Protein AF-0000000072986269 (afdb_homodimer)

pLDDT: mean 90.3, std 9.42, range [26.02, 98.62]

Sequence (1042 aa):
MAKEKKRSLFDRFIQGVEVAGNKLPTPFTLFLYLIIIICVLSFVLSSMGVSVTYMAAGKNGAEMKETTVAVVNLLSKEQFKSFLTDFTKTFIEFPPLGLLMIMMMGIGFVEETGFINALMRKTLLSAPSFLITAVLAFVGVNANIASDAGMIFTATIGAILFKSLGRNPYIGIIIGFAAGSGGFTANLFVAGTDALLSGISESAAEAARITTPIHPLINYYFMATATFIVTGVVTLIAEKYIIPKLDSGSGTLEDKDLAAHELTDLEKKGLSNAGIATIIYIIIILALSIPKNGLLRADDGTILPKSPLISGIVPLIFFFFLTVGITYGRTIKYITSEKDIPKIMKNSLSGALTFLVVVLPSSIFIKFFNESKLTTVMAVKGSELLEKANMGVIPLLLSFILLVALVNMFMTSGSSKWLILAPIFVPMFAMLNLSPAVSQVAFRVGDSATNIISPISSSLAVVIGIMEQYNEKKDEPVGIGTVIALTLPFALGILLSMSLLLILWVTFDIPLGPGANIFLSMAKEKKRSLFDRFIQGVEVAGNKLPTPFTLFLYLIIIICVLSFVLSSMGVSVTYMAAGKNGAEMKETTVAVVNLLSKEQFKSFLTDFTKTFIEFPPLGLLMIMMMGIGFVEETGFINALMRKTLLSAPSFLITAVLAFVGVNANIASDAGMIFTATIGAILFKSLGRNPYIGIIIGFAAGSGGFTANLFVAGTDALLSGISESAAEAARITTPIHPLINYYFMATATFIVTGVVTLIAEKYIIPKLDSGSGTLEDKDLAAHELTDLEKKGLSNAGIATIIYIIIILALSIPKNGLLRADDGTILPKSPLISGIVPLIFFFFLTVGITYGRTIKYITSEKDIPKIMKNSLSGALTFLVVVLPSSIFIKFFNESKLTTVMAVKGSELLEKANMGVIPLLLSFILLVALVNMFMTSGSSKWLILAPIFVPMFAMLNLSPAVSQVAFRVGDSATNIISPISSSLAVVIGIMEQYNEKKDEPVGIGTVIALTLPFALGILLSMSLLLILWVTFDIPLGPGANIFLS

Nearest PDB structures (foldseek):
  4r0c-assembly1_C  TM=9.308E-01  e=1.214E-28  Alcanivorax borkumensis SK2
  4r0c-assembly1_B  TM=9.273E-01  e=2.358E-27  Alcanivorax borkumensis SK2
  4r1i-assembly1_B  TM=9.274E-01  e=1.851E-25  Neisseria gonorrhoeae FA19
  4r0c-assembly1_C  TM=9.237E-01  e=4.513E-29  Alcanivorax borkumensis SK2
  4r0c-assembly1_B  TM=9.357E-01  e=1.298E-27  Alcanivorax borkumensis SK2

Solvent-accessible surface area (backbone atoms only — not comparable to full-atom values): 51651 Å² total; per-residue (Å²): 127,82,77,75,71,77,74,52,76,64,53,51,50,50,49,49,38,37,54,52,31,69,64,50,68,51,68,50,54,45,28,50,51,49,40,52,49,49,38,53,50,22,42,55,40,28,73,70,62,44,62,44,74,46,75,38,77,31,76,94,79,41,68,67,38,82,42,74,49,59,39,31,44,52,80,38,72,67,45,48,41,47,48,37,52,35,42,54,55,44,41,39,67,32,46,29,54,36,43,35,53,51,36,26,41,7,5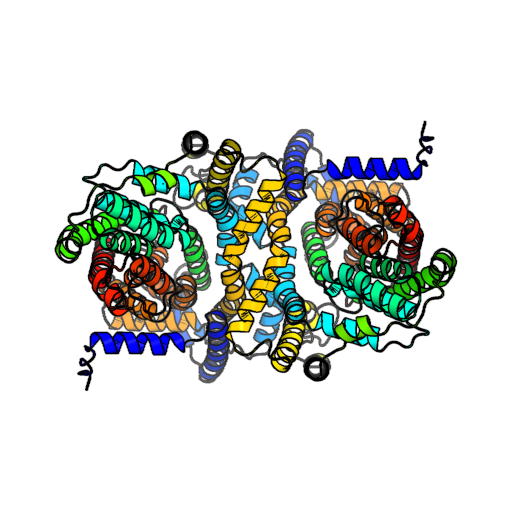4,30,27,21,50,72,56,38,52,55,60,51,52,51,40,51,56,56,70,68,45,53,81,92,44,41,61,44,49,42,16,41,49,6,18,43,17,31,61,52,44,70,60,23,24,52,45,29,17,54,51,24,22,52,54,27,33,26,68,9,28,36,32,65,57,20,27,51,45,8,34,40,21,10,36,23,29,39,68,22,23,82,60,92,32,61,64,35,28,35,53,28,18,46,47,40,48,29,31,53,73,60,70,50,80,72,84,68,47,56,47,26,46,42,53,48,24,36,51,39,32,55,51,45,20,50,50,48,29,49,47,40,64,68,49,47,44,70,68,63,52,54,50,89,49,68,71,46,64,71,71,55,60,78,60,55,79,49,70,46,52,52,49,12,52,52,52,19,51,51,49,47,51,53,51,50,50,51,52,44,61,31,43,66,48,73,82,17,74,30,24,22,96,87,47,38,57,72,68,67,12,41,48,55,58,12,37,64,53,52,54,28,52,51,30,41,51,33,23,50,46,24,17,40,58,56,58,71,38,83,52,81,71,44,54,63,50,44,29,30,59,24,42,59,75,46,34,67,55,60,56,33,41,45,43,43,31,50,32,51,50,49,40,52,67,19,33,50,40,56,46,49,16,53,54,48,38,50,52,41,56,70,63,64,56,52,73,64,62,47,47,52,50,51,19,52,50,36,28,55,49,25,40,49,42,76,52,64,68,58,51,44,63,64,46,31,50,45,47,35,44,23,40,37,77,72,39,30,24,60,48,45,48,51,50,38,45,46,45,12,44,18,11,34,45,54,61,16,75,72,32,70,66,53,58,50,51,42,53,56,48,45,74,68,46,82,55,75,89,60,74,70,47,71,65,59,52,34,67,68,34,45,62,49,25,51,49,40,37,51,51,50,51,52,49,49,50,51,32,60,75,67,60,44,56,30,14,81,66,22,44,46,53,59,131,127,82,78,76,72,76,75,51,76,62,51,51,51,49,52,50,38,37,55,54,30,68,65,50,67,52,70,52,55,45,29,49,52,48,38,53,50,50,39,52,48,23,40,55,39,28,74,70,63,45,61,43,73,48,76,38,77,30,77,94,79,41,70,68,38,81,40,74,49,60,39,31,45,51,80,39,70,68,44,48,40,47,50,38,52,37,42,55,55,46,44,37,67,32,47,29,55,36,42,33,54,50,36,26,41,7,54,30,28,22,50,71,56,39,54,56,60,52,51,51,40,51,56,56,71,66,45,53,82,92,43,40,63,43,47,42,16,42,50,6,18,43,17,31,62,51,43,70,59,22,22,54,44,29,17,55,52,24,24,52,54,27,34,26,67,10,29,37,31,64,57,21,27,50,44,8,34,40,20,10,38,24,29,39,65,23,23,82,62,92,31,61,62,35,27,35,53,28,18,45,47,41,48,27,30,54,74,61,70,49,80,73,84,70,46,55,48,26,46,41,53,46,22,36,52,40,32,56,53,47,18,50,51,48,30,48,47,38,64,70,50,46,44,70,68,64,50,52,48,88,50,69,72,44,63,73,72,54,60,79,59,55,78,49,72,46,52,53,50,13,52,51,51,19,50,51,49,47,52,52,52,50,50,52,52,45,63,30,44,66,46,74,82,18,74,29,26,22,96,87,45,38,56,72,66,67,12,41,48,57,59,13,38,65,55,53,52,28,53,50,29,42,52,34,22,51,47,23,17,42,58,56,58,72,37,83,52,81,71,43,54,62,51,44,28,28,60,23,42,58,76,46,34,66,57,59,57,35,40,45,44,42,32,52,31,51,50,49,39,52,68,20,34,50,39,56,45,48,17,53,54,48,38,49,52,42,55,72,64,64,56,52,71,65,61,48,47,54,51,51,19,51,50,35,29,54,49,26,39,49,43,75,53,64,66,59,51,44,64,66,44,31,50,45,47,36,42,22,39,37,76,71,39,31,24,60,48,46,50,52,48,38,44,45,47,13,44,19,11,34,46,54,62,16,74,72,32,69,66,53,57,51,50,42,52,56,48,46,73,68,46,83,53,76,88,58,72,69,47,72,64,60,52,34,66,68,35,45,63,50,26,52,48,40,36,50,52,50,50,52,49,50,51,52,33,61,76,65,59,43,56,29,15,83,67,23,46,47,53,59,132

InterPro domains:
  IPR004697 p-Aminobenzoyl-glutamate transport protein AbgT [PF03806] (12-519)
  IPR004697 p-Aminobenzoyl-glutamate transport protein AbgT [PTHR30282] (3-520)

Organism: Clostridium tetani (strain Massachusetts / E88) (NCBI:txid212717)

Foldseek 3Di:
DPPPPPQPPVSVVQVVLVVLLVPDDDLQVVLVVLLVVLLVVLQVQLVVFDKDWDFCQDDPRDGTDIDIDTFHRCPDPVNVVVCVVCQVVLQPVQQLNVLLLLQLLQLVLLVLLCLLVLVLLVQQVVDDPVCNLLSLLLQQLALCLVPLVSLLVSLQVQLVVLVLVQFHSLLRNLLSNLSNQLNNQAHQDQHSVLSNLLSLLVLLCVLLVNDFDTHSFQQNVLSPVLSNLLSVLSSCCSVPPVPVVRPGGPGDNDCVVSVVSDDDPLQVVLNVQLVVLLVVLVVVVCQQQVDQNHVFADPNSHNPDDTNCNVVVSVSSRVNSVSSSVSSSVSSVVDPDPVVSVVSSVVSSVVCVVVSSSSSSLSVSLVSCSSSCVLVVLLVVVLVVCVVVVDDPLVVLLVLLQVLLVVCLSPVDLSSVCSVCSSNVQSNVVVVFFHSSSVSLSNVLSNRLNSQLRPVRPSLVSSQVSVQVSDPPVVDRRDSVNSNVSSVSSSVSSSVSSSVSSVVCLVVQPRSGRNRTGGHD/DPPPPPQPPVSVVQVVLVVLLVPDDDLQVVLVVLLVVLLVVLQVQLVVFDKDWDFCQDDPRDGTDIDIDTFHRCPDPVNVVCCVVCQVVLQPVQQLNVLLLLQLLQLVLLVLLCLLVLVLLVQQVPDDPVCNLLSLLLQQLALCLVPLVSLLVSLQVQLVSLVLVQFHSLLRNLLSNLSNQLNNQAHQDQHSVLSNLLSLLVLLCVLLVNDFDTHSFQQNVLSPVLSNLLSVLSSVCSVPPVCVVRPGGPGDRDCVVSVVSDDDPLQVVLNVQLVVLLVVLVVVVCQQQVDQNHVFADPNSHNPDDTNCNVVVSVSSRVSSVSSSVSSSVSSVVCVDPVVSVVSSVVSSVVCVVVSSSSSSLSVSLVSCSSSCVLVVLLVVVLVVCVVVVDDPLVVLLVLLQVLLVVCLSPVDLSSVCSVCSSNVQSNVVVVFFHSSSVSLSNVLSNRLNSQLRPVRPSLVSSQVSVQVSDPPVVDRRDSVNSNVSNVSSSVSSSVSSSVSSVVCVVVQPRSGRNRTGGHD

Secondary structure (DSSP, 8-state):
--------HHHHHHHHHHHHHHHSPPHHHHHHHHHHHHHHHHHHHHHTT-EEEEEEPPGGGPPPEEEEEEPP-TTSHHHHHHHHHTHHHHHHT-HHHHHHHHHHHHHHHHHHHTHHHHHHHHHHHTS-GGGHHHHHHHHHHHGGGGHHHHHHHHHHHHHHHHHHTTS-HHHHHHHHHIIIIITTT--SS--HHHHHHHHHHHHHHHHTT--S---TTTTHHHHHHHHHHHHHHHHHHIIIIIHHHH---------HHHHTTSPPHHHHHHHHHHHHHHHHHHHHHHHHHSSTT-TTS-TTS--SSS-HHHHTHHHHHHHHHHHHHHHHHHHTTS--STTHHHHHHHHHHHTTHHHHHHHHHHHHHHHHHHHTTHHHHHHHHHHHHHHHTT--HHHHHHHHHHHHHHHHTT---HHHHHHHHHHHHHHHHHHTTB-HHHHHHHHHHHHHHGGGG-TT-HHHHHHHHHHHHT-S-TTS---HHHHHHHHHHHHHHHHHHHHHHHHHHHHTT--SBTTB-SB--/--------HHHHHHHHHHHHHHHSPPHHHHHHHHHHHHHHHHHHHHHTT-EEEEEEPPGGGPPPEEEEEEPP-TTSHHHHHHHHHTHHHHHHT-HHHHHHHHHHHHHHHHHHHTHHHHHHHHHHHTS-GGGHHHHHHHHHHHGGGGHHHHHHHHHHHHHHHHHHTTS-HHHHHHHHHIIIIITTT--SS--HHHHHHHHHHHHHHHHTT--S---TTTTHHHHHHHHHHHHHHHHHHIIIIIHHHH---------HHHHTTSPPHHHHHHHHHHHHHHHHHHHHHHHHHSSTT-TTS-TTS--SSS-HHHHTHHHHHHHHHHHHHHHHHHHTTS--STTHHHHHHHHHHHTTHHHHHHHHHHHHHHHHHHHTTHHHHHHHHHHHHHHHTT--HHHHHHHHHHHHHHHHTT---HHHHHHHHHHHHHHHHHHTTB-HHHHHHHHHHHHHHGGGG-TT-HHHHHHHHHHHHT-S-TTS---HHHHHHHHHHHHHHHHHHHHHHHHHHHHTT--SBTTB-SB--

Structure (mmCIF, N/CA/C/O backbone):
data_AF-0000000072986269-model_v1
#
loop_
_entity.id
_entity.type
_entity.pdbx_description
1 polymer 'Putative efflux pump component mtrF'
#
loop_
_atom_site.group_PDB
_atom_site.id
_atom_site.type_symbol
_atom_site.label_atom_id
_atom_site.label_alt_id
_atom_site.label_comp_id
_atom_site.label_asym_id
_atom_site.label_entity_id
_atom_site.label_seq_id
_atom_site.pdbx_PDB_ins_code
_atom_site.Cartn_x
_atom_site.Cartn_y
_atom_site.Cartn_z
_atom_site.occupancy
_atom_site.B_iso_or_equiv
_atom_site.auth_seq_id
_atom_site.auth_comp_id
_atom_site.auth_asym_id
_atom_site.auth_atom_id
_atom_site.pdbx_PDB_model_num
ATOM 1 N N . MET A 1 1 ? -30.672 -47.094 15.102 1 26.69 1 MET A N 1
ATOM 2 C CA . MET A 1 1 ? -29.25 -46.875 15.258 1 26.69 1 MET A CA 1
ATOM 3 C C . MET A 1 1 ? -28.594 -46.562 13.906 1 26.69 1 MET A C 1
ATOM 5 O O . MET A 1 1 ? -28.609 -47.406 13.008 1 26.69 1 MET A O 1
ATOM 9 N N . ALA A 1 2 ? -28.688 -45.312 13.484 1 42.03 2 ALA A N 1
ATOM 10 C CA . ALA A 1 2 ? -28.203 -44.938 12.164 1 42.03 2 ALA A CA 1
ATOM 11 C C . ALA A 1 2 ? -26.812 -45.5 11.891 1 42.03 2 ALA A C 1
ATOM 13 O O . ALA A 1 2 ? -25.922 -45.375 12.719 1 42.03 2 ALA A O 1
ATOM 14 N N . LYS A 1 3 ? -26.719 -46.562 11.195 1 37.16 3 LYS A N 1
ATOM 15 C CA . LYS A 1 3 ? -25.453 -47.188 10.812 1 37.16 3 LYS A CA 1
ATOM 16 C C . LYS A 1 3 ? -24.375 -46.125 10.562 1 37.16 3 LYS A C 1
ATOM 18 O O . LYS A 1 3 ? -24.547 -45.25 9.703 1 37.16 3 LYS A O 1
ATOM 23 N N . GLU A 1 4 ? -23.516 -45.719 11.398 1 45.19 4 GLU A N 1
ATOM 24 C CA . GLU A 1 4 ? -22.344 -44.844 11.242 1 45.19 4 GLU A CA 1
ATOM 25 C C . GLU A 1 4 ? -21.484 -45.312 10.07 1 45.19 4 GLU A C 1
ATOM 27 O O . GLU A 1 4 ? -20.938 -46.406 10.078 1 45.19 4 GLU A O 1
ATOM 32 N N . LYS A 1 5 ? -21.828 -45.125 8.922 1 50 5 LYS A N 1
ATOM 33 C CA . LYS A 1 5 ? -21.062 -45.438 7.723 1 50 5 LYS A CA 1
ATOM 34 C C . LYS A 1 5 ? -19.562 -45.25 7.953 1 50 5 LYS A C 1
ATOM 36 O O . LYS A 1 5 ? -19.141 -44.188 8.43 1 50 5 LYS A O 1
ATOM 41 N N . LYS A 1 6 ? -18.828 -46.188 8.109 1 53.78 6 LYS A N 1
ATOM 42 C CA . LYS A 1 6 ? -17.375 -46.25 8.242 1 53.78 6 LYS A CA 1
ATOM 43 C C . LYS A 1 6 ? -16.703 -45.219 7.324 1 53.78 6 LYS A C 1
ATOM 45 O O . LYS A 1 6 ? -16.859 -45.281 6.102 1 53.78 6 LYS A O 1
ATOM 50 N N . ARG A 1 7 ? -16.328 -44.156 7.828 1 64.94 7 ARG A N 1
ATOM 51 C CA . ARG A 1 7 ? -15.609 -43.125 7.086 1 64.94 7 ARG A CA 1
ATOM 52 C C . ARG A 1 7 ? -14.43 -43.719 6.32 1 64.94 7 ARG A C 1
ATOM 54 O O . ARG A 1 7 ? -13.609 -44.438 6.895 1 64.94 7 ARG A O 1
ATOM 61 N N . SER A 1 8 ? -14.297 -43.812 4.926 1 74.5 8 SER A N 1
ATOM 62 C CA . SER A 1 8 ? -13.219 -44.281 4.055 1 74.5 8 SER A CA 1
ATOM 63 C C . SER A 1 8 ? -11.883 -43.656 4.457 1 74.5 8 SER A C 1
ATOM 65 O O . SER A 1 8 ? -11.852 -42.688 5.215 1 74.5 8 SER A O 1
ATOM 67 N N . LEU A 1 9 ? -10.672 -44.375 4.277 1 78.75 9 LEU A N 1
ATOM 68 C CA . LEU A 1 9 ? -9.328 -43.844 4.52 1 78.75 9 LEU A CA 1
ATOM 69 C C . LEU A 1 9 ? -9.172 -42.438 3.941 1 78.75 9 LEU A C 1
ATOM 71 O O . LEU A 1 9 ? -8.516 -41.594 4.539 1 78.75 9 LEU A O 1
ATOM 75 N N . PHE A 1 10 ? -9.828 -42.219 2.916 1 78.44 10 PHE A N 1
ATOM 76 C CA . PHE A 1 10 ? -9.773 -40.938 2.264 1 78.44 10 PHE A CA 1
ATOM 77 C C . PHE A 1 10 ? -10.492 -39.875 3.094 1 78.44 10 PHE A C 1
ATOM 79 O O . PHE A 1 10 ? -10.008 -38.75 3.238 1 78.44 10 PHE A O 1
ATOM 86 N N . ASP A 1 11 ? -11.555 -40.25 3.609 1 79.81 11 ASP A N 1
ATOM 87 C CA . ASP A 1 11 ? -12.312 -39.312 4.441 1 79.81 11 ASP A CA 1
ATOM 88 C C . ASP A 1 11 ? -11.523 -38.938 5.691 1 79.81 11 ASP A C 1
ATOM 90 O O . ASP A 1 11 ? -11.562 -37.781 6.121 1 79.81 11 ASP A O 1
ATOM 94 N N . ARG A 1 12 ? -10.828 -39.906 6.168 1 83.75 12 ARG A N 1
ATOM 95 C CA . ARG A 1 12 ? -10.016 -39.656 7.348 1 83.75 12 ARG A CA 1
ATOM 96 C C . ARG A 1 12 ? -8.852 -38.719 7.016 1 83.75 12 ARG A C 1
ATOM 98 O O . ARG A 1 12 ? -8.484 -37.875 7.828 1 83.75 12 ARG A O 1
ATOM 105 N N . PHE A 1 13 ? -8.289 -38.938 5.895 1 83.5 13 PHE A N 1
ATOM 106 C CA . PHE A 1 13 ? -7.211 -38.062 5.449 1 83.5 13 PHE A CA 1
ATOM 107 C C . PHE A 1 13 ? -7.699 -36.625 5.305 1 83.5 13 PHE A C 1
ATOM 109 O O . PHE A 1 13 ? -7.059 -35.719 5.801 1 83.5 13 PHE A O 1
ATOM 116 N N . ILE A 1 14 ? -8.82 -36.5 4.758 1 81.38 14 ILE A N 1
ATOM 117 C CA . ILE A 1 14 ? -9.367 -35.156 4.512 1 81.38 14 ILE A CA 1
ATOM 118 C C . ILE A 1 14 ? -9.695 -34.469 5.84 1 81.38 14 ILE A C 1
ATOM 120 O O . ILE A 1 14 ? -9.469 -33.281 6.004 1 81.38 14 ILE A O 1
ATOM 124 N N . GLN A 1 15 ? -10.211 -35.25 6.652 1 82.25 15 GLN A N 1
ATOM 125 C CA . GLN A 1 15 ? -10.516 -34.688 7.969 1 82.25 15 GLN A CA 1
ATOM 126 C C . GLN A 1 15 ? -9.242 -34.281 8.703 1 82.25 15 GLN A C 1
ATOM 128 O O . GLN A 1 15 ? -9.227 -33.281 9.406 1 82.25 15 GLN A O 1
ATOM 133 N N . GLY A 1 16 ? -8.242 -35.125 8.602 1 84.62 16 GLY A N 1
ATOM 134 C CA . GLY A 1 16 ? -6.957 -34.75 9.18 1 84.62 16 GLY A CA 1
ATOM 135 C C . GLY A 1 16 ? -6.391 -33.469 8.625 1 84.62 16 GLY A C 1
ATOM 136 O O . GLY A 1 16 ? -5.891 -32.625 9.383 1 84.62 16 GLY A O 1
ATOM 137 N N . VAL A 1 17 ? -6.48 -33.312 7.395 1 83.62 17 VAL A N 1
ATOM 138 C CA . VAL A 1 17 ? -6 -32.125 6.727 1 83.62 17 VAL A CA 1
ATOM 139 C C . VAL A 1 17 ? -6.793 -30.906 7.211 1 83.62 17 VAL A C 1
ATOM 141 O O . VAL A 1 17 ? -6.223 -29.828 7.453 1 83.62 17 VAL A O 1
ATOM 144 N N . GLU A 1 18 ? -8.023 -31.094 7.324 1 81.62 18 GLU A N 1
ATOM 145 C CA . GLU A 1 18 ? -8.898 -30.016 7.781 1 81.62 18 GLU A CA 1
ATOM 146 C C . GLU A 1 18 ? -8.523 -29.562 9.195 1 81.62 18 GLU A C 1
ATOM 148 O O . GLU A 1 18 ? -8.438 -28.359 9.461 1 81.62 18 GLU A O 1
ATOM 153 N N . VAL A 1 19 ? -8.336 -30.516 9.992 1 83 19 VAL A N 1
ATOM 154 C CA . VAL A 1 19 ? -8.023 -30.219 11.383 1 83 19 VAL A CA 1
ATOM 155 C C . VAL A 1 19 ? -6.652 -29.547 11.477 1 83 19 VAL A C 1
ATOM 157 O O . VAL A 1 19 ? -6.492 -28.531 12.156 1 83 19 VAL A O 1
ATOM 160 N N . ALA A 1 20 ? -5.734 -30.078 10.789 1 83.56 20 ALA A N 1
ATOM 161 C CA . ALA A 1 20 ? -4.383 -29.531 10.805 1 83.56 20 ALA A CA 1
ATOM 162 C C . ALA A 1 20 ? -4.359 -28.141 10.18 1 83.56 20 ALA A C 1
ATOM 164 O O . ALA A 1 20 ? -3.674 -27.234 10.672 1 83.56 20 ALA A O 1
ATOM 165 N N . GLY A 1 21 ? -4.965 -28 9.141 1 79.5 21 GLY A N 1
ATOM 166 C CA . GLY A 1 21 ? -5.023 -26.719 8.445 1 79.5 21 GLY A CA 1
ATOM 167 C C . GLY A 1 21 ? -5.664 -25.625 9.273 1 79.5 21 GLY A C 1
ATOM 168 O O . GLY A 1 21 ? -5.203 -24.484 9.258 1 79.5 21 GLY A O 1
ATOM 169 N N . ASN A 1 22 ? -6.676 -26.016 9.945 1 80.19 22 ASN A N 1
ATOM 170 C CA . ASN A 1 22 ? -7.383 -25.047 10.766 1 80.19 22 ASN A CA 1
ATOM 171 C C . ASN A 1 22 ? -6.547 -24.609 11.961 1 80.19 22 ASN A C 1
ATOM 173 O O . ASN A 1 22 ? -6.789 -23.547 12.539 1 80.19 22 ASN A O 1
ATOM 177 N N . LYS A 1 23 ? -5.691 -25.453 12.25 1 84.25 23 LYS A N 1
ATOM 178 C CA . LYS A 1 23 ? -4.848 -25.125 13.398 1 84.25 23 LYS A CA 1
ATOM 179 C C . LYS A 1 23 ? -3.66 -24.266 12.984 1 84.25 23 LYS A C 1
ATOM 181 O O . LYS A 1 23 ? -3.01 -23.656 13.836 1 84.25 23 LYS A O 1
ATOM 186 N N . LEU A 1 24 ? -3.41 -24.219 11.766 1 85 24 LEU A N 1
ATOM 187 C CA . LEU A 1 24 ? -2.293 -23.391 11.297 1 85 24 LEU A CA 1
ATOM 188 C C . LEU A 1 24 ? -2.578 -21.906 11.516 1 85 24 LEU A C 1
ATOM 190 O O . LEU A 1 24 ? -3.703 -21.453 11.305 1 85 24 LEU A O 1
ATOM 194 N N . PRO A 1 25 ? -1.566 -21.234 12.031 1 89.5 25 PRO A N 1
ATOM 195 C CA . PRO A 1 25 ? -1.759 -19.781 12.18 1 89.5 25 PRO A CA 1
ATOM 196 C C . PRO A 1 25 ? -1.884 -19.062 10.844 1 89.5 25 PRO A C 1
ATOM 198 O O . PRO A 1 25 ? -1.615 -19.656 9.789 1 89.5 25 PRO A O 1
ATOM 201 N N . THR A 1 26 ? -2.354 -17.859 10.859 1 89.88 26 THR A N 1
ATOM 202 C CA . THR A 1 26 ? -2.385 -17.047 9.656 1 89.88 26 THR A CA 1
ATOM 203 C C . THR A 1 26 ? -0.977 -16.844 9.102 1 89.88 26 THR A C 1
ATOM 205 O O . THR A 1 26 ? 0.007 -16.953 9.836 1 89.88 26 THR A O 1
ATOM 208 N N . PRO A 1 27 ? -0.938 -16.594 7.816 1 90.25 27 PRO A N 1
ATOM 209 C CA . PRO A 1 27 ? 0.384 -16.344 7.242 1 90.25 27 PRO A CA 1
ATOM 210 C C . PRO A 1 27 ? 1.152 -15.258 7.996 1 90.25 27 PRO A C 1
ATOM 212 O O . PRO A 1 27 ? 2.359 -15.391 8.211 1 90.25 27 PRO A O 1
ATOM 215 N N . PHE A 1 28 ? 0.521 -14.219 8.414 1 94.56 28 PHE A N 1
ATOM 216 C CA . PHE A 1 28 ? 1.142 -13.148 9.18 1 94.56 28 PHE A CA 1
ATOM 217 C C . PHE A 1 28 ? 1.803 -13.688 10.438 1 94.56 28 PHE A C 1
ATOM 219 O O . PHE A 1 28 ? 2.979 -13.422 10.695 1 94.56 28 PHE A O 1
ATOM 226 N N . THR A 1 29 ? 1.151 -14.469 11.203 1 95.5 29 THR A N 1
ATOM 227 C CA . THR A 1 29 ? 1.645 -15.031 12.453 1 95.5 29 THR A CA 1
ATOM 228 C C . THR A 1 29 ? 2.697 -16.109 12.188 1 95.5 29 THR A C 1
ATOM 230 O O . THR A 1 29 ? 3.652 -16.25 12.953 1 95.5 29 THR A O 1
ATOM 233 N N . LEU A 1 30 ? 2.422 -16.844 11.164 1 93.25 30 LEU A N 1
ATOM 234 C CA . LEU A 1 30 ? 3.389 -17.875 10.789 1 93.25 30 LEU A CA 1
ATOM 235 C C . LEU A 1 30 ? 4.77 -17.266 10.57 1 93.25 30 LEU A C 1
ATOM 237 O O . LEU A 1 30 ? 5.773 -17.812 11.031 1 93.25 30 LEU A O 1
ATOM 241 N N . PHE A 1 31 ? 4.828 -16.156 9.883 1 95.31 31 PHE A N 1
ATOM 242 C CA . PHE A 1 31 ? 6.105 -15.516 9.602 1 95.31 31 PHE A CA 1
ATOM 243 C C . PHE A 1 31 ? 6.719 -14.945 10.883 1 95.31 31 PHE A C 1
ATOM 245 O O . PHE A 1 31 ? 7.941 -14.938 11.031 1 95.31 31 PHE A O 1
ATOM 252 N N . LEU A 1 32 ? 5.953 -14.484 11.805 1 96.69 32 LEU A N 1
ATOM 253 C CA . LEU A 1 32 ? 6.484 -14.062 13.094 1 96.69 32 LEU A CA 1
ATOM 254 C C . LEU A 1 32 ? 7.164 -15.219 13.812 1 96.69 32 LEU A C 1
ATOM 256 O O . LEU A 1 32 ? 8.25 -15.055 14.375 1 96.69 32 LEU A O 1
ATOM 260 N N . TYR A 1 33 ? 6.508 -16.406 13.82 1 96.62 33 TYR A N 1
ATOM 261 C CA . TYR A 1 33 ? 7.098 -17.594 14.43 1 96.62 33 TYR A CA 1
ATOM 262 C C . TYR A 1 33 ? 8.398 -17.984 13.734 1 96.62 33 TYR A C 1
ATOM 264 O O . TYR A 1 33 ? 9.383 -18.328 14.391 1 96.62 33 TYR A O 1
ATOM 272 N N . LEU A 1 34 ? 8.344 -17.891 12.43 1 95.56 34 LEU A N 1
ATOM 273 C CA . LEU A 1 34 ? 9.539 -18.25 11.672 1 95.56 34 LEU A CA 1
ATOM 274 C C . LEU A 1 34 ? 10.688 -17.297 11.992 1 95.56 34 LEU A C 1
ATOM 276 O O . LEU A 1 34 ? 11.852 -17.719 12.023 1 95.56 34 LEU A O 1
ATOM 280 N N . ILE A 1 35 ? 10.414 -16 12.18 1 97.38 35 ILE A N 1
ATOM 281 C CA . ILE A 1 35 ? 11.43 -15.031 12.57 1 97.38 35 ILE A CA 1
ATOM 282 C C . ILE A 1 35 ? 12.07 -15.461 13.891 1 97.38 35 ILE A C 1
ATOM 284 O O . ILE A 1 35 ? 13.297 -15.477 14.016 1 97.38 35 ILE A O 1
ATOM 288 N N . ILE A 1 36 ? 11.281 -15.844 14.859 1 97.69 36 ILE A N 1
ATOM 289 C CA . ILE A 1 36 ? 11.781 -16.281 16.156 1 97.69 36 ILE A CA 1
ATOM 290 C C . ILE A 1 36 ? 12.625 -17.531 15.984 1 97.69 36 ILE A C 1
ATOM 292 O O . ILE A 1 36 ? 13.719 -17.641 16.547 1 97.69 36 ILE A O 1
ATOM 296 N N . ILE A 1 37 ? 12.141 -18.438 15.227 1 97.19 37 ILE A N 1
ATOM 297 C CA . ILE A 1 37 ? 12.82 -19.703 15.008 1 97.19 37 ILE A CA 1
ATOM 298 C C . ILE A 1 37 ? 14.188 -19.469 14.375 1 97.19 37 ILE A C 1
ATOM 300 O O . ILE A 1 37 ? 15.195 -20.031 14.82 1 97.19 37 ILE A O 1
ATOM 304 N N . ILE A 1 38 ? 14.258 -18.609 13.367 1 96.44 38 ILE A N 1
ATOM 305 C CA . ILE A 1 38 ? 15.523 -18.391 12.664 1 96.44 38 ILE A CA 1
ATOM 306 C C . ILE A 1 38 ? 16.5 -17.641 13.57 1 96.44 38 ILE A C 1
ATOM 308 O O . ILE A 1 38 ? 17.703 -17.859 13.5 1 96.44 38 ILE A O 1
ATOM 312 N N . CYS A 1 39 ? 15.984 -16.734 14.398 1 97.69 39 CYS A N 1
ATOM 313 C CA . CYS A 1 39 ? 16.844 -16.062 15.359 1 97.69 39 CYS A CA 1
ATOM 314 C C . CYS A 1 39 ? 17.484 -17.062 16.312 1 97.69 39 CYS A C 1
ATOM 316 O O . CYS A 1 39 ? 18.688 -17.016 16.547 1 97.69 39 CYS A O 1
ATOM 318 N N . VAL A 1 40 ? 16.719 -17.969 16.812 1 97.69 40 VAL A N 1
ATOM 319 C CA . VAL A 1 40 ? 17.203 -18.984 17.75 1 97.69 40 VAL A CA 1
ATOM 320 C C . VAL A 1 40 ? 18.172 -19.922 17.031 1 97.69 40 VAL A C 1
ATOM 322 O O . VAL A 1 40 ? 19.25 -20.234 17.547 1 97.69 40 VAL A O 1
ATOM 325 N N . LEU A 1 41 ? 17.781 -20.359 15.859 1 97.12 41 LEU A N 1
ATOM 326 C CA . LEU A 1 41 ? 18.625 -21.266 15.078 1 97.12 41 LEU A CA 1
ATOM 327 C C . LEU A 1 41 ? 19.953 -20.609 14.742 1 97.12 41 LEU A C 1
ATOM 329 O O . LEU A 1 41 ? 21 -21.266 14.789 1 97.12 41 LEU A O 1
ATOM 333 N N . SER A 1 42 ? 19.906 -19.344 14.289 1 97.5 42 SER A N 1
ATOM 334 C CA . SER A 1 42 ? 21.125 -18.625 13.953 1 97.5 42 SER A CA 1
ATOM 335 C C . SER A 1 42 ? 22.047 -18.516 15.156 1 97.5 42 SER A C 1
ATOM 337 O O . SER A 1 42 ? 23.281 -18.609 15.023 1 97.5 42 SER A O 1
ATOM 339 N N . PHE A 1 43 ? 21.469 -18.297 16.328 1 97.38 43 PHE A N 1
ATOM 340 C CA . PHE A 1 43 ? 22.25 -18.203 17.547 1 97.38 43 PHE A CA 1
ATOM 341 C C . PHE A 1 43 ? 22.922 -19.547 17.859 1 97.38 43 PHE A C 1
ATOM 343 O O . PHE A 1 43 ? 24.125 -19.594 18.109 1 97.38 43 PHE A O 1
ATOM 350 N N . VAL A 1 44 ? 22.203 -20.656 17.781 1 97.62 44 VAL A N 1
ATOM 351 C CA . VAL A 1 44 ? 22.703 -21.984 18.109 1 97.62 44 VAL A CA 1
ATOM 352 C C . VAL A 1 44 ? 23.766 -22.422 17.109 1 97.62 44 VAL A C 1
ATOM 354 O O . VAL A 1 44 ? 24.859 -22.844 17.5 1 97.62 44 VAL A O 1
ATOM 357 N N . LEU A 1 45 ? 23.5 -22.25 15.844 1 97.19 45 LEU A N 1
ATOM 358 C CA . LEU A 1 45 ? 24.406 -22.734 14.805 1 97.19 45 LEU A CA 1
ATOM 359 C C . LEU A 1 45 ? 25.656 -21.875 14.734 1 97.19 45 LEU A C 1
ATOM 361 O O . LEU A 1 45 ? 26.75 -22.391 14.453 1 97.19 45 LEU A O 1
ATOM 365 N N . SER A 1 46 ? 25.453 -20.594 14.898 1 97 46 SER A N 1
ATOM 366 C CA . SER A 1 46 ? 26.641 -19.719 14.938 1 97 46 SER A CA 1
ATOM 367 C C . SER A 1 46 ? 27.547 -20.078 16.109 1 97 46 SER A C 1
ATOM 369 O O . SER A 1 46 ? 28.766 -20.094 15.969 1 97 46 SER A O 1
ATOM 371 N N . SER A 1 47 ? 26.984 -20.375 17.25 1 96.62 47 SER A N 1
ATOM 372 C CA . SER A 1 47 ? 27.75 -20.75 18.422 1 96.62 47 SER A CA 1
ATOM 373 C C . SER A 1 47 ? 28.5 -22.062 18.219 1 96.62 47 SER A C 1
ATOM 375 O O . SER A 1 47 ? 29.547 -22.281 18.812 1 96.62 47 SER A O 1
ATOM 377 N N . MET A 1 48 ? 27.969 -22.891 17.328 1 96.69 48 MET A N 1
ATOM 378 C CA . MET A 1 48 ? 28.578 -24.172 17.016 1 96.69 48 MET A CA 1
ATOM 379 C C . MET A 1 48 ? 29.625 -24.031 15.914 1 96.69 48 MET A C 1
ATOM 381 O O . MET A 1 48 ? 30.328 -24.984 15.594 1 96.69 48 MET A O 1
ATOM 385 N N . GLY A 1 49 ? 29.688 -22.875 15.297 1 94.88 49 GLY A N 1
ATOM 386 C CA . GLY A 1 49 ? 30.672 -22.594 14.266 1 94.88 49 GLY A CA 1
ATOM 387 C C . GLY A 1 49 ? 30.328 -23.203 12.922 1 94.88 49 GLY A C 1
ATOM 388 O O . GLY A 1 49 ? 31.219 -23.531 12.133 1 94.88 49 GLY A O 1
ATOM 389 N N . VAL A 1 50 ? 29.078 -23.375 12.648 1 94.75 50 VAL A N 1
ATOM 390 C CA . VAL A 1 50 ? 28.625 -24 11.406 1 94.75 50 VAL A CA 1
ATOM 391 C C . VAL A 1 50 ? 28.969 -23.094 10.227 1 94.75 50 VAL A C 1
ATOM 393 O O . VAL A 1 50 ? 28.719 -21.875 10.281 1 94.75 50 VAL A O 1
ATOM 396 N N . SER A 1 51 ? 29.547 -23.594 9.242 1 94.38 51 SER A N 1
ATOM 397 C CA . SER A 1 51 ? 29.891 -22.875 8.016 1 94.38 51 SER A CA 1
ATOM 398 C C . SER A 1 51 ? 29.812 -23.797 6.809 1 94.38 51 SER A C 1
ATOM 400 O O . SER A 1 51 ? 29.75 -25.031 6.957 1 94.38 51 SER A O 1
ATOM 402 N N . VAL A 1 52 ? 29.703 -23.25 5.672 1 92.12 52 VAL A N 1
ATOM 403 C CA . VAL A 1 52 ? 29.688 -24.031 4.441 1 92.12 52 VAL A CA 1
ATOM 404 C C . VAL A 1 52 ? 30.672 -23.422 3.438 1 92.12 52 VAL A C 1
ATOM 406 O O . VAL A 1 52 ? 30.875 -22.219 3.42 1 92.12 52 VAL A O 1
ATOM 409 N N . THR A 1 53 ? 31.281 -24.312 2.705 1 90.88 53 THR A N 1
ATOM 410 C CA . THR A 1 53 ? 32.188 -23.922 1.64 1 90.88 53 THR A CA 1
ATOM 411 C C . THR A 1 53 ? 31.656 -24.344 0.277 1 90.88 53 THR A C 1
ATOM 413 O O . THR A 1 53 ? 31.156 -25.453 0.117 1 90.88 53 THR A O 1
ATOM 416 N N . TYR A 1 54 ? 31.578 -23.406 -0.649 1 83.81 54 TYR A N 1
ATOM 417 C CA . TYR A 1 54 ? 31.047 -23.688 -1.981 1 83.81 54 TYR A CA 1
ATOM 418 C C . TYR A 1 54 ? 31.734 -22.828 -3.031 1 83.81 54 TYR A C 1
ATOM 420 O O . TYR A 1 54 ? 32.5 -21.922 -2.695 1 83.81 54 TYR A O 1
ATOM 428 N N . MET A 1 55 ? 31.609 -23.172 -4.32 1 80.69 55 MET A N 1
ATOM 429 C CA . MET A 1 55 ? 32.156 -22.391 -5.426 1 80.69 55 MET A CA 1
ATOM 430 C C . MET A 1 55 ? 31.203 -21.281 -5.832 1 80.69 55 MET A C 1
ATOM 432 O O . MET A 1 55 ? 30.125 -21.547 -6.367 1 80.69 55 MET A O 1
ATOM 436 N N . ALA A 1 56 ? 31.531 -20.031 -5.5 1 75.81 56 ALA A N 1
ATOM 437 C CA . ALA A 1 56 ? 30.672 -18.891 -5.793 1 75.81 56 ALA A CA 1
ATOM 438 C C . ALA A 1 56 ? 31.062 -18.234 -7.113 1 75.81 56 ALA A C 1
ATOM 440 O O . ALA A 1 56 ? 32.25 -18.156 -7.441 1 75.81 56 ALA A O 1
ATOM 441 N N . ALA A 1 57 ? 29.984 -17.875 -7.898 1 66.12 57 ALA A N 1
ATOM 442 C CA . ALA A 1 57 ? 30.234 -17.156 -9.148 1 66.12 57 ALA A CA 1
ATOM 443 C C . ALA A 1 57 ? 30.906 -15.812 -8.883 1 66.12 57 ALA A C 1
ATOM 445 O O . ALA A 1 57 ? 30.594 -15.133 -7.902 1 66.12 57 ALA A O 1
ATOM 446 N N . GLY A 1 58 ? 31.984 -15.531 -9.508 1 60.25 58 GLY A N 1
ATOM 447 C CA . GLY A 1 58 ? 32.656 -14.258 -9.359 1 60.25 58 GLY A CA 1
ATOM 448 C C . GLY A 1 58 ? 31.812 -13.078 -9.781 1 60.25 58 GLY A C 1
ATOM 449 O O . GLY A 1 58 ? 30.812 -13.242 -10.492 1 60.25 58 GLY A O 1
ATOM 450 N N . LYS A 1 59 ? 32.094 -12 -9.086 1 57.53 59 LYS A N 1
ATOM 451 C CA . LYS A 1 59 ? 31.422 -10.773 -9.516 1 57.53 59 LYS A CA 1
ATOM 452 C C . LYS A 1 59 ? 31.875 -10.367 -10.914 1 57.53 59 LYS A C 1
ATOM 454 O O . LYS A 1 59 ? 33.062 -10.484 -11.258 1 57.53 59 LYS A O 1
ATOM 459 N N . ASN A 1 60 ? 31 -9.852 -11.914 1 54.28 60 ASN A N 1
ATOM 460 C CA . ASN A 1 60 ? 31.281 -9.336 -13.25 1 54.28 60 ASN A CA 1
ATOM 461 C C . ASN A 1 60 ? 31.969 -10.375 -14.125 1 54.28 60 ASN A C 1
ATOM 463 O O . ASN A 1 60 ? 32.969 -10.078 -14.789 1 54.28 60 ASN A O 1
ATOM 467 N N . GLY A 1 61 ? 31.547 -11.633 -14.039 1 54.5 61 GLY A N 1
ATOM 468 C CA . GLY A 1 61 ? 32.094 -12.625 -14.953 1 54.5 61 GLY A CA 1
ATOM 469 C C . GLY A 1 61 ? 33.375 -13.258 -14.438 1 54.5 61 GLY A C 1
ATOM 470 O O . GLY A 1 61 ? 34 -14.062 -15.133 1 54.5 61 GLY A O 1
ATOM 471 N N . ALA A 1 62 ? 33.875 -12.836 -13.344 1 58.47 62 ALA A N 1
ATOM 472 C CA . ALA A 1 62 ? 35.125 -13.375 -12.812 1 58.47 62 ALA A CA 1
ATOM 473 C C . ALA A 1 62 ? 34.969 -14.859 -12.484 1 58.47 62 ALA A C 1
ATOM 475 O O . ALA A 1 62 ? 33.875 -15.383 -12.414 1 58.47 62 ALA A O 1
ATOM 476 N N . GLU A 1 63 ? 36.031 -15.609 -12.414 1 65.88 63 GLU A N 1
ATOM 477 C CA . GLU A 1 63 ? 36.125 -17.047 -12.18 1 65.88 63 GLU A CA 1
ATOM 478 C C . GLU A 1 63 ? 35.5 -17.422 -10.844 1 65.88 63 GLU A C 1
ATOM 480 O O . GLU A 1 63 ? 35.438 -16.609 -9.93 1 65.88 63 GLU A O 1
ATOM 485 N N . MET A 1 64 ? 34.812 -18.625 -10.781 1 76 64 MET A N 1
ATOM 486 C CA . MET A 1 64 ? 34.25 -19.172 -9.555 1 76 64 MET A CA 1
ATOM 487 C C . MET A 1 64 ? 35.312 -19.297 -8.469 1 76 64 MET A C 1
ATOM 489 O O . MET A 1 64 ? 36.469 -19.625 -8.766 1 76 64 MET A O 1
ATOM 493 N N . LYS A 1 65 ? 35.094 -18.672 -7.312 1 80.06 65 LYS A N 1
ATOM 494 C CA . LYS A 1 65 ? 36.031 -18.75 -6.184 1 80.06 65 LYS A CA 1
ATOM 495 C C . LYS A 1 65 ? 35.406 -19.547 -5.031 1 80.06 65 LYS A C 1
ATOM 497 O O . LYS A 1 65 ? 34.219 -19.453 -4.785 1 80.06 65 LYS A O 1
ATOM 502 N N . GLU A 1 66 ? 36.25 -20.281 -4.496 1 86.75 66 GLU A N 1
ATOM 503 C CA . GLU A 1 66 ? 35.812 -20.984 -3.297 1 86.75 66 GLU A CA 1
ATOM 504 C C . GLU A 1 66 ? 35.5 -20.016 -2.16 1 86.75 66 GLU A C 1
ATOM 506 O O . GLU A 1 66 ? 36.344 -19.188 -1.813 1 86.75 66 GLU A O 1
ATOM 511 N N . THR A 1 67 ? 34.344 -20.078 -1.689 1 88 67 THR A N 1
ATOM 512 C CA . THR A 1 67 ? 33.906 -19.156 -0.654 1 88 67 THR A CA 1
ATOM 513 C C . THR A 1 67 ? 33.344 -19.906 0.547 1 88 67 THR A C 1
ATOM 515 O O . THR A 1 67 ? 32.562 -20.844 0.386 1 88 67 THR A O 1
ATOM 518 N N . THR A 1 68 ? 33.812 -19.516 1.685 1 92.56 68 THR A N 1
ATOM 519 C CA . THR A 1 68 ? 33.281 -20.062 2.924 1 92.56 68 THR A CA 1
ATOM 520 C C . THR A 1 68 ? 32.406 -19.047 3.65 1 92.56 68 THR A C 1
ATOM 522 O O . THR A 1 68 ? 32.844 -17.906 3.863 1 92.56 68 THR A O 1
ATOM 525 N N . VAL A 1 69 ? 31.297 -19.484 3.951 1 92.56 69 VAL A N 1
ATOM 526 C CA . VAL A 1 69 ? 30.375 -18.594 4.637 1 92.56 69 VAL A CA 1
ATOM 527 C C . VAL A 1 69 ? 29.953 -19.203 5.973 1 92.56 69 VAL A C 1
ATOM 529 O O . VAL A 1 69 ? 29.562 -20.375 6.031 1 92.56 69 VAL A O 1
ATOM 532 N N . ALA A 1 70 ? 30.109 -18.422 7.016 1 95.62 70 ALA A N 1
ATOM 533 C CA . ALA A 1 70 ? 29.703 -18.844 8.352 1 95.62 70 ALA A CA 1
ATOM 534 C C . ALA A 1 70 ? 28.328 -18.281 8.719 1 95.62 70 ALA A C 1
ATOM 536 O O . ALA A 1 70 ? 27.984 -17.188 8.297 1 95.62 70 ALA A O 1
ATOM 537 N N . VAL A 1 71 ? 27.609 -19.109 9.516 1 97.31 71 VAL A N 1
ATOM 538 C CA . VAL A 1 71 ? 26.312 -18.641 10.008 1 97.31 71 VAL A CA 1
ATOM 539 C C . VAL A 1 71 ? 26.5 -17.422 10.898 1 97.31 71 VAL A C 1
ATOM 541 O O . VAL A 1 71 ? 27.422 -17.391 11.734 1 97.31 71 VAL A O 1
ATOM 544 N N . VAL A 1 72 ? 25.656 -16.406 10.727 1 97 72 VAL A N 1
ATOM 545 C CA . VAL A 1 72 ? 25.734 -15.164 11.469 1 97 72 VAL A CA 1
ATOM 546 C C . VAL A 1 72 ? 24.656 -15.141 12.547 1 97 72 VAL A C 1
ATOM 548 O O . VAL A 1 72 ? 23.5 -15.469 12.281 1 97 72 VAL A O 1
ATOM 551 N N . ASN A 1 73 ? 25.031 -14.805 13.734 1 97.5 73 ASN A N 1
ATOM 552 C CA . ASN A 1 73 ? 24.109 -14.672 14.844 1 97.5 73 ASN A CA 1
ATOM 553 C C . ASN A 1 73 ? 23.219 -13.438 14.703 1 97.5 73 ASN A C 1
ATOM 555 O O . ASN A 1 73 ? 23.703 -12.312 14.82 1 97.5 73 ASN A O 1
ATOM 559 N N . LEU A 1 74 ? 21.938 -13.602 14.555 1 97.31 74 LEU A N 1
ATOM 560 C CA . LEU A 1 74 ? 21 -12.523 14.32 1 97.31 74 LEU A CA 1
ATOM 561 C C . LEU A 1 74 ? 20.719 -11.75 15.602 1 97.31 74 LEU A C 1
ATOM 563 O O . LEU A 1 74 ? 20.156 -10.648 15.562 1 97.31 74 LEU A O 1
ATOM 567 N N . LEU A 1 75 ? 21.141 -12.234 16.781 1 95.88 75 LEU A N 1
ATOM 568 C CA . LEU A 1 75 ? 20.859 -11.602 18.062 1 95.88 75 LEU A CA 1
ATOM 569 C C . LEU A 1 75 ? 22.016 -10.727 18.5 1 95.88 75 LEU A C 1
ATOM 571 O O . LEU A 1 75 ? 22.031 -10.234 19.625 1 95.88 75 LEU A O 1
ATOM 575 N N . SER A 1 76 ? 22.938 -10.531 17.625 1 93.81 76 SER A N 1
ATOM 576 C CA . SER A 1 76 ? 24.078 -9.672 17.922 1 93.81 76 SER A CA 1
ATOM 577 C C . SER A 1 76 ? 23.672 -8.203 17.922 1 93.81 76 SER A C 1
ATOM 579 O O . SER A 1 76 ? 22.625 -7.84 17.375 1 93.81 76 SER A O 1
ATOM 581 N N . LYS A 1 77 ? 24.484 -7.336 18.484 1 90.69 77 LYS A N 1
ATOM 582 C CA . LYS A 1 77 ? 24.25 -5.895 18.547 1 90.69 77 LYS A CA 1
ATOM 583 C C . LYS A 1 77 ? 24.203 -5.281 17.156 1 90.69 77 LYS A C 1
ATOM 585 O O . LYS A 1 77 ? 23.375 -4.414 16.875 1 90.69 77 LYS A O 1
ATOM 590 N N . GLU A 1 78 ? 25.047 -5.719 16.344 1 91.31 78 GLU A N 1
ATOM 591 C CA . GLU A 1 78 ? 25.141 -5.203 14.984 1 91.31 78 GLU A CA 1
ATOM 592 C C . GLU A 1 78 ? 23.875 -5.492 14.195 1 91.31 78 GLU A C 1
ATOM 594 O O . GLU A 1 78 ? 23.375 -4.629 13.461 1 91.31 78 GLU A O 1
ATOM 599 N N . GLN A 1 79 ? 23.391 -6.703 14.32 1 93.62 79 GLN A N 1
ATOM 600 C CA . GLN A 1 79 ? 22.188 -7.094 13.586 1 93.62 79 GLN A CA 1
ATOM 601 C C . GLN A 1 79 ? 20.953 -6.363 14.117 1 93.62 79 GLN A C 1
ATOM 603 O O . GLN A 1 79 ? 20.031 -6.043 13.359 1 93.62 79 GLN A O 1
ATOM 608 N N . PHE A 1 80 ? 20.969 -6.133 15.375 1 93.69 80 PHE A N 1
ATOM 609 C CA . PHE A 1 80 ? 19.875 -5.395 15.977 1 93.69 80 PHE A CA 1
ATOM 610 C C . PHE A 1 80 ? 19.828 -3.965 15.445 1 93.69 80 PHE A C 1
ATOM 612 O O . PHE A 1 80 ? 18.75 -3.459 15.102 1 93.69 80 PHE A O 1
ATOM 619 N N . LYS A 1 81 ? 20.969 -3.307 15.406 1 92.25 81 LYS A N 1
ATOM 620 C CA . LYS A 1 81 ? 21.062 -1.948 14.883 1 92.25 81 LYS A CA 1
ATOM 621 C C . LYS A 1 81 ? 20.625 -1.897 13.422 1 92.25 81 LYS A C 1
ATOM 623 O O . LYS A 1 81 ? 19.891 -0.991 13.016 1 92.25 81 LYS A O 1
ATOM 628 N N . SER A 1 82 ? 21.047 -2.881 12.711 1 93.25 82 SER A N 1
ATOM 629 C CA . SER A 1 82 ? 20.688 -2.953 11.297 1 93.25 82 SER A CA 1
ATOM 630 C C . SER A 1 82 ? 19.188 -3.15 11.125 1 93.25 82 SER A C 1
ATOM 632 O O . SER A 1 82 ? 18.578 -2.572 10.219 1 93.25 82 SER A O 1
ATOM 634 N N . PHE A 1 83 ? 18.641 -3.988 11.969 1 95.44 83 PHE A N 1
ATOM 635 C CA . PHE A 1 83 ? 17.203 -4.25 11.938 1 95.44 83 PHE A CA 1
ATOM 636 C C . PHE A 1 83 ? 16.406 -2.959 12.117 1 95.44 83 PHE A C 1
ATOM 638 O O . PHE A 1 83 ? 15.492 -2.672 11.344 1 95.44 83 PHE A O 1
ATOM 645 N N . LEU A 1 84 ? 16.781 -2.117 13.016 1 94.12 84 LEU A N 1
ATOM 646 C CA . LEU A 1 84 ? 16.062 -0.881 13.312 1 94.12 84 LEU A CA 1
ATOM 647 C C . LEU A 1 84 ? 16.266 0.141 12.195 1 94.12 84 LEU A C 1
ATOM 649 O O . LEU A 1 84 ? 15.297 0.741 11.719 1 94.12 84 LEU A O 1
ATOM 653 N N . THR A 1 85 ? 17.469 0.247 11.781 1 91.38 85 THR A N 1
ATOM 654 C CA . THR A 1 85 ? 17.797 1.289 10.82 1 91.38 85 THR A CA 1
ATOM 655 C C . THR A 1 85 ? 17.234 0.96 9.438 1 91.38 85 THR A C 1
ATOM 657 O O . THR A 1 85 ? 16.844 1.859 8.695 1 91.38 85 THR A O 1
ATOM 660 N N . ASP A 1 86 ? 17.078 -0.324 9.125 1 94.81 86 ASP A N 1
ATOM 661 C CA . ASP A 1 86 ? 16.672 -0.73 7.781 1 94.81 86 ASP A CA 1
ATOM 662 C C . ASP A 1 86 ? 15.219 -1.184 7.77 1 94.81 86 ASP A C 1
ATOM 664 O O . ASP A 1 86 ? 14.742 -1.727 6.77 1 94.81 86 ASP A O 1
ATOM 668 N N . PHE A 1 87 ? 14.562 -0.962 8.82 1 96.5 87 PHE A N 1
ATOM 669 C CA . PHE A 1 87 ? 13.219 -1.508 8.992 1 96.5 87 PHE A CA 1
ATOM 670 C C . PHE A 1 87 ? 12.32 -1.098 7.832 1 96.5 87 PHE A C 1
ATOM 672 O O . PHE A 1 87 ? 11.711 -1.949 7.18 1 96.5 87 PHE A O 1
ATOM 679 N N . THR A 1 88 ? 12.227 0.152 7.516 1 94.5 88 THR A N 1
ATOM 680 C CA . THR A 1 88 ? 11.352 0.663 6.465 1 94.5 88 THR A CA 1
ATOM 681 C C . THR A 1 88 ? 11.82 0.188 5.094 1 94.5 88 THR A C 1
ATOM 683 O O . THR A 1 88 ? 11.008 -0.225 4.266 1 94.5 88 THR A O 1
ATOM 686 N N . LYS A 1 89 ? 13.125 0.26 4.93 1 94.44 89 LYS A N 1
ATOM 687 C CA . LYS A 1 89 ? 13.719 -0.161 3.66 1 94.44 89 LYS A CA 1
ATOM 688 C C . LYS A 1 89 ? 13.453 -1.641 3.396 1 94.44 89 LYS A C 1
ATOM 690 O O . LYS A 1 89 ? 13.156 -2.029 2.266 1 94.44 89 LYS A O 1
ATOM 695 N N . THR A 1 90 ? 13.609 -2.482 4.449 1 96 90 THR A N 1
ATOM 696 C CA . THR A 1 90 ? 13.367 -3.916 4.336 1 96 90 THR A CA 1
ATOM 697 C C . THR A 1 90 ? 11.953 -4.188 3.834 1 96 90 THR A C 1
ATOM 699 O O . THR A 1 90 ? 11.734 -5.074 3.006 1 96 90 THR A O 1
ATOM 702 N N . PHE A 1 91 ? 11.047 -3.432 4.266 1 95.81 91 PHE A N 1
ATOM 703 C CA . PHE A 1 91 ? 9.641 -3.58 3.914 1 95.81 91 PHE A CA 1
ATOM 704 C C . PHE A 1 91 ? 9.383 -3.062 2.506 1 95.81 91 PHE A C 1
ATOM 706 O O . PHE A 1 91 ? 8.914 -3.809 1.642 1 95.81 91 PHE A O 1
ATOM 713 N N . ILE A 1 92 ? 9.711 -1.884 2.191 1 94.12 92 ILE A N 1
ATOM 714 C CA . ILE A 1 92 ? 9.25 -1.202 0.987 1 94.12 92 ILE A CA 1
ATOM 715 C C . ILE A 1 92 ? 10.047 -1.696 -0.22 1 94.12 92 ILE A C 1
ATOM 717 O O . ILE A 1 92 ? 9.539 -1.703 -1.345 1 94.12 92 ILE A O 1
ATOM 721 N N . GLU A 1 93 ? 11.273 -2.123 -0.017 1 92.44 93 GLU A N 1
ATOM 722 C CA . GLU A 1 93 ? 12.102 -2.545 -1.144 1 92.44 93 GLU A CA 1
ATOM 723 C C . GLU A 1 93 ? 11.898 -4.027 -1.448 1 92.44 93 GLU A C 1
ATOM 725 O O . GLU A 1 93 ? 12.594 -4.59 -2.303 1 92.44 93 GLU A O 1
ATOM 730 N N . PHE A 1 94 ? 10.992 -4.613 -0.678 1 93.81 94 PHE A N 1
ATOM 731 C CA . PHE A 1 94 ? 10.648 -5.992 -1 1 93.81 94 PHE A CA 1
ATOM 732 C C . PHE A 1 94 ? 9.992 -6.082 -2.375 1 93.81 94 PHE A C 1
ATOM 734 O O . PHE A 1 94 ? 8.922 -5.52 -2.594 1 93.81 94 PHE A O 1
ATOM 741 N N . PRO A 1 95 ? 10.562 -6.742 -3.35 1 89.56 95 PRO A N 1
ATOM 742 C CA . PRO A 1 95 ? 10.188 -6.656 -4.762 1 89.56 95 PRO A CA 1
ATOM 743 C C . PRO A 1 95 ? 8.711 -6.957 -5 1 89.56 95 PRO A C 1
ATOM 745 O O . PRO A 1 95 ? 8.055 -6.262 -5.777 1 89.56 95 PRO A O 1
ATOM 748 N N . PRO A 1 96 ? 8.086 -7.98 -4.391 1 91.06 96 PRO A N 1
ATOM 749 C CA . PRO A 1 96 ? 6.684 -8.273 -4.676 1 91.06 96 PRO A CA 1
ATOM 750 C C . PRO A 1 96 ? 5.762 -7.09 -4.395 1 91.06 96 PRO A C 1
ATOM 752 O O . PRO A 1 96 ? 4.711 -6.961 -5.023 1 91.06 96 PRO A O 1
ATOM 755 N N . LEU A 1 97 ? 6.219 -6.234 -3.484 1 92.38 97 LEU A N 1
ATOM 756 C CA . LEU A 1 97 ? 5.359 -5.129 -3.068 1 92.38 97 LEU A CA 1
ATOM 757 C C . LEU A 1 97 ? 5.109 -4.168 -4.223 1 92.38 97 LEU A C 1
ATOM 759 O O . LEU A 1 97 ? 3.957 -3.893 -4.57 1 92.38 97 LEU A O 1
ATOM 763 N N . GLY A 1 98 ? 6.133 -3.658 -4.824 1 92.44 98 GLY A N 1
ATOM 764 C CA . GLY A 1 98 ? 5.996 -2.723 -5.93 1 92.44 98 GLY A CA 1
ATOM 765 C C . GLY A 1 98 ? 5.297 -3.32 -7.133 1 92.44 98 GLY A C 1
ATOM 766 O O . GLY A 1 98 ? 4.426 -2.684 -7.734 1 92.44 98 GLY A O 1
ATOM 767 N N . LEU A 1 99 ? 5.617 -4.52 -7.461 1 91.38 99 LEU A N 1
ATOM 768 C CA . LEU A 1 99 ? 5.047 -5.207 -8.617 1 91.38 99 LEU A CA 1
ATOM 769 C C . LEU A 1 99 ? 3.549 -5.426 -8.438 1 91.38 99 LEU A C 1
ATOM 771 O O . LEU A 1 99 ? 2.762 -5.164 -9.352 1 91.38 99 LEU A O 1
ATOM 775 N N . LEU A 1 100 ? 3.25 -5.84 -7.281 1 90.12 100 LEU A N 1
ATOM 776 C CA . LEU A 1 100 ? 1.849 -6.141 -7.004 1 90.12 100 LEU A CA 1
ATOM 777 C C . LEU A 1 100 ? 1.008 -4.867 -7.023 1 90.12 100 LEU A C 1
ATOM 779 O O . LEU A 1 100 ? -0.088 -4.852 -7.59 1 90.12 100 LEU A O 1
ATOM 783 N N . MET A 1 101 ? 1.506 -3.855 -6.387 1 93.44 101 MET A N 1
ATOM 784 C CA . MET A 1 101 ? 0.724 -2.627 -6.293 1 93.44 101 MET A CA 1
ATOM 785 C C . MET A 1 101 ? 0.471 -2.037 -7.676 1 93.44 101 MET A C 1
ATOM 787 O O . MET A 1 101 ? -0.659 -1.67 -8 1 93.44 101 MET A O 1
ATOM 791 N N . ILE A 1 102 ? 1.443 -1.993 -8.5 1 94.44 102 ILE A N 1
ATOM 792 C CA . ILE A 1 102 ? 1.311 -1.441 -9.844 1 94.44 102 ILE A CA 1
ATOM 793 C C . ILE A 1 102 ? 0.365 -2.312 -10.664 1 94.44 102 ILE A C 1
ATOM 795 O O . ILE A 1 102 ? -0.516 -1.798 -11.359 1 94.44 102 ILE A O 1
ATOM 799 N N . MET A 1 103 ? 0.49 -3.605 -10.516 1 90.75 103 MET A N 1
ATOM 800 C CA . MET A 1 103 ? -0.336 -4.523 -11.297 1 90.75 103 MET A CA 1
ATOM 801 C C . MET A 1 103 ? -1.795 -4.449 -10.859 1 90.75 103 MET A C 1
ATOM 803 O O . MET A 1 103 ? -2.701 -4.523 -11.695 1 90.75 103 MET A O 1
ATOM 807 N N . MET A 1 104 ? -1.98 -4.273 -9.609 1 90.75 104 MET A N 1
ATOM 808 C CA . MET A 1 104 ? -3.35 -4.176 -9.117 1 90.75 104 MET A CA 1
ATOM 809 C C . MET A 1 104 ? -4.008 -2.883 -9.578 1 90.75 104 MET A C 1
ATOM 811 O O . MET A 1 104 ? -5.211 -2.854 -9.844 1 90.75 104 MET A O 1
ATOM 815 N N . MET A 1 105 ? -3.219 -1.873 -9.672 1 94.88 105 MET A N 1
ATOM 816 C CA . MET A 1 105 ? -3.762 -0.609 -10.156 1 94.88 105 MET A CA 1
ATOM 817 C C . MET A 1 105 ? -4.043 -0.681 -11.656 1 94.88 105 MET A C 1
ATOM 819 O O . MET A 1 105 ? -4.824 0.113 -12.18 1 94.88 105 MET A O 1
ATOM 823 N N . GLY A 1 106 ? -3.426 -1.596 -12.359 1 94 106 GLY A N 1
ATOM 824 C CA . GLY A 1 106 ? -3.691 -1.817 -13.773 1 94 106 GLY A CA 1
ATOM 825 C C . GLY A 1 106 ? -4.746 -2.881 -14.023 1 94 106 GLY A C 1
ATOM 826 O O . GLY A 1 106 ? -5.879 -2.562 -14.391 1 94 106 GLY A O 1
ATOM 827 N N . ILE A 1 107 ? -4.418 -4.125 -13.641 1 91.81 107 ILE A N 1
ATOM 828 C CA . ILE A 1 107 ? -5.301 -5.266 -13.875 1 91.81 107 ILE A CA 1
ATOM 829 C C . ILE A 1 107 ? -6.566 -5.117 -13.039 1 91.81 107 ILE A C 1
ATOM 831 O O . ILE A 1 107 ? -7.672 -5.387 -13.516 1 91.81 107 ILE A O 1
ATOM 835 N N . GLY A 1 108 ? -6.402 -4.727 -11.797 1 91.69 108 GLY A N 1
ATOM 836 C CA . GLY A 1 108 ? -7.566 -4.488 -10.961 1 91.69 108 GLY A CA 1
ATOM 837 C C . GLY A 1 108 ? -8.477 -3.402 -11.5 1 91.69 108 GLY A C 1
ATOM 838 O O . GLY A 1 108 ? -9.695 -3.477 -11.352 1 91.69 108 GLY A O 1
ATOM 839 N N . PHE A 1 109 ? -7.895 -2.426 -12.125 1 95.06 109 PHE A N 1
ATOM 840 C CA . PHE A 1 109 ? -8.648 -1.346 -12.742 1 95.06 109 PHE A CA 1
ATOM 841 C C . PHE A 1 109 ? -9.617 -1.892 -13.789 1 95.06 109 PHE A C 1
ATOM 843 O O . PHE A 1 109 ? -10.805 -1.554 -13.781 1 95.06 109 PHE A O 1
ATOM 850 N N . VAL A 1 110 ? -9.133 -2.734 -14.711 1 94.88 110 VAL A N 1
ATOM 851 C CA . VAL A 1 110 ? -9.938 -3.32 -15.781 1 94.88 110 VAL A CA 1
ATOM 852 C C . VAL A 1 110 ? -11.031 -4.207 -15.18 1 94.88 110 VAL A C 1
ATOM 854 O O . VAL A 1 110 ? -12.172 -4.203 -15.648 1 94.88 110 VAL A O 1
ATOM 857 N N . GLU A 1 111 ? -10.688 -4.91 -14.203 1 91.75 111 GLU A N 1
ATOM 858 C CA . GLU A 1 111 ? -11.664 -5.762 -13.523 1 91.75 111 GLU A CA 1
ATOM 859 C C . GLU A 1 111 ? -12.797 -4.938 -12.922 1 91.75 111 GLU A C 1
ATOM 861 O O . GLU A 1 111 ? -13.969 -5.301 -13.039 1 91.75 111 GLU A O 1
ATOM 866 N N . GLU A 1 112 ? -12.422 -3.842 -12.305 1 93.06 112 GLU A N 1
ATOM 867 C CA . GLU A 1 112 ? -13.391 -2.984 -11.633 1 93.06 112 GLU A CA 1
ATOM 868 C C . GLU A 1 112 ? -14.359 -2.352 -12.633 1 93.06 112 GLU A C 1
ATOM 870 O O . GLU A 1 112 ? -15.508 -2.061 -12.297 1 93.06 112 GLU A O 1
ATOM 875 N N . THR A 1 113 ? -13.953 -2.152 -13.828 1 96.25 113 THR A N 1
ATOM 876 C CA . THR A 1 113 ? -14.812 -1.538 -14.844 1 96.25 113 THR A CA 1
ATOM 877 C C . THR A 1 113 ? -15.852 -2.533 -15.352 1 96.25 113 THR A C 1
ATOM 879 O O . THR A 1 113 ? -16.828 -2.146 -15.992 1 96.25 113 THR A O 1
ATOM 882 N N . GLY A 1 114 ? -15.594 -3.836 -15.133 1 93.69 114 GLY A N 1
ATOM 883 C CA . GLY A 1 114 ? -16.516 -4.859 -15.602 1 93.69 114 GLY A CA 1
ATOM 884 C C . GLY A 1 114 ? -16.109 -5.445 -16.953 1 93.69 114 GLY A C 1
ATOM 885 O O . GLY A 1 114 ? -16.812 -6.309 -17.484 1 93.69 114 GLY A O 1
ATOM 886 N N . PHE A 1 115 ? -15.039 -5.031 -17.438 1 96.06 115 PHE A N 1
ATOM 887 C CA . PHE A 1 115 ? -14.578 -5.5 -18.75 1 96.06 115 PHE A CA 1
ATOM 888 C C . PHE A 1 115 ? -14.406 -7.016 -18.75 1 96.06 115 PHE A C 1
ATOM 890 O O . PHE A 1 115 ? -14.891 -7.699 -19.656 1 96.06 115 PHE A O 1
ATOM 897 N N . ILE A 1 116 ? -13.711 -7.539 -17.766 1 92.56 116 ILE A N 1
ATOM 898 C CA . ILE A 1 116 ? -13.406 -8.961 -17.719 1 92.56 116 ILE A CA 1
ATOM 899 C C . ILE A 1 116 ? -14.703 -9.766 -17.625 1 92.56 116 ILE A C 1
ATOM 901 O O . ILE A 1 116 ? -14.859 -10.789 -18.281 1 92.56 116 ILE A O 1
ATOM 905 N N . ASN A 1 117 ? -15.586 -9.312 -16.781 1 91.38 117 ASN A N 1
ATOM 906 C CA . ASN A 1 117 ? -16.875 -9.961 -16.625 1 91.38 117 ASN A CA 1
ATOM 907 C C . ASN A 1 117 ? -17.641 -9.992 -17.953 1 91.38 117 ASN A C 1
ATOM 909 O O . ASN A 1 117 ? -18.234 -11.016 -18.312 1 91.38 117 ASN A O 1
ATOM 913 N N . ALA A 1 118 ? -17.672 -8.898 -18.594 1 94.62 118 ALA A N 1
ATOM 914 C CA . ALA A 1 118 ? -18.375 -8.812 -19.891 1 94.62 118 ALA A CA 1
ATOM 915 C C . ALA A 1 118 ? -17.734 -9.742 -20.906 1 94.62 118 ALA A C 1
ATOM 917 O O . ALA A 1 118 ? -18.438 -10.391 -21.688 1 94.62 118 ALA A O 1
ATOM 918 N N . LEU A 1 119 ? -16.484 -9.789 -20.922 1 93.25 119 LEU A N 1
ATOM 919 C CA . LEU A 1 119 ? -15.758 -10.648 -21.859 1 93.25 119 LEU A CA 1
ATOM 920 C C . LEU A 1 119 ? -16.062 -12.117 -21.594 1 93.25 119 LEU A C 1
ATOM 922 O O . LEU A 1 119 ? -16.281 -12.883 -22.531 1 93.25 119 LEU A O 1
ATOM 926 N N . MET A 1 120 ? -16.016 -12.508 -20.344 1 90.31 120 MET A N 1
ATOM 927 C CA . MET A 1 120 ? -16.297 -13.891 -19.984 1 90.31 120 MET A CA 1
ATOM 928 C C . MET A 1 120 ? -17.734 -14.266 -20.359 1 90.31 120 MET A C 1
ATOM 930 O O . MET A 1 120 ? -17.969 -15.328 -20.938 1 90.31 120 MET A O 1
ATOM 934 N N . ARG A 1 121 ? -18.703 -13.414 -20.109 1 92 121 ARG A N 1
ATOM 935 C CA . ARG A 1 121 ? -20.094 -13.656 -20.453 1 92 121 ARG A CA 1
ATOM 936 C C . ARG A 1 121 ? -20.266 -13.773 -21.969 1 92 121 ARG A C 1
ATOM 938 O O . ARG A 1 121 ? -20.969 -14.656 -22.453 1 92 121 ARG A O 1
ATOM 945 N N . LYS A 1 122 ? -19.703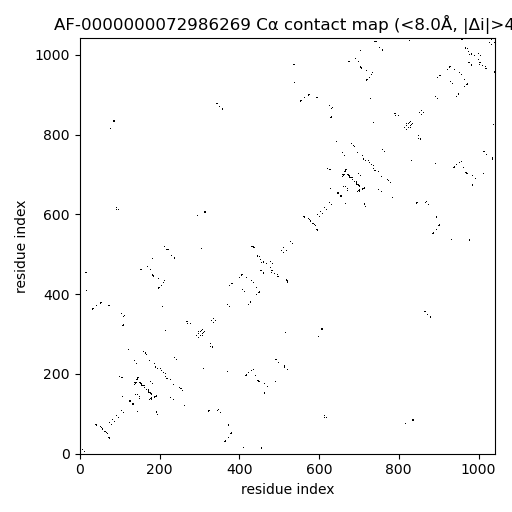 -12.867 -22.641 1 93.44 122 LYS A N 1
ATOM 946 C CA . LYS A 1 122 ? -19.797 -12.898 -24.094 1 93.44 122 LYS A CA 1
ATOM 947 C C . LYS A 1 122 ? -19.297 -14.234 -24.656 1 93.44 122 LYS A C 1
ATOM 949 O O . LYS A 1 122 ? -19.969 -14.844 -25.5 1 93.44 122 LYS A O 1
ATOM 954 N N . THR A 1 123 ? -18.172 -14.664 -24.188 1 91.62 123 THR A N 1
ATOM 955 C CA . THR A 1 123 ? -17.562 -15.906 -24.672 1 91.62 123 THR A CA 1
ATOM 956 C C . THR A 1 123 ? -18.453 -17.109 -24.344 1 91.62 123 THR A C 1
ATOM 958 O O . THR A 1 123 ? -18.641 -17.984 -25.188 1 91.62 123 THR A O 1
ATOM 961 N N . LEU A 1 124 ? -19 -17.125 -23.203 1 90.62 124 LEU A N 1
ATOM 962 C CA . LEU A 1 124 ? -19.812 -18.25 -22.75 1 90.62 124 LEU A CA 1
ATOM 963 C C . LEU A 1 124 ? -21.156 -18.281 -23.469 1 90.62 124 LEU A C 1
ATOM 965 O O . LEU A 1 124 ? -21.625 -19.359 -23.875 1 90.62 124 LEU A O 1
ATOM 969 N N . LEU A 1 125 ? -21.719 -17.172 -23.688 1 87.75 125 LEU A N 1
ATOM 970 C CA . LEU A 1 125 ? -23.062 -17.109 -24.266 1 87.75 125 LEU A CA 1
ATOM 971 C C . LEU A 1 125 ? -23.016 -17.266 -25.781 1 87.75 125 LEU A C 1
ATOM 973 O O . LEU A 1 125 ? -24.016 -17.625 -26.406 1 87.75 125 LEU A O 1
ATOM 977 N N . SER A 1 126 ? -21.891 -16.984 -26.297 1 88.88 126 SER A N 1
ATOM 978 C CA . SER A 1 126 ? -21.766 -17.125 -27.75 1 88.88 126 SER A CA 1
ATOM 979 C C . SER A 1 126 ? -21.344 -18.547 -28.141 1 88.88 126 SER A C 1
ATOM 981 O O . SER A 1 126 ? -21.297 -18.875 -29.312 1 88.88 126 SER A O 1
ATOM 983 N N . ALA A 1 127 ? -21.047 -19.344 -27.172 1 90.25 127 ALA A N 1
ATOM 984 C CA . ALA A 1 127 ? -20.547 -20.688 -27.453 1 90.25 127 ALA A CA 1
ATOM 985 C C . ALA A 1 127 ? -21.656 -21.594 -28 1 90.25 127 ALA A C 1
ATOM 987 O O . ALA A 1 127 ? -22.766 -21.594 -27.484 1 90.25 127 ALA A O 1
ATOM 988 N N . PRO A 1 128 ? -21.328 -22.344 -29.078 1 89.62 128 PRO A N 1
ATOM 989 C CA . PRO A 1 128 ? -22.312 -23.328 -29.516 1 89.62 128 PRO A CA 1
ATOM 990 C C . PRO A 1 128 ? -22.531 -24.438 -28.484 1 89.62 128 PRO A C 1
ATOM 992 O O . PRO A 1 128 ? -21.609 -24.781 -27.75 1 89.62 128 PRO A O 1
ATOM 995 N N . SER A 1 129 ? -23.656 -25.031 -28.547 1 83.94 129 SER A N 1
ATOM 996 C CA . SER A 1 129 ? -24.062 -26 -27.531 1 83.94 129 SER A CA 1
ATOM 997 C C . SER A 1 129 ? -23.125 -27.203 -27.5 1 83.94 129 SER A C 1
ATOM 999 O O . SER A 1 129 ? -22.875 -27.766 -26.438 1 83.94 129 SER A O 1
ATOM 1001 N N . PHE A 1 130 ? -22.547 -27.484 -28.641 1 87.56 130 PHE A N 1
ATOM 1002 C CA . PHE A 1 130 ? -21.719 -28.703 -28.703 1 87.56 130 PHE A CA 1
ATOM 1003 C C . PHE A 1 130 ? -20.344 -28.438 -28.109 1 87.56 130 PHE A C 1
ATOM 1005 O O . PHE A 1 130 ? -19.625 -29.391 -27.781 1 87.56 130 PHE A O 1
ATOM 1012 N N . LEU A 1 131 ? -19.984 -27.188 -27.812 1 94.06 131 LEU A N 1
ATOM 1013 C CA . LEU A 1 131 ? -18.672 -26.844 -27.297 1 94.06 131 LEU A CA 1
ATOM 1014 C C . LEU A 1 131 ? -18.781 -26.234 -25.906 1 94.06 131 LEU A C 1
ATOM 1016 O O . LEU A 1 131 ? -17.812 -25.703 -25.375 1 94.06 131 LEU A O 1
ATOM 1020 N N . ILE A 1 132 ? -19.922 -26.328 -25.328 1 92.75 132 ILE A N 1
ATOM 1021 C CA . ILE A 1 132 ? -20.203 -25.578 -24.109 1 92.75 132 ILE A CA 1
ATOM 1022 C C . ILE A 1 132 ? -19.266 -26.031 -23 1 92.75 132 ILE A C 1
ATOM 1024 O O . ILE A 1 132 ? -18.797 -25.219 -22.203 1 92.75 132 ILE A O 1
ATOM 1028 N N . THR A 1 133 ? -18.984 -27.344 -22.922 1 95.5 133 THR A N 1
ATOM 1029 C CA . THR A 1 133 ? -18.094 -27.875 -21.891 1 95.5 133 THR A CA 1
ATOM 1030 C C . THR A 1 133 ? -16.688 -27.312 -22.062 1 95.5 133 THR A C 1
ATOM 1032 O O . THR A 1 133 ? -16.078 -26.828 -21.109 1 95.5 133 THR A O 1
ATOM 1035 N N . ALA A 1 134 ? -16.219 -27.328 -23.266 1 97.19 134 ALA A N 1
ATOM 1036 C CA . ALA A 1 134 ? -14.883 -26.844 -23.578 1 97.19 134 ALA A CA 1
ATOM 1037 C C . ALA A 1 134 ? -14.773 -25.344 -23.359 1 97.19 134 ALA A C 1
ATOM 1039 O O . ALA A 1 134 ? -13.758 -24.844 -22.859 1 97.19 134 ALA A O 1
ATOM 1040 N N . VAL A 1 135 ? -15.789 -24.641 -23.75 1 97.25 135 VAL A N 1
ATOM 1041 C CA . VAL A 1 135 ? -15.758 -23.188 -23.625 1 97.25 135 VAL A CA 1
ATOM 1042 C C . VAL A 1 135 ? -15.82 -22.781 -22.156 1 97.25 135 VAL A C 1
ATOM 1044 O O . VAL A 1 135 ? -15.125 -21.859 -21.734 1 97.25 135 VAL A O 1
ATOM 1047 N N . LEU A 1 136 ? -16.656 -23.438 -21.406 1 96.62 136 LEU A N 1
ATOM 1048 C CA . LEU A 1 136 ? -16.719 -23.172 -19.984 1 96.62 136 LEU A CA 1
ATOM 1049 C C . LEU A 1 136 ? -15.383 -23.469 -19.312 1 96.62 136 LEU A C 1
ATOM 1051 O O . LEU A 1 136 ? -14.922 -22.688 -18.469 1 96.62 136 LEU A O 1
ATOM 1055 N N . ALA A 1 137 ? -14.781 -24.594 -19.672 1 97.5 137 ALA A N 1
ATOM 1056 C CA . ALA A 1 137 ? -13.461 -24.938 -19.141 1 97.5 137 ALA A CA 1
ATOM 1057 C C . ALA A 1 137 ? -12.43 -23.875 -19.516 1 97.5 137 ALA A C 1
ATOM 1059 O O . ALA A 1 137 ? -11.625 -23.453 -18.672 1 97.5 137 ALA A O 1
ATOM 1060 N N . PHE A 1 138 ? -12.453 -23.453 -20.703 1 97.44 138 PHE A N 1
ATOM 1061 C CA . PHE A 1 138 ? -11.508 -22.453 -21.203 1 97.44 138 PHE A CA 1
ATOM 1062 C C . PHE A 1 138 ? -11.664 -21.141 -20.453 1 97.44 138 PHE A C 1
ATOM 1064 O O . PHE A 1 138 ? -10.672 -20.531 -20.031 1 97.44 138 PHE A O 1
ATOM 1071 N N . VAL A 1 139 ? -12.852 -20.688 -20.297 1 96.25 139 VAL A N 1
ATOM 1072 C CA . VAL A 1 139 ? -13.133 -19.453 -19.562 1 96.25 139 VAL A CA 1
ATOM 1073 C C . VAL A 1 139 ? -12.719 -19.609 -18.109 1 96.25 139 VAL A C 1
ATOM 1075 O O . VAL A 1 139 ? -12.148 -18.703 -17.516 1 96.25 139 VAL A O 1
ATOM 1078 N N . GLY A 1 140 ? -13.008 -20.75 -17.562 1 95.94 140 GLY A N 1
ATOM 1079 C CA . GLY A 1 140 ? -12.641 -21.016 -16.188 1 95.94 140 GLY A CA 1
ATOM 1080 C C . GLY A 1 140 ? -11.141 -20.953 -15.945 1 95.94 140 GLY A C 1
ATOM 1081 O O . GLY A 1 140 ? -10.688 -20.344 -14.977 1 95.94 140 GLY A O 1
ATOM 1082 N N . VAL A 1 141 ? -10.383 -21.547 -16.797 1 96.25 141 VAL A N 1
ATOM 1083 C CA . VAL A 1 141 ? -8.93 -21.562 -16.688 1 96.25 141 VAL A CA 1
ATOM 1084 C C . VAL A 1 141 ? -8.383 -20.141 -16.766 1 96.25 141 VAL A C 1
ATOM 1086 O O . VAL A 1 141 ? -7.449 -19.781 -16.031 1 96.25 141 VAL A O 1
ATOM 1089 N N . ASN A 1 142 ? -8.977 -19.312 -17.531 1 95.44 142 ASN A N 1
ATOM 1090 C CA . ASN A 1 142 ? -8.508 -17.938 -17.719 1 95.44 142 ASN A CA 1
ATOM 1091 C C . ASN A 1 142 ? -9.117 -17 -16.672 1 95.44 142 ASN A C 1
ATOM 1093 O O . ASN A 1 142 ? -8.766 -15.812 -16.625 1 95.44 142 ASN A O 1
ATOM 1097 N N . ALA A 1 143 ? -9.938 -17.547 -15.836 1 92.56 143 ALA A N 1
ATOM 1098 C CA . ALA A 1 143 ? -10.719 -16.719 -14.922 1 92.56 143 ALA A CA 1
ATOM 1099 C C . ALA A 1 143 ? -9.836 -16.156 -13.805 1 92.56 143 ALA A C 1
ATOM 1101 O O . ALA A 1 143 ? -10.227 -15.211 -13.117 1 92.56 143 ALA A O 1
ATOM 1102 N N . ASN A 1 144 ? -8.656 -16.672 -13.688 1 89.06 144 ASN A N 1
ATOM 1103 C CA . ASN A 1 144 ? -7.766 -16.219 -12.617 1 89.06 144 ASN A CA 1
ATOM 1104 C C . ASN A 1 144 ? -7.309 -14.773 -12.844 1 89.06 144 ASN A C 1
ATOM 1106 O O . ASN A 1 144 ? -6.758 -14.148 -11.938 1 89.06 144 ASN A O 1
ATOM 1110 N N . ILE A 1 145 ? -7.535 -14.234 -13.992 1 87.62 145 ILE A N 1
ATOM 1111 C CA . ILE A 1 145 ? -7.273 -12.82 -14.227 1 87.62 145 ILE A CA 1
ATOM 1112 C C . ILE A 1 145 ? -8.109 -11.969 -13.273 1 87.62 145 ILE A C 1
ATOM 1114 O O . ILE A 1 145 ? -7.711 -10.867 -12.906 1 87.62 145 ILE A O 1
ATOM 1118 N N . ALA A 1 146 ? -9.266 -12.531 -12.852 1 83.88 146 ALA A N 1
ATOM 1119 C CA . ALA A 1 146 ? -10.133 -11.875 -11.875 1 83.88 146 ALA A CA 1
ATOM 1120 C C . ALA A 1 146 ? -10 -12.523 -10.5 1 83.88 146 ALA A C 1
ATOM 1122 O O . ALA A 1 146 ? -10.922 -12.453 -9.688 1 83.88 146 ALA A O 1
ATOM 1123 N N . SER A 1 147 ? -8.977 -13.172 -10.352 1 81.81 147 SER A N 1
ATOM 1124 C CA . SER A 1 147 ? -8.648 -13.797 -9.07 1 81.81 147 SER A CA 1
ATOM 1125 C C . SER A 1 147 ? -9.812 -14.656 -8.57 1 81.81 147 SER A C 1
ATOM 1127 O O . SER A 1 147 ? -10.359 -15.469 -9.312 1 81.81 147 SER A O 1
ATOM 1129 N N . ASP A 1 148 ? -10.234 -14.57 -7.32 1 79.06 148 ASP A N 1
ATOM 1130 C CA . ASP A 1 148 ? -11.242 -15.414 -6.695 1 79.06 148 ASP A CA 1
ATOM 1131 C C . ASP A 1 148 ? -12.625 -15.148 -7.281 1 79.06 148 ASP A C 1
ATOM 1133 O O . ASP A 1 148 ? -13.453 -16.062 -7.387 1 79.06 148 ASP A O 1
ATOM 1137 N N . ALA A 1 149 ? -12.789 -14.008 -7.66 1 81.44 149 ALA A N 1
ATOM 1138 C CA . ALA A 1 149 ? -14.086 -13.656 -8.242 1 81.44 149 ALA A CA 1
ATOM 1139 C C . ALA A 1 149 ? -14.336 -14.422 -9.531 1 81.44 149 ALA A C 1
ATOM 1141 O O . ALA A 1 149 ? -15.469 -14.812 -9.82 1 81.44 149 ALA A O 1
ATOM 1142 N N . GLY A 1 150 ? -13.227 -14.602 -10.242 1 87.31 150 GLY A N 1
ATOM 1143 C CA . GLY A 1 150 ? -13.367 -15.344 -11.484 1 87.31 150 GLY A CA 1
ATOM 1144 C C . GLY A 1 150 ? -13.742 -16.797 -11.266 1 87.31 150 GLY A C 1
ATOM 1145 O O . GLY A 1 150 ? -14.57 -17.344 -12 1 87.31 150 GLY A O 1
ATOM 1146 N N . MET A 1 151 ? -13.211 -17.328 -10.281 1 86.81 151 MET A N 1
ATOM 1147 C CA . MET A 1 151 ? -13.477 -18.734 -9.953 1 86.81 151 MET A CA 1
ATOM 1148 C C . MET A 1 151 ? -14.938 -18.938 -9.57 1 86.81 151 MET A C 1
ATOM 1150 O O . MET A 1 151 ? -15.578 -19.875 -10.023 1 86.81 151 MET A O 1
ATOM 1154 N N . ILE A 1 152 ? -15.445 -18.078 -8.766 1 87.88 152 ILE A N 1
ATOM 1155 C CA . ILE A 1 152 ? -16.812 -18.156 -8.289 1 87.88 152 ILE A CA 1
ATOM 1156 C C . ILE A 1 152 ? -17.781 -17.875 -9.438 1 87.88 152 ILE A C 1
ATOM 1158 O O . ILE A 1 152 ? -18.812 -18.531 -9.578 1 87.88 152 ILE A O 1
ATOM 1162 N N . PHE A 1 153 ? -17.406 -17 -10.18 1 89.06 153 PHE A N 1
ATOM 1163 C CA . PHE A 1 153 ? -18.234 -16.609 -11.312 1 89.06 153 PHE A CA 1
ATOM 1164 C C . PHE A 1 153 ? -18.422 -17.766 -12.289 1 89.06 153 PHE A C 1
ATOM 1166 O O . PHE A 1 153 ? -19.531 -18.031 -12.75 1 89.06 153 PHE A O 1
ATOM 1173 N N . THR A 1 154 ? -17.406 -18.391 -12.617 1 93.12 154 THR A N 1
ATOM 1174 C CA . THR A 1 154 ? -17.453 -19.469 -13.602 1 93.12 154 THR A CA 1
ATOM 1175 C C . THR A 1 154 ? -18.312 -20.625 -13.102 1 93.12 154 THR A C 1
ATOM 1177 O O . THR A 1 154 ? -19.062 -21.234 -13.883 1 93.12 154 THR A O 1
ATOM 1180 N N . ALA A 1 155 ? -18.234 -20.891 -11.812 1 93.75 155 ALA A N 1
ATOM 1181 C CA . ALA A 1 155 ? -19.078 -21.922 -11.234 1 93.75 155 ALA A CA 1
ATOM 1182 C C . ALA A 1 155 ? -20.562 -21.531 -11.32 1 93.75 155 ALA A C 1
ATOM 1184 O O . ALA A 1 155 ? -21.406 -22.344 -11.688 1 93.75 155 ALA A O 1
ATOM 1185 N N . THR A 1 156 ? -20.828 -20.297 -11.055 1 91.69 156 THR A N 1
ATOM 1186 C CA . THR A 1 156 ? -22.203 -19.797 -11.016 1 91.69 156 THR A CA 1
ATOM 1187 C C . THR A 1 156 ? -22.797 -19.75 -12.422 1 91.69 156 THR A C 1
ATOM 1189 O O . THR A 1 156 ? -23.922 -20.219 -12.641 1 91.69 156 THR A O 1
ATOM 1192 N N . ILE A 1 157 ? -22.047 -19.234 -13.328 1 91.56 157 ILE A N 1
ATOM 1193 C CA . ILE A 1 157 ? -22.562 -19.141 -14.688 1 91.56 157 ILE A CA 1
ATOM 1194 C C . ILE A 1 157 ? -22.656 -20.531 -15.312 1 91.56 157 ILE A C 1
ATOM 1196 O O . ILE A 1 157 ? -23.547 -20.797 -16.125 1 91.56 157 ILE A O 1
ATOM 1200 N N . GLY A 1 158 ? -21.703 -21.375 -14.945 1 94 158 GLY A N 1
ATOM 1201 C CA . GLY A 1 158 ? -21.797 -22.75 -15.398 1 94 158 GLY A CA 1
ATOM 1202 C C . GLY A 1 158 ? -23.094 -23.438 -15.016 1 94 158 GLY A C 1
ATOM 1203 O O . GLY A 1 158 ? -23.688 -24.141 -15.82 1 94 158 GLY A O 1
ATOM 1204 N N . ALA A 1 159 ? -23.531 -23.203 -13.812 1 92.81 159 ALA A N 1
ATOM 1205 C CA . ALA A 1 159 ? -24.797 -23.75 -13.336 1 92.81 159 ALA A CA 1
ATOM 1206 C C . ALA A 1 159 ? -25.969 -23.297 -14.211 1 92.81 159 ALA A C 1
ATOM 1208 O O . ALA A 1 159 ? -26.781 -24.109 -14.641 1 92.81 159 ALA A O 1
ATOM 1209 N N . ILE A 1 160 ? -25.953 -22.078 -14.484 1 89.31 160 ILE A N 1
ATOM 1210 C CA . ILE A 1 160 ? -27.062 -21.469 -15.227 1 89.31 160 ILE A CA 1
ATOM 1211 C C . ILE A 1 160 ? -27.031 -21.969 -16.672 1 89.31 160 ILE A C 1
ATOM 1213 O O . ILE A 1 160 ? -28.078 -22.266 -17.25 1 89.31 160 ILE A O 1
ATOM 1217 N N . LEU A 1 161 ? -25.922 -22.016 -17.234 1 90.06 161 LEU A N 1
ATOM 1218 C CA . LEU A 1 161 ? -25.781 -22.453 -18.625 1 90.06 161 LEU A CA 1
ATOM 1219 C C . LEU A 1 161 ? -26.266 -23.875 -18.812 1 90.06 161 LEU A C 1
ATOM 1221 O O . LEU A 1 161 ? -27.016 -24.172 -19.75 1 90.06 161 LEU A O 1
ATOM 1225 N N . PHE A 1 162 ? -25.875 -24.734 -17.984 1 90.75 162 PHE A N 1
ATOM 1226 C CA . PHE A 1 162 ? -26.266 -26.141 -18.125 1 90.75 162 PHE A CA 1
ATOM 1227 C C . PHE A 1 162 ? -27.734 -26.328 -17.781 1 90.75 162 PHE A C 1
ATOM 1229 O O . PHE A 1 162 ? -28.422 -27.125 -18.422 1 90.75 162 PHE A O 1
ATOM 1236 N N . LYS A 1 163 ? -28.172 -25.609 -16.844 1 88 163 LYS A N 1
ATOM 1237 C CA . LYS A 1 163 ? -29.594 -25.641 -16.562 1 88 163 LYS A CA 1
ATOM 1238 C C . LYS A 1 163 ? -30.422 -25.188 -17.766 1 88 163 LYS A C 1
ATOM 1240 O O . LYS A 1 163 ? -31.453 -25.766 -18.062 1 88 163 LYS A O 1
ATOM 1245 N N . SER A 1 164 ? -29.953 -24.219 -18.359 1 86.5 164 SER A N 1
ATOM 1246 C CA . SER A 1 164 ? -30.672 -23.688 -19.516 1 86.5 164 SER A CA 1
ATOM 1247 C C . SER A 1 164 ? -30.688 -24.672 -20.672 1 86.5 164 SER A C 1
ATOM 1249 O O . SER A 1 164 ? -31.562 -24.625 -21.531 1 86.5 164 SER A O 1
ATOM 1251 N N . LEU A 1 165 ? -29.781 -25.531 -20.719 1 85.56 165 LEU A N 1
ATOM 1252 C CA . LEU A 1 165 ? -29.703 -26.562 -21.766 1 85.56 165 LEU A CA 1
ATOM 1253 C C . LEU A 1 165 ? -30.484 -27.812 -21.359 1 85.56 165 LEU A C 1
ATOM 1255 O O . LEU A 1 165 ? -30.484 -28.797 -22.078 1 85.56 165 LEU A O 1
ATOM 1259 N N . GLY A 1 166 ? -31.062 -27.688 -20.156 1 84.12 166 GLY A N 1
ATOM 1260 C CA . GLY A 1 166 ? -31.828 -28.828 -19.656 1 84.12 166 GLY A CA 1
ATOM 1261 C C . GLY A 1 166 ? -30.969 -29.906 -19.047 1 84.12 166 GLY A C 1
ATOM 1262 O O . GLY A 1 166 ? -31.375 -31.062 -18.953 1 84.12 166 GLY A O 1
ATOM 1263 N N . ARG A 1 167 ? -29.781 -29.5 -18.75 1 88.5 167 ARG A N 1
ATOM 1264 C CA . ARG A 1 167 ? -28.859 -30.469 -18.141 1 88.5 167 ARG A CA 1
ATOM 1265 C C . ARG A 1 167 ? -28.703 -30.219 -16.656 1 88.5 167 ARG A C 1
ATOM 1267 O O . ARG A 1 167 ? -29.156 -29.188 -16.141 1 88.5 167 ARG A O 1
ATOM 1274 N N . ASN A 1 168 ? -28.172 -31.172 -15.969 1 90.69 168 ASN A N 1
ATOM 1275 C CA . ASN A 1 168 ? -27.922 -31.047 -14.539 1 90.69 168 ASN A CA 1
ATOM 1276 C C . ASN A 1 168 ? -26.969 -29.891 -14.234 1 90.69 168 ASN A C 1
ATOM 1278 O O . ASN A 1 168 ? -25.797 -29.922 -14.648 1 90.69 168 ASN A O 1
ATOM 1282 N N . PRO A 1 169 ? -27.422 -28.953 -13.445 1 92.56 169 PRO A N 1
ATOM 1283 C CA . PRO A 1 169 ? -26.578 -27.781 -13.156 1 92.56 169 PRO A CA 1
ATOM 1284 C C . PRO A 1 169 ? -25.297 -28.141 -12.406 1 92.56 169 PRO A C 1
ATOM 1286 O O . PRO A 1 169 ? -24.312 -27.406 -12.477 1 92.56 169 PRO A O 1
ATOM 1289 N N . TYR A 1 170 ? -25.266 -29.25 -11.695 1 93.88 170 TYR A N 1
ATOM 1290 C CA . TYR A 1 170 ? -24.078 -29.688 -10.977 1 93.88 170 TYR A CA 1
ATOM 1291 C C . TYR A 1 170 ? -22.891 -29.844 -11.93 1 93.88 170 TYR A C 1
ATOM 1293 O O . TYR A 1 170 ? -21.75 -29.562 -11.547 1 93.88 170 TYR A O 1
ATOM 1301 N N . ILE A 1 171 ? -23.281 -30.25 -13.141 1 94.38 171 ILE A N 1
ATOM 1302 C CA . ILE A 1 171 ? -22.25 -30.469 -14.148 1 94.38 171 ILE A CA 1
ATOM 1303 C C . ILE A 1 171 ? -21.531 -29.141 -14.43 1 94.38 171 ILE A C 1
ATOM 1305 O O . ILE A 1 171 ? -20.297 -29.078 -14.391 1 94.38 171 ILE A O 1
ATOM 1309 N N . GLY A 1 172 ? -22.281 -28.109 -14.633 1 95.19 172 GLY A N 1
ATOM 1310 C CA . GLY A 1 172 ? -21.703 -26.797 -14.906 1 95.19 172 GLY A CA 1
ATOM 1311 C C . GLY A 1 172 ? -20.922 -26.234 -13.727 1 95.19 172 GLY A C 1
ATOM 1312 O O . GLY A 1 172 ? -19.859 -25.641 -13.914 1 95.19 172 GLY A O 1
ATOM 1313 N N . ILE A 1 173 ? -21.422 -26.391 -12.57 1 95.69 173 ILE A N 1
ATOM 1314 C CA . ILE A 1 173 ? -20.766 -25.906 -11.359 1 95.69 173 ILE A CA 1
ATOM 1315 C C . ILE A 1 173 ? -19.406 -26.562 -11.211 1 95.69 173 ILE A C 1
ATOM 1317 O O . ILE A 1 173 ? -18.391 -25.875 -11.008 1 95.69 173 ILE A O 1
ATOM 1321 N N . ILE A 1 174 ? -19.375 -27.844 -11.367 1 95.81 174 ILE A N 1
ATOM 1322 C CA . ILE A 1 174 ? -18.172 -28.641 -11.125 1 95.81 174 ILE A CA 1
ATOM 1323 C C . ILE A 1 174 ? -17.125 -28.328 -12.195 1 95.81 174 ILE A C 1
ATOM 1325 O O . ILE A 1 174 ? -15.938 -28.188 -11.891 1 95.81 174 ILE A O 1
ATOM 1329 N N . ILE A 1 175 ? -17.547 -28.25 -13.445 1 96.62 175 ILE A N 1
ATOM 1330 C CA . ILE A 1 175 ? -16.625 -27.906 -14.531 1 96.62 175 ILE A CA 1
ATOM 1331 C C . ILE A 1 175 ? -16.031 -26.531 -14.297 1 96.62 175 ILE A C 1
ATOM 1333 O O . ILE A 1 175 ? -14.82 -26.344 -14.383 1 96.62 175 ILE A O 1
ATOM 1337 N N . GLY A 1 176 ? -16.891 -25.578 -14.016 1 96.19 176 GLY A N 1
ATOM 1338 C CA . GLY A 1 176 ? -16.438 -24.219 -13.758 1 96.19 176 GLY A CA 1
ATOM 1339 C C . GLY A 1 176 ? -15.477 -24.141 -12.586 1 96.19 176 GLY A C 1
ATOM 1340 O O . GLY A 1 176 ? -14.453 -23.453 -12.664 1 96.19 176 GLY A O 1
ATOM 1341 N N . PHE A 1 177 ? -15.805 -24.797 -11.547 1 95.19 177 PHE A N 1
ATOM 1342 C CA . PHE A 1 177 ? -14.977 -24.812 -10.344 1 95.19 177 PHE A CA 1
ATOM 1343 C C . PHE A 1 177 ? -13.641 -25.484 -10.609 1 95.19 177 PHE A C 1
ATOM 1345 O O . PHE A 1 177 ? -12.594 -24.969 -10.219 1 95.19 177 PHE A O 1
ATOM 1352 N N . ALA A 1 178 ? -13.664 -26.609 -11.227 1 95.44 178 ALA A N 1
ATOM 1353 C CA . ALA A 1 178 ? -12.453 -27.375 -11.523 1 95.44 178 ALA A CA 1
ATOM 1354 C C . ALA A 1 178 ? -11.516 -26.562 -12.422 1 95.44 178 ALA A C 1
ATOM 1356 O O . ALA A 1 178 ? -10.312 -26.516 -12.18 1 95.44 178 ALA A O 1
ATOM 1357 N N . ALA A 1 179 ? -12.062 -25.969 -13.43 1 95.94 179 ALA A N 1
ATOM 1358 C CA . ALA A 1 179 ? -11.25 -25.188 -14.359 1 95.94 179 ALA A CA 1
ATOM 1359 C C . ALA A 1 179 ? -10.711 -23.922 -13.68 1 95.94 179 ALA A C 1
ATOM 1361 O O . ALA A 1 179 ? -9.539 -23.594 -13.836 1 95.94 179 ALA A O 1
ATOM 1362 N N . GLY A 1 180 ? -11.523 -23.234 -12.984 1 93.56 180 GLY A N 1
ATOM 1363 C CA . GLY A 1 180 ? -11.148 -21.969 -12.359 1 93.56 180 GLY A CA 1
ATOM 1364 C C . GLY A 1 180 ? -10.188 -22.141 -11.203 1 93.56 180 GLY A C 1
ATOM 1365 O O . GLY A 1 180 ? -9.273 -21.328 -11.016 1 93.56 180 GLY A O 1
ATOM 1366 N N . SER A 1 181 ? -10.336 -23.125 -10.43 1 90.81 181 SER A N 1
ATOM 1367 C CA . SER A 1 181 ? -9.531 -23.344 -9.234 1 90.81 181 SER A CA 1
ATOM 1368 C C . SER A 1 181 ? -8.336 -24.234 -9.539 1 90.81 181 SER A C 1
ATOM 1370 O O . SER A 1 181 ? -7.203 -23.922 -9.164 1 90.81 181 SER A O 1
ATOM 1372 N N . GLY A 1 182 ? -8.586 -25.359 -10.211 1 90.62 182 GLY A N 1
ATOM 1373 C CA . GLY A 1 182 ? -7.523 -26.297 -10.547 1 90.62 182 GLY A CA 1
ATOM 1374 C C . GLY A 1 182 ? -6.57 -25.75 -11.602 1 90.62 182 GLY A C 1
ATOM 1375 O O . GLY A 1 182 ? -5.387 -26.094 -11.609 1 90.62 182 GLY A O 1
ATOM 1376 N N . GLY A 1 183 ? -7.082 -24.922 -12.422 1 89.06 183 GLY A N 1
ATOM 1377 C CA . GLY A 1 183 ? -6.285 -24.328 -13.484 1 89.06 183 GLY A CA 1
ATOM 1378 C C . GLY A 1 183 ? -5.793 -22.922 -13.141 1 89.06 183 GLY A C 1
ATOM 1379 O O . GLY A 1 183 ? -5.32 -22.203 -14.023 1 89.06 183 GLY A O 1
ATOM 1380 N N . PHE A 1 184 ? -5.832 -22.438 -11.938 1 86 184 PHE A N 1
ATOM 1381 C CA . PHE A 1 184 ? -5.648 -21.062 -11.469 1 86 184 PHE A CA 1
ATOM 1382 C C . PHE A 1 184 ? -4.285 -20.531 -11.891 1 86 184 PHE A C 1
ATOM 1384 O O . PHE A 1 184 ? -4.117 -19.328 -12.062 1 86 184 PHE A O 1
ATOM 1391 N N . THR A 1 185 ? -3.416 -21.172 -12.445 1 89.56 185 THR A N 1
ATOM 1392 C CA . THR A 1 185 ? -2.113 -20.625 -12.82 1 89.56 185 THR A CA 1
ATOM 1393 C C . THR A 1 185 ? -1.997 -20.5 -14.336 1 89.56 185 THR A C 1
ATOM 1395 O O . THR A 1 185 ? -1.254 -19.656 -14.844 1 89.56 185 THR A O 1
ATOM 1398 N N . ALA A 1 186 ? -2.752 -21.203 -14.992 1 94.06 186 ALA A N 1
ATOM 1399 C CA . ALA A 1 186 ? -2.729 -21.141 -16.453 1 94.06 186 ALA A CA 1
ATOM 1400 C C . ALA A 1 186 ? -3.611 -20 -16.969 1 94.06 186 ALA A C 1
ATOM 1402 O O . ALA A 1 186 ? -4.727 -19.812 -16.469 1 94.06 186 ALA A O 1
ATOM 1403 N N . ASN A 1 187 ? -3.045 -19.297 -17.875 1 94.19 187 ASN A N 1
ATOM 1404 C CA . ASN A 1 187 ? -3.777 -18.156 -18.422 1 94.19 187 ASN A CA 1
ATOM 1405 C C . ASN A 1 187 ? -3.162 -17.656 -19.719 1 94.19 187 ASN A C 1
ATOM 1407 O O . ASN A 1 187 ? -1.943 -17.703 -19.891 1 94.19 187 ASN A O 1
ATOM 1411 N N . LEU A 1 188 ? -4.023 -17.219 -20.562 1 94.38 188 LEU A N 1
ATOM 1412 C CA . LEU A 1 188 ? -3.539 -16.578 -21.781 1 94.38 188 LEU A CA 1
ATOM 1413 C C . LEU A 1 188 ? -3.146 -15.133 -21.516 1 94.38 188 LEU A C 1
ATOM 1415 O O . LEU A 1 188 ? -2.314 -14.57 -22.234 1 94.38 188 LEU A O 1
ATOM 1419 N N . PHE A 1 189 ? -3.717 -14.617 -20.484 1 91.81 189 PHE A N 1
ATOM 1420 C CA . PHE A 1 189 ? -3.443 -13.234 -20.109 1 91.81 189 PHE A CA 1
ATOM 1421 C C . PHE A 1 189 ? -2.512 -13.172 -18.906 1 91.81 189 PHE A C 1
ATOM 1423 O O . PHE A 1 189 ? -2.402 -14.141 -18.141 1 91.81 189 PHE A O 1
ATOM 1430 N N . VAL A 1 190 ? -1.819 -12 -18.828 1 91.25 190 VAL A N 1
ATOM 1431 C CA . VAL A 1 190 ? -1.005 -11.773 -17.625 1 91.25 190 VAL A CA 1
ATOM 1432 C C . VAL A 1 190 ? -1.906 -11.461 -16.438 1 91.25 190 VAL A C 1
ATOM 1434 O O . VAL A 1 190 ? -2.805 -10.625 -16.531 1 91.25 190 VAL A O 1
ATOM 1437 N N . ALA A 1 191 ? -1.732 -12.156 -15.359 1 91.31 191 ALA A N 1
ATOM 1438 C CA . ALA A 1 191 ? -2.545 -11.992 -14.156 1 91.31 191 ALA A CA 1
ATOM 1439 C C . ALA A 1 191 ? -1.708 -11.453 -13 1 91.31 191 ALA A C 1
ATOM 1441 O O . ALA A 1 191 ? -0.482 -11.367 -13.102 1 91.31 191 ALA A O 1
ATOM 1442 N N . GLY A 1 192 ? -2.434 -10.992 -11.961 1 89.19 192 GLY A N 1
ATOM 1443 C CA . GLY A 1 192 ? -1.759 -10.523 -10.758 1 89.19 192 GLY A CA 1
ATOM 1444 C C . GLY A 1 192 ? -0.829 -11.555 -10.156 1 89.19 192 GLY A C 1
ATOM 1445 O O . GLY A 1 192 ? 0.229 -11.211 -9.625 1 89.19 192 GLY A O 1
ATOM 1446 N N . THR A 1 193 ? -1.153 -12.781 -10.297 1 91.69 193 THR A N 1
ATOM 1447 C CA . THR A 1 193 ? -0.362 -13.883 -9.766 1 91.69 193 THR A CA 1
ATOM 1448 C C . THR A 1 193 ? 1.021 -13.914 -10.414 1 91.69 193 THR A C 1
ATOM 1450 O O . THR A 1 193 ? 2.008 -14.266 -9.758 1 91.69 193 THR A O 1
ATOM 1453 N N . ASP A 1 194 ? 1.078 -13.578 -11.656 1 94.19 194 ASP A N 1
ATOM 1454 C CA . ASP A 1 194 ? 2.355 -13.555 -12.359 1 94.19 194 ASP A CA 1
ATOM 1455 C C . ASP A 1 194 ? 3.309 -12.531 -11.742 1 94.19 194 ASP A C 1
ATOM 1457 O O . ASP A 1 194 ? 4.488 -12.828 -11.531 1 94.19 194 ASP A O 1
ATOM 1461 N N . ALA A 1 195 ? 2.768 -11.43 -11.477 1 91.94 195 ALA A N 1
ATOM 1462 C CA . ALA A 1 195 ? 3.578 -10.367 -10.883 1 91.94 195 ALA A CA 1
ATOM 1463 C C . ALA A 1 195 ? 3.99 -10.727 -9.453 1 91.94 195 ALA A C 1
ATOM 1465 O O . ALA A 1 195 ? 5.145 -10.523 -9.07 1 91.94 195 ALA A O 1
ATOM 1466 N N . LEU A 1 196 ? 3.094 -11.203 -8.758 1 92.94 196 LEU A N 1
ATOM 1467 C CA . LEU A 1 196 ? 3.324 -11.531 -7.355 1 92.94 196 LEU A CA 1
ATOM 1468 C C . LEU A 1 196 ? 4.395 -12.609 -7.223 1 92.94 196 LEU A C 1
ATOM 1470 O O . LEU A 1 196 ? 5.355 -12.445 -6.469 1 92.94 196 LEU A O 1
ATOM 1474 N N . LEU A 1 197 ? 4.289 -13.688 -7.926 1 96.06 197 LEU A N 1
ATOM 1475 C CA . LEU A 1 197 ? 5.223 -14.797 -7.824 1 96.06 197 LEU A CA 1
ATOM 1476 C C . LEU A 1 197 ? 6.594 -14.414 -8.367 1 96.06 197 LEU A C 1
ATOM 1478 O O . LEU A 1 197 ? 7.621 -14.805 -7.816 1 96.06 197 LEU A O 1
ATOM 1482 N N . SER A 1 198 ? 6.57 -13.672 -9.445 1 95.56 198 SER A N 1
ATOM 1483 C CA . SER A 1 198 ? 7.852 -13.234 -9.984 1 95.56 198 SER A CA 1
ATOM 1484 C C . SER A 1 198 ? 8.586 -12.32 -9.008 1 95.56 198 SER A C 1
ATOM 1486 O O . SER A 1 198 ? 9.812 -12.367 -8.906 1 95.56 198 SER A O 1
ATOM 1488 N N . GLY A 1 199 ? 7.805 -11.484 -8.344 1 94.31 199 GLY A N 1
ATOM 1489 C CA . GLY A 1 199 ? 8.422 -10.648 -7.324 1 94.31 199 GLY A CA 1
ATOM 1490 C C . GLY A 1 199 ? 9.07 -11.453 -6.207 1 94.31 199 GLY A C 1
ATOM 1491 O O . GLY A 1 199 ? 10.156 -11.109 -5.75 1 94.31 199 GLY A O 1
ATOM 1492 N N . ILE A 1 200 ? 8.43 -12.445 -5.742 1 95.75 200 ILE A N 1
ATOM 1493 C CA . ILE A 1 200 ? 8.969 -13.305 -4.691 1 95.75 200 ILE A CA 1
ATOM 1494 C C . ILE A 1 200 ? 10.211 -14.023 -5.199 1 95.75 200 ILE A C 1
ATOM 1496 O O . ILE A 1 200 ? 11.234 -14.07 -4.516 1 95.75 200 ILE A O 1
ATOM 1500 N N . SER A 1 201 ? 10.117 -14.523 -6.414 1 97 201 SER A N 1
ATOM 1501 C CA . SER A 1 201 ? 11.266 -15.188 -7.023 1 97 201 SER A CA 1
ATOM 1502 C C . SER A 1 201 ? 12.438 -14.227 -7.176 1 97 201 SER A C 1
ATOM 1504 O O . SER A 1 201 ? 13.594 -14.617 -6.988 1 97 201 SER A O 1
ATOM 1506 N N . GLU A 1 202 ? 12.102 -13.016 -7.559 1 94.12 202 GLU A N 1
ATOM 1507 C CA . GLU A 1 202 ? 13.148 -12.008 -7.703 1 94.12 202 GLU A CA 1
ATOM 1508 C C . GLU A 1 202 ? 13.859 -11.75 -6.379 1 94.12 202 GLU A C 1
ATOM 1510 O O . GLU A 1 202 ? 15.086 -11.648 -6.336 1 94.12 202 GLU A O 1
ATOM 1515 N N . SER A 1 203 ? 13.156 -11.68 -5.375 1 92.31 203 SER A N 1
ATOM 1516 C CA . SER A 1 203 ? 13.734 -11.461 -4.055 1 92.31 203 SER A CA 1
ATOM 1517 C C . SER A 1 203 ? 14.641 -12.625 -3.656 1 92.31 203 SER A C 1
ATOM 1519 O O . SER A 1 203 ? 15.734 -12.414 -3.129 1 92.31 203 SER A O 1
ATOM 1521 N N . ALA A 1 204 ? 14.188 -13.805 -3.859 1 93.62 204 ALA A N 1
ATOM 1522 C CA . ALA A 1 204 ? 14.961 -15 -3.535 1 93.62 204 ALA A CA 1
ATOM 1523 C C . ALA A 1 204 ? 16.234 -15.078 -4.383 1 93.62 204 ALA A C 1
ATOM 1525 O O . ALA A 1 204 ? 17.297 -15.469 -3.889 1 93.62 204 ALA A O 1
ATOM 1526 N N . ALA A 1 205 ? 16.109 -14.711 -5.609 1 92.94 205 ALA A N 1
ATOM 1527 C CA . ALA A 1 205 ? 17.25 -14.75 -6.539 1 92.94 205 ALA A CA 1
ATOM 1528 C C . ALA A 1 205 ? 18.297 -13.711 -6.164 1 92.94 205 ALA A C 1
ATOM 1530 O O . ALA A 1 205 ? 19.5 -13.984 -6.246 1 92.94 205 ALA A O 1
ATOM 1531 N N . GLU A 1 206 ? 17.828 -12.578 -5.84 1 87.69 206 GLU A N 1
ATOM 1532 C CA . GLU A 1 206 ? 18.75 -11.523 -5.434 1 87.69 206 GLU A CA 1
ATOM 1533 C C . GLU A 1 206 ? 19.594 -11.945 -4.234 1 87.69 206 GLU A C 1
ATOM 1535 O O . GLU A 1 206 ? 20.797 -11.688 -4.188 1 87.69 206 GLU A O 1
ATOM 1540 N N . ALA A 1 207 ? 19.016 -12.578 -3.424 1 81.25 207 ALA A N 1
ATOM 1541 C CA . ALA A 1 207 ? 19.703 -13.039 -2.227 1 81.25 207 ALA A CA 1
ATOM 1542 C C . ALA A 1 207 ? 20.781 -14.07 -2.578 1 81.25 207 ALA A C 1
ATOM 1544 O O . ALA A 1 207 ? 21.812 -14.148 -1.914 1 81.25 207 ALA A O 1
ATOM 1545 N N . ALA A 1 208 ? 20.562 -14.781 -3.584 1 82.19 208 ALA A N 1
ATOM 1546 C CA . ALA A 1 208 ? 21.484 -15.836 -4.008 1 82.19 208 ALA A CA 1
ATOM 1547 C C . ALA A 1 208 ? 22.438 -15.328 -5.094 1 82.19 208 ALA A C 1
ATOM 1549 O O . ALA A 1 208 ? 23.219 -16.094 -5.641 1 82.19 208 ALA A O 1
ATOM 1550 N N . ARG A 1 209 ? 22.344 -14.047 -5.477 1 80.94 209 ARG A N 1
ATOM 1551 C CA . ARG A 1 209 ? 23.203 -13.391 -6.453 1 80.94 209 ARG A CA 1
ATOM 1552 C C . ARG A 1 209 ? 23.031 -14.008 -7.836 1 80.94 209 ARG A C 1
ATOM 1554 O O . ARG A 1 209 ? 24.016 -14.219 -8.547 1 80.94 209 ARG A O 1
ATOM 1561 N N . ILE A 1 210 ? 21.797 -14.43 -8.008 1 86.25 210 ILE A N 1
ATOM 1562 C CA . ILE A 1 210 ? 21.438 -14.875 -9.352 1 86.25 210 ILE A CA 1
ATOM 1563 C C . ILE A 1 210 ? 21.125 -13.664 -10.227 1 86.25 210 ILE A C 1
ATOM 1565 O O . ILE A 1 210 ? 20.25 -12.867 -9.898 1 86.25 210 ILE A O 1
ATOM 1569 N N . THR A 1 211 ? 21.719 -13.508 -11.352 1 82.56 211 THR A N 1
ATOM 1570 C CA . THR A 1 211 ? 21.703 -12.25 -12.094 1 82.56 211 THR A CA 1
ATOM 1571 C C . THR A 1 211 ? 20.734 -12.328 -13.266 1 82.56 211 THR A C 1
ATOM 1573 O O . THR A 1 211 ? 20.484 -11.328 -13.945 1 82.56 211 THR A O 1
ATOM 1576 N N . THR A 1 212 ? 20.141 -13.5 -13.484 1 85.88 212 THR A N 1
ATOM 1577 C CA . THR A 1 212 ? 19.188 -13.602 -14.586 1 85.88 212 THR A CA 1
ATOM 1578 C C . THR A 1 212 ? 17.969 -12.719 -14.336 1 85.88 212 THR A C 1
ATOM 1580 O O . THR A 1 212 ? 17.484 -12.617 -13.211 1 85.88 212 THR A O 1
ATOM 1583 N N . PRO A 1 213 ? 17.516 -12.078 -15.375 1 85.75 213 PRO A N 1
ATOM 1584 C CA . PRO A 1 213 ? 16.344 -11.211 -15.203 1 85.75 213 PRO A CA 1
ATOM 1585 C C . PRO A 1 213 ? 15.078 -12 -14.852 1 85.75 213 PRO A C 1
ATOM 1587 O O . PRO A 1 213 ? 14.828 -13.062 -15.43 1 85.75 213 PRO A O 1
ATOM 1590 N N . ILE A 1 214 ? 14.383 -11.508 -13.93 1 92.62 214 ILE A N 1
ATOM 1591 C CA . ILE A 1 214 ? 13.102 -12.078 -13.516 1 92.62 214 ILE A CA 1
ATOM 1592 C C . ILE A 1 214 ? 12 -11.031 -13.688 1 92.62 214 ILE A C 1
ATOM 1594 O O . ILE A 1 214 ? 12.109 -9.922 -13.164 1 92.62 214 ILE A O 1
ATOM 1598 N N . HIS A 1 215 ? 10.992 -11.32 -14.461 1 91.94 215 HIS A N 1
ATOM 1599 C CA . HIS A 1 215 ? 9.883 -10.422 -14.75 1 91.94 215 HIS A CA 1
ATOM 1600 C C . HIS A 1 215 ? 8.555 -11.18 -14.773 1 91.94 215 HIS A C 1
ATOM 1602 O O . HIS A 1 215 ? 8.539 -12.414 -14.781 1 91.94 215 HIS A O 1
ATOM 1608 N N . PRO A 1 216 ? 7.43 -10.555 -14.844 1 93.19 216 PRO A N 1
ATOM 1609 C CA . PRO A 1 216 ? 6.117 -11.188 -14.711 1 93.19 216 PRO A CA 1
ATOM 1610 C C . PRO A 1 216 ? 5.824 -12.172 -15.844 1 93.19 216 PRO A C 1
ATOM 1612 O O . PRO A 1 216 ? 4.949 -13.039 -15.703 1 93.19 216 PRO A O 1
ATOM 1615 N N . LEU A 1 217 ? 6.547 -12.109 -16.938 1 94.5 217 LEU A N 1
ATOM 1616 C CA . LEU A 1 217 ? 6.273 -12.977 -18.078 1 94.5 217 LEU A CA 1
ATOM 1617 C C . LEU A 1 217 ? 7.215 -14.18 -18.078 1 94.5 217 LEU A C 1
ATOM 1619 O O . LEU A 1 217 ? 7.254 -14.938 -19.047 1 94.5 217 LEU A O 1
ATOM 1623 N N . ILE A 1 218 ? 7.859 -14.391 -17.031 1 95.19 218 ILE A N 1
ATOM 1624 C CA . ILE A 1 218 ? 8.961 -15.352 -17.016 1 95.19 218 ILE A CA 1
ATOM 1625 C C . ILE A 1 218 ? 8.422 -16.75 -17.266 1 95.19 218 ILE A C 1
ATOM 1627 O O . ILE A 1 218 ? 9.156 -17.625 -17.75 1 95.19 218 ILE A O 1
ATOM 1631 N N . ASN A 1 219 ? 7.176 -17.047 -17 1 97.56 219 ASN A N 1
ATOM 1632 C CA . ASN A 1 219 ? 6.562 -18.359 -17.234 1 97.56 219 ASN A CA 1
ATOM 1633 C C . ASN A 1 219 ? 5.484 -18.281 -18.312 1 97.56 219 ASN A C 1
ATOM 1635 O O . ASN A 1 219 ? 4.668 -19.203 -18.438 1 97.56 219 ASN A O 1
ATOM 1639 N N . TYR A 1 220 ? 5.418 -17.312 -19.125 1 96.56 220 TYR A N 1
ATOM 1640 C CA . TYR A 1 220 ? 4.266 -17.016 -19.969 1 96.56 220 TYR A CA 1
ATOM 1641 C C . TYR A 1 220 ? 4.074 -18.094 -21.031 1 96.56 220 TYR A C 1
ATOM 1643 O O . TYR A 1 220 ? 2.951 -18.531 -21.281 1 96.56 220 TYR A O 1
ATOM 1651 N N . TYR A 1 221 ? 5.129 -18.484 -21.75 1 97.69 221 TYR A N 1
ATOM 1652 C CA . TYR A 1 221 ? 4.988 -19.469 -22.812 1 97.69 221 TYR A CA 1
ATOM 1653 C C . TYR A 1 221 ? 4.41 -20.766 -22.266 1 97.69 221 TYR A C 1
ATOM 1655 O O . TYR A 1 221 ? 3.521 -21.359 -22.875 1 97.69 221 TYR A O 1
ATOM 1663 N N . PHE A 1 222 ? 4.902 -21.172 -21.156 1 98.06 222 PHE A N 1
ATOM 1664 C CA . PHE A 1 222 ? 4.422 -22.391 -20.516 1 98.06 222 PHE A CA 1
ATOM 1665 C C . PHE A 1 222 ? 2.963 -22.25 -20.094 1 98.06 222 PHE A C 1
ATOM 1667 O O . PHE A 1 222 ? 2.146 -23.125 -20.359 1 98.06 222 PHE A O 1
ATOM 1674 N N . MET A 1 223 ? 2.621 -21.172 -19.453 1 97.31 223 MET A N 1
ATOM 1675 C CA . MET A 1 223 ? 1.274 -20.969 -18.922 1 97.31 223 MET A CA 1
ATOM 1676 C C . MET A 1 223 ? 0.26 -20.828 -20.062 1 97.31 223 MET A C 1
ATOM 1678 O O . MET A 1 223 ? -0.866 -21.328 -19.953 1 97.31 223 MET A O 1
ATOM 1682 N N . ALA A 1 224 ? 0.642 -20.125 -21.094 1 97.38 224 ALA A N 1
ATOM 1683 C CA . ALA A 1 224 ? -0.233 -20.016 -22.266 1 97.38 224 ALA A CA 1
ATOM 1684 C C . ALA A 1 224 ? -0.527 -21.375 -22.859 1 97.38 224 ALA A C 1
ATOM 1686 O O . ALA A 1 224 ? -1.676 -21.688 -23.203 1 97.38 224 ALA A O 1
ATOM 1687 N N . THR A 1 225 ? 0.485 -22.156 -23 1 98.06 225 THR A N 1
ATOM 1688 C CA . THR A 1 225 ? 0.316 -23.516 -23.531 1 98.06 225 THR A CA 1
ATOM 1689 C C . THR A 1 225 ? -0.514 -24.359 -22.578 1 98.06 225 THR A C 1
ATOM 1691 O O . THR A 1 225 ? -1.402 -25.109 -23.016 1 98.06 225 THR A O 1
ATOM 1694 N N . ALA A 1 226 ? -0.228 -24.203 -21.312 1 97.88 226 ALA A N 1
ATOM 1695 C CA . ALA A 1 226 ? -0.941 -24.969 -20.281 1 97.88 226 ALA A CA 1
ATOM 1696 C C . ALA A 1 226 ? -2.434 -24.656 -20.312 1 97.88 226 ALA A C 1
ATOM 1698 O O . ALA A 1 226 ? -3.26 -25.5 -19.984 1 97.88 226 ALA A O 1
ATOM 1699 N N . THR A 1 227 ? -2.764 -23.438 -20.672 1 97.88 227 THR A N 1
ATOM 1700 C CA . THR A 1 227 ? -4.168 -23.047 -20.75 1 97.88 227 THR A CA 1
ATOM 1701 C C . THR A 1 227 ? -4.938 -23.984 -21.672 1 97.88 227 THR A C 1
ATOM 1703 O O . THR A 1 227 ? -6.012 -24.469 -21.328 1 97.88 227 THR A O 1
ATOM 1706 N N . PHE A 1 228 ? -4.383 -24.312 -22.812 1 98 228 PHE A N 1
ATOM 1707 C CA . PHE A 1 228 ? -5.043 -25.188 -23.766 1 98 228 PHE A CA 1
ATOM 1708 C C . PHE A 1 228 ? -5.027 -26.641 -23.297 1 98 228 PHE A C 1
ATOM 1710 O O . PHE A 1 228 ? -6.012 -27.359 -23.453 1 98 228 PHE A O 1
ATOM 1717 N N . ILE A 1 229 ? -3.938 -27.031 -22.703 1 97.94 229 ILE A N 1
ATOM 1718 C CA . ILE A 1 229 ? -3.807 -28.406 -22.234 1 97.94 229 ILE A CA 1
ATOM 1719 C C . ILE A 1 229 ? -4.793 -28.656 -21.094 1 97.94 229 ILE A C 1
ATOM 1721 O O . ILE A 1 229 ? -5.504 -29.672 -21.094 1 97.94 229 ILE A O 1
ATOM 1725 N N . VAL A 1 230 ? -4.855 -27.797 -20.156 1 97.94 230 VAL A N 1
ATOM 1726 C CA . VAL A 1 230 ? -5.742 -27.938 -19.016 1 97.94 230 VAL A CA 1
ATOM 1727 C C . VAL A 1 230 ? -7.195 -27.891 -19.469 1 97.94 230 VAL A C 1
ATOM 1729 O O . VAL A 1 230 ? -8.039 -28.641 -18.984 1 97.94 230 VAL A O 1
ATOM 1732 N N . THR A 1 231 ? -7.484 -26.953 -20.391 1 97.94 231 THR A N 1
ATOM 1733 C CA . THR A 1 231 ? -8.828 -26.906 -20.953 1 97.94 231 THR A CA 1
ATOM 1734 C C . THR A 1 231 ? -9.219 -28.25 -21.547 1 97.94 231 THR A C 1
ATOM 1736 O O . THR A 1 231 ? -10.328 -28.734 -21.312 1 97.94 231 THR A O 1
ATOM 1739 N N . GLY A 1 232 ? -8.312 -28.828 -22.328 1 98.06 232 GLY A N 1
ATOM 1740 C CA . GLY A 1 232 ? -8.57 -30.141 -22.922 1 98.06 232 GLY A CA 1
ATOM 1741 C C . GLY A 1 232 ? -8.773 -31.219 -21.875 1 98.06 232 GLY A C 1
ATOM 1742 O O . GLY A 1 232 ? -9.695 -32.031 -22 1 98.06 232 GLY A O 1
ATOM 1743 N N . VAL A 1 233 ? -7.973 -31.25 -20.891 1 98.06 233 VAL A N 1
ATOM 1744 C CA . VAL A 1 233 ? -8.023 -32.25 -19.844 1 98.06 233 VAL A CA 1
ATOM 1745 C C . VAL A 1 233 ? -9.328 -32.125 -19.062 1 98.06 233 VAL A C 1
ATOM 1747 O O . VAL A 1 233 ? -10 -33.125 -18.797 1 98.06 233 VAL A O 1
ATOM 1750 N N . VAL A 1 234 ? -9.68 -30.922 -18.688 1 97.81 234 VAL A N 1
ATOM 1751 C CA . VAL A 1 234 ? -10.914 -30.688 -17.938 1 97.81 234 VAL A CA 1
ATOM 1752 C C . VAL A 1 234 ? -12.109 -31.125 -18.781 1 97.81 234 VAL A C 1
ATOM 1754 O O . VAL A 1 234 ? -13.031 -31.766 -18.281 1 97.81 234 VAL A O 1
ATOM 1757 N N . THR A 1 235 ? -12.086 -30.766 -20.047 1 97.75 235 THR A N 1
ATOM 1758 C CA . THR A 1 235 ? -13.172 -31.141 -20.953 1 97.75 235 THR A CA 1
ATOM 1759 C C . THR A 1 235 ? -13.281 -32.656 -21.078 1 97.75 235 THR A C 1
ATOM 1761 O O . THR A 1 235 ? -14.383 -33.219 -21.016 1 97.75 235 THR A O 1
ATOM 1764 N N . LEU A 1 236 ? -12.195 -33.281 -21.219 1 97.81 236 LEU A N 1
ATOM 1765 C CA . LEU A 1 236 ? -12.18 -34.75 -21.375 1 97.81 236 LEU A CA 1
ATOM 1766 C C . LEU A 1 236 ? -12.711 -35.438 -20.125 1 97.81 236 LEU A C 1
ATOM 1768 O O . LEU A 1 236 ? -13.523 -36.375 -20.219 1 97.81 236 LEU A O 1
ATOM 1772 N N . ILE A 1 237 ? -12.266 -35.062 -19 1 97.31 237 ILE A N 1
ATOM 1773 C CA . ILE A 1 237 ? -12.703 -35.656 -17.75 1 97.31 237 ILE A CA 1
ATOM 1774 C C . ILE A 1 237 ? -14.188 -35.375 -17.531 1 97.31 237 ILE A C 1
ATOM 1776 O O . ILE A 1 237 ? -14.938 -36.25 -17.078 1 97.31 237 ILE A O 1
ATOM 1780 N N . ALA A 1 238 ? -14.602 -34.156 -17.844 1 95.94 238 ALA A N 1
ATOM 1781 C CA . ALA A 1 238 ? -16.016 -33.812 -17.703 1 95.94 238 ALA A CA 1
ATOM 1782 C C . ALA A 1 238 ? -16.891 -34.688 -18.578 1 95.94 238 ALA A C 1
ATOM 1784 O O . ALA A 1 238 ? -17.875 -35.25 -18.109 1 95.94 238 ALA A O 1
ATOM 1785 N N . GLU A 1 239 ? -16.531 -34.875 -19.828 1 94.56 239 GLU A N 1
ATOM 1786 C CA . GLU A 1 239 ? -17.344 -35.594 -20.797 1 94.56 239 GLU A CA 1
ATOM 1787 C C . GLU A 1 239 ? -17.297 -37.094 -20.547 1 94.56 239 GLU A C 1
ATOM 1789 O O . GLU A 1 239 ? -18.297 -37.812 -20.75 1 94.56 239 GLU A O 1
ATOM 1794 N N . LYS A 1 240 ? -16.219 -37.562 -20.094 1 94.44 240 LYS A N 1
ATOM 1795 C CA . LYS A 1 240 ? -16.047 -39 -20.031 1 94.44 240 LYS A CA 1
ATOM 1796 C C . LYS A 1 240 ? -16.375 -39.531 -18.641 1 94.44 240 LYS A C 1
ATOM 1798 O O . LYS A 1 240 ? -16.781 -40.688 -18.484 1 94.44 240 LYS A O 1
ATOM 1803 N N . TYR A 1 241 ? -16.234 -38.719 -17.672 1 92.5 241 TYR A N 1
ATOM 1804 C CA . TYR A 1 241 ? -16.391 -39.25 -16.328 1 92.5 241 TYR A CA 1
ATOM 1805 C C . TYR A 1 241 ? -17.531 -38.562 -15.586 1 92.5 241 TYR A C 1
ATOM 1807 O O . TYR A 1 241 ? -18.391 -39.219 -15.016 1 92.5 241 TYR A O 1
ATOM 1815 N N . ILE A 1 242 ? -17.609 -37.25 -15.617 1 92.12 242 ILE A N 1
ATOM 1816 C CA . ILE A 1 242 ? -18.516 -36.5 -14.766 1 92.12 242 ILE A CA 1
ATOM 1817 C C . ILE A 1 242 ? -19.938 -36.562 -15.344 1 92.12 242 ILE A C 1
ATOM 1819 O O . ILE A 1 242 ? -20.891 -36.812 -14.617 1 92.12 242 ILE A O 1
ATOM 1823 N N . ILE A 1 243 ? -20.062 -36.25 -16.594 1 91 243 ILE A N 1
ATOM 1824 C CA . ILE A 1 243 ? -21.375 -36.156 -17.219 1 91 243 ILE A CA 1
ATOM 1825 C C . ILE A 1 243 ? -22.078 -37.531 -17.141 1 91 243 ILE A C 1
ATOM 1827 O O . ILE A 1 243 ? -23.234 -37.594 -16.75 1 91 243 ILE A O 1
ATOM 1831 N N . PRO A 1 244 ? -21.391 -38.562 -17.438 1 89.69 244 PRO A N 1
ATOM 1832 C CA . PRO A 1 244 ? -22.062 -39.875 -17.312 1 89.69 244 PRO A CA 1
ATOM 1833 C C . PRO A 1 244 ? -22.422 -40.188 -15.859 1 89.69 244 PRO A C 1
ATOM 1835 O O . PRO A 1 244 ? -23.422 -40.875 -15.609 1 89.69 244 PRO A O 1
ATOM 1838 N N . LYS A 1 245 ? -21.688 -39.719 -14.969 1 87.94 245 LYS A N 1
ATOM 1839 C CA . LYS A 1 245 ? -21.906 -40 -13.555 1 87.94 245 LYS A CA 1
ATOM 1840 C C . LYS A 1 245 ? -23.094 -39.219 -13.016 1 87.94 245 LYS A C 1
ATOM 1842 O O . LYS A 1 245 ? -23.875 -39.719 -12.195 1 87.94 245 LYS A O 1
ATOM 1847 N N . LEU A 1 246 ? -23.312 -37.875 -13.305 1 87.81 246 LEU A N 1
ATOM 1848 C CA . LEU A 1 246 ? -24.344 -37 -12.766 1 87.81 246 LEU A CA 1
ATOM 1849 C C . LEU A 1 246 ? -25.594 -37.031 -13.641 1 87.81 246 LEU A C 1
ATOM 1851 O O . LEU A 1 246 ? -26.625 -36.438 -13.289 1 87.81 246 LEU A O 1
ATOM 1855 N N . ASP A 1 247 ? -26.016 -38 -14.055 1 73.12 247 ASP A N 1
ATOM 1856 C CA . ASP A 1 247 ? -27.188 -38.125 -14.922 1 73.12 247 ASP A CA 1
ATOM 1857 C C . ASP A 1 247 ? -27.5 -36.812 -15.617 1 73.12 247 ASP A C 1
ATOM 1859 O O . ASP A 1 247 ? -27.688 -35.781 -14.953 1 73.12 247 ASP A O 1
ATOM 1863 N N . SER A 1 248 ? -27.328 -36.531 -16.906 1 66.44 248 SER A N 1
ATOM 1864 C CA . SER A 1 248 ? -27.391 -35.344 -17.766 1 66.44 248 SER A CA 1
ATOM 1865 C C . SER A 1 248 ? -28.703 -34.594 -17.609 1 66.44 248 SER A C 1
ATOM 1867 O O . SER A 1 248 ? -28.797 -33.406 -17.875 1 66.44 248 SER A O 1
ATOM 1869 N N . GLY A 1 249 ? -29.453 -34.906 -16.688 1 62.12 249 GLY A N 1
ATOM 1870 C CA . GLY A 1 249 ? -30.766 -34.281 -16.562 1 62.12 249 GLY A CA 1
ATOM 1871 C C . GLY A 1 249 ? -31.562 -34.281 -17.844 1 62.12 249 GLY A C 1
ATOM 1872 O O . GLY A 1 249 ? -31 -34.469 -18.922 1 62.12 249 GLY A O 1
ATOM 1873 N N . SER A 1 250 ? -32.812 -34.656 -17.938 1 57 250 SER A N 1
ATOM 1874 C CA . SER A 1 250 ? -33.719 -34.719 -19.078 1 57 250 SER A CA 1
ATOM 1875 C C . SER A 1 250 ? -34.438 -33.406 -19.266 1 57 250 SER A C 1
ATOM 1877 O O . SER A 1 250 ? -35.438 -33.344 -19.984 1 57 250 SER A O 1
ATOM 1879 N N . GLY A 1 251 ? -33.938 -32.281 -18.688 1 56.09 251 GLY A N 1
ATOM 1880 C CA . GLY A 1 251 ? -34.938 -31.25 -18.547 1 56.09 251 GLY A CA 1
ATOM 1881 C C . GLY A 1 251 ? -35.094 -30.375 -19.766 1 56.09 251 GLY A C 1
ATOM 1882 O O . GLY A 1 251 ? -34.375 -30.578 -20.766 1 56.09 251 GLY A O 1
ATOM 1883 N N . THR A 1 252 ? -36.281 -29.547 -19.781 1 58.41 252 THR A N 1
ATOM 1884 C CA . THR A 1 252 ? -36.75 -28.578 -20.75 1 58.41 252 THR A CA 1
ATOM 1885 C C . THR A 1 252 ? -35.844 -27.359 -20.812 1 58.41 252 THR A C 1
ATOM 1887 O O . THR A 1 252 ? -35.344 -26.922 -19.766 1 58.41 252 THR A O 1
ATOM 1890 N N . LEU A 1 253 ? -35.5 -26.953 -22.016 1 62.72 253 LEU A N 1
ATOM 1891 C CA . LEU A 1 253 ? -34.719 -25.734 -22.297 1 62.72 253 LEU A CA 1
ATOM 1892 C C . LEU A 1 253 ? -35.344 -24.531 -21.594 1 62.72 253 LEU A C 1
ATOM 1894 O O . LEU A 1 253 ? -36.531 -24.297 -21.688 1 62.72 253 LEU A O 1
ATOM 1898 N N . GLU A 1 254 ? -34.812 -24.016 -20.438 1 66.12 254 GLU A N 1
ATOM 1899 C CA . GLU A 1 254 ? -35.281 -22.812 -19.75 1 66.12 254 GLU A CA 1
ATOM 1900 C C . GLU A 1 254 ? -34.312 -21.656 -20 1 66.12 254 GLU A C 1
ATOM 1902 O O . GLU A 1 254 ? -33.25 -21.578 -19.375 1 66.12 254 GLU A O 1
ATOM 1907 N N . ASP A 1 255 ? -34.625 -20.734 -20.953 1 66.12 255 ASP A N 1
ATOM 1908 C CA . ASP A 1 255 ? -33.75 -19.672 -21.406 1 66.12 255 ASP A CA 1
ATOM 1909 C C . ASP A 1 255 ? -33.875 -18.438 -20.531 1 66.12 255 ASP A C 1
ATOM 1911 O O . ASP A 1 255 ? -33.094 -17.484 -20.672 1 66.12 255 ASP A O 1
ATOM 1915 N N . LYS A 1 256 ? -34.719 -18.344 -19.516 1 65.69 256 LYS A N 1
ATOM 1916 C CA . LYS A 1 256 ? -35 -17.094 -18.797 1 65.69 256 LYS A CA 1
ATOM 1917 C C . LYS A 1 256 ? -33.781 -16.656 -17.984 1 65.69 256 LYS A C 1
ATOM 1919 O O . LYS A 1 256 ? -33.469 -15.461 -17.938 1 65.69 256 LYS A O 1
ATOM 1924 N N . ASP A 1 257 ? -33.125 -17.516 -17.484 1 73.56 257 ASP A N 1
ATOM 1925 C CA . ASP A 1 257 ? -32.031 -17.172 -16.578 1 73.56 257 ASP A CA 1
ATOM 1926 C C . ASP A 1 257 ? -30.812 -16.688 -17.359 1 73.56 257 ASP A C 1
ATOM 1928 O O . ASP A 1 257 ? -30.016 -15.891 -16.859 1 73.56 257 ASP A O 1
ATOM 1932 N N . LEU A 1 258 ? -30.812 -17.156 -18.578 1 78.06 258 LEU A N 1
ATOM 1933 C CA . LEU A 1 258 ? -29.672 -16.75 -19.406 1 78.06 258 LEU A CA 1
ATOM 1934 C C . LEU A 1 258 ? -29.797 -15.297 -19.828 1 78.06 258 LEU A C 1
ATOM 1936 O O . LEU A 1 258 ? -28.781 -14.609 -20 1 78.06 258 LEU A O 1
ATOM 1940 N N . ALA A 1 259 ? -31.016 -14.82 -20.031 1 77.88 259 ALA A N 1
ATOM 1941 C CA . ALA A 1 259 ? -31.281 -13.469 -20.5 1 77.88 259 ALA A CA 1
ATOM 1942 C C . ALA A 1 259 ? -30.719 -12.422 -19.547 1 77.88 259 ALA A C 1
ATOM 1944 O O . ALA A 1 259 ? -30.25 -11.367 -19.984 1 77.88 259 ALA A O 1
ATOM 1945 N N . ALA A 1 260 ? -30.656 -12.719 -18.281 1 78.12 260 ALA A N 1
ATOM 1946 C CA . ALA A 1 260 ? -30.172 -11.789 -17.266 1 78.12 260 ALA A CA 1
ATOM 1947 C C . ALA A 1 260 ? -28.672 -11.586 -17.375 1 78.12 260 ALA A C 1
ATOM 1949 O O . ALA A 1 260 ? -28.141 -10.594 -16.875 1 78.12 260 ALA A O 1
ATOM 1950 N N . HIS A 1 261 ? -28.078 -12.422 -18.109 1 85.69 261 HIS A N 1
ATOM 1951 C CA . HIS A 1 261 ? -26.609 -12.375 -18.203 1 85.69 261 HIS A CA 1
ATOM 1952 C C . HIS A 1 261 ? -26.172 -11.953 -19.609 1 85.69 261 HIS A C 1
ATOM 1954 O O . HIS A 1 261 ? -24.969 -11.875 -19.891 1 85.69 261 HIS A O 1
ATOM 1960 N N . GLU A 1 262 ? -27.141 -11.656 -20.406 1 90.25 262 GLU A N 1
ATOM 1961 C CA . GLU A 1 262 ? -26.812 -11.172 -21.75 1 90.25 262 GLU A CA 1
ATOM 1962 C C . GLU A 1 262 ? -26.156 -9.789 -21.688 1 90.25 262 GLU A C 1
ATOM 1964 O O . GLU A 1 262 ? -26.438 -9.008 -20.781 1 90.25 262 GLU A O 1
ATOM 1969 N N . LEU A 1 263 ? -25.344 -9.516 -22.688 1 94.88 263 LEU A N 1
ATOM 1970 C CA . LEU A 1 263 ? -24.641 -8.234 -22.75 1 94.88 263 LEU A CA 1
ATOM 1971 C C . LEU A 1 263 ? -25.578 -7.133 -23.25 1 94.88 263 LEU A C 1
ATOM 1973 O O . LEU A 1 263 ? -26.375 -7.352 -24.156 1 94.88 263 LEU A O 1
ATOM 1977 N N . THR A 1 264 ? -25.469 -6.012 -22.672 1 95.12 264 THR A N 1
ATOM 1978 C CA . THR A 1 264 ? -26.156 -4.832 -23.172 1 95.12 264 THR A CA 1
ATOM 1979 C C . THR A 1 264 ? -25.453 -4.297 -24.422 1 95.12 264 THR A C 1
ATOM 1981 O O . THR A 1 264 ? -24.312 -4.664 -24.719 1 95.12 264 THR A O 1
ATOM 1984 N N . ASP A 1 265 ? -26.141 -3.488 -25.141 1 96.19 265 ASP A N 1
ATOM 1985 C CA . ASP A 1 265 ? -25.547 -2.887 -26.344 1 96.19 265 ASP A CA 1
ATOM 1986 C C . ASP A 1 265 ? -24.312 -2.057 -26 1 96.19 265 ASP A C 1
ATOM 1988 O O . ASP A 1 265 ? -23.344 -2.035 -26.75 1 96.19 265 ASP A O 1
ATOM 1992 N N . LEU A 1 266 ? -24.391 -1.419 -24.922 1 97 266 LEU A N 1
ATOM 1993 C CA . LEU A 1 266 ? -23.25 -0.615 -24.484 1 97 266 LEU A CA 1
ATOM 1994 C C . LEU A 1 266 ? -22.047 -1.499 -24.172 1 97 266 LEU A C 1
ATOM 1996 O O . LEU A 1 266 ? -20.906 -1.138 -24.453 1 97 266 LEU A O 1
ATOM 2000 N N . GLU A 1 267 ? -22.328 -2.557 -23.484 1 97.44 267 GLU A N 1
ATOM 2001 C CA . GLU A 1 267 ? -21.25 -3.492 -23.172 1 97.44 267 GLU A CA 1
ATOM 2002 C C . GLU A 1 267 ? -20.609 -4.051 -24.438 1 97.44 267 GLU A C 1
ATOM 2004 O O . GLU A 1 267 ? -19.391 -4.195 -24.5 1 97.44 267 GLU A O 1
ATOM 2009 N N . LYS A 1 268 ? -21.438 -4.418 -25.391 1 97.56 268 LYS A N 1
ATOM 2010 C CA . LYS A 1 268 ? -20.906 -4.918 -26.656 1 97.56 268 LYS A CA 1
ATOM 2011 C C . LYS A 1 268 ? -20.031 -3.873 -27.344 1 97.56 268 LYS A C 1
ATOM 2013 O O . LYS A 1 268 ? -18.953 -4.195 -27.844 1 97.56 268 LYS A O 1
ATOM 2018 N N . LYS A 1 269 ? -20.547 -2.682 -27.359 1 98.25 269 LYS A N 1
ATOM 2019 C CA . LYS A 1 269 ? -19.766 -1.582 -27.938 1 98.25 269 LYS A CA 1
ATOM 2020 C C . LYS A 1 269 ? -18.469 -1.36 -27.156 1 98.25 269 LYS A C 1
ATOM 2022 O O . LYS A 1 269 ? -17.422 -1.078 -27.75 1 98.25 269 LYS A O 1
ATOM 2027 N N . GLY A 1 270 ? -18.594 -1.41 -25.859 1 98.44 270 GLY A N 1
ATOM 2028 C CA . GLY A 1 270 ? -17.422 -1.279 -25.016 1 98.44 270 GLY A CA 1
ATOM 2029 C C . GLY A 1 270 ? -16.359 -2.312 -25.312 1 98.44 270 GLY A C 1
ATOM 2030 O O . GLY A 1 270 ? -15.164 -1.982 -25.375 1 98.44 270 GLY A O 1
ATOM 2031 N N . LEU A 1 271 ? -16.766 -3.537 -25.469 1 97.88 271 LEU A N 1
ATOM 2032 C CA . LEU A 1 271 ? -15.828 -4.605 -25.781 1 97.88 271 LEU A CA 1
ATOM 2033 C C . LEU A 1 271 ? -15.164 -4.355 -27.141 1 97.88 271 LEU A C 1
ATOM 2035 O O . LEU A 1 271 ? -13.961 -4.574 -27.281 1 97.88 271 LEU A O 1
ATOM 2039 N N . SER A 1 272 ? -15.922 -3.941 -28.094 1 98.19 272 SER A N 1
ATOM 2040 C CA . SER A 1 272 ? -15.391 -3.652 -29.422 1 98.19 272 SER A CA 1
ATOM 2041 C C . SER A 1 272 ? -14.375 -2.514 -29.375 1 98.19 272 SER A C 1
ATOM 2043 O O . SER A 1 272 ? -13.297 -2.615 -29.953 1 98.19 272 SER A O 1
ATOM 2045 N N . ASN A 1 273 ? -14.742 -1.415 -28.688 1 98.62 273 ASN A N 1
ATOM 2046 C CA . ASN A 1 273 ? -13.828 -0.283 -28.562 1 98.62 273 ASN A CA 1
ATOM 2047 C C . ASN A 1 273 ? -12.547 -0.674 -27.844 1 98.62 273 ASN A C 1
ATOM 2049 O O . ASN A 1 273 ? -11.461 -0.217 -28.203 1 98.62 273 ASN A O 1
ATOM 2053 N N . ALA A 1 274 ? -12.68 -1.448 -26.781 1 98.19 274 ALA A N 1
ATOM 2054 C CA . ALA A 1 274 ? -11.508 -1.938 -26.047 1 98.19 274 ALA A CA 1
ATOM 2055 C C . ALA A 1 274 ? -10.633 -2.807 -26.938 1 98.19 274 ALA A C 1
ATOM 2057 O O . ALA A 1 274 ? -9.406 -2.781 -26.828 1 98.19 274 ALA A O 1
ATOM 2058 N N . GLY A 1 275 ? -11.305 -3.633 -27.75 1 97.88 275 GLY A N 1
ATOM 2059 C CA . GLY A 1 275 ? -10.562 -4.422 -28.719 1 97.88 275 GLY A CA 1
ATOM 2060 C C . GLY A 1 275 ? -9.758 -3.576 -29.688 1 97.88 275 GLY A C 1
ATOM 2061 O O . GLY A 1 275 ? -8.594 -3.881 -29.969 1 97.88 275 GLY A O 1
ATOM 2062 N N . ILE A 1 276 ? -10.328 -2.539 -30.188 1 98.44 276 ILE A N 1
ATOM 2063 C CA . ILE A 1 276 ? -9.648 -1.618 -31.094 1 98.44 276 ILE A CA 1
ATOM 2064 C C . ILE A 1 276 ? -8.484 -0.95 -30.375 1 98.44 276 ILE A C 1
ATOM 2066 O O . ILE A 1 276 ? -7.387 -0.832 -30.922 1 98.44 276 ILE A O 1
ATOM 2070 N N . ALA A 1 277 ? -8.766 -0.509 -29.156 1 98.19 277 ALA A N 1
ATOM 2071 C CA . ALA A 1 277 ? -7.711 0.108 -28.359 1 98.19 277 ALA A CA 1
ATOM 2072 C C . ALA A 1 277 ? -6.543 -0.853 -28.156 1 98.19 277 ALA A C 1
ATOM 2074 O O . ALA A 1 277 ? -5.383 -0.437 -28.156 1 98.19 277 ALA A O 1
ATOM 2075 N N . THR A 1 278 ? -6.852 -2.07 -27.906 1 97.56 278 THR A N 1
ATOM 2076 C CA . THR A 1 278 ? -5.832 -3.1 -27.75 1 97.56 278 THR A CA 1
ATOM 2077 C C . THR A 1 278 ? -4.973 -3.219 -29 1 97.56 278 THR A C 1
ATOM 2079 O O . THR A 1 278 ? -3.744 -3.268 -28.922 1 97.56 278 THR A O 1
ATOM 2082 N N . ILE A 1 279 ? -5.598 -3.254 -30.141 1 98.12 279 ILE A N 1
ATOM 2083 C CA . ILE A 1 279 ? -4.895 -3.385 -31.406 1 98.12 279 ILE A CA 1
ATOM 2084 C C . ILE A 1 279 ? -3.996 -2.168 -31.625 1 98.12 279 ILE A C 1
ATOM 2086 O O . ILE A 1 279 ? -2.836 -2.311 -32.031 1 98.12 279 ILE A O 1
ATOM 2090 N N . ILE A 1 280 ? -4.512 -1.001 -31.391 1 98.31 280 ILE A N 1
ATOM 2091 C CA . ILE A 1 280 ? -3.732 0.224 -31.531 1 98.31 280 ILE A CA 1
ATOM 2092 C C . ILE A 1 280 ? -2.521 0.183 -30.609 1 98.31 280 ILE A C 1
ATOM 2094 O O . ILE A 1 280 ? -1.409 0.531 -31.016 1 98.31 280 ILE A O 1
ATOM 2098 N N . TYR A 1 281 ? -2.746 -0.245 -29.328 1 97.75 281 TYR A N 1
ATOM 2099 C CA . TYR A 1 281 ? -1.661 -0.337 -28.359 1 97.75 281 TYR A CA 1
ATOM 2100 C C . TYR A 1 281 ? -0.578 -1.294 -28.844 1 97.75 281 TYR A C 1
ATOM 2102 O O . TYR 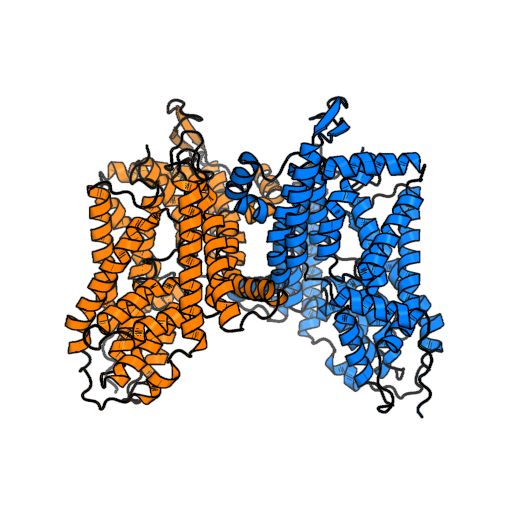A 1 281 ? 0.613 -0.986 -28.75 1 97.75 281 TYR A O 1
ATOM 2110 N N . ILE A 1 282 ? -0.972 -2.402 -29.344 1 96.31 282 ILE A N 1
ATOM 2111 C CA . ILE A 1 282 ? -0.033 -3.408 -29.828 1 96.31 282 ILE A CA 1
ATOM 2112 C C . ILE A 1 282 ? 0.741 -2.861 -31.031 1 96.31 282 ILE A C 1
ATOM 2114 O O . ILE A 1 282 ? 1.949 -3.078 -31.141 1 96.31 282 ILE A O 1
ATOM 2118 N N . ILE A 1 283 ? 0.077 -2.158 -31.938 1 97.06 283 ILE A N 1
ATOM 2119 C CA . ILE A 1 283 ? 0.72 -1.566 -33.094 1 97.06 283 ILE A CA 1
ATOM 2120 C C . ILE A 1 283 ? 1.777 -0.559 -32.656 1 97.06 283 ILE A C 1
ATOM 2122 O O . ILE A 1 283 ? 2.873 -0.507 -33.219 1 97.06 283 ILE A O 1
ATOM 2126 N N . ILE A 1 284 ? 1.448 0.213 -31.641 1 96.75 284 ILE A N 1
ATOM 2127 C CA . ILE A 1 284 ? 2.396 1.192 -31.109 1 96.75 284 ILE A CA 1
ATOM 2128 C C . ILE A 1 284 ? 3.617 0.475 -30.547 1 96.75 284 ILE A C 1
ATOM 2130 O O . ILE A 1 284 ? 4.758 0.871 -30.812 1 96.75 284 ILE A O 1
ATOM 2134 N N . ILE A 1 285 ? 3.424 -0.575 -29.75 1 94.75 285 ILE A N 1
ATOM 2135 C CA . ILE A 1 285 ? 4.523 -1.329 -29.156 1 94.75 285 ILE A CA 1
ATOM 2136 C C . ILE A 1 285 ? 5.383 -1.939 -30.266 1 94.75 285 ILE A C 1
ATOM 2138 O O . ILE A 1 285 ? 6.613 -1.92 -30.188 1 94.75 285 ILE A O 1
ATOM 2142 N N . LEU A 1 286 ? 4.746 -2.441 -31.297 1 94.25 286 LEU A N 1
ATOM 2143 C CA . LEU A 1 286 ? 5.477 -3.041 -32.406 1 94.25 286 LEU A CA 1
ATOM 2144 C C . LEU A 1 286 ? 6.27 -1.982 -33.188 1 94.25 286 LEU A C 1
ATOM 2146 O O . LEU A 1 286 ? 7.406 -2.229 -33.594 1 94.25 286 LEU A O 1
ATOM 2150 N N . ALA A 1 287 ? 5.656 -0.861 -33.375 1 94.31 287 ALA A N 1
ATOM 2151 C CA . ALA A 1 287 ? 6.328 0.234 -34.062 1 94.31 287 ALA A CA 1
ATOM 2152 C C . ALA A 1 287 ? 7.559 0.699 -33.281 1 94.31 287 ALA A C 1
ATOM 2154 O O . ALA A 1 287 ? 8.539 1.145 -33.875 1 94.31 287 ALA A O 1
ATOM 2155 N N . LEU A 1 288 ? 7.52 0.539 -31.969 1 92.81 288 LEU A N 1
ATOM 2156 C CA . LEU A 1 288 ? 8.617 0.98 -31.125 1 92.81 288 LEU A CA 1
ATOM 2157 C C . LEU A 1 288 ? 9.641 -0.136 -30.938 1 92.81 288 LEU A C 1
ATOM 2159 O O . LEU A 1 288 ? 10.766 0.112 -30.484 1 92.81 288 LEU A O 1
ATOM 2163 N N . SER A 1 289 ? 9.32 -1.389 -31.328 1 90.75 289 SER A N 1
ATOM 2164 C CA . SER A 1 289 ? 10.18 -2.529 -31.031 1 90.75 289 SER A CA 1
ATOM 2165 C C . SER A 1 289 ? 10.773 -3.121 -32.312 1 90.75 289 SER A C 1
ATOM 2167 O O . SER A 1 289 ? 11.883 -3.66 -32.281 1 90.75 289 SER A O 1
ATOM 2169 N N . ILE A 1 290 ? 10.164 -3.047 -33.438 1 88.88 290 ILE A N 1
ATOM 2170 C CA . ILE A 1 290 ? 10.523 -3.805 -34.625 1 88.88 290 ILE A CA 1
ATOM 2171 C C . ILE A 1 290 ? 11.672 -3.107 -35.344 1 88.88 290 ILE A C 1
ATOM 2173 O O . ILE A 1 290 ? 12.648 -3.75 -35.75 1 88.88 290 ILE A O 1
ATOM 2177 N N . PRO A 1 291 ? 11.516 -1.783 -35.531 1 88.25 291 PRO A N 1
ATOM 2178 C CA . PRO A 1 291 ? 12.625 -1.135 -36.25 1 88.25 291 PRO A CA 1
ATOM 2179 C C . PRO A 1 291 ? 13.953 -1.284 -35.5 1 88.25 291 PRO A C 1
ATOM 2181 O O . PRO A 1 291 ? 13.977 -1.347 -34.281 1 88.25 291 PRO A O 1
ATOM 2184 N N . LYS A 1 292 ? 14.977 -1.371 -36.188 1 83.25 292 LYS A N 1
ATOM 2185 C CA . LYS A 1 292 ? 16.312 -1.579 -35.625 1 83.25 292 LYS A CA 1
ATOM 2186 C C . LYS A 1 292 ? 16.656 -0.474 -34.656 1 83.25 292 LYS A C 1
ATOM 2188 O O . LYS A 1 292 ? 17.391 -0.708 -33.688 1 83.25 292 LYS A O 1
ATOM 2193 N N . ASN A 1 293 ? 16.125 0.683 -34.875 1 82.56 293 ASN A N 1
ATOM 2194 C CA . ASN A 1 293 ? 16.391 1.8 -33.969 1 82.56 293 ASN A CA 1
ATOM 2195 C C . ASN A 1 293 ? 15.188 2.078 -33.062 1 82.56 293 ASN A C 1
ATOM 2197 O O . ASN A 1 293 ? 15.008 3.207 -32.594 1 82.56 293 ASN A O 1
ATOM 2201 N N . GLY A 1 294 ? 14.523 1.036 -32.875 1 87.75 294 GLY A N 1
ATOM 2202 C CA . GLY A 1 294 ? 13.328 1.207 -32.062 1 87.75 294 GLY A CA 1
ATOM 2203 C C . GLY A 1 294 ? 13.648 1.602 -30.625 1 87.75 294 GLY A C 1
ATOM 2204 O O . GLY A 1 294 ? 14.641 1.156 -30.062 1 87.75 294 GLY A O 1
ATOM 2205 N N . LEU A 1 295 ? 12.82 2.33 -29.938 1 87.94 295 LEU A N 1
ATOM 2206 C CA . LEU A 1 295 ? 13.008 2.867 -28.594 1 87.94 295 LEU A CA 1
ATOM 2207 C C . LEU A 1 295 ? 12.992 1.751 -27.562 1 87.94 295 LEU A C 1
ATOM 2209 O O . LEU A 1 295 ? 13.57 1.895 -26.484 1 87.94 295 LEU A O 1
ATOM 2213 N N . LEU A 1 296 ? 12.391 0.621 -27.922 1 91.44 296 LEU A N 1
ATOM 2214 C CA . LEU A 1 296 ? 12.219 -0.452 -26.953 1 91.44 296 LEU A CA 1
ATOM 2215 C C . LEU A 1 296 ? 13.25 -1.559 -27.172 1 91.44 296 LEU A C 1
ATOM 2217 O O . LEU A 1 296 ? 13.203 -2.598 -26.5 1 91.44 296 LEU A O 1
ATOM 2221 N N . ARG A 1 297 ? 14.133 -1.314 -28.031 1 88.94 297 ARG A N 1
ATOM 2222 C CA . ARG A 1 297 ? 15.234 -2.248 -28.266 1 88.94 297 ARG A CA 1
ATOM 2223 C C . ARG A 1 297 ? 16.469 -1.845 -27.469 1 88.94 297 ARG A C 1
ATOM 2225 O O . ARG A 1 297 ? 16.578 -0.697 -27.031 1 88.94 297 ARG A O 1
ATOM 2232 N N . ALA A 1 298 ? 17.297 -2.896 -27.281 1 84.75 298 ALA A N 1
ATOM 2233 C CA . ALA A 1 298 ? 18.594 -2.607 -26.672 1 84.75 298 ALA A CA 1
ATOM 2234 C C . ALA A 1 298 ? 19.469 -1.791 -27.625 1 84.75 298 ALA A C 1
ATOM 2236 O O . ALA A 1 298 ? 19.172 -1.666 -28.812 1 84.75 298 ALA A O 1
ATOM 2237 N N . ASP A 1 299 ? 20.5 -1.209 -27.078 1 81.38 299 ASP A N 1
ATOM 2238 C CA . ASP A 1 299 ? 21.391 -0.375 -27.875 1 81.38 299 ASP A CA 1
ATOM 2239 C C . ASP A 1 299 ? 22.047 -1.186 -29 1 81.38 299 ASP A C 1
ATOM 2241 O O . ASP A 1 299 ? 22.359 -0.649 -30.062 1 81.38 299 ASP A O 1
ATOM 2245 N N . ASP A 1 300 ? 22.188 -2.533 -28.688 1 81.19 300 ASP A N 1
ATOM 2246 C CA . ASP A 1 300 ? 22.812 -3.387 -29.688 1 81.19 300 ASP A CA 1
ATOM 2247 C C . ASP A 1 300 ? 21.781 -3.904 -30.703 1 81.19 300 ASP A C 1
ATOM 2249 O O . ASP A 1 300 ? 22.125 -4.672 -31.594 1 81.19 300 ASP A O 1
ATOM 2253 N N . GLY A 1 301 ? 20.578 -3.477 -30.5 1 78.88 301 GLY A N 1
ATOM 2254 C CA . GLY A 1 301 ? 19.531 -3.818 -31.453 1 78.88 301 GLY A CA 1
ATOM 2255 C C . GLY A 1 301 ? 18.766 -5.066 -31.062 1 78.88 301 GLY A C 1
ATOM 2256 O O . GLY A 1 301 ? 17.75 -5.391 -31.688 1 78.88 301 GLY A O 1
ATOM 2257 N N . THR A 1 302 ? 19.188 -5.742 -30.078 1 81.25 302 THR A N 1
ATOM 2258 C CA . THR A 1 302 ? 18.547 -6.992 -29.703 1 81.25 302 THR A CA 1
ATOM 2259 C C . THR A 1 302 ? 17.359 -6.73 -28.781 1 81.25 302 THR A C 1
ATOM 2261 O O . THR A 1 302 ? 17.266 -5.672 -28.156 1 81.25 302 THR A O 1
ATOM 2264 N N . ILE A 1 303 ? 16.469 -7.688 -28.797 1 80.19 303 ILE A N 1
ATOM 2265 C CA . ILE A 1 303 ? 15.281 -7.59 -27.953 1 80.19 303 ILE A CA 1
ATOM 2266 C C . ILE A 1 303 ? 15.469 -8.445 -26.703 1 80.19 303 ILE A C 1
ATOM 2268 O O . ILE A 1 303 ? 15.047 -8.062 -25.609 1 80.19 303 ILE A O 1
ATOM 2272 N N . LEU A 1 304 ? 16.078 -9.633 -26.859 1 77.62 304 LEU A N 1
ATOM 2273 C CA . LEU A 1 304 ? 16.297 -10.555 -25.75 1 77.62 304 LEU A CA 1
ATOM 2274 C C . LEU A 1 304 ? 17.797 -10.75 -25.5 1 77.62 304 LEU A C 1
ATOM 2276 O O . LEU A 1 304 ? 18.594 -10.625 -26.422 1 77.62 304 LEU A O 1
ATOM 2280 N N . PRO A 1 305 ? 18.141 -10.875 -24.312 1 71.25 305 PRO A N 1
ATOM 2281 C CA . PRO A 1 305 ? 17.359 -11.078 -23.094 1 71.25 305 PRO A CA 1
ATOM 2282 C C . PRO A 1 305 ? 17.141 -9.789 -22.297 1 71.25 305 PRO A C 1
ATOM 2284 O O . PRO A 1 305 ? 16.266 -9.734 -21.438 1 71.25 305 PRO A O 1
ATOM 2287 N N . LYS A 1 306 ? 18.047 -8.82 -22.656 1 77.56 306 LYS A N 1
ATOM 2288 C CA . LYS A 1 306 ? 17.969 -7.57 -21.906 1 77.56 306 LYS A CA 1
ATOM 2289 C C . LYS A 1 306 ? 17.625 -6.398 -22.828 1 77.56 306 LYS A C 1
ATOM 2291 O O . LYS A 1 306 ? 18.344 -6.133 -23.797 1 77.56 306 LYS A O 1
ATOM 2296 N N . SER A 1 307 ? 16.516 -5.891 -22.797 1 83.81 307 SER A N 1
ATOM 2297 C CA . SER A 1 307 ? 16.062 -4.734 -23.562 1 83.81 307 SER A CA 1
ATOM 2298 C C . SER A 1 307 ? 15.062 -3.898 -22.75 1 83.81 307 SER A C 1
ATOM 2300 O O . SER A 1 307 ? 14.516 -4.367 -21.75 1 83.81 307 SER A O 1
ATOM 2302 N N . PRO A 1 308 ? 14.914 -2.703 -23.141 1 86.88 308 PRO A N 1
ATOM 2303 C CA . PRO A 1 308 ? 13.891 -1.88 -22.484 1 86.88 308 PRO A CA 1
ATOM 2304 C C . PRO A 1 308 ? 12.5 -2.492 -22.578 1 86.88 308 PRO A C 1
ATOM 2306 O O . PRO A 1 308 ? 11.664 -2.277 -21.703 1 86.88 308 PRO A O 1
ATOM 2309 N N . LEU A 1 309 ? 12.32 -3.246 -23.578 1 88.38 309 LEU A N 1
ATOM 2310 C CA . LEU A 1 309 ? 11.039 -3.932 -23.703 1 88.38 309 LEU A CA 1
ATOM 2311 C C . LEU A 1 309 ? 10.828 -4.914 -22.562 1 88.38 309 LEU A C 1
ATOM 2313 O O . LEU A 1 309 ? 9.766 -4.93 -21.938 1 88.38 309 LEU A O 1
ATOM 2317 N N . ILE A 1 310 ? 11.883 -5.66 -22.25 1 84.62 310 ILE A N 1
ATOM 2318 C CA . ILE A 1 310 ? 11.789 -6.688 -21.219 1 84.62 310 ILE A CA 1
ATOM 2319 C C . ILE A 1 310 ? 11.906 -6.047 -19.828 1 84.62 310 ILE A C 1
ATOM 2321 O O . ILE A 1 310 ? 11.109 -6.34 -18.938 1 84.62 310 ILE A O 1
ATOM 2325 N N . SER A 1 311 ? 12.836 -5.156 -19.719 1 86 311 SER A N 1
ATOM 2326 C CA . SER A 1 311 ? 13.055 -4.488 -18.438 1 86 311 SER A CA 1
ATOM 2327 C C . SER A 1 311 ? 11.891 -3.568 -18.078 1 86 311 SER A C 1
ATOM 2329 O O . SER A 1 311 ? 11.68 -3.25 -16.906 1 86 311 SER A O 1
ATOM 2331 N N . GLY A 1 312 ? 11.203 -3.141 -19.125 1 91.31 312 GLY A N 1
ATOM 2332 C CA . GLY A 1 312 ? 10.086 -2.236 -18.906 1 91.31 312 GLY A CA 1
ATOM 2333 C C . GLY A 1 312 ? 8.734 -2.908 -19.094 1 91.31 312 GLY A C 1
ATOM 2334 O O . GLY A 1 312 ? 7.734 -2.242 -19.375 1 91.31 312 GLY A O 1
ATOM 2335 N N . ILE A 1 313 ? 8.703 -4.16 -18.875 1 91.31 313 ILE A N 1
ATOM 2336 C CA . ILE A 1 313 ? 7.492 -4.914 -19.172 1 91.31 313 ILE A CA 1
ATOM 2337 C C . ILE A 1 313 ? 6.391 -4.531 -18.188 1 91.31 313 ILE A C 1
ATOM 2339 O O . ILE A 1 313 ? 5.211 -4.492 -18.547 1 91.31 313 ILE A O 1
ATOM 2343 N N . VAL A 1 314 ? 6.785 -4.219 -16.984 1 92.25 314 VAL A N 1
ATOM 2344 C CA . VAL A 1 314 ? 5.812 -3.943 -15.93 1 92.25 314 VAL A CA 1
ATOM 2345 C C . VAL A 1 314 ? 5.012 -2.689 -16.281 1 92.25 314 VAL A C 1
ATOM 2347 O O . VAL A 1 314 ? 3.781 -2.73 -16.344 1 92.25 314 VAL A O 1
ATOM 2350 N N . PRO A 1 315 ? 5.652 -1.576 -16.562 1 95.5 315 PRO A N 1
ATOM 2351 C CA . PRO A 1 315 ? 4.859 -0.409 -16.969 1 95.5 315 PRO A CA 1
ATOM 2352 C C . PRO A 1 315 ? 4.109 -0.624 -18.281 1 95.5 315 PRO A C 1
ATOM 2354 O O . PRO A 1 315 ? 3.02 -0.076 -18.469 1 95.5 315 PRO A O 1
ATOM 2357 N N . LEU A 1 316 ? 4.652 -1.363 -19.203 1 95.5 316 LEU A N 1
ATOM 2358 C CA . LEU A 1 316 ? 3.971 -1.619 -20.469 1 95.5 316 LEU A CA 1
ATOM 2359 C C . LEU A 1 316 ? 2.662 -2.367 -20.234 1 95.5 316 LEU A C 1
ATOM 2361 O O . LEU A 1 316 ? 1.643 -2.049 -20.859 1 95.5 316 LEU A O 1
ATOM 2365 N N . ILE A 1 317 ? 2.732 -3.371 -19.359 1 94.44 317 ILE A N 1
ATOM 2366 C CA . ILE A 1 317 ? 1.526 -4.113 -19.016 1 94.44 317 ILE A CA 1
ATOM 2367 C C . ILE A 1 317 ? 0.55 -3.197 -18.281 1 94.44 317 ILE A C 1
ATOM 2369 O O . ILE A 1 317 ? -0.653 -3.219 -18.547 1 94.44 317 ILE A O 1
ATOM 2373 N N . PHE A 1 318 ? 1.05 -2.393 -17.359 1 96.56 318 PHE A N 1
ATOM 2374 C CA . PHE A 1 318 ? 0.244 -1.456 -16.578 1 96.56 318 PHE A CA 1
ATOM 2375 C C . PHE A 1 318 ? -0.526 -0.516 -17.5 1 96.56 318 PHE A C 1
ATOM 2377 O O . PHE A 1 318 ? -1.744 -0.375 -17.375 1 96.56 318 PHE A O 1
ATOM 2384 N N . PHE A 1 319 ? 0.127 0.109 -18.469 1 97.44 319 PHE A N 1
ATOM 2385 C CA . PHE A 1 319 ? -0.508 1.066 -19.359 1 97.44 319 PHE A CA 1
ATOM 2386 C C . PHE A 1 319 ? -1.447 0.359 -20.328 1 97.44 319 PHE A C 1
ATOM 2388 O O . PHE A 1 319 ? -2.447 0.934 -20.766 1 97.44 319 PHE A O 1
ATOM 2395 N N . PHE A 1 320 ? -1.12 -0.852 -20.734 1 96.94 320 PHE A N 1
ATOM 2396 C CA . PHE A 1 320 ? -2.018 -1.644 -21.562 1 96.94 320 PHE A CA 1
ATOM 2397 C C . PHE A 1 320 ? -3.375 -1.811 -20.891 1 96.94 320 PHE A C 1
ATOM 2399 O O . PHE A 1 320 ? -4.41 -1.502 -21.484 1 96.94 320 PHE A O 1
ATOM 2406 N N . PHE A 1 321 ? -3.34 -2.229 -19.656 1 96.56 321 PHE A N 1
ATOM 2407 C CA . PHE A 1 321 ? -4.582 -2.484 -18.938 1 96.56 321 PHE A CA 1
ATOM 2408 C C . PHE A 1 321 ? -5.32 -1.184 -18.656 1 96.56 321 PHE A C 1
ATOM 2410 O O . PHE A 1 321 ? -6.555 -1.15 -18.672 1 96.56 321 PHE A O 1
ATOM 2417 N N . LEU A 1 322 ? -4.598 -0.154 -18.359 1 97.38 322 LEU A N 1
ATOM 2418 C CA . LEU A 1 322 ? -5.242 1.141 -18.156 1 97.38 322 LEU A CA 1
ATOM 2419 C C . LEU A 1 322 ? -5.957 1.585 -19.438 1 97.38 322 LEU A C 1
ATOM 2421 O O . LEU A 1 322 ? -7.074 2.105 -19.375 1 97.38 322 LEU A O 1
ATOM 2425 N N . THR A 1 323 ? -5.32 1.397 -20.578 1 98 323 THR A N 1
ATOM 2426 C CA . THR A 1 323 ? -5.902 1.776 -21.859 1 98 323 THR A CA 1
ATOM 2427 C C . THR A 1 323 ? -7.195 1.007 -22.109 1 98 323 THR A C 1
ATOM 2429 O O . THR A 1 323 ? -8.211 1.599 -22.484 1 98 323 THR A O 1
ATOM 2432 N N . VAL A 1 324 ? -7.133 -0.234 -21.875 1 97.5 324 VAL A N 1
ATOM 2433 C CA . VAL A 1 324 ? -8.297 -1.088 -22.078 1 97.5 324 VAL A CA 1
ATOM 2434 C C . VAL A 1 324 ? -9.406 -0.703 -21.094 1 97.5 324 VAL A C 1
ATOM 2436 O O . VAL A 1 324 ? -10.555 -0.516 -21.5 1 97.5 324 VAL A O 1
ATOM 2439 N N . GLY A 1 325 ? -9.023 -0.578 -19.844 1 97.5 325 GLY A N 1
ATOM 2440 C CA . GLY A 1 325 ? -9.992 -0.251 -18.812 1 97.5 325 GLY A CA 1
ATOM 2441 C C . GLY A 1 325 ? -10.648 1.099 -19.016 1 97.5 325 GLY A C 1
ATOM 2442 O O . GLY A 1 325 ? -11.867 1.228 -18.875 1 97.5 325 GLY A O 1
ATOM 2443 N N . ILE A 1 326 ? -9.898 2.086 -19.344 1 98.25 326 ILE A N 1
ATOM 2444 C CA . ILE A 1 326 ? -10.43 3.432 -19.547 1 98.25 326 ILE A CA 1
ATOM 2445 C C . ILE A 1 326 ? -11.344 3.455 -20.766 1 98.25 326 ILE A C 1
ATOM 2447 O O . ILE A 1 326 ? -12.43 4.043 -20.719 1 98.25 326 ILE A O 1
ATOM 2451 N N . THR A 1 327 ? -10.914 2.834 -21.906 1 98.5 327 THR A N 1
ATOM 2452 C CA . THR A 1 327 ? -11.719 2.807 -23.109 1 98.5 327 THR A CA 1
ATOM 2453 C C . THR A 1 327 ? -13.062 2.127 -22.859 1 98.5 327 THR A C 1
ATOM 2455 O O . THR A 1 327 ? -14.109 2.658 -23.219 1 98.5 327 THR A O 1
ATOM 2458 N N . TYR A 1 328 ? -13.031 0.951 -22.219 1 98.5 328 TYR A N 1
ATOM 2459 C CA . TYR A 1 328 ? -14.266 0.24 -21.891 1 98.5 328 TYR A CA 1
ATOM 2460 C C . TYR A 1 328 ? -15.125 1.041 -20.922 1 98.5 328 TYR A C 1
ATOM 2462 O O . TYR A 1 328 ? -16.312 1.24 -21.156 1 98.5 328 TYR A O 1
ATOM 2470 N N . GLY A 1 329 ? -14.508 1.473 -19.844 1 98.25 329 GLY A N 1
ATOM 2471 C CA . GLY A 1 329 ? -15.219 2.209 -18.812 1 98.25 329 GLY A CA 1
ATOM 2472 C C . GLY A 1 329 ? -15.883 3.473 -19.328 1 98.25 329 GLY A C 1
ATOM 2473 O O . GLY A 1 329 ? -17 3.809 -18.922 1 98.25 329 GLY A O 1
ATOM 2474 N N . ARG A 1 330 ? -15.242 4.18 -20.188 1 98.25 330 ARG A N 1
ATOM 2475 C CA . ARG A 1 330 ? -15.812 5.395 -20.766 1 98.25 330 ARG A CA 1
ATOM 2476 C C . ARG A 1 330 ? -16.984 5.066 -21.688 1 98.25 330 ARG A C 1
ATOM 2478 O O . ARG A 1 330 ? -17.984 5.781 -21.703 1 98.25 330 ARG A O 1
ATOM 2485 N N . THR A 1 331 ? -16.828 4.02 -22.438 1 98.19 331 THR A N 1
ATOM 2486 C CA . THR A 1 331 ? -17.875 3.639 -23.391 1 98.19 331 THR A CA 1
ATOM 2487 C C . THR A 1 331 ? -19.156 3.268 -22.672 1 98.19 331 THR A C 1
ATOM 2489 O O . THR A 1 331 ? -20.25 3.641 -23.109 1 98.19 331 THR A O 1
ATOM 2492 N N . ILE A 1 332 ? -19.031 2.541 -21.578 1 97.88 332 ILE A N 1
ATOM 2493 C CA . ILE A 1 332 ? -20.234 2.076 -20.906 1 97.88 332 ILE A CA 1
ATOM 2494 C C . ILE A 1 332 ? -20.672 3.107 -19.859 1 97.88 332 ILE A C 1
ATOM 2496 O O . ILE A 1 332 ? -21.547 2.84 -19.047 1 97.88 332 ILE A O 1
ATOM 2500 N N . LYS A 1 333 ? -19.922 4.234 -19.719 1 97.06 333 LYS A N 1
ATOM 2501 C CA . LYS A 1 333 ? -20.25 5.379 -18.891 1 97.06 333 LYS A CA 1
ATOM 2502 C C . LYS A 1 333 ? -20.047 5.062 -17.406 1 97.06 333 LYS A C 1
ATOM 2504 O O . LYS A 1 333 ? -20.75 5.582 -16.547 1 97.06 333 LYS A O 1
ATOM 2509 N N . TYR A 1 334 ? -19.219 4.117 -17.25 1 96.94 334 TYR A N 1
ATOM 2510 C CA . TYR A 1 334 ? -18.734 3.881 -15.898 1 96.94 334 TYR A CA 1
ATOM 2511 C C . TYR A 1 334 ? -17.75 4.961 -15.477 1 96.94 334 TYR A C 1
ATOM 2513 O O . TYR A 1 334 ? -17.672 5.328 -14.305 1 96.94 334 TYR A O 1
ATOM 2521 N N . ILE A 1 335 ? -16.969 5.441 -16.375 1 97.88 335 ILE A N 1
ATOM 2522 C CA . ILE A 1 335 ? -16.078 6.578 -16.203 1 97.88 335 ILE A CA 1
ATOM 2523 C C . ILE A 1 335 ? -16.656 7.805 -16.906 1 97.88 335 ILE A C 1
ATOM 2525 O O . ILE A 1 335 ? -16.734 7.844 -18.141 1 97.88 335 ILE A O 1
ATOM 2529 N N . THR A 1 336 ? -17.031 8.781 -16.172 1 97.19 336 THR A N 1
ATOM 2530 C CA . THR A 1 336 ? -17.688 9.945 -16.75 1 97.19 336 THR A CA 1
ATOM 2531 C C . THR A 1 336 ? -16.859 11.203 -16.516 1 97.19 336 THR A C 1
ATOM 2533 O O . THR A 1 336 ? -17.062 12.211 -17.203 1 97.19 336 THR A O 1
ATOM 2536 N N . SER A 1 337 ? -15.992 11.148 -15.508 1 95.25 337 SER A N 1
ATOM 2537 C CA . SER A 1 337 ? -15.109 12.266 -15.18 1 95.25 337 SER A CA 1
ATOM 2538 C C . SER A 1 337 ? -13.719 11.773 -14.805 1 95.25 337 SER A C 1
ATOM 2540 O O . SER A 1 337 ? -13.516 10.586 -14.539 1 95.25 337 SER A O 1
ATOM 2542 N N . GLU A 1 338 ? -12.742 12.742 -14.75 1 94.69 338 GLU A N 1
ATOM 2543 C CA . GLU A 1 338 ? -11.375 12.375 -14.383 1 94.69 338 GLU A CA 1
ATOM 2544 C C . GLU A 1 338 ? -11.289 11.922 -12.93 1 94.69 338 GLU A C 1
ATOM 2546 O O . GLU A 1 338 ? -10.375 11.18 -12.555 1 94.69 338 GLU A O 1
ATOM 2551 N N . LYS A 1 339 ? -12.273 12.281 -12.109 1 93.94 339 LYS A N 1
ATOM 2552 C CA . LYS A 1 339 ? -12.305 11.945 -10.688 1 93.94 339 LYS A CA 1
ATOM 2553 C C . LYS A 1 339 ? -12.539 10.453 -10.484 1 93.94 339 LYS A C 1
ATOM 2555 O O . LYS A 1 339 ? -12.195 9.906 -9.43 1 93.94 339 LYS A O 1
ATOM 2560 N N . ASP A 1 340 ? -13.031 9.781 -11.484 1 96.81 340 ASP A N 1
ATOM 2561 C CA . ASP A 1 340 ? -13.383 8.367 -11.367 1 96.81 340 ASP A CA 1
ATOM 2562 C C . ASP A 1 340 ? -12.141 7.48 -11.461 1 96.81 340 ASP A C 1
ATOM 2564 O O . ASP A 1 340 ? -12.102 6.395 -10.883 1 96.81 340 ASP A O 1
ATOM 2568 N N . ILE A 1 341 ? -11.164 7.969 -12.086 1 97.06 341 ILE A N 1
ATOM 2569 C CA . ILE A 1 341 ? -9.992 7.148 -12.367 1 97.06 341 ILE A CA 1
ATOM 2570 C C . ILE A 1 341 ? -9.25 6.832 -11.07 1 97.06 341 ILE A C 1
ATOM 2572 O O . ILE A 1 341 ? -9.055 5.66 -10.727 1 97.06 341 ILE A O 1
ATOM 2576 N N . PRO A 1 342 ? -8.891 7.859 -10.289 1 95.69 342 PRO A N 1
ATOM 2577 C CA . PRO A 1 342 ? -8.211 7.531 -9.031 1 95.69 342 PRO A CA 1
ATOM 2578 C C . PRO A 1 342 ? -9.109 6.754 -8.07 1 95.69 342 PRO A C 1
ATOM 2580 O O . PRO A 1 342 ? -8.617 5.93 -7.293 1 95.69 342 PRO A O 1
ATOM 2583 N N . LYS A 1 343 ? -10.383 6.969 -8.156 1 96.06 343 LYS A N 1
ATOM 2584 C CA . LYS A 1 343 ? -11.32 6.23 -7.312 1 96.06 343 LYS A CA 1
ATOM 2585 C C . LYS A 1 343 ? -11.32 4.746 -7.656 1 96.06 343 LYS A C 1
ATOM 2587 O O . LYS A 1 343 ? -11.297 3.896 -6.762 1 96.06 343 LYS A O 1
ATOM 2592 N N . ILE A 1 344 ? -11.344 4.469 -8.922 1 97.12 344 ILE A N 1
ATOM 2593 C CA . ILE A 1 344 ? -11.328 3.082 -9.383 1 97.12 344 ILE A CA 1
ATOM 2594 C C . ILE A 1 344 ? -10.008 2.422 -9 1 97.12 344 ILE A C 1
ATOM 2596 O O . ILE A 1 344 ? -9.984 1.272 -8.555 1 97.12 344 ILE A O 1
ATOM 2600 N N . MET A 1 345 ? -8.914 3.139 -9.156 1 96.94 345 MET A N 1
ATOM 2601 C CA . MET A 1 345 ? -7.602 2.617 -8.781 1 96.94 345 MET A CA 1
ATOM 2602 C C . MET A 1 345 ? -7.547 2.311 -7.285 1 96.94 345 MET A C 1
ATOM 2604 O O . MET A 1 345 ? -6.984 1.292 -6.875 1 96.94 345 MET A O 1
ATOM 2608 N N . LYS A 1 346 ? -8.07 3.207 -6.551 1 95.56 346 LYS A N 1
ATOM 2609 C CA . LYS A 1 346 ? -8.125 3.02 -5.102 1 95.56 346 LYS A CA 1
ATOM 2610 C C . LYS A 1 346 ? -8.883 1.743 -4.742 1 95.56 346 LYS A C 1
ATOM 2612 O O . LYS A 1 346 ? -8.406 0.941 -3.938 1 95.56 346 LYS A O 1
ATOM 2617 N N . ASN A 1 347 ? -10.047 1.556 -5.332 1 94.81 347 ASN A N 1
ATOM 2618 C CA . ASN A 1 347 ? -10.852 0.364 -5.09 1 94.81 347 ASN A CA 1
ATOM 2619 C C . ASN A 1 347 ? -10.109 -0.907 -5.492 1 94.81 347 ASN A C 1
ATOM 2621 O O . ASN A 1 347 ? -10.211 -1.93 -4.809 1 94.81 347 ASN A O 1
ATOM 2625 N N . SER A 1 348 ? -9.43 -0.788 -6.52 1 93 348 SER A N 1
ATOM 2626 C CA . SER A 1 348 ? -8.664 -1.933 -7.008 1 93 348 SER A CA 1
ATOM 2627 C C . SER A 1 348 ? -7.539 -2.301 -6.043 1 93 348 SER A C 1
ATOM 2629 O O . SER A 1 348 ? -7.293 -3.48 -5.793 1 93 348 SER A O 1
ATOM 2631 N N . LEU A 1 349 ? -6.902 -1.34 -5.543 1 93.56 349 LEU A N 1
ATOM 2632 C CA . LEU A 1 349 ? -5.773 -1.546 -4.637 1 93.56 349 LEU A CA 1
ATOM 2633 C C . LEU A 1 349 ? -6.242 -2.137 -3.312 1 93.56 349 LEU A C 1
ATOM 2635 O O . LEU A 1 349 ? -5.453 -2.758 -2.594 1 93.56 349 LEU A O 1
ATOM 2639 N N . SER A 1 350 ? -7.531 -1.959 -2.963 1 92.19 350 SER A N 1
ATOM 2640 C CA . SER A 1 350 ? -8.078 -2.479 -1.71 1 92.19 350 SER A CA 1
ATOM 2641 C C . SER A 1 350 ? -7.984 -4 -1.656 1 92.19 350 SER A C 1
ATOM 2643 O O . SER A 1 350 ? -7.852 -4.582 -0.577 1 92.19 350 SER A O 1
ATOM 2645 N N . GLY A 1 351 ? -7.992 -4.652 -2.836 1 86.5 351 GLY A N 1
ATOM 2646 C CA . GLY A 1 351 ? -7.887 -6.102 -2.9 1 86.5 351 GLY A CA 1
ATOM 2647 C C . GLY A 1 351 ? -6.504 -6.617 -2.549 1 86.5 351 GLY A C 1
ATOM 2648 O O . GLY A 1 351 ? -6.332 -7.801 -2.26 1 86.5 351 GLY A O 1
ATOM 2649 N N . ALA A 1 352 ? -5.531 -5.707 -2.463 1 87.94 352 ALA A N 1
ATOM 2650 C CA . ALA A 1 352 ? -4.148 -6.102 -2.215 1 87.94 352 ALA A CA 1
ATOM 2651 C C . ALA A 1 352 ? -3.777 -5.914 -0.746 1 87.94 352 ALA A C 1
ATOM 2653 O O . ALA A 1 352 ? -2.686 -6.301 -0.321 1 87.94 352 ALA A O 1
ATOM 2654 N N . LEU A 1 353 ? -4.621 -5.426 0.061 1 92.75 353 LEU A N 1
ATOM 2655 C CA . LEU A 1 353 ? -4.305 -4.996 1.419 1 92.75 353 LEU A CA 1
ATOM 2656 C C . LEU A 1 353 ? -3.877 -6.184 2.277 1 92.75 353 LEU A C 1
ATOM 2658 O O . LEU A 1 353 ? -2.955 -6.066 3.09 1 92.75 353 LEU A O 1
ATOM 2662 N N . THR A 1 354 ? -4.516 -7.332 2.086 1 88.88 354 THR A N 1
ATOM 2663 C CA . THR A 1 354 ? -4.168 -8.508 2.873 1 88.88 354 THR A CA 1
ATOM 2664 C C . THR A 1 354 ? -2.707 -8.898 2.65 1 88.88 354 THR A C 1
ATOM 2666 O O . THR A 1 354 ? -1.984 -9.188 3.605 1 88.88 354 THR A O 1
ATOM 2669 N N . PHE A 1 355 ? -2.346 -8.875 1.429 1 88.62 355 PHE A N 1
ATOM 2670 C CA . PHE A 1 355 ? -0.969 -9.234 1.114 1 88.62 355 PHE A CA 1
ATOM 2671 C C . PHE A 1 355 ? 0.003 -8.195 1.649 1 88.62 355 PHE A C 1
ATOM 2673 O O . PHE A 1 355 ? 1.081 -8.531 2.141 1 88.62 355 PHE A O 1
ATOM 2680 N N . LEU A 1 356 ? -0.356 -6.91 1.521 1 92.56 356 LEU A N 1
ATOM 2681 C CA . LEU A 1 356 ? 0.523 -5.836 1.974 1 92.56 356 LEU A CA 1
ATOM 2682 C C . LEU A 1 356 ? 0.864 -6 3.451 1 92.56 356 LEU A C 1
ATOM 2684 O O . LEU A 1 356 ? 1.996 -5.734 3.863 1 92.56 356 LEU A O 1
ATOM 2688 N N . VAL A 1 357 ? -0.086 -6.484 4.215 1 94.88 357 VAL A N 1
ATOM 2689 C CA . VAL A 1 357 ? 0.116 -6.68 5.645 1 94.88 357 VAL A CA 1
ATOM 2690 C C . VAL A 1 357 ? 1.064 -7.852 5.883 1 94.88 357 VAL A C 1
ATOM 2692 O O . VAL A 1 357 ? 1.953 -7.777 6.734 1 94.88 357 VAL A O 1
ATOM 2695 N N . VAL A 1 358 ? 0.961 -8.898 5.109 1 93.69 358 VAL A N 1
ATOM 2696 C CA . VAL A 1 358 ? 1.76 -10.109 5.285 1 93.69 358 VAL A CA 1
ATOM 2697 C C . VAL A 1 358 ? 3.197 -9.852 4.844 1 93.69 358 VAL A C 1
ATOM 2699 O O . VAL A 1 358 ? 4.133 -10.469 5.355 1 93.69 358 VAL A O 1
ATOM 2702 N N . VAL A 1 359 ? 3.354 -8.891 3.941 1 94.38 359 VAL A N 1
ATOM 2703 C CA . VAL A 1 359 ? 4.672 -8.578 3.4 1 94.38 359 VAL A CA 1
ATOM 2704 C C . VAL A 1 359 ? 5.578 -8.055 4.512 1 94.38 359 VAL A C 1
ATOM 2706 O O . VAL A 1 359 ? 6.789 -8.297 4.504 1 94.38 359 VAL A O 1
ATOM 2709 N N . LEU A 1 360 ? 5.02 -7.387 5.469 1 95.94 360 LEU A N 1
ATOM 2710 C CA . LEU A 1 360 ? 5.832 -6.789 6.52 1 95.94 360 LEU A CA 1
ATOM 2711 C C . LEU A 1 360 ? 6.625 -7.855 7.27 1 95.94 360 LEU A C 1
ATOM 2713 O O . LEU A 1 360 ? 7.855 -7.879 7.211 1 95.94 360 LEU A O 1
ATOM 2717 N N . PRO A 1 361 ? 5.992 -8.852 7.945 1 96.56 361 PRO A N 1
ATOM 2718 C CA . PRO A 1 361 ? 6.805 -9.859 8.633 1 96.56 361 PRO A CA 1
ATOM 2719 C C . PRO A 1 361 ? 7.559 -10.766 7.66 1 96.56 361 PRO A C 1
ATOM 2721 O O . PRO A 1 361 ? 8.648 -11.242 7.977 1 96.56 361 PRO A O 1
ATOM 2724 N N . SER A 1 362 ? 7.062 -11 6.473 1 95.38 362 SER A N 1
ATOM 2725 C CA . SER A 1 362 ? 7.738 -11.891 5.527 1 95.38 362 SER A CA 1
ATOM 2726 C C . SER A 1 362 ? 9.047 -11.281 5.035 1 95.38 362 SER A C 1
ATOM 2728 O O . SER A 1 362 ? 10.047 -11.984 4.891 1 95.38 362 SER A O 1
ATOM 2730 N N . SER A 1 363 ? 9.008 -9.961 4.703 1 95.94 363 SER A N 1
ATOM 2731 C CA . SER A 1 363 ? 10.219 -9.297 4.246 1 95.94 363 SER A CA 1
ATOM 2732 C C . SER A 1 363 ? 11.297 -9.312 5.324 1 95.94 363 SER A C 1
ATOM 2734 O O . SER A 1 363 ? 12.484 -9.469 5.027 1 95.94 363 SER A O 1
ATOM 2736 N N . ILE A 1 364 ? 10.93 -9.133 6.598 1 97.12 364 ILE A N 1
ATOM 2737 C CA . ILE A 1 364 ? 11.859 -9.195 7.719 1 97.12 364 ILE A CA 1
ATOM 2738 C C . ILE A 1 364 ? 12.438 -10.609 7.832 1 97.12 364 ILE A C 1
ATOM 2740 O O . ILE A 1 364 ? 13.641 -10.781 8.008 1 97.12 364 ILE A O 1
ATOM 2744 N N . PHE A 1 365 ? 11.57 -11.609 7.715 1 96.31 365 PHE A N 1
ATOM 2745 C CA . PHE A 1 365 ? 12.008 -13 7.773 1 96.31 365 PHE A CA 1
ATOM 2746 C C . PHE A 1 365 ? 13.031 -13.289 6.688 1 96.31 365 PHE A C 1
ATOM 2748 O O . PHE A 1 365 ? 14.086 -13.867 6.961 1 96.31 365 PHE A O 1
ATOM 2755 N N . ILE A 1 366 ? 12.703 -12.891 5.523 1 93.62 366 ILE A N 1
ATOM 2756 C CA . ILE A 1 366 ? 13.57 -13.18 4.387 1 93.62 366 ILE A CA 1
ATOM 2757 C C . ILE A 1 366 ? 14.914 -12.477 4.57 1 93.62 366 ILE A C 1
ATOM 2759 O O . ILE A 1 366 ? 15.969 -13.062 4.32 1 93.62 366 ILE A O 1
ATOM 2763 N N . LYS A 1 367 ? 14.883 -11.195 4.973 1 94.81 367 LYS A N 1
ATOM 2764 C CA . LYS A 1 367 ? 16.125 -10.477 5.254 1 94.81 367 LYS A CA 1
ATOM 2765 C C . LYS A 1 367 ? 16.953 -11.203 6.305 1 94.81 367 LYS A C 1
ATOM 2767 O O . LYS A 1 367 ? 18.156 -11.406 6.121 1 94.81 367 LYS A O 1
ATOM 2772 N N . PHE A 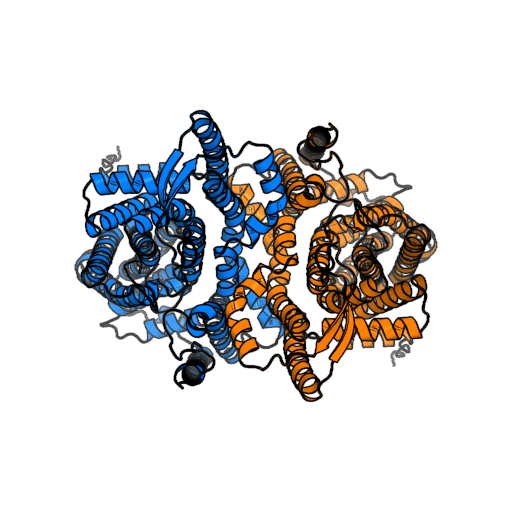1 368 ? 16.312 -11.625 7.406 1 96.44 368 PHE A N 1
ATOM 2773 C CA . PHE A 1 368 ? 17 -12.32 8.484 1 96.44 368 PHE A CA 1
ATOM 2774 C C . PHE A 1 368 ? 17.562 -13.648 7.996 1 96.44 368 PHE A C 1
ATOM 2776 O O . PHE A 1 368 ? 18.703 -14.008 8.328 1 96.44 368 PHE A O 1
ATOM 2783 N N . PHE A 1 369 ? 16.781 -14.312 7.305 1 94.62 369 PHE A N 1
ATOM 2784 C CA . PHE A 1 369 ? 17.188 -15.602 6.766 1 94.62 369 PHE A CA 1
ATOM 2785 C C . PHE A 1 369 ? 18.438 -15.461 5.898 1 94.62 369 PHE A C 1
ATOM 2787 O O . PHE A 1 369 ? 19.375 -16.234 6.027 1 94.62 369 PHE A O 1
ATOM 2794 N N . ASN A 1 370 ? 18.469 -14.438 5.113 1 92 370 ASN A N 1
ATOM 2795 C CA . ASN A 1 370 ? 19.609 -14.172 4.238 1 92 370 ASN A CA 1
ATOM 2796 C C . ASN A 1 370 ? 20.828 -13.711 5.027 1 92 370 ASN A C 1
ATOM 2798 O O . ASN A 1 370 ? 21.938 -14.172 4.785 1 92 370 ASN A O 1
ATOM 2802 N N . GLU A 1 371 ? 20.578 -12.789 5.902 1 94.06 371 GLU A N 1
ATOM 2803 C CA . GLU A 1 371 ? 21.688 -12.219 6.68 1 94.06 371 GLU A CA 1
ATOM 2804 C C . GLU A 1 371 ? 22.312 -13.273 7.59 1 94.06 371 GLU A C 1
ATOM 2806 O O . GLU A 1 371 ? 23.516 -13.219 7.867 1 94.06 371 GLU A O 1
ATOM 2811 N N . SER A 1 372 ? 21.516 -14.234 8.039 1 95.88 372 SER A N 1
ATOM 2812 C CA . SER A 1 372 ? 22.047 -15.312 8.875 1 95.88 372 SER A CA 1
ATOM 2813 C C . SER A 1 372 ? 22.875 -16.297 8.062 1 95.88 372 SER A C 1
ATOM 2815 O O . SER A 1 372 ? 23.578 -17.141 8.625 1 95.88 372 SER A O 1
ATOM 2817 N N . LYS A 1 373 ? 22.719 -16.266 6.766 1 93.69 373 LYS A N 1
ATOM 2818 C CA . LYS A 1 373 ? 23.406 -17.141 5.824 1 93.69 373 LYS A CA 1
ATOM 2819 C C . LYS A 1 373 ? 22.844 -18.562 5.906 1 93.69 373 LYS A C 1
ATOM 2821 O O . LYS A 1 373 ? 23.422 -19.484 5.328 1 93.69 373 LYS A O 1
ATOM 2826 N N . LEU A 1 374 ? 21.781 -18.688 6.559 1 92.31 374 LEU A N 1
ATOM 2827 C CA . LEU A 1 374 ? 21.125 -19.984 6.621 1 92.31 374 LEU A CA 1
ATOM 2828 C C . LEU A 1 374 ? 20.625 -20.406 5.246 1 92.31 374 LEU A C 1
ATOM 2830 O O . LEU A 1 374 ? 20.594 -21.594 4.926 1 92.31 374 LEU A O 1
ATOM 2834 N N . THR A 1 375 ? 20.156 -19.469 4.441 1 87.94 375 THR A N 1
ATOM 2835 C CA . THR A 1 375 ? 19.719 -19.75 3.08 1 87.94 375 THR A CA 1
ATOM 2836 C C . THR A 1 375 ? 20.828 -20.422 2.283 1 87.94 375 THR A C 1
ATOM 2838 O O . THR A 1 375 ? 20.594 -21.391 1.571 1 87.94 375 THR A O 1
ATOM 2841 N N . THR A 1 376 ? 22.031 -19.875 2.48 1 87.81 376 THR A N 1
ATOM 2842 C CA . THR A 1 376 ? 23.203 -20.406 1.774 1 87.81 376 THR A CA 1
ATOM 2843 C C . THR A 1 376 ? 23.531 -21.797 2.277 1 87.81 376 THR A C 1
ATOM 2845 O O . THR A 1 376 ? 23.828 -22.703 1.483 1 87.81 376 THR A O 1
ATOM 2848 N N . VAL A 1 377 ? 23.516 -21.969 3.523 1 90.44 377 VAL A N 1
ATOM 2849 C CA . VAL A 1 377 ? 23.828 -23.25 4.129 1 90.44 377 VAL A CA 1
ATOM 2850 C C . VAL A 1 377 ? 22.828 -24.312 3.625 1 90.44 377 VAL A C 1
ATOM 2852 O O . VAL A 1 377 ? 23.234 -25.391 3.209 1 90.44 377 VAL A O 1
ATOM 2855 N N . MET A 1 378 ? 21.578 -23.953 3.596 1 88.81 378 MET A N 1
ATOM 2856 C CA . MET A 1 378 ? 20.531 -24.875 3.164 1 88.81 378 MET A CA 1
ATOM 2857 C C . MET A 1 378 ? 20.672 -25.188 1.676 1 88.81 378 MET A C 1
ATOM 2859 O O . MET A 1 378 ? 20.453 -26.328 1.251 1 88.81 378 MET A O 1
ATOM 2863 N N . ALA A 1 379 ? 20.969 -24.172 0.935 1 85.75 379 ALA A N 1
ATOM 2864 C CA . ALA A 1 379 ? 21.109 -24.359 -0.507 1 85.75 379 ALA A CA 1
ATOM 2865 C C . ALA A 1 379 ? 22.266 -25.297 -0.832 1 85.75 379 ALA A C 1
ATOM 2867 O O . ALA A 1 379 ? 22.125 -26.219 -1.646 1 85.75 379 ALA A O 1
ATOM 2868 N N . VAL A 1 380 ? 23.422 -25.109 -0.156 1 87.12 380 VAL A N 1
ATOM 2869 C CA . VAL A 1 380 ? 24.625 -25.891 -0.414 1 87.12 380 VAL A CA 1
ATOM 2870 C C . VAL A 1 380 ? 24.438 -27.328 0.083 1 87.12 380 VAL A C 1
ATOM 2872 O O . VAL A 1 380 ? 24.641 -28.281 -0.668 1 87.12 380 VAL A O 1
ATOM 2875 N N . LYS A 1 381 ? 23.953 -27.438 1.3 1 89 381 LYS A N 1
ATOM 2876 C CA . LYS A 1 381 ? 23.766 -28.766 1.87 1 89 381 LYS A CA 1
ATOM 2877 C C . LYS A 1 381 ? 22.641 -29.516 1.159 1 89 381 LYS A C 1
ATOM 2879 O O . LYS A 1 381 ? 22.719 -30.734 0.977 1 89 381 LYS A O 1
ATOM 2884 N N . GLY A 1 382 ? 21.625 -28.75 0.854 1 86 382 GLY A N 1
ATOM 2885 C CA . GLY A 1 382 ? 20.547 -29.344 0.091 1 86 382 GLY A CA 1
ATOM 2886 C C . GLY A 1 382 ? 20.984 -29.844 -1.274 1 86 382 GLY A C 1
ATOM 2887 O O . GLY A 1 382 ? 20.594 -30.938 -1.699 1 86 382 GLY A O 1
ATOM 2888 N N . SER A 1 383 ? 21.766 -29.094 -1.939 1 83.69 383 SER A N 1
ATOM 2889 C CA . SER A 1 383 ? 22.25 -29.484 -3.26 1 83.69 383 SER A CA 1
ATOM 2890 C C . SER A 1 383 ? 23.156 -30.703 -3.174 1 83.69 383 SER A C 1
ATOM 2892 O O . SER A 1 383 ? 23.125 -31.578 -4.043 1 83.69 383 SER A O 1
ATOM 2894 N N . GLU A 1 384 ? 23.938 -30.734 -2.188 1 85.75 384 GLU A N 1
ATOM 2895 C CA . GLU A 1 384 ? 24.812 -31.891 -1.97 1 85.75 384 GLU A CA 1
ATOM 2896 C C . GLU A 1 384 ? 24 -33.156 -1.752 1 85.75 384 GLU A C 1
ATOM 2898 O O . GLU A 1 384 ? 24.359 -34.219 -2.266 1 85.75 384 GLU A O 1
ATOM 2903 N N . LEU A 1 385 ? 23 -32.938 -0.967 1 86.31 385 LEU A N 1
ATOM 2904 C CA . LEU A 1 385 ? 22.125 -34.062 -0.709 1 86.31 385 LEU A CA 1
ATOM 2905 C C . LEU A 1 385 ? 21.469 -34.562 -2 1 86.31 385 LEU A C 1
ATOM 2907 O O . LEU A 1 385 ? 21.344 -35.781 -2.215 1 86.31 385 LEU A O 1
ATOM 2911 N N . LEU A 1 386 ? 21.109 -33.688 -2.818 1 84.38 386 LEU A N 1
ATOM 2912 C CA . LEU A 1 386 ? 20.469 -34.031 -4.078 1 84.38 386 LEU A CA 1
ATOM 2913 C C . LEU A 1 386 ? 21.469 -34.656 -5.043 1 84.38 386 LEU A C 1
ATOM 2915 O O . LEU A 1 386 ? 21.109 -35.594 -5.789 1 84.38 386 LEU A O 1
ATOM 2919 N N . GLU A 1 387 ? 22.656 -34.188 -5.027 1 83.25 387 GLU A N 1
ATOM 2920 C CA . GLU A 1 387 ? 23.719 -34.781 -5.852 1 83.25 387 GLU A CA 1
ATOM 2921 C C . GLU A 1 387 ? 24.031 -36.219 -5.398 1 83.25 387 GLU A C 1
ATOM 2923 O O . GLU A 1 387 ? 24.234 -37.094 -6.23 1 83.25 387 GLU A O 1
ATOM 2928 N N . LYS A 1 388 ? 24.109 -36.25 -4.191 1 86.5 388 LYS A N 1
ATOM 2929 C CA . LYS A 1 388 ? 24.406 -37.594 -3.639 1 86.5 388 LYS A CA 1
ATOM 2930 C C . LYS A 1 388 ? 23.312 -38.594 -3.969 1 86.5 388 LYS A C 1
ATOM 2932 O O . LYS A 1 388 ? 23.578 -39.75 -4.18 1 86.5 388 LYS A O 1
ATOM 2937 N N . ALA A 1 389 ? 22.156 -38 -3.928 1 87.81 389 ALA A N 1
ATOM 2938 C CA . ALA A 1 389 ? 21.016 -38.844 -4.246 1 87.81 389 ALA A CA 1
ATOM 2939 C C . ALA A 1 389 ? 20.984 -39.188 -5.734 1 87.81 389 ALA A C 1
ATOM 2941 O O . ALA A 1 389 ? 20.25 -40.094 -6.152 1 87.81 389 ALA A O 1
ATOM 2942 N N . ASN A 1 390 ? 21.859 -38.5 -6.543 1 84.62 390 ASN A N 1
ATOM 2943 C CA . ASN A 1 390 ? 21.953 -38.719 -7.984 1 84.62 390 ASN A CA 1
ATOM 2944 C C . ASN A 1 390 ? 20.594 -38.625 -8.656 1 84.62 390 ASN A C 1
ATOM 2946 O O . ASN A 1 390 ? 20.234 -39.438 -9.484 1 84.62 390 ASN A O 1
ATOM 2950 N N . MET A 1 391 ? 19.953 -37.719 -8.109 1 84.88 391 MET A N 1
ATOM 2951 C CA . MET A 1 391 ? 18.625 -37.531 -8.688 1 84.88 391 MET A CA 1
ATOM 2952 C C . MET A 1 391 ? 18.703 -36.656 -9.93 1 84.88 391 MET A C 1
ATOM 2954 O O . MET A 1 391 ? 19.375 -35.625 -9.914 1 84.88 391 MET A O 1
ATOM 2958 N N . GLY A 1 392 ? 18.219 -37.094 -11 1 87.69 392 GLY A N 1
ATOM 2959 C CA . GLY A 1 392 ? 18.156 -36.281 -12.195 1 87.69 392 GLY A CA 1
ATOM 2960 C C . GLY A 1 392 ? 17.234 -35.094 -12.055 1 87.69 392 GLY A C 1
ATOM 2961 O O . GLY A 1 392 ? 16.484 -34.969 -11.078 1 87.69 392 GLY A O 1
ATOM 2962 N N . VAL A 1 393 ? 17.328 -34.125 -12.922 1 91.5 393 VAL A N 1
ATOM 2963 C CA . VAL A 1 393 ? 16.562 -32.875 -12.914 1 91.5 393 VAL A CA 1
ATOM 2964 C C . VAL A 1 393 ? 15.07 -33.188 -12.891 1 91.5 393 VAL A C 1
ATOM 2966 O O . VAL A 1 393 ? 14.312 -32.594 -12.109 1 91.5 393 VAL A O 1
ATOM 2969 N N . ILE A 1 394 ? 14.609 -34.156 -13.664 1 95 394 ILE A N 1
ATOM 2970 C CA . ILE A 1 394 ? 13.195 -34.438 -13.836 1 95 394 ILE A CA 1
ATOM 2971 C C . ILE A 1 394 ? 12.633 -35.031 -12.539 1 95 394 ILE A C 1
ATOM 2973 O O . ILE A 1 394 ? 11.641 -34.531 -12.008 1 95 394 ILE A O 1
ATOM 2977 N N . PRO A 1 395 ? 13.242 -36.031 -11.953 1 94.56 395 PRO A N 1
ATOM 2978 C CA . PRO A 1 395 ? 12.727 -36.531 -10.68 1 94.56 395 PRO A CA 1
ATOM 2979 C C . PRO A 1 395 ? 12.734 -35.469 -9.578 1 94.56 395 PRO A C 1
ATOM 2981 O O . PRO A 1 395 ? 11.844 -35.469 -8.727 1 94.56 395 PRO A O 1
ATOM 2984 N N . LEU A 1 396 ? 13.727 -34.688 -9.602 1 94.12 396 LEU A N 1
ATOM 2985 C CA . LEU A 1 396 ? 13.805 -33.594 -8.625 1 94.12 396 LEU A CA 1
ATOM 2986 C C . LEU A 1 396 ? 12.609 -32.656 -8.75 1 94.12 396 LEU A C 1
ATOM 2988 O O . LEU A 1 396 ? 11.969 -32.344 -7.754 1 94.12 396 LEU A O 1
ATOM 2992 N N . LEU A 1 397 ? 12.336 -32.25 -9.945 1 96.5 397 LEU A N 1
ATOM 2993 C CA . LEU A 1 397 ? 11.219 -31.344 -10.195 1 96.5 397 LEU A CA 1
ATOM 2994 C C . LEU A 1 397 ? 9.891 -32 -9.836 1 96.5 397 LEU A C 1
ATOM 2996 O O . LEU A 1 397 ? 9.016 -31.359 -9.258 1 96.5 397 LEU A O 1
ATOM 3000 N N . LEU A 1 398 ? 9.75 -33.219 -10.172 1 96.75 398 LEU A N 1
ATOM 3001 C CA . LEU A 1 398 ? 8.523 -33.938 -9.859 1 96.75 398 LEU A CA 1
ATOM 3002 C C . LEU A 1 398 ? 8.336 -34.062 -8.352 1 96.75 398 LEU A C 1
ATOM 3004 O O . LEU A 1 398 ? 7.215 -33.938 -7.844 1 96.75 398 LEU A O 1
ATOM 3008 N N . SER A 1 399 ? 9.422 -34.375 -7.68 1 95.56 399 SER A N 1
ATOM 3009 C CA . SER A 1 399 ? 9.352 -34.438 -6.227 1 95.56 399 SER A CA 1
ATOM 3010 C C . SER A 1 399 ? 8.953 -33.094 -5.621 1 95.56 399 SER A C 1
ATOM 3012 O O . SER A 1 399 ? 8.18 -33.062 -4.66 1 95.56 399 SER A O 1
ATOM 3014 N N . PHE A 1 400 ? 9.547 -32.031 -6.117 1 96.56 400 PHE A N 1
ATOM 3015 C CA . PHE A 1 400 ? 9.211 -30.703 -5.641 1 96.56 400 PHE A CA 1
ATOM 3016 C C . PHE A 1 400 ? 7.742 -30.391 -5.91 1 96.56 400 PHE A C 1
ATOM 3018 O O . PHE A 1 400 ? 7.047 -29.844 -5.051 1 96.56 400 PHE A O 1
ATOM 3025 N N . ILE A 1 401 ? 7.191 -30.719 -7.066 1 98 401 ILE A N 1
ATOM 3026 C CA . ILE A 1 401 ? 5.793 -30.5 -7.43 1 98 401 ILE A CA 1
ATOM 3027 C C . ILE A 1 401 ? 4.891 -31.25 -6.457 1 98 401 ILE A C 1
ATOM 3029 O O . ILE A 1 401 ? 3.902 -30.703 -5.965 1 98 401 ILE A O 1
ATOM 3033 N N . LEU A 1 402 ? 5.266 -32.438 -6.168 1 96.75 402 LEU A N 1
ATOM 3034 C CA . LEU A 1 402 ? 4.477 -33.25 -5.25 1 96.75 402 LEU A CA 1
ATOM 3035 C C . LEU A 1 402 ? 4.496 -32.656 -3.846 1 96.75 402 LEU A C 1
ATOM 3037 O O . LEU A 1 402 ? 3.482 -32.656 -3.145 1 96.75 402 LEU A O 1
ATOM 3041 N N . LEU A 1 403 ? 5.637 -32.219 -3.463 1 95.62 403 LEU A N 1
ATOM 3042 C CA . LEU A 1 403 ? 5.742 -31.547 -2.168 1 95.62 403 LEU A CA 1
ATOM 3043 C C . LEU A 1 403 ? 4.805 -30.344 -2.092 1 95.62 403 LEU A C 1
ATOM 3045 O O . LEU A 1 403 ? 4.062 -30.203 -1.118 1 95.62 403 LEU A O 1
ATOM 3049 N N . VAL A 1 404 ? 4.859 -29.516 -3.098 1 96.56 404 VAL A N 1
ATOM 3050 C CA . VAL A 1 404 ? 4.027 -28.328 -3.131 1 96.56 404 VAL A CA 1
ATOM 3051 C C . VAL A 1 404 ? 2.553 -28.719 -3.137 1 96.56 404 VAL A C 1
ATOM 3053 O O . VAL A 1 404 ? 1.741 -28.109 -2.432 1 96.56 404 VAL A O 1
ATOM 3056 N N . ALA A 1 405 ? 2.18 -29.719 -3.902 1 95.75 405 ALA A N 1
ATOM 3057 C CA . ALA A 1 405 ? 0.801 -30.188 -3.984 1 95.75 405 ALA A CA 1
ATOM 3058 C C . ALA A 1 405 ? 0.299 -30.656 -2.619 1 95.75 405 ALA A C 1
ATOM 3060 O O . ALA A 1 405 ? -0.865 -30.438 -2.273 1 95.75 405 ALA A O 1
ATOM 3061 N N . LEU A 1 406 ? 1.16 -31.219 -1.904 1 93 406 LEU A N 1
ATOM 3062 C CA . LEU A 1 406 ? 0.808 -31.688 -0.569 1 93 406 LEU A CA 1
ATOM 3063 C C . LEU A 1 406 ? 0.641 -30.516 0.393 1 93 406 LEU A C 1
ATOM 3065 O O . LEU A 1 406 ? -0.317 -30.484 1.169 1 93 406 LEU A O 1
ATOM 3069 N N . VAL A 1 407 ? 1.562 -29.609 0.34 1 92.19 407 VAL A N 1
ATOM 3070 C CA . VAL A 1 407 ? 1.505 -28.453 1.21 1 92.19 407 VAL A CA 1
ATOM 3071 C C . VAL A 1 407 ? 0.24 -27.641 0.915 1 92.19 407 VAL A C 1
ATOM 3073 O O . VAL A 1 407 ? -0.364 -27.062 1.823 1 92.19 407 VAL A O 1
ATOM 3076 N N . ASN A 1 408 ? -0.135 -27.656 -0.299 1 92.38 408 ASN A N 1
ATOM 3077 C CA . ASN A 1 408 ? -1.298 -26.891 -0.75 1 92.38 408 ASN A CA 1
ATOM 3078 C C . ASN A 1 408 ? -2.576 -27.359 -0.062 1 92.38 408 ASN A C 1
ATOM 3080 O O . ASN A 1 408 ? -3.535 -26.609 0.07 1 92.38 408 ASN A O 1
ATOM 3084 N N . MET A 1 409 ? -2.609 -28.516 0.37 1 88.19 409 MET A N 1
ATOM 3085 C CA . MET A 1 409 ? -3.779 -29.062 1.058 1 88.19 409 MET A CA 1
ATOM 3086 C C . MET A 1 409 ? -3.92 -28.453 2.449 1 88.19 409 MET A C 1
ATOM 3088 O O . MET A 1 409 ? -5.023 -28.375 2.99 1 88.19 409 MET A O 1
ATOM 3092 N N . PHE A 1 410 ? -2.777 -27.938 2.943 1 86.31 410 PHE A N 1
ATOM 3093 C CA . PHE A 1 410 ? -2.768 -27.406 4.301 1 86.31 410 PHE A CA 1
ATOM 3094 C C . PHE A 1 410 ? -2.752 -25.891 4.289 1 86.31 410 PHE A C 1
ATOM 3096 O O . PHE A 1 410 ? -3.092 -25.25 5.289 1 86.31 410 PHE A O 1
ATOM 3103 N N . MET A 1 411 ? -2.262 -25.344 3.221 1 87 411 MET A N 1
ATOM 3104 C CA . MET A 1 411 ? -2.133 -23.906 3.072 1 87 411 MET A CA 1
ATOM 3105 C C . MET A 1 411 ? -2.68 -23.438 1.726 1 87 411 MET A C 1
ATOM 3107 O O . MET A 1 411 ? -2.176 -23.844 0.676 1 87 411 MET A O 1
ATOM 3111 N N . THR A 1 412 ? -3.635 -22.562 1.814 1 80.56 412 THR A N 1
ATOM 3112 C CA . THR A 1 412 ? -4.336 -22.25 0.573 1 80.56 412 THR A CA 1
ATOM 3113 C C . THR A 1 412 ? -3.725 -21.031 -0.097 1 80.56 412 THR A C 1
ATOM 3115 O O . THR A 1 412 ? -3.943 -20.797 -1.287 1 80.56 412 THR A O 1
ATOM 3118 N N . SER A 1 413 ? -2.943 -20.219 0.631 1 86.25 413 SER A N 1
ATOM 3119 C CA . SER A 1 413 ? -2.357 -19.016 0.041 1 86.25 413 SER A CA 1
ATOM 3120 C C . SER A 1 413 ? -1.113 -19.359 -0.774 1 86.25 413 SER A C 1
ATOM 3122 O O . SER A 1 413 ? -0.076 -19.719 -0.214 1 86.25 413 SER A O 1
ATOM 3124 N N . GLY A 1 414 ? -1.269 -19.234 -2.08 1 90.75 414 GLY A N 1
ATOM 3125 C CA . GLY A 1 414 ? -0.135 -19.516 -2.949 1 90.75 414 GLY A CA 1
ATOM 3126 C C . GLY A 1 414 ? 1.044 -18.594 -2.699 1 90.75 414 GLY A C 1
ATOM 3127 O O . GLY A 1 414 ? 2.195 -19.031 -2.709 1 90.75 414 GLY A O 1
ATOM 3128 N N . SER A 1 415 ? 0.74 -17.312 -2.42 1 91.19 415 SER A N 1
ATOM 3129 C CA . SER A 1 415 ? 1.809 -16.344 -2.182 1 91.19 415 SER A CA 1
ATOM 3130 C C . SER A 1 415 ? 2.553 -16.656 -0.886 1 91.19 415 SER A C 1
ATOM 3132 O O . SER A 1 415 ? 3.783 -16.578 -0.837 1 91.19 415 SER A O 1
ATOM 3134 N N . SER A 1 416 ? 1.85 -17.047 0.161 1 91.12 416 SER A N 1
ATOM 3135 C CA . SER A 1 416 ? 2.484 -17.391 1.429 1 91.12 416 SER A CA 1
ATOM 3136 C C . SER A 1 416 ? 3.373 -18.609 1.284 1 91.12 416 SER A C 1
ATOM 3138 O O . SER A 1 416 ? 4.484 -18.656 1.819 1 91.12 416 SER A O 1
ATOM 3140 N N . LYS A 1 417 ? 2.852 -19.578 0.536 1 93.81 417 LYS A N 1
ATOM 3141 C CA . LYS A 1 417 ? 3.627 -20.797 0.303 1 93.81 417 LYS A CA 1
ATOM 3142 C C . LYS A 1 417 ? 4.934 -20.484 -0.422 1 93.81 417 LYS A C 1
ATOM 3144 O O . LYS A 1 417 ? 6 -20.953 -0.014 1 93.81 417 LYS A O 1
ATOM 3149 N N . TRP A 1 418 ? 4.754 -19.688 -1.41 1 95.75 418 TRP A N 1
ATOM 3150 C CA . TRP A 1 418 ? 5.938 -19.391 -2.207 1 95.75 418 TRP A CA 1
ATOM 3151 C C . TRP A 1 418 ? 6.902 -18.5 -1.428 1 95.75 418 TRP A C 1
ATOM 3153 O O . TRP A 1 418 ? 8.125 -18.625 -1.562 1 95.75 418 TRP A O 1
ATOM 3163 N N . LEU A 1 419 ? 6.473 -17.625 -0.605 1 94.12 419 LEU A N 1
ATOM 3164 C CA . LEU A 1 419 ? 7.32 -16.812 0.255 1 94.12 419 LEU A CA 1
ATOM 3165 C C . LEU A 1 419 ? 8.172 -17.688 1.166 1 94.12 419 LEU A C 1
ATOM 3167 O O . LEU A 1 419 ? 9.305 -17.328 1.495 1 94.12 419 LEU A O 1
ATOM 3171 N N . ILE A 1 420 ? 7.656 -18.812 1.546 1 92.69 420 ILE A N 1
ATOM 3172 C CA . ILE A 1 420 ? 8.352 -19.703 2.465 1 92.69 420 ILE A CA 1
ATOM 3173 C C . ILE A 1 420 ? 9.328 -20.594 1.687 1 92.69 420 ILE A C 1
ATOM 3175 O O . ILE A 1 420 ? 10.469 -20.781 2.105 1 92.69 420 ILE A O 1
ATOM 3179 N N . LEU A 1 421 ? 8.922 -21.031 0.508 1 95 421 LEU A N 1
ATOM 3180 C CA . LEU A 1 421 ? 9.656 -22.078 -0.205 1 95 421 LEU A CA 1
ATOM 3181 C C . LEU A 1 421 ? 10.703 -21.453 -1.131 1 95 421 LEU A C 1
ATOM 3183 O O . LEU A 1 421 ? 11.773 -22.047 -1.341 1 95 421 LEU A O 1
ATOM 3187 N N . ALA A 1 422 ? 10.422 -20.281 -1.665 1 96.25 422 ALA A N 1
ATOM 3188 C CA . ALA A 1 422 ? 11.273 -19.688 -2.697 1 96.25 422 ALA A CA 1
ATOM 3189 C C . ALA A 1 422 ? 12.68 -19.438 -2.172 1 96.25 422 ALA A C 1
ATOM 3191 O O . ALA A 1 422 ? 13.664 -19.781 -2.83 1 96.25 422 ALA A O 1
ATOM 3192 N N . PRO A 1 423 ? 12.844 -18.891 -0.996 1 92.56 423 PRO A N 1
ATOM 3193 C CA . PRO A 1 423 ? 14.188 -18.609 -0.501 1 92.56 423 PRO A CA 1
ATOM 3194 C C . PRO A 1 423 ? 15.031 -19.875 -0.333 1 92.56 423 PRO A C 1
ATOM 3196 O O . PRO A 1 423 ? 16.266 -19.797 -0.307 1 92.56 423 PRO A O 1
ATOM 3199 N N . ILE A 1 424 ? 14.398 -21.031 -0.256 1 91.94 424 ILE A N 1
ATOM 3200 C CA . ILE A 1 424 ? 15.086 -22.297 -0.066 1 91.94 424 ILE A CA 1
ATOM 3201 C C . ILE A 1 424 ? 15.359 -22.938 -1.422 1 91.94 424 ILE A C 1
ATOM 3203 O O . ILE A 1 424 ? 16.5 -23.281 -1.741 1 91.94 424 ILE A O 1
ATOM 3207 N N . PHE A 1 425 ? 14.383 -23.016 -2.25 1 94.25 425 PHE A N 1
ATOM 3208 C CA . PHE A 1 425 ? 14.453 -23.891 -3.418 1 94.25 425 PHE A CA 1
ATOM 3209 C C . PHE A 1 425 ? 15.008 -23.141 -4.621 1 94.25 425 PHE A C 1
ATOM 3211 O O . PHE A 1 425 ? 15.633 -23.75 -5.5 1 94.25 425 PHE A O 1
ATOM 3218 N N . VAL A 1 426 ? 14.805 -21.812 -4.684 1 94.75 426 VAL A N 1
ATOM 3219 C CA . VAL A 1 426 ? 15.344 -21.062 -5.809 1 94.75 426 VAL A CA 1
ATOM 3220 C C . VAL A 1 426 ? 16.859 -21.156 -5.816 1 94.75 426 VAL A C 1
ATOM 3222 O O . VAL A 1 426 ? 17.469 -21.562 -6.816 1 94.75 426 VAL A O 1
ATOM 3225 N N . PRO A 1 427 ? 17.547 -20.875 -4.695 1 91.38 427 PRO A N 1
ATOM 3226 C CA . PRO A 1 427 ? 19 -21.031 -4.691 1 91.38 427 PRO A CA 1
ATOM 3227 C C . PRO A 1 427 ? 19.438 -22.484 -4.855 1 91.38 427 PRO A C 1
ATOM 3229 O O . PRO A 1 427 ? 20.438 -22.75 -5.52 1 91.38 427 PRO A O 1
ATOM 3232 N N . MET A 1 428 ? 18.75 -23.422 -4.234 1 90.44 428 MET A N 1
ATOM 3233 C CA . MET A 1 428 ? 19.078 -24.844 -4.336 1 90.44 428 MET A CA 1
ATOM 3234 C C . MET A 1 428 ? 19.062 -25.297 -5.793 1 90.44 428 MET A C 1
ATOM 3236 O O . MET A 1 428 ? 20 -25.969 -6.246 1 90.44 428 MET A O 1
ATOM 3240 N N . PHE A 1 429 ? 18.016 -24.969 -6.539 1 93.06 429 PHE A N 1
ATOM 3241 C CA . PHE A 1 429 ? 17.891 -25.328 -7.945 1 93.06 429 PHE A CA 1
ATOM 3242 C C . PHE A 1 429 ? 18.938 -24.609 -8.781 1 93.06 429 PHE A C 1
ATOM 3244 O O . PHE A 1 429 ? 19.453 -25.172 -9.758 1 93.06 429 PHE A O 1
ATOM 3251 N N . ALA A 1 430 ? 19.219 -23.391 -8.406 1 90.81 430 ALA A N 1
ATOM 3252 C CA . ALA A 1 430 ? 20.234 -22.641 -9.125 1 90.81 430 ALA A CA 1
ATOM 3253 C C . ALA A 1 430 ? 21.594 -23.312 -9.039 1 90.81 430 ALA A C 1
ATOM 3255 O O . ALA A 1 430 ? 22.391 -23.281 -9.984 1 90.81 430 ALA A O 1
ATOM 3256 N N . MET A 1 431 ? 21.906 -23.875 -7.918 1 87.25 431 MET A N 1
ATOM 3257 C CA . MET A 1 431 ? 23.172 -24.594 -7.73 1 87.25 431 MET A CA 1
ATOM 3258 C C . MET A 1 431 ? 23.25 -25.812 -8.648 1 87.25 431 MET A C 1
ATOM 3260 O O . MET A 1 431 ? 24.328 -26.328 -8.922 1 87.25 431 MET A O 1
ATOM 3264 N N . LEU A 1 432 ? 22.109 -26.266 -9.094 1 88.69 432 LEU A N 1
ATOM 3265 C CA . LEU A 1 432 ? 22.047 -27.359 -10.055 1 88.69 432 LEU A CA 1
ATOM 3266 C C . LEU A 1 432 ? 21.906 -26.828 -11.477 1 88.69 432 LEU A C 1
ATOM 3268 O O . LEU A 1 432 ? 21.469 -27.562 -12.367 1 88.69 432 LEU A O 1
ATOM 3272 N N . ASN A 1 433 ? 22 -25.547 -11.602 1 90.19 433 ASN A N 1
ATOM 3273 C CA . ASN A 1 433 ? 22.031 -24.844 -12.875 1 90.19 433 ASN A CA 1
ATOM 3274 C C . ASN A 1 433 ? 20.625 -24.656 -13.453 1 90.19 433 ASN A C 1
ATOM 3276 O O . ASN A 1 433 ? 20.469 -24.531 -14.664 1 90.19 433 ASN A O 1
ATOM 3280 N N . LEU A 1 434 ? 19.703 -24.719 -12.633 1 93.62 434 LEU A N 1
ATOM 3281 C CA . LEU A 1 434 ? 18.328 -24.453 -13.062 1 93.62 434 LEU A CA 1
ATOM 3282 C C . LEU A 1 434 ? 17.938 -23 -12.789 1 93.62 434 LEU A C 1
ATOM 3284 O O . LEU A 1 434 ? 18.297 -22.453 -11.75 1 93.62 434 LEU A O 1
ATOM 3288 N N . SER A 1 435 ? 17.234 -22.359 -13.695 1 95.38 435 SER A N 1
ATOM 3289 C CA . SER A 1 435 ? 16.844 -20.969 -13.555 1 95.38 435 SER A CA 1
ATOM 3290 C C . SER A 1 435 ? 15.703 -20.797 -12.562 1 95.38 435 SER A C 1
ATOM 3292 O O . SER A 1 435 ? 14.945 -21.75 -12.312 1 95.38 435 SER A O 1
ATOM 3294 N N . PRO A 1 436 ? 15.555 -19.578 -12.016 1 95.75 436 PRO A N 1
ATOM 3295 C CA . PRO A 1 436 ? 14.414 -19.312 -11.141 1 95.75 436 PRO A CA 1
ATOM 3296 C C . PRO A 1 436 ? 13.07 -19.516 -11.828 1 95.75 436 PRO A C 1
ATOM 3298 O O . PRO A 1 436 ? 12.078 -19.844 -11.18 1 95.75 436 PRO A O 1
ATOM 3301 N N . ALA A 1 437 ? 13.039 -19.359 -13.141 1 97.19 437 ALA A N 1
ATOM 3302 C CA . ALA A 1 437 ? 11.82 -19.594 -13.906 1 97.19 437 ALA A CA 1
ATOM 3303 C C . ALA A 1 437 ? 11.336 -21.031 -13.75 1 97.19 437 ALA A C 1
ATOM 3305 O O . ALA A 1 437 ? 10.125 -21.281 -13.703 1 97.19 437 ALA A O 1
ATOM 3306 N N . VAL A 1 438 ? 12.25 -21.953 -13.609 1 97.5 438 VAL A N 1
ATOM 3307 C CA . VAL A 1 438 ? 11.93 -23.359 -13.492 1 97.5 438 VAL A CA 1
ATOM 3308 C C . VAL A 1 438 ? 11.375 -23.656 -12.102 1 97.5 438 VAL A C 1
ATOM 3310 O O . VAL A 1 438 ? 10.367 -24.359 -11.961 1 97.5 438 VAL A O 1
ATOM 3313 N N . SER A 1 439 ? 12.031 -23.141 -11.109 1 97.06 439 SER A N 1
ATOM 3314 C CA . SER A 1 439 ? 11.523 -23.312 -9.758 1 97.06 439 SER A CA 1
ATOM 3315 C C . SER A 1 439 ? 10.117 -22.75 -9.609 1 97.06 439 SER A C 1
ATOM 3317 O O . SER A 1 439 ? 9.258 -23.359 -8.984 1 97.06 439 SER A O 1
ATOM 3319 N N . GLN A 1 440 ? 9.914 -21.594 -10.18 1 97.94 440 GLN A N 1
ATOM 3320 C CA . GLN A 1 440 ? 8.617 -20.922 -10.078 1 97.94 440 GLN A CA 1
ATOM 3321 C C . GLN A 1 440 ? 7.531 -21.734 -10.781 1 97.94 440 GLN A C 1
ATOM 3323 O O . GLN A 1 440 ? 6.43 -21.891 -10.25 1 97.94 440 GLN A O 1
ATOM 3328 N N . VAL A 1 441 ? 7.809 -22.203 -12 1 98.06 441 VAL A N 1
ATOM 3329 C CA . VAL A 1 441 ? 6.789 -22.922 -12.75 1 98.06 441 VAL A CA 1
ATOM 3330 C C . VAL A 1 441 ? 6.492 -24.266 -12.062 1 98.06 441 VAL A C 1
ATOM 3332 O O . VAL A 1 441 ? 5.34 -24.703 -12.016 1 98.06 441 VAL A O 1
ATOM 3335 N N . ALA A 1 442 ? 7.52 -24.938 -11.547 1 98 442 ALA A N 1
ATOM 3336 C CA . ALA A 1 442 ? 7.305 -26.172 -10.805 1 98 442 ALA A CA 1
ATOM 3337 C C . ALA A 1 442 ? 6.406 -25.938 -9.594 1 98 442 ALA A C 1
ATOM 3339 O O . ALA A 1 442 ? 5.52 -26.75 -9.305 1 98 442 ALA A O 1
ATOM 3340 N N . PHE A 1 443 ? 6.688 -24.891 -8.875 1 97.75 443 PHE A N 1
ATOM 3341 C CA . PHE A 1 443 ? 5.832 -24.5 -7.762 1 97.75 443 PHE A CA 1
ATOM 3342 C C . PHE A 1 443 ? 4.395 -24.297 -8.227 1 97.75 443 PHE A C 1
ATOM 3344 O O . PHE A 1 443 ? 3.461 -24.812 -7.594 1 97.75 443 PHE A O 1
ATOM 3351 N N . ARG A 1 444 ? 4.211 -23.516 -9.305 1 97.44 444 ARG A N 1
ATOM 3352 C CA . ARG A 1 444 ? 2.885 -23.156 -9.805 1 97.44 444 ARG A CA 1
ATOM 3353 C C . ARG A 1 444 ? 2.104 -24.422 -10.195 1 97.44 444 ARG A C 1
ATOM 3355 O O . ARG A 1 444 ? 0.897 -24.5 -9.945 1 97.44 444 ARG A O 1
ATOM 3362 N N . VAL A 1 445 ? 2.76 -25.391 -10.781 1 96.88 445 VAL A N 1
ATOM 3363 C CA . VAL A 1 445 ? 2.125 -26.641 -11.172 1 96.88 445 VAL A CA 1
ATOM 3364 C C . VAL A 1 445 ? 1.594 -27.359 -9.93 1 96.88 445 VAL A C 1
ATOM 3366 O O . VAL A 1 445 ? 0.44 -27.797 -9.898 1 96.88 445 VAL A O 1
ATOM 3369 N N . GLY A 1 446 ? 2.381 -27.422 -8.93 1 96 446 GLY A N 1
ATOM 3370 C CA . GLY A 1 446 ? 1.972 -28.078 -7.699 1 96 446 GLY A CA 1
ATOM 3371 C C . GLY A 1 446 ? 0.899 -27.312 -6.945 1 96 446 GLY A C 1
ATOM 3372 O O . GLY A 1 446 ? 0.007 -27.922 -6.344 1 96 446 GLY A O 1
ATOM 3373 N N . ASP A 1 447 ? 0.965 -26.047 -6.973 1 94.56 447 ASP A N 1
ATOM 3374 C CA . ASP A 1 447 ? 0.094 -25.188 -6.188 1 94.56 447 ASP A CA 1
ATOM 3375 C C . ASP A 1 447 ? -1.322 -25.172 -6.762 1 94.56 447 ASP A C 1
ATOM 3377 O O . ASP A 1 447 ? -2.299 -25.094 -6.012 1 94.56 447 ASP A O 1
ATOM 3381 N N . SER A 1 448 ? -1.509 -25.188 -8.016 1 92.12 448 SER A N 1
ATOM 3382 C CA . SER A 1 448 ? -2.809 -24.938 -8.641 1 92.12 448 SER A CA 1
ATOM 3383 C C . SER A 1 448 ? -3.646 -26.219 -8.664 1 92.12 448 SER A C 1
ATOM 3385 O O . SER A 1 448 ? -4.824 -26.203 -8.297 1 92.12 448 SER A O 1
ATOM 3387 N N . ALA A 1 449 ? -3.111 -27.375 -8.906 1 91.94 449 ALA A N 1
ATOM 3388 C CA . ALA A 1 449 ? -3.84 -28.609 -9.203 1 91.94 449 ALA A CA 1
ATOM 3389 C C . ALA A 1 449 ? -4.664 -29.062 -8 1 91.94 449 ALA A C 1
ATOM 3391 O O . ALA A 1 449 ? -5.793 -29.531 -8.148 1 91.94 449 ALA A O 1
ATOM 3392 N N . THR A 1 450 ? -4.156 -28.828 -6.828 1 90.94 450 THR A N 1
ATOM 3393 C CA . THR A 1 450 ? -4.82 -29.391 -5.656 1 90.94 450 THR A CA 1
ATOM 3394 C C . THR A 1 450 ? -5.652 -28.328 -4.941 1 90.94 450 THR A C 1
ATOM 3396 O O . THR A 1 450 ? -6.234 -28.594 -3.887 1 90.94 450 THR A O 1
ATOM 3399 N N . ASN A 1 451 ? -5.762 -27.156 -5.531 1 89.19 451 ASN A N 1
ATOM 3400 C CA . ASN A 1 451 ? -6.645 -26.125 -4.996 1 89.19 451 ASN A CA 1
ATOM 3401 C C . ASN A 1 451 ? -8.086 -26.625 -4.898 1 89.19 451 ASN A C 1
ATOM 3403 O O . ASN A 1 451 ? -8.82 -26.234 -3.988 1 89.19 451 ASN A O 1
ATOM 3407 N N . ILE A 1 452 ? -8.516 -27.453 -5.773 1 90.06 452 ILE A N 1
ATOM 3408 C CA . ILE A 1 452 ? -9.922 -27.812 -5.941 1 90.06 452 ILE A CA 1
ATOM 3409 C C . ILE A 1 452 ? -10.289 -28.906 -4.93 1 90.06 452 ILE A C 1
ATOM 3411 O O . ILE A 1 452 ? -11.477 -29.188 -4.723 1 90.06 452 ILE A O 1
ATOM 3415 N N . ILE A 1 453 ? -9.273 -29.453 -4.227 1 90 453 ILE A N 1
ATOM 3416 C CA . ILE A 1 453 ? -9.586 -30.516 -3.277 1 90 453 ILE A CA 1
ATOM 3417 C C . ILE A 1 453 ? -9.094 -30.125 -1.884 1 90 453 ILE A C 1
ATOM 3419 O O . ILE A 1 453 ? -9.016 -30.969 -0.989 1 90 453 ILE A O 1
ATOM 3423 N N . SER A 1 454 ? -8.625 -28.938 -1.693 1 88.44 454 SER A N 1
ATOM 3424 C CA . SER A 1 454 ? -8.211 -28.484 -0.373 1 88.44 454 SER A CA 1
ATOM 3425 C C . SER A 1 454 ? -9.422 -28.203 0.521 1 88.44 454 SER A C 1
ATOM 3427 O O . SER A 1 454 ? -10.219 -27.312 0.243 1 88.44 454 SER A O 1
ATOM 3429 N N . PRO A 1 455 ? -9.57 -28.844 1.593 1 85.5 455 PRO A N 1
ATOM 3430 C CA . PRO A 1 455 ? -10.758 -28.703 2.443 1 85.5 455 PRO A CA 1
ATOM 3431 C C . PRO A 1 455 ? -10.828 -27.359 3.154 1 85.5 455 PRO A C 1
ATOM 3433 O O . PRO A 1 455 ? -11.883 -26.984 3.67 1 85.5 455 PRO A O 1
ATOM 3436 N N . ILE A 1 456 ? -9.75 -26.688 3.18 1 82.88 456 ILE A N 1
ATOM 3437 C CA . ILE A 1 456 ? -9.742 -25.438 3.926 1 82.88 456 ILE A CA 1
ATOM 3438 C C . ILE A 1 456 ? -9.875 -24.266 2.961 1 82.88 456 ILE A C 1
ATOM 3440 O O . ILE A 1 456 ? -9.828 -23.094 3.377 1 82.88 456 ILE A O 1
ATOM 3444 N N . SER A 1 457 ? -10.031 -24.578 1.727 1 85.06 457 SER A N 1
ATOM 3445 C CA . SER A 1 457 ? -10.18 -23.516 0.732 1 85.06 457 SER A CA 1
ATOM 3446 C C . SER A 1 457 ? -11.547 -22.844 0.839 1 85.06 457 SER A C 1
ATOM 3448 O O . SER A 1 457 ? -12.57 -23.531 0.942 1 85.06 457 SER A O 1
ATOM 3450 N N . SER A 1 458 ? -11.602 -21.562 0.865 1 82.12 458 SER A N 1
ATOM 3451 C CA . SER A 1 458 ? -12.844 -20.812 0.913 1 82.12 458 SER A CA 1
ATOM 3452 C C . SER A 1 458 ? -13.68 -21.047 -0.34 1 82.12 458 SER A C 1
ATOM 3454 O O . SER A 1 458 ? -14.914 -20.984 -0.291 1 82.12 458 SER A O 1
ATOM 3456 N N . SER A 1 459 ? -13.008 -21.359 -1.375 1 86.31 459 SER A N 1
ATOM 3457 C CA . SER A 1 459 ? -13.727 -21.578 -2.629 1 86.31 459 SER A CA 1
ATOM 3458 C C . SER A 1 459 ? -14.555 -22.859 -2.57 1 86.31 459 SER A C 1
ATOM 3460 O O . SER A 1 459 ? -15.609 -22.938 -3.201 1 86.31 459 SER A O 1
ATOM 3462 N N . LEU A 1 460 ? -14.117 -23.766 -1.824 1 87.25 460 LEU A N 1
ATOM 3463 C CA . LEU A 1 460 ? -14.859 -25 -1.673 1 87.25 460 LEU A CA 1
ATOM 3464 C C . LEU A 1 460 ? -16.188 -24.766 -0.955 1 87.25 460 LEU A C 1
ATOM 3466 O O . LEU A 1 460 ? -17.219 -25.312 -1.341 1 87.25 460 LEU A O 1
ATOM 3470 N N . ALA A 1 461 ? -16.156 -23.953 0.034 1 85 461 ALA A N 1
ATOM 3471 C CA . ALA A 1 461 ? -17.375 -23.625 0.774 1 85 461 ALA A CA 1
ATOM 3472 C C . ALA A 1 461 ? -18.375 -22.922 -0.125 1 85 461 ALA A C 1
ATOM 3474 O O . ALA A 1 461 ? -19.578 -23.188 -0.04 1 85 461 ALA A O 1
ATOM 3475 N N . VAL A 1 462 ? -17.859 -22.125 -0.959 1 89.19 462 VAL A N 1
ATOM 3476 C CA . VAL A 1 462 ? -18.734 -21.375 -1.855 1 89.19 462 VAL A CA 1
ATOM 3477 C C . VAL A 1 462 ? -19.375 -22.312 -2.863 1 89.19 462 VAL A C 1
ATOM 3479 O O . VAL A 1 462 ? -20.578 -22.219 -3.137 1 89.19 462 VAL A O 1
ATOM 3482 N N . VAL A 1 463 ? -18.641 -23.188 -3.352 1 92.5 463 VAL A N 1
ATOM 3483 C CA . VAL A 1 463 ? -19.156 -24.125 -4.352 1 92.5 463 VAL A CA 1
ATOM 3484 C C . VAL A 1 463 ? -20.203 -25.031 -3.725 1 92.5 463 VAL A C 1
ATOM 3486 O O . VAL A 1 463 ? -21.219 -25.359 -4.359 1 92.5 463 VAL A O 1
ATOM 3489 N N . ILE A 1 464 ? -20.016 -25.453 -2.498 1 91.31 464 ILE A N 1
ATOM 3490 C CA . ILE A 1 464 ? -21 -26.234 -1.77 1 91.31 464 ILE A CA 1
ATOM 3491 C C . ILE A 1 464 ? -22.297 -25.438 -1.651 1 91.31 464 ILE A C 1
ATOM 3493 O O . ILE A 1 464 ? -23.391 -25.984 -1.863 1 91.31 464 ILE A O 1
ATOM 3497 N N . GLY A 1 465 ? -22.172 -24.188 -1.381 1 91.62 465 GLY A N 1
ATOM 3498 C CA . GLY A 1 465 ? -23.344 -23.328 -1.303 1 91.62 465 GLY A CA 1
ATOM 3499 C C . GLY A 1 465 ? -24.094 -23.234 -2.613 1 91.62 465 GLY A C 1
ATOM 3500 O O . GLY A 1 465 ? -25.328 -23.281 -2.629 1 91.62 465 GLY A O 1
ATOM 3501 N N . ILE A 1 466 ? -23.406 -23.109 -3.672 1 92.62 466 ILE A N 1
ATOM 3502 C CA . ILE A 1 466 ? -24.016 -23 -4.988 1 92.62 466 ILE A CA 1
ATOM 3503 C C . ILE A 1 466 ? -24.719 -24.312 -5.328 1 92.62 466 ILE A C 1
ATOM 3505 O O . ILE A 1 466 ? -25.859 -24.312 -5.82 1 92.62 466 ILE A O 1
ATOM 3509 N N . MET A 1 467 ? -24.125 -25.391 -5.062 1 93.06 467 MET A N 1
ATOM 3510 C CA . MET A 1 467 ? -24.703 -26.703 -5.352 1 93.06 467 MET A CA 1
ATOM 3511 C C . MET A 1 467 ? -25.953 -26.938 -4.52 1 93.06 467 MET A C 1
ATOM 3513 O O . MET A 1 467 ? -26.922 -27.516 -5.008 1 93.06 467 MET A O 1
ATOM 3517 N N . GLU A 1 468 ? -25.906 -26.469 -3.318 1 91.75 468 GLU A N 1
ATOM 3518 C CA . GLU A 1 468 ? -27.047 -26.625 -2.43 1 91.75 468 GLU A CA 1
ATOM 3519 C C . GLU A 1 468 ? -28.266 -25.891 -2.971 1 91.75 468 GLU A C 1
ATOM 3521 O O . GLU A 1 468 ? -29.406 -26.344 -2.781 1 91.75 468 GLU A O 1
ATOM 3526 N N . GLN A 1 469 ? -28.031 -24.875 -3.629 1 90.38 469 GLN A N 1
ATOM 3527 C CA . GLN A 1 469 ? -29.125 -24.109 -4.215 1 90.38 469 GLN A CA 1
ATOM 3528 C C . GLN A 1 469 ? -29.844 -24.906 -5.297 1 90.38 469 GLN A C 1
ATOM 3530 O O . GLN A 1 469 ? -31.031 -24.688 -5.551 1 90.38 469 GLN A O 1
ATOM 3535 N N . TYR A 1 470 ? -29.141 -25.766 -5.875 1 88.44 470 TYR A N 1
ATOM 3536 C CA . TYR A 1 470 ? -29.719 -26.547 -6.957 1 88.44 470 TYR A CA 1
ATOM 3537 C C . TYR A 1 470 ? -30.016 -27.969 -6.504 1 88.44 470 TYR A C 1
ATOM 3539 O O . TYR A 1 470 ? -30.297 -28.844 -7.328 1 88.44 470 TYR A O 1
ATOM 3547 N N . ASN A 1 471 ? -29.781 -28.156 -5.23 1 88.88 471 ASN A N 1
ATOM 3548 C CA . ASN A 1 471 ? -30.047 -29.484 -4.672 1 88.88 471 ASN A CA 1
ATOM 3549 C C . ASN A 1 471 ? -31.547 -29.766 -4.566 1 88.88 471 ASN A C 1
ATOM 3551 O O . ASN A 1 471 ? -32.25 -29.109 -3.787 1 88.88 471 ASN A O 1
ATOM 3555 N N . GLU A 1 472 ? -32.031 -30.672 -5.301 1 79.12 472 GLU A N 1
ATOM 3556 C CA . GLU A 1 472 ? -33.438 -31.016 -5.301 1 79.12 472 GLU A CA 1
ATOM 3557 C C . GLU A 1 472 ? -33.812 -31.922 -4.125 1 79.12 472 GLU A C 1
ATOM 3559 O O . GLU A 1 472 ? -34.969 -32 -3.717 1 79.12 472 GLU A O 1
ATOM 3564 N N . LYS A 1 473 ? -32.875 -32.719 -3.693 1 79.88 473 LYS A N 1
ATOM 3565 C CA . LYS A 1 473 ? -33.094 -33.562 -2.537 1 79.88 473 LYS A CA 1
ATOM 3566 C C . LYS A 1 473 ? -32.719 -32.875 -1.241 1 79.88 473 LYS A C 1
ATOM 3568 O O . LYS A 1 473 ? -31.656 -33.125 -0.68 1 79.88 473 LYS A O 1
ATOM 3573 N N . LYS A 1 474 ? -33.406 -32.156 -0.731 1 68.44 474 LYS A N 1
ATOM 3574 C CA . LYS A 1 474 ? -33.156 -31.281 0.412 1 68.44 474 LYS A CA 1
ATOM 3575 C C . LYS A 1 474 ? -32.844 -32.094 1.661 1 68.44 474 LYS A C 1
ATOM 3577 O O . LYS A 1 474 ? -32.219 -31.578 2.607 1 68.44 474 LYS A O 1
ATOM 3582 N N . ASP A 1 475 ? -33.188 -33.375 1.635 1 71.12 475 ASP A N 1
ATOM 3583 C CA . ASP A 1 475 ? -32.938 -34.25 2.783 1 71.12 475 ASP A CA 1
ATOM 3584 C C . ASP A 1 475 ? -31.516 -34.75 2.779 1 71.12 475 ASP A C 1
ATOM 3586 O O . ASP A 1 475 ? -31.047 -35.312 3.777 1 71.12 475 ASP A O 1
ATOM 3590 N N . GLU A 1 476 ? -30.828 -34.594 1.713 1 79.69 476 GLU A N 1
ATOM 3591 C CA . GLU A 1 476 ? -29.422 -34.969 1.603 1 79.69 476 GLU A CA 1
ATOM 3592 C C . GLU A 1 476 ? -28.547 -33.75 1.295 1 79.69 476 GLU A C 1
ATOM 3594 O O . GLU A 1 476 ? -28.297 -33.438 0.129 1 79.69 476 GLU A O 1
ATOM 3599 N N . PRO A 1 477 ? -28.078 -33.156 2.344 1 85.38 477 PRO A N 1
ATOM 3600 C CA . PRO A 1 477 ? -27.281 -31.938 2.107 1 85.38 477 PRO A CA 1
ATOM 3601 C C . PRO A 1 477 ? -25.984 -32.25 1.369 1 85.38 477 PRO A C 1
ATOM 3603 O O . PRO A 1 477 ? -25.406 -33.312 1.526 1 85.38 477 PRO A O 1
ATOM 3606 N N . VAL A 1 478 ? -25.578 -31.297 0.49 1 90 478 VAL A N 1
ATOM 3607 C CA . VAL A 1 478 ? -24.312 -31.391 -0.223 1 90 478 VAL A CA 1
ATOM 3608 C C . VAL A 1 478 ? -23.156 -31.203 0.756 1 90 478 VAL A C 1
ATOM 3610 O O . VAL A 1 478 ? -23.094 -30.188 1.471 1 90 478 VAL A O 1
ATOM 3613 N N . GLY A 1 479 ? -22.328 -32.094 0.896 1 85.5 479 GLY A N 1
ATOM 3614 C CA . GLY A 1 479 ? -21.203 -32 1.815 1 85.5 479 GLY A CA 1
ATOM 3615 C C . GLY A 1 479 ? -19.859 -31.875 1.11 1 85.5 479 GLY A C 1
ATOM 3616 O O . GLY A 1 479 ? -19.797 -31.891 -0.12 1 85.5 479 GLY A O 1
ATOM 3617 N N . ILE A 1 480 ? -18.766 -31.688 1.856 1 87.69 480 ILE A N 1
ATOM 3618 C CA . ILE A 1 480 ? -17.406 -31.562 1.361 1 87.69 480 ILE A CA 1
ATOM 3619 C C . ILE A 1 480 ? -17.016 -32.812 0.603 1 87.69 480 ILE A C 1
ATOM 3621 O O . ILE A 1 480 ? -16.359 -32.75 -0.44 1 87.69 480 ILE A O 1
ATOM 3625 N N . GLY A 1 481 ? -17.422 -33.875 1.068 1 85.56 481 GLY A N 1
ATOM 3626 C CA . GLY A 1 481 ? -17.109 -35.156 0.44 1 85.56 481 GLY A CA 1
ATOM 3627 C C . GLY A 1 481 ? -17.672 -35.281 -0.965 1 85.56 481 GLY A C 1
ATOM 3628 O O . GLY A 1 481 ? -17.031 -35.844 -1.85 1 85.56 481 GLY A O 1
ATOM 3629 N N . THR A 1 482 ? -18.859 -34.812 -1.139 1 86.44 482 THR A N 1
ATOM 3630 C CA . THR A 1 482 ? -19.5 -34.844 -2.451 1 86.44 482 THR A CA 1
ATOM 3631 C C . THR A 1 482 ? -18.688 -34.031 -3.467 1 86.44 482 THR A C 1
ATOM 3633 O O . THR A 1 482 ? -18.438 -34.531 -4.578 1 86.44 482 THR A O 1
ATOM 3636 N N . VAL A 1 483 ? -18.281 -32.906 -3.08 1 90.88 483 VAL A N 1
ATOM 3637 C CA . VAL A 1 483 ? -17.562 -32.031 -3.994 1 90.88 483 VAL A CA 1
ATOM 3638 C C . VAL A 1 483 ? -16.172 -32.625 -4.289 1 90.88 483 VAL A C 1
ATOM 3640 O O . VAL A 1 483 ? -15.742 -32.656 -5.441 1 90.88 483 VAL A O 1
ATOM 3643 N N . ILE A 1 484 ? -15.5 -33.094 -3.287 1 91.19 484 ILE A N 1
ATOM 3644 C CA . ILE A 1 484 ? -14.156 -33.656 -3.459 1 91.19 484 ILE A CA 1
ATOM 3645 C C . ILE A 1 484 ? -14.211 -34.875 -4.344 1 91.19 484 ILE A C 1
ATOM 3647 O O . ILE A 1 484 ? -13.336 -35.094 -5.188 1 91.19 484 ILE A O 1
ATOM 3651 N N . ALA A 1 485 ? -15.211 -35.656 -4.168 1 89.25 485 ALA A N 1
ATOM 3652 C CA . ALA A 1 485 ? -15.359 -36.875 -4.984 1 89.25 485 ALA A CA 1
ATOM 3653 C C . ALA A 1 485 ? -15.516 -36.5 -6.461 1 89.25 485 ALA A C 1
ATOM 3655 O O . ALA A 1 485 ? -15.023 -37.219 -7.336 1 89.25 485 ALA A O 1
ATOM 3656 N N . LEU A 1 486 ? -16.156 -35.469 -6.691 1 92.31 486 LEU A N 1
ATOM 3657 C CA . LEU A 1 486 ? -16.422 -35.062 -8.07 1 92.31 486 LEU A CA 1
ATOM 3658 C C . LEU A 1 486 ? -15.219 -34.344 -8.648 1 92.31 486 LEU A C 1
ATOM 3660 O O . LEU A 1 486 ? -15 -34.375 -9.867 1 92.31 486 LEU A O 1
ATOM 3664 N N . THR A 1 487 ? -14.391 -33.688 -7.836 1 94.69 487 THR A N 1
ATOM 3665 C CA . THR A 1 487 ? -13.344 -32.812 -8.367 1 94.69 487 THR A CA 1
ATOM 3666 C C . THR A 1 487 ? -11.992 -33.531 -8.336 1 94.69 487 THR A C 1
ATOM 3668 O O . THR A 1 487 ? -11.047 -33.094 -9.008 1 94.69 487 THR A O 1
ATOM 3671 N N . LEU A 1 488 ? -11.836 -34.594 -7.621 1 93.94 488 LEU A N 1
ATOM 3672 C CA . LEU A 1 488 ? -10.57 -35.281 -7.457 1 93.94 488 LEU A CA 1
ATOM 3673 C C . LEU A 1 488 ? -10.008 -35.719 -8.805 1 93.94 488 LEU A C 1
ATOM 3675 O O . LEU A 1 488 ? -8.812 -35.562 -9.07 1 93.94 488 LEU A O 1
ATOM 3679 N N . PRO A 1 489 ? -10.828 -36.281 -9.68 1 95.12 489 PRO A N 1
ATOM 3680 C CA . PRO A 1 489 ? -10.281 -36.656 -10.992 1 95.12 489 PRO A CA 1
ATOM 3681 C C . PRO A 1 489 ? -9.695 -35.469 -11.742 1 95.12 489 PRO A C 1
ATOM 3683 O O . PRO A 1 489 ? -8.695 -35.625 -12.453 1 95.12 489 PRO A O 1
ATOM 3686 N N . PHE A 1 490 ? -10.336 -34.344 -11.656 1 97 490 PHE A N 1
ATOM 3687 C CA . PHE A 1 490 ? -9.812 -33.125 -12.297 1 97 490 PHE A CA 1
ATOM 3688 C C . PHE A 1 490 ? -8.461 -32.75 -11.703 1 97 490 PHE A C 1
ATOM 3690 O O . PHE A 1 490 ? -7.531 -32.406 -12.43 1 97 490 PHE A O 1
ATOM 3697 N N . ALA A 1 491 ? -8.336 -32.812 -10.367 1 96.12 491 ALA A N 1
ATOM 3698 C CA . ALA A 1 491 ? -7.094 -32.438 -9.688 1 96.12 491 ALA A CA 1
ATOM 3699 C C . ALA A 1 491 ? -5.938 -33.312 -10.164 1 96.12 491 ALA A C 1
ATOM 3701 O O . ALA A 1 491 ? -4.855 -32.812 -10.477 1 96.12 491 ALA A O 1
ATOM 3702 N N . LEU A 1 492 ? -6.172 -34.562 -10.211 1 96.31 492 LEU A N 1
ATOM 3703 C CA . LEU A 1 492 ? -5.145 -35.531 -10.625 1 96.31 492 LEU A CA 1
ATOM 3704 C C . LEU A 1 492 ? -4.801 -35.344 -12.102 1 96.31 492 LEU A C 1
ATOM 3706 O O . LEU A 1 492 ? -3.627 -35.375 -12.477 1 96.31 492 LEU A O 1
ATOM 3710 N N . GLY A 1 493 ? -5.816 -35.188 -12.906 1 97.56 493 GLY A N 1
ATOM 3711 C CA . GLY A 1 493 ? -5.586 -34.969 -14.328 1 97.56 493 GLY A CA 1
ATOM 3712 C C . GLY A 1 493 ? -4.777 -33.719 -14.617 1 97.56 493 GLY A C 1
ATOM 3713 O O . GLY A 1 493 ? -3.865 -33.719 -15.438 1 97.56 493 GLY A O 1
ATOM 3714 N N . ILE A 1 494 ? -5.156 -32.625 -13.977 1 97.75 494 ILE A N 1
ATOM 3715 C CA . ILE A 1 494 ? -4.461 -31.375 -14.164 1 97.75 494 ILE A CA 1
ATOM 3716 C C . ILE A 1 494 ? -3.02 -31.484 -13.68 1 97.75 494 ILE A C 1
ATOM 3718 O O . ILE A 1 494 ? -2.09 -31.047 -14.359 1 97.75 494 ILE A O 1
ATOM 3722 N N . LEU A 1 495 ? -2.795 -32.094 -12.516 1 97.75 495 LEU A N 1
ATOM 3723 C CA . LEU A 1 495 ? -1.459 -32.281 -11.969 1 97.75 495 LEU A CA 1
ATOM 3724 C C . LEU A 1 495 ? -0.586 -33.094 -12.914 1 97.75 495 LEU A C 1
ATOM 3726 O O . LEU A 1 495 ? 0.557 -32.719 -13.188 1 97.75 495 LEU A O 1
ATOM 3730 N N . LEU A 1 496 ? -1.129 -34.156 -13.367 1 97.81 496 LEU A N 1
ATOM 3731 C CA . LEU A 1 496 ? -0.385 -35.062 -14.258 1 97.81 496 LEU A CA 1
ATOM 3732 C C . LEU A 1 496 ? -0.078 -34.375 -15.586 1 97.81 496 LEU A C 1
ATOM 3734 O O . LEU A 1 496 ? 1.046 -34.438 -16.078 1 97.81 496 LEU A O 1
ATOM 3738 N N . SER A 1 497 ? -1.047 -33.781 -16.172 1 97.94 497 SER A N 1
ATOM 3739 C CA . SER A 1 497 ? -0.875 -33.156 -17.484 1 97.94 497 SER A CA 1
ATOM 3740 C C . SER A 1 497 ? 0.124 -32 -17.422 1 97.94 497 SER A C 1
ATOM 3742 O O . SER A 1 497 ? 0.982 -31.875 -18.297 1 97.94 497 SER A O 1
ATOM 3744 N N . MET A 1 498 ? 0.022 -31.156 -16.438 1 97.75 498 MET A N 1
ATOM 3745 C CA . MET A 1 498 ? 0.946 -30.031 -16.344 1 97.75 498 MET A CA 1
ATOM 3746 C C . MET A 1 498 ? 2.352 -30.5 -16 1 97.75 498 MET A C 1
ATOM 3748 O O . MET A 1 498 ? 3.34 -29.906 -16.438 1 97.75 498 MET A O 1
ATOM 3752 N N . SER A 1 499 ? 2.463 -31.516 -15.148 1 98.19 499 SER A N 1
ATOM 3753 C CA . SER A 1 499 ? 3.77 -32.094 -14.859 1 98.19 499 SER A CA 1
ATOM 3754 C C . SER A 1 499 ? 4.406 -32.688 -16.125 1 98.19 499 SER A C 1
ATOM 3756 O O . SER A 1 499 ? 5.602 -32.469 -16.359 1 98.19 499 SER A O 1
ATOM 3758 N N . LEU A 1 500 ? 3.611 -33.406 -16.891 1 98.25 500 LEU A N 1
ATOM 3759 C CA . LEU A 1 500 ? 4.105 -33.969 -18.141 1 98.25 500 LEU A CA 1
ATOM 3760 C C . LEU A 1 500 ? 4.535 -32.844 -19.094 1 98.25 500 LEU A C 1
ATOM 3762 O O . LEU A 1 500 ? 5.539 -33 -19.797 1 98.25 500 LEU A O 1
ATOM 3766 N N . LEU A 1 501 ? 3.74 -31.828 -19.125 1 98.12 501 LEU A N 1
ATOM 3767 C CA . LEU A 1 501 ? 4.098 -30.688 -19.953 1 98.12 501 LEU A CA 1
ATOM 3768 C C . LEU A 1 501 ? 5.445 -30.109 -19.531 1 98.12 501 LEU A C 1
ATOM 3770 O O . LEU A 1 501 ? 6.266 -29.75 -20.375 1 98.12 501 LEU A O 1
ATOM 3774 N N . LEU A 1 502 ? 5.656 -29.969 -18.234 1 98 502 LEU A N 1
ATOM 3775 C CA . LEU A 1 502 ? 6.922 -29.438 -17.734 1 98 502 LEU A CA 1
ATOM 3776 C C . LEU A 1 502 ? 8.078 -30.359 -18.109 1 98 502 LEU A C 1
ATOM 3778 O O . LEU A 1 502 ? 9.172 -29.875 -18.453 1 98 502 LEU A O 1
ATOM 3782 N N . ILE A 1 503 ? 7.898 -31.672 -18.047 1 97.69 503 ILE A N 1
ATOM 3783 C CA . ILE A 1 503 ? 8.922 -32.625 -18.438 1 97.69 503 ILE A CA 1
ATOM 3784 C C . ILE A 1 503 ? 9.297 -32.406 -19.906 1 97.69 503 ILE A C 1
ATOM 3786 O O . ILE A 1 503 ? 10.477 -32.406 -20.25 1 97.69 503 ILE A O 1
ATOM 3790 N N . LEU A 1 504 ? 8.305 -32.188 -20.734 1 98 504 LEU A N 1
ATOM 3791 C CA . LEU A 1 504 ? 8.547 -31.922 -22.156 1 98 504 LEU A CA 1
ATOM 3792 C C . LEU A 1 504 ? 9.344 -30.641 -22.344 1 98 504 LEU A C 1
ATOM 3794 O O . LEU A 1 504 ? 10.266 -30.594 -23.172 1 98 504 LEU A O 1
ATOM 3798 N N . TRP A 1 505 ? 8.977 -29.641 -21.609 1 97.88 505 TRP A N 1
ATOM 3799 C CA . TRP A 1 505 ? 9.664 -28.359 -21.703 1 97.88 505 TRP A CA 1
ATOM 3800 C C . TRP A 1 505 ? 11.133 -28.5 -21.312 1 97.88 505 TRP A C 1
ATOM 3802 O O . TRP A 1 505 ? 12.016 -27.938 -21.984 1 97.88 505 TRP A O 1
ATOM 3812 N N . VAL A 1 506 ? 11.367 -29.188 -20.219 1 96.56 506 VAL A N 1
ATOM 3813 C CA . VAL A 1 506 ? 12.719 -29.344 -19.688 1 96.56 506 VAL A CA 1
ATOM 3814 C C . VAL A 1 506 ? 13.539 -30.25 -20.609 1 96.56 506 VAL A C 1
ATOM 3816 O O . VAL A 1 506 ? 14.711 -29.969 -20.891 1 96.56 506 VAL A O 1
ATOM 3819 N N . THR A 1 507 ? 12.977 -31.328 -21.094 1 96.12 507 THR A N 1
ATOM 3820 C CA . THR A 1 507 ? 13.664 -32.281 -21.953 1 96.12 507 THR A CA 1
ATOM 3821 C C . THR A 1 507 ? 14.086 -31.625 -23.266 1 96.12 507 THR A C 1
ATOM 3823 O O . THR A 1 507 ? 15.18 -31.875 -23.766 1 96.12 507 THR A O 1
ATOM 3826 N N . PHE A 1 508 ? 13.258 -30.734 -23.797 1 96.88 508 PHE A N 1
ATOM 3827 C CA . PHE A 1 508 ? 13.539 -30.125 -25.094 1 96.88 508 PHE A CA 1
ATOM 3828 C C . PHE A 1 508 ? 14.125 -28.734 -24.906 1 96.88 508 PHE A C 1
ATOM 3830 O O . PHE A 1 508 ? 14.344 -28.016 -25.891 1 96.88 508 PHE A O 1
ATOM 3837 N N . ASP A 1 509 ? 14.344 -28.344 -23.688 1 95.56 509 ASP A N 1
ATOM 3838 C CA . ASP A 1 509 ? 14.969 -27.062 -23.359 1 95.56 509 ASP A CA 1
ATOM 3839 C C . ASP A 1 509 ? 14.219 -25.891 -24 1 95.56 509 ASP A C 1
ATOM 3841 O O . ASP A 1 509 ? 14.82 -25.062 -24.672 1 95.56 509 ASP A O 1
ATOM 3845 N N . ILE A 1 510 ? 12.922 -25.953 -23.906 1 96.94 510 ILE A N 1
ATOM 3846 C CA . ILE A 1 510 ? 12.062 -24.906 -24.422 1 96.94 510 ILE A CA 1
ATOM 3847 C C . ILE A 1 510 ? 12.008 -23.75 -23.422 1 96.94 510 ILE A C 1
ATOM 3849 O O . ILE A 1 510 ? 11.82 -23.969 -22.219 1 96.94 510 ILE A O 1
ATOM 3853 N N . PRO A 1 511 ? 12.211 -22.516 -23.891 1 95.75 511 PRO A N 1
ATOM 3854 C CA . PRO A 1 511 ? 12.109 -21.391 -22.953 1 95.75 511 PRO A CA 1
ATOM 3855 C C . PRO A 1 511 ? 10.742 -21.312 -22.281 1 95.75 511 PRO A C 1
ATOM 3857 O O . PRO A 1 511 ? 9.719 -21.562 -22.922 1 95.75 511 PRO A O 1
ATOM 3860 N N . LEU A 1 512 ? 10.734 -20.969 -21.031 1 97.31 512 LEU A N 1
ATOM 3861 C CA . LEU A 1 512 ? 9.516 -20.938 -20.25 1 97.31 512 LEU A CA 1
ATOM 3862 C C . LEU A 1 512 ? 8.766 -19.625 -20.453 1 97.31 512 LEU A C 1
ATOM 3864 O O . LEU A 1 512 ? 7.566 -19.531 -20.188 1 97.31 512 LEU A O 1
ATOM 3868 N N . GLY A 1 513 ? 9.391 -18.594 -20.828 1 95.12 513 GLY A N 1
ATOM 3869 C CA . GLY A 1 513 ? 8.914 -17.25 -21.156 1 95.12 513 GLY A CA 1
ATOM 3870 C C . GLY A 1 513 ? 9.938 -16.422 -21.906 1 95.12 513 GLY A C 1
ATOM 3871 O O . GLY A 1 513 ? 11.023 -16.906 -22.219 1 95.12 513 GLY A O 1
ATOM 3872 N N . PRO A 1 514 ? 9.578 -15.203 -22.188 1 91.5 514 PRO A N 1
ATOM 3873 C CA . PRO A 1 514 ? 10.547 -14.352 -22.891 1 91.5 514 PRO A CA 1
ATOM 3874 C C . PRO A 1 514 ? 11.852 -14.18 -22.109 1 91.5 514 PRO A C 1
ATOM 3876 O O . PRO A 1 514 ? 11.844 -13.609 -21.016 1 91.5 514 PRO A O 1
ATOM 3879 N N . GLY A 1 515 ? 12.938 -14.688 -22.688 1 88.06 515 GLY A N 1
ATOM 3880 C CA . GLY A 1 515 ? 14.25 -14.555 -22.062 1 88.06 515 GLY A CA 1
ATOM 3881 C C . GLY A 1 515 ? 14.445 -15.492 -20.875 1 88.06 515 GLY A C 1
ATOM 3882 O O . GLY A 1 515 ? 15.406 -15.344 -20.125 1 88.06 515 GLY A O 1
ATOM 3883 N N . ALA A 1 516 ? 13.523 -16.453 -20.688 1 92.12 516 ALA A N 1
ATOM 3884 C CA . ALA A 1 516 ? 13.586 -17.344 -19.531 1 92.12 516 ALA A CA 1
ATOM 3885 C C . ALA A 1 516 ? 13.914 -18.781 -19.953 1 92.12 516 ALA A C 1
ATOM 3887 O O . ALA A 1 516 ? 13.016 -19.609 -20.141 1 92.12 516 ALA A O 1
ATOM 3888 N N . ASN A 1 517 ? 15.156 -19.078 -19.938 1 91.81 517 ASN A N 1
ATOM 3889 C CA . ASN A 1 517 ? 15.625 -20.406 -20.297 1 91.81 517 ASN A CA 1
ATOM 3890 C C . ASN A 1 517 ? 15.547 -21.375 -19.125 1 91.81 517 ASN A C 1
ATOM 3892 O O . ASN A 1 517 ? 15.375 -20.953 -17.984 1 91.81 517 ASN A O 1
ATOM 3896 N N . ILE A 1 518 ? 15.656 -22.625 -19.438 1 94.44 518 ILE A N 1
ATOM 3897 C CA . ILE A 1 518 ? 15.594 -23.672 -18.406 1 94.44 518 ILE A CA 1
ATOM 3898 C C . ILE A 1 518 ? 16.875 -23.625 -17.562 1 94.44 518 ILE A C 1
ATOM 3900 O O . ILE A 1 518 ? 16.812 -23.641 -16.344 1 94.44 518 ILE A O 1
ATOM 3904 N N . PHE A 1 519 ? 17.938 -23.531 -18.188 1 92.44 519 PHE A N 1
ATOM 3905 C CA . PHE A 1 519 ? 19.234 -23.594 -17.516 1 92.44 519 PHE A CA 1
ATOM 3906 C C . PHE A 1 519 ? 19.875 -22.219 -17.453 1 92.44 519 PHE A C 1
ATOM 3908 O O . PHE A 1 519 ? 19.656 -21.375 -18.312 1 92.44 519 PHE A O 1
ATOM 3915 N N . LEU A 1 520 ? 20.688 -22.062 -16.359 1 87.44 520 LEU A N 1
ATOM 3916 C CA . LEU A 1 520 ? 21.422 -20.812 -16.188 1 87.44 520 LEU A CA 1
ATOM 3917 C C . LEU A 1 520 ? 22.625 -20.766 -17.125 1 87.44 520 LEU A C 1
ATOM 3919 O O . LEU A 1 520 ? 23.234 -21.812 -17.422 1 87.44 520 LEU A O 1
ATOM 3923 N N . SER A 1 521 ? 22.797 -19.688 -17.953 1 70.19 521 SER A N 1
ATOM 3924 C CA . SER A 1 521 ? 23.969 -19.547 -18.828 1 70.19 521 SER A CA 1
ATOM 3925 C C . SER A 1 521 ? 25.234 -19.281 -18.016 1 70.19 521 SER A C 1
ATOM 3927 O O . SER A 1 521 ? 25.172 -18.688 -16.953 1 70.19 521 SER A O 1
ATOM 3929 N N . MET B 1 1 ? -40.375 41.469 -3.178 1 26.02 1 MET B N 1
ATOM 3930 C CA . MET B 1 1 ? -39.062 41.438 -3.846 1 26.02 1 MET B CA 1
ATOM 3931 C C . MET B 1 1 ? -37.938 41.25 -2.836 1 26.02 1 MET B C 1
ATOM 3933 O O . MET B 1 1 ? -37.75 42.125 -1.974 1 26.02 1 MET B O 1
ATOM 3937 N N . ALA B 1 2 ? -37.688 40.062 -2.396 1 41.34 2 ALA B N 1
ATOM 3938 C CA . ALA B 1 2 ? -36.75 39.781 -1.303 1 41.34 2 ALA B CA 1
ATOM 3939 C C . ALA B 1 2 ? -35.438 40.531 -1.502 1 41.34 2 ALA B C 1
ATOM 3941 O O . ALA B 1 2 ? -34.844 40.469 -2.58 1 41.34 2 ALA B O 1
ATOM 3942 N N . LYS B 1 3 ? -35.25 41.625 -0.869 1 37.41 3 LYS B N 1
ATOM 3943 C CA . LYS B 1 3 ? -34.031 42.406 -0.925 1 37.41 3 LYS B CA 1
ATOM 3944 C C . LYS B 1 3 ? -32.812 41.531 -1.067 1 37.41 3 LYS B C 1
ATOM 3946 O O . LYS B 1 3 ? -32.562 40.656 -0.219 1 37.41 3 LYS B O 1
ATOM 3951 N N . GLU B 1 4 ? -32.219 41.219 -2.123 1 44.97 4 GLU B N 1
ATOM 3952 C CA . GLU B 1 4 ? -30.938 40.531 -2.393 1 44.97 4 GLU B CA 1
ATOM 3953 C C . GLU B 1 4 ? -29.812 41.125 -1.566 1 44.97 4 GLU B C 1
ATOM 3955 O O . GLU B 1 4 ? -29.438 42.281 -1.743 1 44.97 4 GLU B O 1
ATOM 3960 N N . LYS B 1 5 ? -29.719 40.938 -0.376 1 49.69 5 LYS B N 1
ATOM 3961 C CA . LYS B 1 5 ? -28.656 41.406 0.504 1 49.69 5 LYS B CA 1
ATOM 3962 C C . LYS B 1 5 ? -27.312 41.406 -0.218 1 49.69 5 LYS B C 1
ATOM 3964 O O . LYS B 1 5 ? -26.938 40.406 -0.833 1 49.69 5 LYS B O 1
ATOM 3969 N N . LYS B 1 6 ? -26.797 42.406 -0.584 1 53.5 6 LYS B N 1
ATOM 3970 C CA . LYS B 1 6 ? -25.5 42.656 -1.2 1 53.5 6 LYS B CA 1
ATOM 3971 C C . LYS B 1 6 ? -24.406 41.781 -0.585 1 53.5 6 LYS B C 1
ATOM 3973 O O . LYS B 1 6 ? -24.156 41.844 0.619 1 53.5 6 LYS B O 1
ATOM 3978 N N . ARG B 1 7 ? -24.062 40.75 -1.211 1 64.12 7 ARG B N 1
ATOM 3979 C CA . ARG B 1 7 ? -23 39.844 -0.772 1 64.12 7 ARG B CA 1
ATOM 3980 C C . ARG B 1 7 ? -21.734 40.625 -0.444 1 64.12 7 ARG B C 1
ATOM 3982 O O . ARG B 1 7 ? -21.281 41.469 -1.245 1 64.12 7 ARG B O 1
ATOM 3989 N N . SER B 1 8 ? -21.188 40.812 0.831 1 74.38 8 SER B N 1
ATOM 3990 C CA . SER B 1 8 ? -19.938 41.438 1.291 1 74.38 8 SER B CA 1
ATOM 3991 C C . SER B 1 8 ? -18.75 41 0.44 1 74.38 8 SER B C 1
ATOM 3993 O O . SER B 1 8 ? -18.844 40 -0.304 1 74.38 8 SER B O 1
ATOM 3995 N N . LEU B 1 9 ? -17.672 41.875 0.218 1 78.88 9 LEU B N 1
ATOM 3996 C CA . LEU B 1 9 ? -16.438 41.562 -0.482 1 78.88 9 LEU B CA 1
ATOM 3997 C C . LEU B 1 9 ? -15.898 40.188 -0.028 1 78.88 9 LEU B C 1
ATOM 3999 O O . LEU B 1 9 ? -15.367 39.438 -0.837 1 78.88 9 LEU B O 1
ATOM 4003 N N . PHE B 1 10 ? -16.125 39.906 1.146 1 78.5 10 PHE B N 1
ATOM 4004 C CA . PHE B 1 10 ? -15.664 38.625 1.706 1 78.5 10 PHE B CA 1
ATOM 4005 C C . PHE B 1 10 ? -16.469 37.469 1.145 1 78.5 10 PHE B C 1
ATOM 4007 O O . PHE B 1 10 ? -15.914 36.438 0.813 1 78.5 10 PHE B O 1
ATOM 4014 N N . ASP B 1 11 ? -17.688 37.688 1.037 1 79.88 11 ASP B N 1
ATOM 4015 C CA . ASP B 1 11 ? -18.547 36.656 0.488 1 79.88 11 ASP B CA 1
ATOM 4016 C C . ASP B 1 11 ? -18.188 36.344 -0.962 1 79.88 11 ASP B C 1
ATOM 4018 O O . ASP B 1 11 ? -18.203 35.188 -1.382 1 79.88 11 ASP B O 1
ATOM 4022 N N . ARG B 1 12 ? -17.828 37.406 -1.625 1 83.94 12 ARG B N 1
ATOM 4023 C CA . ARG B 1 12 ? -17.438 37.219 -3.02 1 83.94 12 ARG B CA 1
ATOM 4024 C C . ARG B 1 12 ? -16.109 36.469 -3.125 1 83.94 12 ARG B C 1
ATOM 4026 O O . ARG B 1 12 ? -15.93 35.656 -4.039 1 83.94 12 ARG B O 1
ATOM 4033 N N . PHE B 1 13 ? -15.234 36.812 -2.248 1 83.69 13 PHE B N 1
ATOM 4034 C CA . PHE B 1 13 ? -13.961 36.094 -2.217 1 83.69 13 PHE B CA 1
ATOM 4035 C C . PHE B 1 13 ? -14.164 34.625 -1.954 1 83.69 13 PHE B C 1
ATOM 4037 O O . PHE B 1 13 ? -13.609 33.781 -2.66 1 83.69 13 PHE B O 1
ATOM 4044 N N . ILE B 1 14 ? -15 34.312 -1.071 1 81.44 14 ILE B N 1
ATOM 4045 C CA . ILE B 1 14 ? -15.242 32.938 -0.683 1 81.44 14 ILE B CA 1
ATOM 4046 C C . ILE B 1 14 ? -15.906 32.188 -1.837 1 81.44 14 ILE B C 1
ATOM 4048 O O . ILE B 1 14 ? -15.578 31.031 -2.096 1 81.44 14 ILE B O 1
ATOM 4052 N N . GLN B 1 15 ? -16.766 32.844 -2.412 1 82.38 15 GLN B N 1
ATOM 4053 C CA . GLN B 1 15 ? -17.422 32.219 -3.564 1 82.38 15 GLN B CA 1
ATOM 4054 C C . GLN B 1 15 ? -16.422 31.984 -4.691 1 82.38 15 GLN B C 1
ATOM 4056 O O . GLN B 1 15 ? -16.5 30.969 -5.383 1 82.38 15 GLN B O 1
ATOM 4061 N N . GLY B 1 16 ? -15.57 32.938 -4.914 1 84.69 16 GLY B N 1
ATOM 4062 C CA . GLY B 1 16 ? -14.516 32.75 -5.906 1 84.69 16 GLY B CA 1
ATOM 4063 C C . GLY B 1 16 ? -13.625 31.562 -5.609 1 84.69 16 GLY B C 1
ATOM 4064 O O . GLY B 1 16 ? -13.289 30.797 -6.508 1 84.69 16 GLY B O 1
ATOM 4065 N N . VAL B 1 17 ? -13.273 31.438 -4.422 1 83.56 17 VAL B N 1
ATOM 4066 C CA . VAL B 1 17 ? -12.43 30.328 -3.982 1 83.56 17 VAL B CA 1
ATOM 4067 C C . VAL B 1 17 ? -13.156 29.016 -4.199 1 83.56 17 VAL B C 1
ATOM 4069 O O . VAL B 1 17 ? -12.555 28.031 -4.645 1 83.56 17 VAL B O 1
ATOM 4072 N N . GLU B 1 18 ? -14.375 29.031 -3.881 1 81.81 18 GLU B N 1
ATOM 4073 C CA . GLU B 1 18 ? -15.188 27.828 -4.043 1 81.81 18 GLU B CA 1
ATOM 4074 C C . GLU B 1 18 ? -15.258 27.391 -5.504 1 81.81 18 GLU B C 1
ATOM 4076 O O . GLU B 1 18 ? -15.094 26.219 -5.82 1 81.81 18 GLU B O 1
ATOM 4081 N N . VAL B 1 19 ? -15.484 28.344 -6.297 1 83.12 19 VAL B N 1
ATOM 4082 C CA . VAL B 1 19 ? -15.625 28.062 -7.723 1 83.12 19 VAL B CA 1
ATOM 4083 C C . VAL B 1 19 ? -14.281 27.594 -8.289 1 83.12 19 VAL B C 1
ATOM 4085 O O . VAL B 1 19 ? -14.227 26.594 -9.008 1 83.12 19 VAL B O 1
ATOM 4088 N N . ALA B 1 20 ? -13.273 28.266 -7.953 1 83.69 20 ALA B N 1
ATOM 4089 C CA . ALA B 1 20 ? -11.945 27.906 -8.43 1 83.69 20 ALA B CA 1
ATOM 4090 C C . ALA B 1 20 ? -11.516 26.547 -7.887 1 83.69 20 ALA B C 1
ATOM 4092 O O . ALA B 1 20 ? -10.914 25.75 -8.609 1 83.69 20 ALA B O 1
ATOM 4093 N N . GLY B 1 21 ? -11.703 26.359 -6.707 1 79.62 21 GLY B N 1
ATOM 4094 C CA . GLY B 1 21 ? -11.344 25.094 -6.066 1 79.62 21 GLY B CA 1
ATOM 4095 C C . GLY B 1 21 ? -12.07 23.906 -6.656 1 79.62 21 GLY B C 1
ATOM 4096 O O . GLY B 1 21 ? -11.477 22.828 -6.828 1 79.62 21 GLY B O 1
ATOM 4097 N N . ASN B 1 22 ? -13.297 24.141 -6.938 1 80.25 22 ASN B N 1
ATOM 4098 C CA . ASN B 1 22 ? -14.094 23.047 -7.496 1 80.25 22 ASN B CA 1
ATOM 4099 C C . ASN B 1 22 ? -13.656 22.703 -8.914 1 80.25 22 ASN B C 1
ATOM 4101 O O . ASN B 1 22 ? -13.922 21.609 -9.406 1 80.25 22 ASN B O 1
ATOM 4105 N N . LYS B 1 23 ? -13.07 23.656 -9.453 1 84.31 23 LYS B N 1
ATOM 4106 C CA . LYS B 1 23 ? -12.625 23.422 -10.828 1 84.31 23 LYS B CA 1
ATOM 4107 C C . LYS B 1 23 ? -11.258 22.75 -10.859 1 84.31 23 LYS B C 1
ATOM 4109 O O . LYS B 1 23 ? -10.852 22.219 -11.891 1 84.31 23 LYS B O 1
ATOM 4114 N N . LEU B 1 24 ? -10.609 22.781 -9.797 1 85.06 24 LEU B N 1
ATOM 4115 C CA . LEU B 1 24 ? -9.297 22.141 -9.758 1 85.06 24 LEU B CA 1
ATOM 4116 C C . LEU B 1 24 ? -9.422 20.625 -9.898 1 85.06 24 LEU B C 1
ATOM 4118 O O . LEU B 1 24 ? -10.328 20.016 -9.336 1 85.06 24 LEU B O 1
ATOM 4122 N N . PRO B 1 25 ? -8.555 20.094 -10.742 1 89.56 25 PRO B N 1
ATOM 4123 C CA . PRO B 1 25 ? -8.578 18.625 -10.859 1 89.56 25 PRO B CA 1
ATOM 4124 C C . PRO B 1 25 ? -8.141 17.922 -9.57 1 89.56 25 PRO B C 1
ATOM 4126 O O . PRO B 1 25 ? -7.621 18.562 -8.656 1 89.56 25 PRO B O 1
ATOM 4129 N N . THR B 1 26 ? -8.414 16.672 -9.469 1 89.94 26 THR B N 1
ATOM 4130 C CA . THR B 1 26 ? -7.918 15.875 -8.344 1 89.94 26 THR B CA 1
ATOM 4131 C C . THR B 1 26 ? -6.395 15.891 -8.305 1 89.94 26 THR B C 1
ATOM 4133 O O . THR B 1 26 ? -5.742 16.125 -9.32 1 89.94 26 THR B O 1
ATOM 4136 N N . PRO B 1 27 ? -5.891 15.695 -7.109 1 90.38 27 PRO B N 1
ATOM 4137 C CA . PRO B 1 27 ? -4.43 15.641 -7.023 1 90.38 27 PRO B CA 1
ATOM 4138 C C . PRO B 1 27 ? -3.812 14.656 -8.016 1 90.38 27 PRO B C 1
ATOM 4140 O O . PRO B 1 27 ? -2.777 14.953 -8.617 1 90.38 27 PRO B O 1
ATOM 4143 N N . PHE B 1 28 ? -4.402 13.531 -8.227 1 94.69 28 PHE B N 1
ATOM 4144 C CA . PHE B 1 28 ? -3.928 12.539 -9.18 1 94.69 28 PHE B CA 1
ATOM 4145 C C . PHE B 1 28 ? -3.814 13.141 -10.578 1 94.69 28 PHE B C 1
ATOM 4147 O O . PHE B 1 28 ? -2.766 13.039 -11.219 1 94.69 28 PHE B O 1
ATOM 4154 N N . THR B 1 29 ? -4.785 13.797 -11.055 1 95.5 29 THR B N 1
ATOM 4155 C CA . THR B 1 29 ? -4.828 14.391 -12.383 1 95.5 29 THR B CA 1
ATOM 4156 C C . THR B 1 29 ? -3.91 15.609 -12.461 1 95.5 29 THR B C 1
ATOM 4158 O O . THR B 1 29 ? -3.301 15.867 -13.5 1 95.5 29 THR B O 1
ATOM 4161 N N . LEU B 1 30 ? -3.922 16.328 -11.383 1 93.38 30 LEU B N 1
ATOM 4162 C CA . LEU B 1 30 ? -3.041 17.5 -11.328 1 93.38 30 LEU B CA 1
ATOM 4163 C C . LEU B 1 30 ? -1.596 17.094 -11.602 1 93.38 30 LEU B C 1
ATOM 4165 O O . LEU B 1 30 ? -0.892 17.766 -12.359 1 93.38 30 LEU B O 1
ATOM 4169 N N . PHE B 1 31 ? -1.16 16.016 -11.008 1 95.5 31 PHE B N 1
ATOM 4170 C CA . PHE B 1 31 ? 0.215 15.57 -11.195 1 95.5 31 PHE B CA 1
ATOM 4171 C C . PHE B 1 31 ? 0.435 15.062 -12.609 1 95.5 31 PHE B C 1
ATOM 4173 O O . PHE B 1 31 ? 1.524 15.219 -13.172 1 95.5 31 PHE B O 1
ATOM 4180 N N . LEU B 1 32 ? -0.518 14.484 -13.227 1 96.75 32 LEU B N 1
ATOM 4181 C CA . LEU B 1 32 ? -0.4 14.102 -14.633 1 96.75 32 LEU B CA 1
ATOM 4182 C C . LEU B 1 32 ? -0.175 15.328 -15.516 1 96.75 32 LEU B C 1
ATOM 4184 O O . LEU B 1 32 ? 0.668 15.305 -16.406 1 96.75 32 LEU B O 1
ATOM 4188 N N . TYR B 1 33 ? -0.958 16.422 -15.266 1 96.62 33 TYR B N 1
ATOM 4189 C CA . TYR B 1 33 ? -0.782 17.656 -16.016 1 96.62 33 TYR B CA 1
ATOM 4190 C C . TYR B 1 33 ? 0.609 18.234 -15.781 1 96.62 33 TYR B C 1
ATOM 4192 O O . TYR B 1 33 ? 1.252 18.719 -16.719 1 96.62 33 TYR B O 1
ATOM 4200 N N . LEU B 1 34 ? 1.011 18.172 -14.531 1 95.62 34 LEU B N 1
ATOM 4201 C CA . LEU B 1 34 ? 2.326 18.719 -14.211 1 95.62 34 LEU B CA 1
ATOM 4202 C C . LEU B 1 34 ? 3.426 17.938 -14.922 1 95.62 34 LEU B C 1
ATOM 4204 O O . LEU B 1 34 ? 4.438 18.516 -15.328 1 95.62 34 LEU B O 1
ATOM 4208 N N . ILE B 1 35 ? 3.289 16.594 -15.039 1 97.44 35 ILE B N 1
ATOM 4209 C CA . ILE B 1 35 ? 4.242 15.781 -15.781 1 97.44 35 ILE B CA 1
ATOM 4210 C C . ILE B 1 35 ? 4.332 16.266 -17.219 1 97.44 35 ILE B C 1
ATOM 4212 O O . ILE B 1 35 ? 5.43 16.438 -17.75 1 97.44 35 ILE B O 1
ATOM 4216 N N . ILE B 1 36 ? 3.223 16.5 -17.859 1 97.69 36 ILE B N 1
ATOM 4217 C CA . ILE B 1 36 ? 3.191 16.969 -19.25 1 97.69 36 ILE B CA 1
ATOM 4218 C C . ILE B 1 36 ? 3.855 18.344 -19.344 1 97.69 36 ILE B C 1
ATOM 4220 O O . ILE B 1 36 ? 4.672 18.578 -20.234 1 97.69 36 ILE B O 1
ATOM 4224 N N . ILE B 1 37 ? 3.533 19.188 -18.438 1 97.25 37 ILE B N 1
ATOM 4225 C CA . ILE B 1 37 ? 4.055 20.547 -18.422 1 97.25 37 ILE B CA 1
ATOM 4226 C C . ILE B 1 37 ? 5.578 20.516 -18.297 1 97.25 37 ILE B C 1
ATOM 4228 O O . ILE B 1 37 ? 6.281 21.203 -19.031 1 97.25 37 ILE B O 1
ATOM 4232 N N . ILE B 1 38 ? 6.09 19.703 -17.391 1 96.56 38 ILE B N 1
ATOM 4233 C CA . ILE B 1 38 ? 7.531 19.688 -17.156 1 96.56 38 ILE B CA 1
ATOM 4234 C C . ILE B 1 38 ? 8.242 19.062 -18.359 1 96.56 38 ILE B C 1
ATOM 4236 O O . ILE B 1 38 ? 9.367 19.453 -18.688 1 96.56 38 ILE B O 1
ATOM 4240 N N . CYS B 1 39 ? 7.625 18.078 -18.984 1 97.69 39 CYS B N 1
ATOM 4241 C CA . CYS B 1 39 ? 8.195 17.5 -20.203 1 97.69 39 CYS B CA 1
ATOM 4242 C C . CYS B 1 39 ? 8.328 18.562 -21.297 1 97.69 39 CYS B C 1
ATOM 4244 O O . CYS B 1 39 ? 9.383 18.688 -21.922 1 97.69 39 CYS B O 1
ATOM 4246 N N . VAL B 1 40 ? 7.316 19.344 -21.484 1 97.75 40 VAL B N 1
ATOM 4247 C CA . VAL B 1 40 ? 7.316 20.391 -22.5 1 97.75 40 VAL B CA 1
ATOM 4248 C C . VAL B 1 40 ? 8.32 21.484 -22.125 1 97.75 40 VAL B C 1
ATOM 4250 O O . VAL B 1 40 ? 9.109 21.922 -22.953 1 97.75 40 VAL B O 1
ATOM 4253 N N . LEU B 1 41 ? 8.289 21.859 -20.875 1 97.19 41 LEU B N 1
ATOM 4254 C CA . LEU B 1 41 ? 9.203 22.906 -20.391 1 97.19 41 LEU B CA 1
ATOM 4255 C C . LEU B 1 41 ? 10.656 22.453 -20.547 1 97.19 41 LEU B C 1
ATOM 4257 O O . LEU B 1 41 ? 11.516 23.25 -20.922 1 97.19 41 LEU B O 1
ATOM 4261 N N . SER B 1 42 ? 10.938 21.203 -20.141 1 97.5 42 SER B N 1
ATOM 4262 C CA . SER B 1 42 ? 12.297 20.688 -20.234 1 97.5 42 SER B CA 1
ATOM 4263 C C . SER B 1 42 ? 12.773 20.672 -21.688 1 97.5 42 SER B C 1
ATOM 4265 O O . SER B 1 42 ? 13.938 20.938 -21.969 1 97.5 42 SER B O 1
ATOM 4267 N N . PHE B 1 43 ? 11.867 20.344 -22.594 1 97.38 43 PHE B N 1
ATOM 4268 C CA . PHE B 1 43 ? 12.203 20.344 -24.016 1 97.38 43 PHE B CA 1
ATOM 4269 C C . PHE B 1 43 ? 12.531 21.75 -24.5 1 97.38 43 PHE B C 1
ATOM 4271 O O . PHE B 1 43 ? 13.562 21.969 -25.141 1 97.38 43 PHE B O 1
ATOM 4278 N N . VAL B 1 44 ? 11.727 22.75 -24.156 1 97.62 44 VAL B N 1
ATOM 4279 C CA . VAL B 1 44 ? 11.875 24.125 -24.609 1 97.62 44 VAL B CA 1
ATOM 4280 C C . VAL B 1 44 ? 13.141 24.734 -24 1 97.62 44 VAL B C 1
ATOM 4282 O O . VAL B 1 44 ? 13.969 25.297 -24.719 1 97.62 44 VAL B O 1
ATOM 4285 N N . LEU B 1 45 ? 13.359 24.562 -22.734 1 97.25 45 LEU B N 1
ATOM 4286 C CA . LEU B 1 45 ? 14.477 25.188 -22.031 1 97.25 45 LEU B CA 1
ATOM 4287 C C . LEU B 1 45 ? 15.797 24.531 -22.406 1 97.25 45 LEU B C 1
ATOM 4289 O O . LEU B 1 45 ? 16.828 25.188 -22.5 1 97.25 45 LEU B O 1
ATOM 4293 N N . SER B 1 46 ? 15.727 23.219 -22.547 1 97 46 SER B N 1
ATOM 4294 C CA . SER B 1 46 ? 16.938 22.531 -23 1 97 46 SER B CA 1
ATOM 4295 C C . SER B 1 46 ? 17.344 22.984 -24.391 1 97 46 SER B C 1
ATOM 4297 O O . SER B 1 46 ? 18.531 23.172 -24.672 1 97 46 SER B O 1
ATOM 4299 N N . SER B 1 47 ? 16.391 23.172 -25.266 1 96.69 47 SER B N 1
ATOM 4300 C CA . SER B 1 47 ? 16.656 23.625 -26.625 1 96.69 47 SER B CA 1
ATOM 4301 C C . SER B 1 47 ? 17.234 25.031 -26.641 1 96.69 47 SER B C 1
ATOM 4303 O O . SER B 1 47 ? 17.984 25.391 -27.547 1 96.69 47 SER B O 1
ATOM 4305 N N . MET B 1 48 ? 16.922 25.781 -25.609 1 96.75 48 MET B N 1
ATOM 4306 C CA . MET B 1 48 ? 17.406 27.156 -25.484 1 96.75 48 MET B CA 1
ATOM 4307 C C . MET B 1 48 ? 18.766 27.188 -24.797 1 96.75 48 MET B C 1
ATOM 4309 O O . MET B 1 48 ? 19.406 28.25 -24.719 1 96.75 48 MET B O 1
ATOM 4313 N N . GLY B 1 49 ? 19.203 26.062 -24.281 1 94.94 49 GLY B N 1
ATOM 4314 C CA . GLY B 1 49 ? 20.5 25.969 -23.641 1 94.94 49 GLY B CA 1
ATOM 4315 C C . GLY B 1 49 ? 20.547 26.562 -22.25 1 94.94 49 GLY B C 1
ATOM 4316 O O . GLY B 1 49 ? 21.594 27.031 -21.797 1 94.94 49 GLY B O 1
ATOM 4317 N N . VAL B 1 50 ? 19.453 26.562 -21.578 1 94.81 50 VAL B N 1
ATOM 4318 C CA . VAL B 1 50 ? 19.359 27.141 -20.234 1 94.81 50 VAL B CA 1
ATOM 4319 C C . VAL B 1 50 ? 20.203 26.312 -19.266 1 94.81 50 VAL B C 1
ATOM 4321 O O . VAL B 1 50 ? 20.125 25.078 -19.25 1 94.81 50 VAL B O 1
ATOM 4324 N N . SER B 1 51 ? 21 26.922 -18.516 1 94.44 51 SER B N 1
ATOM 4325 C CA . SER B 1 51 ? 21.828 26.297 -17.484 1 94.44 51 SER B CA 1
ATOM 4326 C C . SER B 1 51 ? 22.047 27.219 -16.297 1 94.44 51 SER B C 1
ATOM 4328 O O . SER B 1 51 ? 21.734 28.422 -16.391 1 94.44 51 SER B O 1
ATOM 4330 N N . VAL B 1 52 ? 22.391 26.688 -15.211 1 92.19 52 VAL B N 1
ATOM 4331 C CA . VAL B 1 52 ? 22.688 27.5 -14.023 1 92.19 52 VAL B CA 1
ATOM 4332 C C . VAL B 1 52 ? 24.031 27.062 -13.43 1 92.19 52 VAL B C 1
ATOM 4334 O O . VAL B 1 52 ? 24.406 25.891 -13.523 1 92.19 52 VAL B O 1
ATOM 4337 N N . THR B 1 53 ? 24.719 28.031 -12.93 1 90.94 53 THR B N 1
ATOM 4338 C CA . THR B 1 53 ? 25.984 27.797 -12.242 1 90.94 53 THR B CA 1
ATOM 4339 C C . THR B 1 53 ? 25.891 28.172 -10.766 1 90.94 53 THR B C 1
ATOM 4341 O O . THR B 1 53 ? 25.312 29.203 -10.414 1 90.94 53 THR B O 1
ATOM 4344 N N . TYR B 1 54 ? 26.25 27.266 -9.898 1 83.69 54 TYR B N 1
ATOM 4345 C CA . TYR B 1 54 ? 26.172 27.5 -8.461 1 83.69 54 TYR B CA 1
ATOM 4346 C C . TYR B 1 54 ? 27.297 26.766 -7.73 1 83.69 54 TYR B C 1
ATOM 4348 O O . TYR B 1 54 ? 28.031 25.969 -8.328 1 83.69 54 TYR B O 1
ATOM 4356 N N . MET B 1 55 ? 27.562 27.125 -6.469 1 80.69 55 MET B N 1
ATOM 4357 C CA . MET B 1 55 ? 28.578 26.453 -5.637 1 80.69 55 MET B CA 1
ATOM 4358 C C . MET B 1 55 ? 27.984 25.234 -4.957 1 80.69 55 MET B C 1
ATOM 4360 O O . MET B 1 55 ? 27.141 25.359 -4.062 1 80.69 55 MET B O 1
ATOM 4364 N N . ALA B 1 56 ? 28.359 24.047 -5.414 1 75.88 56 ALA B N 1
ATOM 4365 C CA . ALA B 1 56 ? 27.812 22.797 -4.871 1 75.88 56 ALA B CA 1
ATOM 4366 C C . ALA B 1 56 ? 28.719 22.234 -3.771 1 75.88 56 ALA B C 1
ATOM 4368 O O . ALA B 1 56 ? 29.938 22.344 -3.859 1 75.88 56 ALA B O 1
ATOM 4369 N N . ALA B 1 57 ? 28.078 21.75 -2.666 1 66.12 57 ALA B N 1
ATOM 4370 C CA . ALA B 1 57 ? 28.812 21.109 -1.589 1 66.12 57 ALA B CA 1
ATOM 4371 C C . ALA B 1 57 ? 29.547 19.875 -2.092 1 66.12 57 ALA B C 1
ATOM 4373 O O . ALA B 1 57 ? 29.016 19.125 -2.926 1 66.12 57 ALA B O 1
ATOM 4374 N N . GLY B 1 58 ? 30.734 19.75 -1.868 1 60.03 58 GLY B N 1
ATOM 4375 C CA . GLY B 1 58 ? 31.5 18.578 -2.264 1 60.03 58 GLY B CA 1
ATOM 4376 C C . GLY B 1 58 ? 31 17.297 -1.61 1 60.03 58 GLY B C 1
ATOM 4377 O O . GLY B 1 58 ? 30.312 17.344 -0.59 1 60.03 58 GLY B O 1
ATOM 4378 N N . LYS B 1 59 ? 31.172 16.266 -2.375 1 57.19 59 LYS B N 1
ATOM 4379 C CA . LYS B 1 59 ? 30.875 14.961 -1.772 1 57.19 59 LYS B CA 1
ATOM 4380 C C . LYS B 1 59 ? 31.812 14.664 -0.614 1 57.19 59 LYS B C 1
ATOM 4382 O O . LYS B 1 59 ? 33 14.953 -0.691 1 57.19 59 LYS B O 1
ATOM 4387 N N . ASN B 1 60 ? 31.406 14.078 0.614 1 53.62 60 ASN B N 1
ATOM 4388 C CA . ASN B 1 60 ? 32.188 13.633 1.76 1 53.62 60 ASN B CA 1
ATOM 4389 C C . ASN B 1 60 ? 33 14.781 2.373 1 53.62 60 ASN B C 1
ATOM 4391 O O . ASN B 1 60 ? 34.188 14.633 2.658 1 53.62 60 ASN B O 1
ATOM 4395 N N . GLY B 1 61 ? 32.406 15.969 2.479 1 54.28 61 GLY B N 1
ATOM 4396 C CA . GLY B 1 61 ? 33.062 17.047 3.162 1 54.28 61 GLY B CA 1
ATOM 4397 C C . GLY B 1 61 ? 34 17.828 2.256 1 54.28 61 GLY B C 1
ATOM 4398 O O . GLY B 1 61 ? 34.719 18.734 2.713 1 54.28 61 GLY B O 1
ATOM 4399 N N . ALA B 1 62 ? 34.156 17.453 1.039 1 57.53 62 ALA B N 1
ATOM 4400 C CA . ALA B 1 62 ? 35.062 18.125 0.12 1 57.53 62 ALA B CA 1
ATOM 4401 C C . ALA B 1 62 ? 34.625 19.578 -0.114 1 57.53 62 ALA B C 1
ATOM 4403 O O . ALA B 1 62 ? 33.5 19.953 0.22 1 57.53 62 ALA B O 1
ATOM 4404 N N . GLU B 1 63 ? 35.469 20.453 -0.513 1 65.5 63 GLU B N 1
ATOM 4405 C CA . GLU B 1 63 ? 35.25 21.875 -0.733 1 65.5 63 GLU B CA 1
ATOM 4406 C C . GLU B 1 63 ? 34.188 22.141 -1.771 1 65.5 63 GLU B C 1
ATOM 4408 O O . GLU B 1 63 ? 33.906 21.281 -2.617 1 65.5 63 GLU B O 1
ATOM 4413 N N . MET B 1 64 ? 33.375 23.219 -1.566 1 76.06 64 MET B N 1
ATOM 4414 C CA . MET B 1 64 ? 32.375 23.672 -2.523 1 76.06 64 MET B CA 1
ATOM 4415 C C . MET B 1 64 ? 32.969 23.906 -3.898 1 76.06 64 MET B C 1
ATOM 4417 O O . MET B 1 64 ? 34.094 24.391 -4 1 76.06 64 MET B O 1
ATOM 4421 N N . LYS B 1 65 ? 32.469 23.25 -4.941 1 80.88 65 LYS B N 1
ATOM 4422 C CA . LYS B 1 65 ? 32.938 23.422 -6.316 1 80.88 65 LYS B CA 1
ATOM 4423 C C . LYS B 1 65 ? 31.859 24.094 -7.172 1 80.88 65 LYS B C 1
ATOM 4425 O O . LYS B 1 65 ? 30.672 23.828 -6.996 1 80.88 65 LYS B O 1
ATOM 4430 N N . GLU B 1 66 ? 32.344 24.922 -7.922 1 86.88 66 GLU B N 1
ATOM 4431 C CA . GLU B 1 66 ? 31.422 25.531 -8.891 1 86.88 66 GLU B CA 1
ATOM 4432 C C . GLU B 1 66 ? 30.906 24.484 -9.883 1 86.88 66 GLU B C 1
ATOM 4434 O O . GLU B 1 66 ? 31.703 23.781 -10.508 1 86.88 66 GLU B O 1
ATOM 4439 N N . THR B 1 67 ? 29.641 24.391 -9.93 1 88.06 67 THR B N 1
ATOM 4440 C CA . THR B 1 67 ? 29.016 23.375 -10.781 1 88.06 67 THR B CA 1
ATOM 4441 C C . THR B 1 67 ? 27.984 24.016 -11.703 1 88.06 67 THR B C 1
ATOM 4443 O O . THR B 1 67 ? 27.188 24.844 -11.266 1 88.06 67 THR B O 1
ATOM 4446 N N . THR B 1 68 ? 28.094 23.656 -12.945 1 92.62 68 THR B N 1
ATOM 4447 C CA . THR B 1 68 ? 27.109 24.109 -13.914 1 92.62 68 THR B CA 1
ATOM 4448 C C . THR B 1 68 ? 26.219 22.938 -14.344 1 92.62 68 THR B C 1
ATOM 4450 O O . THR B 1 68 ? 26.703 21.875 -14.719 1 92.62 68 THR B O 1
ATOM 4453 N N . VAL B 1 69 ? 25 23.219 -14.234 1 92.75 69 VAL B N 1
ATOM 4454 C CA . VAL B 1 69 ? 24.047 22.188 -14.594 1 92.75 69 VAL B CA 1
ATOM 4455 C C . VAL B 1 69 ? 23.109 22.703 -15.695 1 92.75 69 VAL B C 1
ATOM 4457 O O . VAL B 1 69 ? 22.562 23.797 -15.586 1 92.75 69 VAL B O 1
ATOM 4460 N N . ALA B 1 70 ? 23.016 21.922 -16.75 1 95.62 70 ALA B N 1
ATOM 4461 C CA . ALA B 1 70 ? 22.125 22.266 -17.859 1 95.62 70 ALA B CA 1
ATOM 4462 C C . ALA B 1 70 ? 20.812 21.5 -17.75 1 95.62 70 ALA B C 1
ATOM 4464 O O . ALA B 1 70 ? 20.781 20.359 -17.281 1 95.62 70 ALA B O 1
ATOM 4465 N N . VAL B 1 71 ? 19.75 22.188 -18.25 1 97.25 71 VAL B N 1
ATOM 4466 C CA . VAL B 1 71 ? 18.453 21.531 -18.281 1 97.25 71 VAL B CA 1
ATOM 4467 C C . VAL B 1 71 ? 18.5 20.328 -19.219 1 97.25 71 VAL B C 1
ATOM 4469 O O . VAL B 1 71 ? 19.062 20.406 -20.312 1 97.25 71 VAL B O 1
ATOM 4472 N N . VAL B 1 72 ? 17.906 19.219 -18.797 1 97 72 VAL B N 1
ATOM 4473 C CA . VAL B 1 72 ? 17.906 17.969 -19.547 1 97 72 VAL B CA 1
ATOM 4474 C C . VAL B 1 72 ? 16.547 17.766 -20.203 1 97 72 VAL B C 1
ATOM 4476 O O . VAL B 1 72 ? 15.508 17.953 -19.562 1 97 72 VAL B O 1
ATOM 4479 N N . ASN B 1 73 ? 16.547 17.453 -21.453 1 97.5 73 ASN B N 1
ATOM 4480 C CA . ASN B 1 73 ? 15.328 17.172 -22.188 1 97.5 73 ASN B CA 1
ATOM 4481 C C . ASN B 1 73 ? 14.734 15.828 -21.797 1 97.5 73 ASN B C 1
ATOM 4483 O O . ASN B 1 73 ? 15.305 14.773 -22.094 1 97.5 73 ASN B O 1
ATOM 4487 N N . LEU B 1 74 ? 13.57 15.812 -21.219 1 97.38 74 LEU B N 1
ATOM 4488 C CA . LEU B 1 74 ? 12.922 14.609 -20.703 1 97.38 74 LEU B CA 1
ATOM 4489 C C . LEU B 1 74 ? 12.344 13.773 -21.844 1 97.38 74 LEU B C 1
ATOM 4491 O O . LEU B 1 74 ? 11.992 12.609 -21.641 1 97.38 74 LEU B O 1
ATOM 4495 N N . LEU B 1 75 ? 12.273 14.297 -23.078 1 95.88 75 LEU B N 1
ATOM 4496 C CA . LEU B 1 75 ? 11.672 13.594 -24.203 1 95.88 75 LEU B CA 1
ATOM 4497 C C . LEU B 1 75 ? 12.734 12.883 -25.031 1 95.88 75 LEU B C 1
ATOM 4499 O O . LEU B 1 75 ? 12.438 12.359 -26.109 1 95.88 75 LEU B O 1
ATOM 4503 N N . SER B 1 76 ? 13.906 12.836 -24.516 1 93.88 76 SER B N 1
ATOM 4504 C CA . SER B 1 76 ? 14.984 12.141 -25.203 1 93.88 76 SER B CA 1
ATOM 4505 C C . SER B 1 76 ? 14.82 10.625 -25.094 1 93.88 76 SER B C 1
ATOM 4507 O O . SER B 1 76 ? 14.078 10.133 -24.25 1 93.88 76 SER B O 1
ATOM 4509 N N . LYS B 1 77 ? 15.508 9.867 -25.922 1 90.81 77 LYS B N 1
ATOM 4510 C CA . LYS B 1 77 ? 15.469 8.406 -25.938 1 90.81 77 LYS B CA 1
ATOM 4511 C C . LYS B 1 77 ? 15.992 7.828 -24.625 1 90.81 77 LYS B C 1
ATOM 4513 O O . LYS B 1 77 ? 15.438 6.859 -24.109 1 90.81 77 LYS B O 1
ATOM 4518 N N . GLU B 1 78 ? 16.969 8.406 -24.141 1 91.31 78 GLU B N 1
ATOM 4519 C CA . GLU B 1 78 ? 17.594 7.941 -22.906 1 91.31 78 GLU B CA 1
ATOM 4520 C C . GLU B 1 78 ? 16.641 8.062 -21.719 1 91.31 78 GLU B C 1
ATOM 4522 O O . GLU B 1 78 ? 16.547 7.16 -20.891 1 91.31 78 GLU B O 1
ATOM 4527 N N . GLN B 1 79 ? 15.969 9.195 -21.641 1 93.62 79 GLN B N 1
ATOM 4528 C CA . GLN B 1 79 ? 15.039 9.43 -20.547 1 93.62 79 GLN B CA 1
ATOM 4529 C C . GLN B 1 79 ? 13.82 8.516 -20.656 1 93.62 79 GLN B C 1
ATOM 4531 O O . GLN B 1 79 ? 13.266 8.094 -19.641 1 93.62 79 GLN B O 1
ATOM 4536 N N . PHE B 1 80 ? 13.445 8.258 -21.844 1 93.69 80 PHE B N 1
ATOM 4537 C CA . PHE B 1 80 ? 12.328 7.352 -22.062 1 93.69 80 PHE B CA 1
ATOM 4538 C C . PHE B 1 80 ? 12.664 5.945 -21.578 1 93.69 80 PHE B C 1
ATOM 4540 O O . PHE B 1 80 ? 11.859 5.301 -20.906 1 93.69 80 PHE B O 1
ATOM 4547 N N . LYS B 1 81 ? 13.844 5.461 -21.953 1 92.31 81 LYS B N 1
ATOM 4548 C CA . LYS B 1 81 ? 14.297 4.145 -21.516 1 92.31 81 LYS B CA 1
ATOM 4549 C C . LYS B 1 81 ? 14.383 4.07 -20 1 92.31 81 LYS B C 1
ATOM 4551 O O . LYS B 1 81 ? 13.969 3.078 -19.391 1 92.31 81 LYS B O 1
ATOM 4556 N N . SER B 1 82 ? 14.875 5.121 -19.438 1 93.31 82 SER B N 1
ATOM 4557 C CA . SER B 1 82 ? 15 5.176 -17.984 1 93.31 82 SER B CA 1
ATOM 4558 C C . SER B 1 82 ? 13.633 5.164 -17.312 1 93.31 82 SER B C 1
ATOM 4560 O O . SER B 1 82 ? 13.461 4.531 -16.266 1 93.31 82 SER B O 1
ATOM 4562 N N . PHE B 1 83 ? 12.719 5.895 -17.906 1 95.44 83 PHE B N 1
ATOM 4563 C CA . PHE B 1 83 ? 11.359 5.949 -17.391 1 95.44 83 PHE B CA 1
ATOM 4564 C C . PHE B 1 83 ? 10.75 4.555 -17.328 1 95.44 83 PHE B C 1
ATOM 4566 O O . PHE B 1 83 ? 10.195 4.16 -16.297 1 95.44 83 PHE B O 1
ATOM 4573 N N . LEU B 1 84 ? 10.914 3.756 -18.312 1 94.19 84 LEU B N 1
ATOM 4574 C CA . LEU B 1 84 ? 10.328 2.424 -18.391 1 94.19 84 LEU B CA 1
ATOM 4575 C C . LEU B 1 84 ? 11.031 1.469 -17.422 1 94.19 84 LEU B C 1
ATOM 4577 O O . LEU B 1 84 ? 10.375 0.748 -16.672 1 94.19 84 LEU B O 1
ATOM 4581 N N . THR B 1 85 ? 12.297 1.542 -17.453 1 91.38 85 THR B N 1
ATOM 4582 C CA . THR B 1 85 ? 13.086 0.584 -16.688 1 91.38 85 THR B CA 1
ATOM 4583 C C . THR B 1 85 ? 12.969 0.862 -15.188 1 91.38 85 THR B C 1
ATOM 4585 O O . THR B 1 85 ? 12.984 -0.065 -14.375 1 91.38 85 THR B O 1
ATOM 4588 N N . ASP B 1 86 ? 12.766 2.115 -14.797 1 94.81 86 ASP B N 1
ATOM 4589 C CA . ASP B 1 86 ? 12.773 2.492 -13.391 1 94.81 86 ASP B CA 1
ATOM 4590 C C . ASP B 1 86 ? 11.359 2.732 -12.875 1 94.81 86 ASP B C 1
ATOM 4592 O O . ASP B 1 86 ? 11.172 3.225 -11.758 1 94.81 86 ASP B O 1
ATOM 4596 N N . PHE B 1 87 ? 10.422 2.4 -13.656 1 96.5 87 PHE B N 1
ATOM 4597 C CA . PHE B 1 87 ? 9.039 2.746 -13.352 1 96.5 87 PHE B CA 1
ATOM 4598 C C . PHE B 1 87 ? 8.648 2.238 -11.969 1 96.5 87 PHE B C 1
ATOM 4600 O O . PHE B 1 87 ? 8.18 3.012 -11.125 1 96.5 87 PHE B O 1
ATOM 4607 N N . THR B 1 88 ? 8.836 0.997 -11.672 1 94.44 88 THR B N 1
ATOM 4608 C CA . THR B 1 88 ? 8.453 0.392 -10.398 1 94.44 88 THR B CA 1
ATOM 4609 C C . THR B 1 88 ? 9.281 0.96 -9.258 1 94.44 88 THR B C 1
ATOM 4611 O O . THR B 1 88 ? 8.75 1.272 -8.188 1 94.44 88 THR B O 1
ATOM 4614 N N . LYS B 1 89 ? 10.562 1.079 -9.539 1 94.38 89 LYS B N 1
ATOM 4615 C CA . LYS B 1 89 ? 11.477 1.608 -8.531 1 94.38 89 LYS B CA 1
ATOM 4616 C C . LYS B 1 89 ? 11.117 3.041 -8.156 1 94.38 89 LYS B C 1
ATOM 4618 O O . LYS B 1 89 ? 11.164 3.412 -6.984 1 94.38 89 LYS B O 1
ATOM 4623 N N . THR B 1 90 ? 10.789 3.875 -9.18 1 96.06 90 THR B N 1
ATOM 4624 C CA . THR B 1 90 ? 10.398 5.262 -8.953 1 96.06 90 THR B CA 1
ATOM 4625 C C . THR B 1 90 ? 9.211 5.34 -7.996 1 96.06 90 THR B C 1
ATOM 4627 O O . THR B 1 90 ? 9.164 6.211 -7.121 1 96.06 90 THR B O 1
ATOM 4630 N N . PHE B 1 91 ? 8.328 4.457 -8.125 1 95.81 91 PHE B N 1
ATOM 4631 C CA . PHE B 1 91 ? 7.121 4.414 -7.316 1 95.81 91 PHE B CA 1
ATOM 4632 C C . PHE B 1 91 ? 7.422 3.898 -5.914 1 95.81 91 PHE B C 1
ATOM 4634 O O . PHE B 1 91 ? 7.18 4.59 -4.926 1 95.81 91 PHE B O 1
ATOM 4641 N N . ILE B 1 92 ? 8.016 2.781 -5.758 1 94.06 92 ILE B N 1
ATOM 4642 C CA . ILE B 1 92 ? 8.086 2.07 -4.484 1 94.06 92 ILE B CA 1
ATOM 4643 C C . ILE B 1 92 ? 9.164 2.703 -3.605 1 94.06 92 ILE B C 1
ATOM 4645 O O . ILE B 1 92 ? 9.07 2.664 -2.377 1 94.06 92 ILE B O 1
ATOM 4649 N N . GLU B 1 93 ? 10.172 3.299 -4.195 1 92.38 93 GLU B N 1
ATOM 4650 C CA . GLU B 1 93 ? 11.258 3.863 -3.404 1 92.38 93 GLU B CA 1
ATOM 4651 C C . GLU B 1 93 ? 10.969 5.309 -3.01 1 92.38 93 GLU B C 1
ATOM 4653 O O . GLU B 1 93 ? 11.82 5.98 -2.426 1 92.38 93 GLU B O 1
ATOM 4658 N N . PHE B 1 94 ? 9.781 5.734 -3.41 1 93.88 94 PHE B N 1
ATOM 4659 C CA . PHE B 1 94 ? 9.367 7.059 -2.957 1 93.88 94 PHE B CA 1
ATOM 4660 C C . PHE B 1 94 ? 9.203 7.086 -1.443 1 93.88 94 PHE B C 1
ATOM 4662 O O . PHE B 1 94 ? 8.352 6.383 -0.894 1 93.88 94 PHE B O 1
ATOM 4669 N N . PRO B 1 95 ? 9.969 7.84 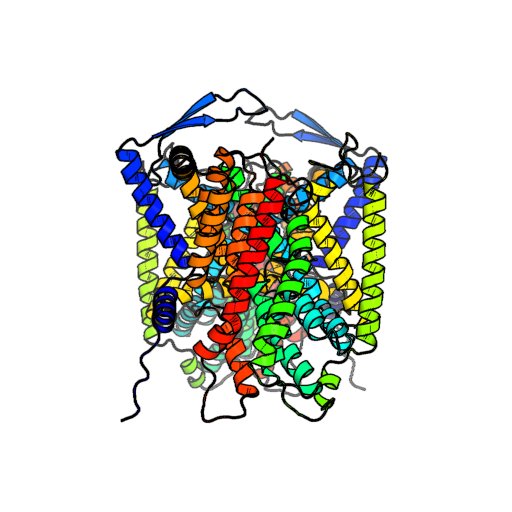-0.694 1 89.75 95 PRO B N 1
ATOM 4670 C CA . PRO B 1 95 ? 10.102 7.734 0.76 1 89.75 95 PRO B CA 1
ATOM 4671 C C . PRO B 1 95 ? 8.758 7.828 1.484 1 89.75 95 PRO B C 1
ATOM 4673 O O . PRO B 1 95 ? 8.5 7.062 2.418 1 89.75 95 PRO B O 1
ATOM 4676 N N . PRO B 1 96 ? 7.836 8.742 1.139 1 91.19 96 PRO B N 1
ATOM 4677 C CA . PRO B 1 96 ? 6.578 8.844 1.885 1 91.19 96 PRO B CA 1
ATOM 4678 C C . PRO B 1 96 ? 5.789 7.539 1.897 1 91.19 96 PRO B C 1
ATOM 4680 O O . PRO B 1 96 ? 5.035 7.277 2.84 1 91.19 96 PRO B O 1
ATOM 4683 N N . LEU B 1 97 ? 6.027 6.734 0.869 1 92.56 97 LEU B N 1
ATOM 4684 C CA . LEU B 1 97 ? 5.238 5.516 0.735 1 92.56 97 LEU B CA 1
ATOM 4685 C C . LEU B 1 97 ? 5.52 4.555 1.887 1 92.56 97 LEU B C 1
ATOM 4687 O O . LEU B 1 97 ? 4.598 4.133 2.588 1 92.56 97 LEU B O 1
ATOM 4691 N N . GLY B 1 98 ? 6.758 4.199 2.098 1 92.5 98 GLY B N 1
ATOM 4692 C CA . GLY B 1 98 ? 7.125 3.279 3.16 1 92.5 98 GLY B CA 1
ATOM 4693 C C . GLY B 1 98 ? 6.793 3.803 4.547 1 92.5 98 GLY B C 1
ATOM 4694 O O . GLY B 1 98 ? 6.27 3.066 5.387 1 92.5 98 GLY B O 1
ATOM 4695 N N . LEU B 1 99 ? 7.031 5.047 4.781 1 91.44 99 LEU B N 1
ATOM 4696 C CA . LEU B 1 99 ? 6.793 5.672 6.074 1 91.44 99 LEU B CA 1
ATOM 4697 C C . LEU B 1 99 ? 5.305 5.676 6.41 1 91.44 99 LEU B C 1
ATOM 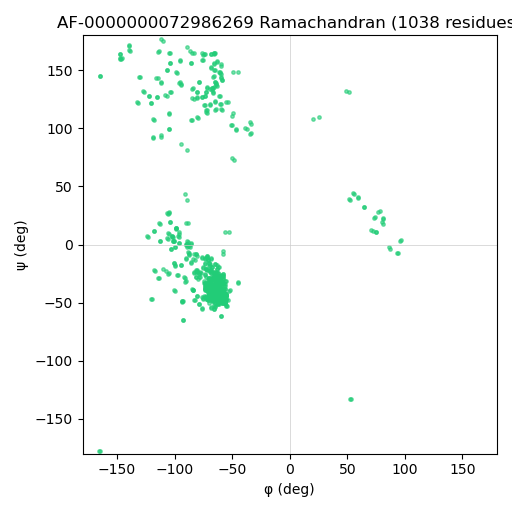4699 O O . LEU B 1 99 ? 4.914 5.324 7.527 1 91.44 99 LEU B O 1
ATOM 4703 N N . LEU B 1 100 ? 4.582 6.023 5.426 1 90.25 100 LEU B N 1
ATOM 4704 C CA . LEU B 1 100 ? 3.143 6.113 5.645 1 90.25 100 LEU B CA 1
ATOM 4705 C C . LEU B 1 100 ? 2.545 4.738 5.91 1 90.25 100 LEU B C 1
ATOM 4707 O O . LEU B 1 100 ? 1.714 4.582 6.809 1 90.25 100 LEU B O 1
ATOM 4711 N N . MET B 1 101 ? 2.936 3.791 5.125 1 93.56 101 MET B N 1
ATOM 4712 C CA . MET B 1 101 ? 2.35 2.461 5.27 1 93.56 101 MET B CA 1
ATOM 4713 C C . MET B 1 101 ? 2.66 1.879 6.645 1 93.56 101 MET B C 1
ATOM 4715 O O . MET B 1 101 ? 1.77 1.363 7.324 1 93.56 101 MET B O 1
ATOM 4719 N N . ILE B 1 102 ? 3.852 1.995 7.086 1 94.44 102 ILE B N 1
ATOM 4720 C CA . ILE B 1 102 ? 4.258 1.466 8.383 1 94.44 102 ILE B CA 1
ATOM 4721 C C . ILE B 1 102 ? 3.529 2.217 9.5 1 94.44 102 ILE B C 1
ATOM 4723 O O . ILE B 1 102 ? 3.018 1.603 10.438 1 94.44 102 ILE B O 1
ATOM 4727 N N . MET B 1 103 ? 3.41 3.506 9.352 1 90.81 103 MET B N 1
ATOM 4728 C CA . MET B 1 103 ? 2.771 4.316 10.383 1 90.81 103 MET B CA 1
ATOM 4729 C C . MET B 1 103 ? 1.277 4.023 10.461 1 90.81 103 MET B C 1
ATOM 4731 O O . MET B 1 103 ? 0.703 3.99 11.547 1 90.81 103 MET B O 1
ATOM 4735 N N . MET B 1 104 ? 0.714 3.791 9.344 1 90.69 104 MET B N 1
ATOM 4736 C CA . MET B 1 104 ? -0.715 3.49 9.328 1 90.69 104 MET B CA 1
ATOM 4737 C C . MET B 1 104 ? -0.989 2.127 9.953 1 90.69 104 MET B C 1
ATOM 4739 O O . MET B 1 104 ? -2.018 1.934 10.609 1 90.69 104 MET B O 1
ATOM 4743 N N . MET B 1 105 ? -0.079 1.24 9.75 1 94.81 105 MET B N 1
ATOM 4744 C CA . MET B 1 105 ? -0.241 -0.074 10.367 1 94.81 105 MET B CA 1
ATOM 4745 C C . MET B 1 105 ? -0.006 -0.005 11.875 1 94.81 105 MET B C 1
ATOM 4747 O O . MET B 1 105 ? -0.44 -0.888 12.617 1 94.81 105 MET B O 1
ATOM 4751 N N . GLY B 1 106 ? 0.678 1.007 12.352 1 94 106 GLY B N 1
ATOM 4752 C CA . GLY B 1 106 ? 0.877 1.226 13.773 1 94 106 GLY B CA 1
ATOM 4753 C C . GLY B 1 106 ? -0.172 2.131 14.391 1 94 106 GLY B C 1
ATOM 4754 O O . GLY B 1 106 ? -1.059 1.664 15.109 1 94 106 GLY B O 1
ATOM 4755 N N . ILE B 1 107 ? -0.175 3.402 13.953 1 91.88 107 ILE B N 1
ATOM 4756 C CA . ILE B 1 107 ? -1.081 4.406 14.5 1 91.88 107 ILE B CA 1
ATOM 4757 C C . ILE B 1 107 ? -2.521 4.059 14.125 1 91.88 107 ILE B C 1
ATOM 4759 O O . ILE B 1 107 ? -3.428 4.18 14.953 1 91.88 107 ILE B O 1
ATOM 4763 N N . GLY B 1 108 ? -2.725 3.658 12.891 1 91.81 108 GLY B N 1
ATOM 4764 C CA . GLY B 1 108 ? -4.055 3.232 12.484 1 91.81 108 GLY B CA 1
ATOM 4765 C C . GLY B 1 108 ? -4.566 2.043 13.273 1 91.81 108 GLY B C 1
ATOM 4766 O O . GLY B 1 108 ? -5.766 1.941 13.547 1 91.81 108 GLY B O 1
ATOM 4767 N N . PHE B 1 109 ? -3.686 1.174 13.641 1 95.12 109 PHE B N 1
ATOM 4768 C CA . PHE B 1 109 ? -4.023 0.013 14.453 1 95.12 109 PHE B CA 1
ATOM 4769 C C . PHE B 1 109 ? -4.648 0.441 15.773 1 95.12 109 PHE B C 1
ATOM 4771 O O . PHE B 1 109 ? -5.711 -0.059 16.156 1 95.12 109 PHE B O 1
ATOM 4778 N N . VAL B 1 110 ? -4.008 1.364 16.5 1 94.94 110 VAL B N 1
ATOM 4779 C CA . VAL B 1 110 ? -4.477 1.853 17.797 1 94.94 110 VAL B CA 1
ATOM 4780 C C . VAL B 1 110 ? -5.816 2.564 17.625 1 94.94 110 VAL B C 1
ATOM 4782 O O . VAL B 1 110 ? -6.719 2.412 18.453 1 94.94 110 VAL B O 1
ATOM 4785 N N . GLU B 1 111 ? -5.93 3.285 16.609 1 91.94 111 GLU B N 1
ATOM 4786 C CA . GLU B 1 111 ? -7.184 3.977 16.312 1 91.94 111 GLU B CA 1
ATOM 4787 C C . GLU B 1 111 ? -8.32 2.986 16.094 1 91.94 111 GLU B C 1
ATOM 4789 O O . GLU B 1 111 ? -9.43 3.184 16.609 1 91.94 111 GLU B O 1
ATOM 4794 N N . GLU B 1 112 ? -8.031 1.941 15.367 1 93.19 112 GLU B N 1
ATOM 4795 C CA . GLU B 1 112 ? -9.039 0.94 15.039 1 93.19 112 GLU B CA 1
ATOM 4796 C C . GLU B 1 112 ? -9.516 0.203 16.297 1 93.19 112 GLU B C 1
ATOM 4798 O O . GLU B 1 112 ? -10.656 -0.261 16.344 1 93.19 112 GLU B O 1
ATOM 4803 N N . THR B 1 113 ? -8.711 0.089 17.281 1 96.31 113 THR B N 1
ATOM 4804 C CA . THR B 1 113 ? -9.086 -0.616 18.5 1 96.31 113 THR B CA 1
ATOM 4805 C C . THR B 1 113 ? -10.023 0.235 19.344 1 96.31 113 THR B C 1
ATOM 4807 O O . THR B 1 113 ? -10.664 -0.273 20.281 1 96.31 113 THR B O 1
ATOM 4810 N N . GLY B 1 114 ? -10.031 1.558 19.109 1 93.81 114 GLY B N 1
ATOM 4811 C CA . GLY B 1 114 ? -10.875 2.453 19.875 1 93.81 114 GLY B CA 1
ATOM 4812 C C . GLY B 1 114 ? -10.141 3.121 21.031 1 93.81 114 GLY B C 1
ATOM 4813 O O . GLY B 1 114 ? -10.734 3.891 21.781 1 93.81 114 GLY B O 1
ATOM 4814 N N . PHE B 1 115 ? -8.906 2.879 21.125 1 96.06 115 PHE B N 1
ATOM 4815 C CA . PHE B 1 115 ? -8.109 3.439 22.203 1 96.06 115 PHE B CA 1
ATOM 4816 C C . PHE B 1 115 ? -8.164 4.961 22.188 1 96.06 115 PHE B C 1
ATOM 4818 O O . PHE B 1 115 ? -8.406 5.594 23.219 1 96.06 115 PHE B O 1
ATOM 4825 N N . ILE B 1 116 ? -7.918 5.547 21.047 1 92.81 116 ILE B N 1
ATOM 4826 C CA . ILE B 1 116 ? -7.855 6.996 20.922 1 92.81 116 ILE B CA 1
ATOM 4827 C C . ILE B 1 116 ? -9.203 7.605 21.297 1 92.81 116 ILE B C 1
ATOM 4829 O O . ILE B 1 116 ? -9.266 8.617 22 1 92.81 116 ILE B O 1
ATOM 4833 N N . ASN B 1 117 ? -10.242 7.016 20.781 1 91.69 117 ASN B N 1
ATOM 4834 C CA . ASN B 1 117 ? -11.594 7.469 21.094 1 91.69 117 ASN B CA 1
ATOM 4835 C C . ASN B 1 117 ? -11.867 7.426 22.594 1 91.69 117 ASN B C 1
ATOM 4837 O O . ASN B 1 117 ? -12.445 8.359 23.156 1 91.69 117 ASN B O 1
ATOM 4841 N N . ALA B 1 118 ? -11.516 6.352 23.188 1 94.75 118 ALA B N 1
ATOM 4842 C CA . ALA B 1 118 ? -11.719 6.199 24.625 1 94.75 118 ALA B CA 1
ATOM 4843 C C . ALA B 1 118 ? -10.922 7.238 25.406 1 94.75 118 ALA B C 1
ATOM 4845 O O . ALA B 1 118 ? -11.406 7.801 26.391 1 94.75 118 ALA B O 1
ATOM 4846 N N . LEU B 1 119 ? -9.75 7.465 24.984 1 93.44 119 LEU B N 1
ATOM 4847 C CA . LEU B 1 119 ? -8.891 8.438 25.656 1 93.44 119 LEU B CA 1
ATOM 4848 C C . LEU B 1 119 ? -9.469 9.844 25.547 1 93.44 119 LEU B C 1
ATOM 4850 O O . LEU B 1 119 ? -9.461 10.594 26.531 1 93.44 119 LEU B O 1
ATOM 4854 N N . MET B 1 120 ? -9.898 10.203 24.359 1 90.62 120 MET B N 1
ATOM 4855 C CA . MET B 1 120 ? -10.492 11.523 24.156 1 90.62 120 MET B CA 1
ATOM 4856 C C . MET B 1 120 ? -11.75 11.695 25 1 90.62 120 MET B C 1
ATOM 4858 O O . MET B 1 120 ? -11.922 12.727 25.656 1 90.62 120 MET B O 1
ATOM 4862 N N . ARG B 1 121 ? -12.609 10.711 25.062 1 92.19 121 ARG B N 1
ATOM 4863 C CA . ARG B 1 121 ? -13.828 10.766 25.875 1 92.19 121 ARG B CA 1
ATOM 4864 C C . ARG B 1 121 ? -13.492 10.891 27.359 1 92.19 121 ARG B C 1
ATOM 4866 O O . ARG B 1 121 ? -14.109 11.68 28.078 1 92.19 121 ARG B O 1
ATOM 4873 N N . LYS B 1 122 ? -12.609 10.094 27.781 1 93.62 122 LYS B N 1
ATOM 4874 C CA . LYS B 1 122 ? -12.211 10.148 29.188 1 93.62 122 LYS B CA 1
ATOM 4875 C C . LYS B 1 122 ? -11.758 11.555 29.578 1 93.62 122 LYS B C 1
ATOM 4877 O O . LYS B 1 122 ? -12.18 12.078 30.609 1 93.62 122 LYS B O 1
ATOM 4882 N N . THR B 1 123 ? -10.914 12.125 28.766 1 91.81 123 THR B N 1
ATOM 4883 C CA . THR B 1 123 ? -10.359 13.445 29.047 1 91.81 123 THR B CA 1
ATOM 4884 C C . THR B 1 123 ? -11.469 14.5 29.078 1 91.81 123 THR B C 1
ATOM 4886 O O . THR B 1 123 ? -11.484 15.367 29.953 1 91.81 123 THR B O 1
ATOM 4889 N N . LEU B 1 124 ? -12.367 14.414 28.188 1 90.69 124 LEU B N 1
ATOM 4890 C CA . LEU B 1 124 ? -13.43 15.414 28.062 1 90.69 124 LEU B CA 1
ATOM 4891 C C . LEU B 1 124 ? -14.445 15.273 29.188 1 90.69 124 LEU B C 1
ATOM 4893 O O . LEU B 1 124 ? -14.898 16.266 29.75 1 90.69 124 LEU B O 1
ATOM 4897 N N . LEU B 1 125 ? -14.75 14.086 29.562 1 87.94 125 LEU B N 1
ATOM 4898 C CA . LEU B 1 125 ? -15.797 13.844 30.547 1 87.94 125 LEU B CA 1
ATOM 4899 C C . LEU B 1 125 ? -15.266 14.055 31.953 1 87.94 125 LEU B C 1
ATOM 4901 O O . LEU B 1 125 ? -16.047 14.273 32.875 1 87.94 125 LEU B O 1
ATOM 4905 N N . SER B 1 126 ? -14.008 13.953 32.062 1 89 126 SER B N 1
ATOM 4906 C CA . SER B 1 126 ? -13.414 14.141 33.375 1 89 126 SER B CA 1
ATOM 4907 C C . SER B 1 126 ? -13.094 15.609 33.656 1 89 126 SER B C 1
ATOM 4909 O O . SER B 1 126 ? -12.703 15.969 34.75 1 89 126 SER B O 1
ATOM 4911 N N . ALA B 1 127 ? -13.25 16.422 32.656 1 90.38 127 ALA B N 1
ATOM 4912 C CA . ALA B 1 127 ? -12.883 17.828 32.812 1 90.38 127 ALA B CA 1
ATOM 4913 C C . ALA B 1 127 ? -13.859 18.578 33.719 1 90.38 127 ALA B C 1
ATOM 4915 O O . ALA B 1 127 ? -15.07 18.406 33.594 1 90.38 127 ALA B O 1
ATOM 4916 N N . PRO B 1 128 ? -13.305 19.375 34.625 1 89.62 128 PRO B N 1
ATOM 4917 C CA . PRO B 1 128 ? -14.219 20.219 35.406 1 89.62 128 PRO B CA 1
ATOM 4918 C C . PRO B 1 128 ? -14.922 21.266 34.531 1 89.62 128 PRO B C 1
ATOM 4920 O O . PRO B 1 128 ? -14.359 21.734 33.531 1 89.62 128 PRO B O 1
ATOM 4923 N N . SER B 1 129 ? -16.031 21.703 34.969 1 83.88 129 SER B N 1
ATOM 4924 C CA . SER B 1 129 ? -16.891 22.578 34.188 1 83.88 129 SER B CA 1
ATOM 4925 C C . SER B 1 129 ? -16.203 23.906 33.875 1 83.88 129 SER B C 1
ATOM 4927 O O . SER B 1 129 ? -16.406 24.484 32.812 1 83.88 129 SER B O 1
ATOM 4929 N N . PHE B 1 130 ? -15.32 24.297 34.75 1 87.44 130 PHE B N 1
ATOM 4930 C CA . PHE B 1 130 ? -14.711 25.609 34.562 1 87.44 130 PHE B CA 1
ATOM 4931 C C . PHE B 1 130 ? -13.578 25.547 33.562 1 87.44 130 PHE B C 1
ATOM 4933 O O . PHE B 1 130 ? -13.148 26.578 33.031 1 87.44 130 PHE B O 1
ATOM 4940 N N . LEU B 1 131 ? -13.164 24.359 33.125 1 94 131 LEU B N 1
ATOM 4941 C CA . LEU B 1 131 ? -12.062 24.188 32.188 1 94 131 LEU B CA 1
ATOM 4942 C C . LEU B 1 131 ? -12.547 23.531 30.891 1 94 131 LEU B C 1
ATOM 4944 O O . LEU B 1 131 ? -11.742 23.125 30.047 1 94 131 LEU B O 1
ATOM 4948 N N . ILE B 1 132 ? -13.812 23.453 30.734 1 92.69 132 ILE B N 1
ATOM 4949 C CA . ILE B 1 132 ? -14.375 22.641 29.656 1 92.69 132 ILE B CA 1
ATOM 4950 C C . ILE B 1 132 ? -13.938 23.203 28.297 1 92.69 132 ILE B C 1
ATOM 4952 O O . ILE B 1 132 ? -13.648 22.438 27.375 1 92.69 132 ILE B O 1
ATOM 4956 N N . THR B 1 133 ? -13.898 24.531 28.172 1 95.44 133 THR B N 1
ATOM 4957 C CA . THR B 1 133 ? -13.477 25.156 26.922 1 95.44 133 THR B CA 1
ATOM 4958 C C . THR B 1 133 ? -12.023 24.797 26.609 1 95.44 133 THR B C 1
ATOM 4960 O O . THR B 1 133 ? -11.711 24.391 25.484 1 95.44 133 THR B O 1
ATOM 4963 N N . ALA B 1 134 ? -11.211 24.891 27.578 1 97.19 134 ALA B N 1
ATOM 4964 C CA . ALA B 1 134 ? -9.789 24.625 27.406 1 97.19 134 ALA B CA 1
ATOM 4965 C C . ALA B 1 134 ? -9.539 23.141 27.125 1 97.19 134 ALA B C 1
ATOM 4967 O O . ALA B 1 134 ? -8.695 22.797 26.312 1 97.19 134 ALA B O 1
ATOM 4968 N N . VAL B 1 135 ? -10.258 22.328 27.812 1 97.25 135 VAL B N 1
ATOM 4969 C CA . VAL B 1 135 ? -10.07 20.891 27.656 1 97.25 135 VAL B CA 1
ATOM 4970 C C . VAL B 1 135 ? -10.555 20.453 26.281 1 97.25 135 VAL B C 1
ATOM 4972 O O . VAL B 1 135 ? -9.922 19.625 25.625 1 97.25 135 VAL B O 1
ATOM 4975 N N . LEU B 1 136 ? -11.68 20.953 25.875 1 96.62 136 LEU B N 1
ATOM 4976 C CA . LEU B 1 136 ? -12.188 20.656 24.547 1 96.62 136 LEU B CA 1
ATOM 4977 C C . LEU B 1 136 ? -11.203 21.109 23.484 1 96.62 136 LEU B C 1
ATOM 4979 O O . LEU B 1 136 ? -10.945 20.391 22.516 1 96.62 136 LEU B O 1
ATOM 4983 N N . ALA B 1 137 ? -10.672 22.328 23.641 1 97.5 137 ALA B N 1
ATOM 4984 C CA . ALA B 1 137 ? -9.664 22.828 22.719 1 97.5 137 ALA B CA 1
ATOM 4985 C C . ALA B 1 137 ? -8.43 21.938 22.688 1 97.5 137 ALA B C 1
ATOM 4987 O O . ALA B 1 137 ? -7.906 21.625 21.625 1 97.5 137 ALA B O 1
ATOM 4988 N N . PHE B 1 138 ? -8 21.531 23.812 1 97.5 138 PHE B N 1
ATOM 4989 C CA . PHE B 1 138 ? -6.816 20.703 23.938 1 97.5 138 PHE B CA 1
ATOM 4990 C C . PHE B 1 138 ? -7.027 19.359 23.25 1 97.5 138 PHE B C 1
ATOM 4992 O O . PHE B 1 138 ? -6.16 18.891 22.5 1 97.5 138 PHE B O 1
ATOM 4999 N N . VAL B 1 139 ? -8.117 18.75 23.484 1 96.31 139 VAL B N 1
ATOM 5000 C CA . VAL B 1 139 ? -8.445 17.469 22.859 1 96.31 139 VAL B CA 1
ATOM 5001 C C . VAL B 1 139 ? -8.578 17.656 21.359 1 96.31 139 VAL B C 1
ATOM 5003 O O . VAL B 1 139 ? -8.117 16.812 20.578 1 96.31 139 VAL B O 1
ATOM 5006 N N . GLY B 1 140 ? -9.195 18.719 20.984 1 95.94 140 GLY B N 1
ATOM 5007 C CA . GLY B 1 140 ? -9.352 19 19.562 1 95.94 140 GLY B CA 1
ATOM 5008 C C . GLY B 1 140 ? -8.031 19.156 18.828 1 95.94 140 GLY B C 1
ATOM 5009 O O . GLY B 1 140 ? -7.848 18.594 17.75 1 95.94 140 GLY B O 1
ATOM 5010 N N . VAL B 1 141 ? -7.113 19.844 19.391 1 96.25 141 VAL B N 1
ATOM 5011 C CA . VAL B 1 141 ? -5.805 20.078 18.781 1 96.25 141 VAL B CA 1
ATOM 5012 C C . VAL B 1 141 ? -5.07 18.75 18.641 1 96.25 141 VAL B C 1
ATOM 5014 O O . VAL B 1 141 ? -4.398 18.5 17.641 1 96.25 141 VAL B O 1
ATOM 5017 N N . ASN B 1 142 ? -5.238 17.875 19.547 1 95.5 142 ASN B N 1
ATOM 5018 C CA . ASN B 1 142 ? -4.551 16.578 19.531 1 95.5 142 ASN B CA 1
ATOM 5019 C C . ASN B 1 142 ? -5.332 15.539 18.734 1 95.5 142 ASN B C 1
ATOM 5021 O O . ASN B 1 142 ? -4.859 14.422 18.531 1 95.5 142 ASN B O 1
ATOM 5025 N N . ALA B 1 143 ? -6.461 15.945 18.234 1 92.5 143 ALA B N 1
ATOM 5026 C CA . ALA B 1 143 ? -7.371 14.984 17.609 1 92.5 143 ALA B CA 1
ATOM 5027 C C . ALA B 1 143 ? -6.848 14.531 16.25 1 92.5 143 ALA B C 1
ATOM 5029 O O . ALA B 1 143 ? -7.301 13.516 15.711 1 92.5 143 ALA B O 1
ATOM 5030 N N . ASN B 1 144 ? -5.863 15.195 15.758 1 88.94 144 ASN B N 1
ATOM 5031 C CA . ASN B 1 144 ? -5.324 14.852 14.445 1 88.94 144 ASN B CA 1
ATOM 5032 C C . ASN B 1 144 ? -4.621 13.5 14.461 1 88.94 144 ASN B C 1
ATOM 5034 O O . ASN B 1 144 ? -4.328 12.938 13.406 1 88.94 144 ASN B O 1
ATOM 5038 N N . ILE B 1 145 ? -4.367 12.969 15.602 1 87.5 145 ILE B N 1
ATOM 5039 C CA . ILE B 1 145 ? -3.84 11.609 15.703 1 87.5 145 ILE B CA 1
ATOM 5040 C C . ILE B 1 145 ? -4.82 10.625 15.062 1 87.5 145 ILE B C 1
ATOM 5042 O O . ILE B 1 145 ? -4.418 9.578 14.555 1 87.5 145 ILE B O 1
ATOM 5046 N N . ALA B 1 146 ? -6.117 11 15.07 1 84 146 ALA B N 1
ATOM 5047 C CA . ALA B 1 146 ? -7.16 10.203 14.43 1 84 146 ALA B CA 1
ATOM 5048 C C . ALA B 1 146 ? -7.59 10.828 13.102 1 84 146 ALA B C 1
ATOM 5050 O O . ALA B 1 146 ? -8.711 10.609 12.641 1 84 146 ALA B O 1
ATOM 5051 N N . SER B 1 147 ? -6.773 11.617 12.625 1 81.81 147 SER B N 1
ATOM 5052 C CA . SER B 1 147 ? -6.992 12.242 11.328 1 81.81 147 SER B CA 1
ATOM 5053 C C . SER B 1 147 ? -8.359 12.922 11.266 1 81.81 147 SER B C 1
ATOM 5055 O O . SER B 1 147 ? -8.727 13.664 12.172 1 81.81 147 SER B O 1
ATOM 5057 N N . ASP B 1 148 ? -9.156 12.75 10.234 1 79.12 148 ASP B N 1
ATOM 5058 C CA . ASP B 1 148 ? -10.422 13.438 10 1 79.12 148 ASP B CA 1
ATOM 5059 C C . ASP B 1 148 ? -11.484 12.984 11.008 1 79.12 148 ASP B C 1
ATOM 5061 O O . ASP B 1 148 ? -12.336 13.773 11.406 1 79.12 148 ASP B O 1
ATOM 5065 N N . ALA B 1 149 ? -11.344 11.836 11.391 1 81.44 149 ALA B N 1
ATOM 5066 C CA . ALA B 1 149 ? -12.312 11.32 12.359 1 81.44 149 ALA B CA 1
ATOM 5067 C C . ALA B 1 149 ? -12.219 12.07 13.68 1 81.44 149 ALA B C 1
ATOM 5069 O O . ALA B 1 149 ? -13.234 12.305 14.344 1 81.44 149 ALA B O 1
ATOM 5070 N N . GLY B 1 150 ? -10.977 12.422 13.977 1 87.44 150 GLY B N 1
ATOM 5071 C CA . GLY B 1 150 ? -10.789 13.164 15.211 1 87.44 150 GLY B CA 1
ATOM 5072 C C . GLY B 1 150 ? -11.422 14.547 15.172 1 87.44 150 GLY B C 1
ATOM 5073 O O . GLY B 1 150 ? -12.023 14.984 16.156 1 87.44 150 GLY B O 1
ATOM 5074 N N . MET B 1 151 ? -11.32 15.125 14.078 1 87.06 151 MET B N 1
ATOM 5075 C CA . MET B 1 151 ? -11.875 16.469 13.898 1 87.06 151 MET B CA 1
ATOM 5076 C C . MET B 1 151 ? -13.398 16.453 14.023 1 87.06 151 MET B C 1
ATOM 5078 O O . MET B 1 151 ? -13.977 17.312 14.695 1 87.06 151 MET B O 1
ATOM 5082 N N . ILE B 1 152 ? -14.016 15.508 13.43 1 88 152 ILE B N 1
ATOM 5083 C CA . ILE B 1 152 ? -15.469 15.383 13.445 1 88 152 ILE B CA 1
ATOM 5084 C C . ILE B 1 152 ? -15.945 14.984 14.836 1 88 152 ILE B C 1
ATOM 5086 O O . ILE B 1 152 ? -16.953 15.5 15.328 1 88 152 ILE B O 1
ATOM 5090 N N . PHE B 1 153 ? -15.25 14.203 15.422 1 89.38 153 PHE B N 1
ATOM 5091 C CA . PHE B 1 153 ? -15.586 13.727 16.75 1 89.38 153 PHE B CA 1
ATOM 5092 C C . PHE B 1 153 ? -15.594 14.875 17.766 1 89.38 153 PHE B C 1
ATOM 5094 O O . PHE B 1 153 ? -16.516 14.992 18.562 1 89.38 153 PHE B O 1
ATOM 5101 N N . THR B 1 154 ? -14.609 15.648 17.719 1 93.12 154 THR B N 1
ATOM 5102 C CA . THR B 1 154 ? -14.477 16.719 18.703 1 93.12 154 THR B CA 1
ATOM 5103 C C . THR B 1 154 ? -15.609 17.734 18.547 1 93.12 154 THR B C 1
ATOM 5105 O O . THR B 1 154 ? -16.125 18.25 19.531 1 93.12 154 THR B O 1
ATOM 5108 N N . ALA B 1 155 ? -16 17.969 17.312 1 93.88 155 ALA B N 1
ATOM 5109 C CA . ALA B 1 155 ? -17.141 18.844 17.078 1 93.88 155 ALA B CA 1
ATOM 5110 C C . ALA B 1 155 ? -18.422 18.25 17.641 1 93.88 155 ALA B C 1
ATOM 5112 O O . ALA B 1 155 ? -19.203 18.938 18.297 1 93.88 155 ALA B O 1
ATOM 5113 N N . THR B 1 156 ? -18.594 16.984 17.453 1 91.81 156 THR B N 1
ATOM 5114 C CA . THR B 1 156 ? -19.812 16.297 17.875 1 91.81 156 THR B CA 1
ATOM 5115 C C . THR B 1 156 ? -19.891 16.203 19.391 1 91.81 156 THR B C 1
ATOM 5117 O O . THR B 1 156 ? -20.922 16.516 19.984 1 91.81 156 THR B O 1
ATOM 5120 N N . ILE B 1 157 ? -18.812 15.82 19.969 1 91.81 157 ILE B N 1
ATOM 5121 C CA . ILE B 1 157 ? -18.812 15.68 21.422 1 91.81 157 ILE B CA 1
ATOM 5122 C C . ILE B 1 157 ? -18.891 17.062 22.078 1 91.81 157 ILE B C 1
ATOM 5124 O O . ILE B 1 157 ? -19.484 17.219 23.141 1 91.81 157 ILE B O 1
ATOM 5128 N N . GLY B 1 158 ? -18.25 18.031 21.438 1 94.12 158 GLY B N 1
ATOM 5129 C CA . GLY B 1 158 ? -18.375 19.391 21.922 1 94.12 158 GLY B CA 1
ATOM 5130 C C . GLY B 1 158 ? -19.812 19.859 22.016 1 94.12 158 GLY B C 1
ATOM 5131 O O . GLY B 1 158 ? -20.203 20.5 23 1 94.12 158 GLY B O 1
ATOM 5132 N N . ALA B 1 159 ? -20.594 19.547 21.031 1 92.94 159 ALA B N 1
ATOM 5133 C CA . ALA B 1 159 ? -22.016 19.906 21.016 1 92.94 159 ALA B CA 1
ATOM 5134 C C . ALA B 1 159 ? -22.734 19.297 22.219 1 92.94 159 ALA B C 1
ATOM 5136 O O . ALA B 1 159 ? -23.484 20 22.922 1 92.94 159 ALA B O 1
ATOM 5137 N N . ILE B 1 160 ? -22.469 18.109 22.469 1 89.5 160 ILE B N 1
ATOM 5138 C CA . ILE B 1 160 ? -23.156 17.359 23.516 1 89.5 160 ILE B CA 1
ATOM 5139 C C . ILE B 1 160 ? -22.719 17.891 24.875 1 89.5 160 ILE B C 1
ATOM 5141 O O . ILE B 1 160 ? -23.547 18.047 25.781 1 89.5 160 ILE B O 1
ATOM 5145 N N . LEU B 1 161 ? -21.516 18.125 25.031 1 90.31 161 LEU B N 1
ATOM 5146 C CA . LEU B 1 161 ? -20.969 18.594 26.297 1 90.31 161 LEU B CA 1
ATOM 5147 C C . LEU B 1 161 ? -21.562 19.953 26.672 1 90.31 161 LEU B C 1
ATOM 5149 O O . LEU B 1 161 ? -21.984 20.156 27.812 1 90.31 161 LEU B O 1
ATOM 5153 N N . PHE B 1 162 ? -21.594 20.828 25.781 1 90.81 162 PHE B N 1
ATOM 5154 C CA . PHE B 1 162 ? -22.109 22.156 26.078 1 90.81 162 PHE B CA 1
ATOM 5155 C C . PHE B 1 162 ? -23.609 22.125 26.266 1 90.81 162 PHE B C 1
ATOM 5157 O O . PHE B 1 162 ? -24.156 22.828 27.125 1 90.81 162 PHE B O 1
ATOM 5164 N N . LYS B 1 163 ? -24.234 21.328 25.516 1 88.19 163 LYS B N 1
ATOM 5165 C CA . LYS B 1 163 ? -25.656 21.156 25.734 1 88.19 163 LYS B CA 1
ATOM 5166 C C . LYS B 1 163 ? -25.953 20.625 27.125 1 88.19 163 LYS B C 1
ATOM 5168 O O . LYS B 1 163 ? -26.906 21.047 27.781 1 88.19 163 LYS B O 1
ATOM 5173 N N . SER B 1 164 ? -25.203 19.734 27.5 1 86.75 164 SER B N 1
ATOM 5174 C CA . SER B 1 164 ? -25.391 19.125 28.812 1 86.75 164 SER B CA 1
ATOM 5175 C C . SER B 1 164 ? -25.156 20.141 29.938 1 86.75 164 SER B C 1
ATOM 5177 O O . SER B 1 164 ? -25.688 19.984 31.031 1 86.75 164 SER B O 1
ATOM 5179 N N . LEU B 1 165 ? -24.422 21.125 29.703 1 85.81 165 LEU B N 1
ATOM 5180 C CA . LEU B 1 165 ? -24.141 22.172 30.688 1 85.81 165 LEU B CA 1
ATOM 5181 C C . LEU B 1 165 ? -25.172 23.281 30.594 1 85.81 165 LEU B C 1
ATOM 5183 O O . LEU B 1 165 ? -25.078 24.297 31.297 1 85.81 165 LEU B O 1
ATOM 5187 N N . GLY B 1 166 ? -26.109 23.062 29.656 1 84.31 166 GLY B N 1
ATOM 5188 C CA . GLY B 1 166 ? -27.141 24.062 29.469 1 84.31 166 GLY B CA 1
ATOM 5189 C C . GLY B 1 166 ? -26.688 25.25 28.641 1 84.31 166 GLY B C 1
ATOM 5190 O O . GLY B 1 166 ? -27.281 26.328 28.719 1 84.31 166 GLY B O 1
ATOM 5191 N N . ARG B 1 167 ? -25.641 25 27.938 1 88.62 167 ARG B N 1
ATOM 5192 C CA . ARG B 1 167 ? -25.109 26.062 27.094 1 88.62 167 ARG B CA 1
ATOM 5193 C C . ARG B 1 167 ? -25.438 25.812 25.625 1 88.62 167 ARG B C 1
ATOM 5195 O O . ARG B 1 167 ? -25.891 24.719 25.266 1 88.62 167 ARG B O 1
ATOM 5202 N N . ASN B 1 168 ? -25.297 26.812 24.844 1 90.69 168 ASN B N 1
ATOM 5203 C CA . ASN B 1 168 ? -25.516 26.703 23.406 1 90.69 168 ASN B CA 1
ATOM 5204 C C . ASN B 1 168 ? -24.578 25.688 22.766 1 90.69 168 ASN B C 1
ATOM 5206 O O . ASN B 1 168 ? -23.359 25.891 22.766 1 90.69 168 ASN B O 1
ATOM 5210 N N . PRO B 1 169 ? -25.125 24.672 22.141 1 92.62 169 PRO B N 1
ATOM 5211 C CA . PRO B 1 169 ? -24.281 23.625 21.547 1 92.62 169 PRO B CA 1
ATOM 5212 C C . PRO B 1 169 ? -23.391 24.156 20.422 1 92.62 169 PRO B C 1
ATOM 5214 O O . PRO B 1 169 ? -22.344 23.562 20.141 1 92.62 169 PRO B O 1
ATOM 5217 N N . TYR B 1 170 ? -23.781 25.219 19.781 1 93.88 170 TYR B N 1
ATOM 5218 C CA . TYR B 1 170 ? -22.984 25.812 18.719 1 93.88 170 TYR B CA 1
ATOM 5219 C C . TYR B 1 170 ? -21.578 26.156 19.203 1 93.88 170 TYR B C 1
ATOM 5221 O O . TYR B 1 170 ? -20.609 26.031 18.469 1 93.88 170 TYR B O 1
ATOM 5229 N N . ILE B 1 171 ? -21.578 26.531 20.484 1 94.44 171 ILE B N 1
ATOM 5230 C CA . ILE B 1 171 ? -20.312 26.922 21.094 1 94.44 171 ILE B CA 1
ATOM 5231 C C . ILE B 1 171 ? -19.359 25.719 21.078 1 94.44 171 ILE B C 1
ATOM 5233 O O . ILE B 1 171 ? -18.219 25.828 20.641 1 94.44 171 ILE B O 1
ATOM 5237 N N . GLY B 1 172 ? -19.844 24.594 21.5 1 95.25 172 GLY B N 1
ATOM 5238 C CA . GLY B 1 172 ? -19.031 23.391 21.531 1 95.25 172 GLY B CA 1
ATOM 5239 C C . GLY B 1 172 ? -18.625 22.922 20.156 1 95.25 172 GLY B C 1
ATOM 5240 O O . GLY B 1 172 ? -17.484 22.484 19.953 1 95.25 172 GLY B O 1
ATOM 5241 N N . ILE B 1 173 ? -19.484 22.969 19.234 1 95.75 173 ILE B N 1
ATOM 5242 C CA . ILE B 1 173 ? -19.219 22.547 17.859 1 95.75 173 ILE B CA 1
ATOM 5243 C C . ILE B 1 173 ? -18.094 23.391 17.281 1 95.75 173 ILE B C 1
ATOM 5245 O O . ILE B 1 173 ? -17.125 22.859 16.734 1 95.75 173 ILE B O 1
ATOM 5249 N N . ILE B 1 174 ? -18.203 24.672 17.453 1 95.81 174 ILE B N 1
ATOM 5250 C CA . ILE B 1 174 ? -17.281 25.625 16.828 1 95.81 174 ILE B CA 1
ATOM 5251 C C . ILE B 1 174 ? -15.898 25.5 17.469 1 95.81 174 ILE B C 1
ATOM 5253 O O . ILE B 1 174 ? -14.875 25.516 16.781 1 95.81 174 ILE B O 1
ATOM 5257 N N . ILE B 1 175 ? -15.867 25.375 18.797 1 96.69 175 ILE B N 1
ATOM 5258 C CA . ILE B 1 175 ? -14.602 25.203 19.5 1 96.69 175 ILE B CA 1
ATOM 5259 C C . ILE B 1 175 ? -13.93 23.906 19.047 1 96.69 175 ILE B C 1
ATOM 5261 O O . ILE B 1 175 ? -12.742 23.906 18.719 1 96.69 175 ILE B O 1
ATOM 5265 N N . GLY B 1 176 ? -14.68 22.859 19.062 1 96.19 176 GLY B N 1
ATOM 5266 C CA . GLY B 1 176 ? -14.141 21.578 18.625 1 96.19 176 GLY B CA 1
ATOM 5267 C C . GLY B 1 176 ? -13.633 21.594 17.188 1 96.19 176 GLY B C 1
ATOM 5268 O O . GLY B 1 176 ? -12.562 21.062 16.906 1 96.19 176 GLY B O 1
ATOM 5269 N N . PHE B 1 177 ? -14.383 22.172 16.344 1 95.12 177 PHE B N 1
ATOM 5270 C CA . PHE B 1 177 ? -14.016 22.266 14.93 1 95.12 177 PHE B CA 1
ATOM 5271 C C . PHE B 1 177 ? -12.781 23.141 14.742 1 95.12 177 PHE B C 1
ATOM 5273 O O . PHE B 1 177 ? -11.859 22.766 14.016 1 95.12 177 PHE B O 1
ATOM 5280 N N . ALA B 1 178 ? -12.766 24.266 15.367 1 95.44 178 ALA B N 1
ATOM 5281 C CA . ALA B 1 178 ? -11.641 25.188 15.258 1 95.44 178 ALA B CA 1
ATOM 5282 C C . ALA B 1 178 ? -10.352 24.562 15.773 1 95.44 178 ALA B C 1
ATOM 5284 O O . ALA B 1 178 ? -9.297 24.672 15.141 1 95.44 178 ALA B O 1
ATOM 5285 N N . ALA B 1 179 ? -10.43 23.906 16.891 1 95.94 179 ALA B N 1
ATOM 5286 C CA . ALA B 1 179 ? -9.258 23.266 17.469 1 95.94 179 ALA B CA 1
ATOM 5287 C C . ALA B 1 179 ? -8.805 22.094 16.625 1 95.94 179 ALA B C 1
ATOM 5289 O O . ALA B 1 179 ? -7.609 21.922 16.359 1 95.94 179 ALA B O 1
ATOM 5290 N N . GLY B 1 180 ? -9.688 21.281 16.203 1 93.56 180 GLY B N 1
ATOM 5291 C CA . GLY B 1 180 ? -9.375 20.062 15.469 1 93.56 180 GLY B CA 1
ATOM 5292 C C . GLY B 1 180 ? -8.891 20.344 14.055 1 93.56 180 GLY B C 1
ATOM 5293 O O . GLY B 1 180 ? -8 19.656 13.555 1 93.56 180 GLY B O 1
ATOM 5294 N N . SER B 1 181 ? -9.43 21.266 13.406 1 90.69 181 SER B N 1
ATOM 5295 C CA . SER B 1 181 ? -9.109 21.562 12.016 1 90.69 181 SER B CA 1
ATOM 5296 C C . SER B 1 181 ? -8.016 22.625 11.922 1 90.69 181 SER B C 1
ATOM 5298 O O . SER B 1 181 ? -7.047 22.469 11.188 1 90.69 181 SER B O 1
ATOM 5300 N N . GLY B 1 182 ? -8.188 23.719 12.672 1 90.5 182 GLY B N 1
ATOM 5301 C CA . GLY B 1 182 ? -7.219 24.812 12.656 1 90.5 182 GLY B CA 1
ATOM 5302 C C . GLY B 1 182 ? -5.902 24.438 13.312 1 90.5 182 GLY B C 1
ATOM 5303 O O . GLY B 1 182 ? -4.844 24.938 12.93 1 90.5 182 GLY B O 1
ATOM 5304 N N . GLY B 1 183 ? -5.988 23.547 14.25 1 89 183 GLY B N 1
ATOM 5305 C CA . GLY B 1 183 ? -4.805 23.094 14.961 1 89 183 GLY B CA 1
ATOM 5306 C C . GLY B 1 183 ? -4.27 21.781 14.438 1 89 183 GLY B C 1
ATOM 5307 O O . GLY B 1 183 ? -3.443 21.141 15.094 1 89 183 GLY B O 1
ATOM 5308 N N . PHE B 1 184 ? -4.637 21.281 13.305 1 86.12 184 PHE B N 1
ATOM 5309 C CA . PHE B 1 184 ? -4.434 19.938 12.766 1 86.12 184 PHE B CA 1
ATOM 5310 C C . PHE B 1 184 ? -2.947 19.609 12.695 1 86.12 184 PHE B C 1
ATOM 5312 O O . PHE B 1 184 ? -2.564 18.438 12.766 1 86.12 184 PHE B O 1
ATOM 5319 N N . THR B 1 185 ? -2.051 20.391 12.906 1 89.75 185 THR B N 1
ATOM 5320 C CA . THR B 1 185 ? -0.637 20.047 12.805 1 89.75 185 THR B CA 1
ATOM 5321 C C . THR B 1 185 ? -0 19.953 14.188 1 89.75 185 THR B C 1
ATOM 5323 O O . THR B 1 185 ? 0.983 19.234 14.383 1 89.75 185 THR B O 1
ATOM 5326 N N . ALA B 1 186 ? -0.57 20.578 15.094 1 93.94 186 ALA B N 1
ATOM 5327 C CA . ALA B 1 186 ? -0.044 20.547 16.453 1 93.94 186 ALA B CA 1
ATOM 5328 C C . ALA B 1 186 ? -0.534 19.297 17.203 1 93.94 186 ALA B C 1
ATOM 5330 O O . ALA B 1 186 ? -1.706 18.938 17.109 1 93.94 186 ALA B O 1
ATOM 5331 N N . ASN B 1 187 ? 0.411 18.703 17.859 1 94.12 187 ASN B N 1
ATOM 5332 C CA . ASN B 1 187 ? 0.068 17.484 18.578 1 94.12 187 ASN B CA 1
ATOM 5333 C C . ASN B 1 187 ? 1.146 17.109 19.578 1 94.12 187 ASN B C 1
ATOM 5335 O O . ASN B 1 187 ? 2.334 17.328 19.344 1 94.12 187 ASN B O 1
ATOM 5339 N N . LEU B 1 188 ? 0.688 16.578 20.656 1 94.44 188 LEU B N 1
ATOM 5340 C CA . LEU B 1 188 ? 1.635 16.047 21.641 1 94.44 188 LEU B CA 1
ATOM 5341 C C . LEU B 1 188 ? 2.115 14.656 21.219 1 94.44 188 LEU B C 1
ATOM 5343 O O . LEU B 1 188 ? 3.211 14.242 21.594 1 94.44 188 LEU B O 1
ATOM 5347 N N . PHE B 1 189 ? 1.304 14.031 20.422 1 92 189 PHE B N 1
ATOM 5348 C CA . PHE B 1 189 ? 1.624 12.695 19.953 1 92 189 PHE B CA 1
ATOM 5349 C C . PHE B 1 189 ? 2.1 12.734 18.5 1 92 189 PHE B C 1
ATOM 5351 O O . PHE B 1 189 ? 1.806 13.688 17.766 1 92 189 PHE B O 1
ATOM 5358 N N . VAL B 1 190 ? 2.885 11.672 18.172 1 91.31 190 VAL B N 1
ATOM 5359 C CA . VAL B 1 190 ? 3.279 11.539 16.766 1 91.31 190 VAL B CA 1
ATOM 5360 C C . VAL B 1 190 ? 2.086 11.07 15.938 1 91.31 190 VAL B C 1
ATOM 5362 O O . VAL B 1 190 ? 1.402 10.117 16.297 1 91.31 190 VAL B O 1
ATOM 5365 N N . ALA B 1 191 ? 1.783 11.758 14.883 1 91.31 191 ALA B N 1
ATOM 5366 C CA . ALA B 1 191 ? 0.647 11.453 14.016 1 91.31 191 ALA B CA 1
ATOM 5367 C C . ALA B 1 191 ? 1.114 11.008 12.633 1 91.31 191 ALA B C 1
ATOM 5369 O O . ALA B 1 191 ? 2.303 11.102 12.312 1 91.31 191 ALA B O 1
ATOM 5370 N N . GLY B 1 192 ? 0.154 10.438 11.875 1 89.12 192 GLY B N 1
ATOM 5371 C CA . GLY B 1 192 ? 0.448 10.039 10.508 1 89.12 192 GLY B CA 1
ATOM 5372 C C . GLY B 1 192 ? 0.963 11.18 9.656 1 89.12 192 GLY B C 1
ATOM 5373 O O . GLY B 1 192 ? 1.815 10.969 8.789 1 89.12 192 GLY B O 1
ATOM 5374 N N . THR B 1 193 ? 0.535 12.336 9.93 1 91.56 193 THR B N 1
ATOM 5375 C CA . THR B 1 193 ? 0.938 13.531 9.195 1 91.56 193 THR B CA 1
ATOM 5376 C C . THR B 1 193 ? 2.438 13.773 9.336 1 91.56 193 THR B C 1
ATOM 5378 O O . THR B 1 193 ? 3.088 14.242 8.398 1 91.56 193 THR B O 1
ATOM 5381 N N . ASP B 1 194 ? 2.953 13.469 10.477 1 94.12 194 ASP B N 1
ATOM 5382 C CA . ASP B 1 194 ? 4.383 13.648 10.711 1 94.12 194 ASP B CA 1
ATOM 5383 C C . ASP B 1 194 ? 5.207 12.758 9.781 1 94.12 194 ASP B C 1
ATOM 5385 O O . ASP B 1 194 ? 6.191 13.211 9.195 1 94.12 194 ASP B O 1
ATOM 5389 N N . ALA B 1 195 ? 4.77 11.586 9.688 1 91.88 195 ALA B N 1
ATOM 5390 C CA . ALA B 1 195 ? 5.477 10.641 8.828 1 91.88 195 ALA B CA 1
ATOM 5391 C C . ALA B 1 195 ? 5.332 11.008 7.359 1 91.88 195 ALA B C 1
ATOM 5393 O O . ALA B 1 195 ? 6.305 10.961 6.602 1 91.88 195 ALA B O 1
ATOM 5394 N N . LEU B 1 196 ? 4.191 11.336 7.02 1 92.88 196 LEU B N 1
ATOM 5395 C CA . LEU B 1 196 ? 3.887 11.656 5.629 1 92.88 196 LEU B CA 1
ATOM 5396 C C . LEU B 1 196 ? 4.688 12.875 5.168 1 92.88 196 LEU B C 1
ATOM 5398 O O . LEU B 1 196 ? 5.352 12.82 4.129 1 92.88 196 LEU B O 1
ATOM 5402 N N . LEU B 1 197 ? 4.68 13.945 5.895 1 96 197 LEU B N 1
ATOM 5403 C CA . LEU B 1 197 ? 5.359 15.18 5.512 1 96 197 LEU B CA 1
ATOM 5404 C C . LEU B 1 197 ? 6.871 15 5.555 1 96 197 LEU B C 1
ATOM 5406 O O . LEU B 1 197 ? 7.59 15.523 4.699 1 96 197 LEU B O 1
ATOM 5410 N N . SER B 1 198 ? 7.312 14.281 6.551 1 95.56 198 SER B N 1
ATOM 5411 C CA . SER B 1 198 ? 8.75 14.039 6.621 1 95.56 198 SER B CA 1
ATOM 5412 C C . SER B 1 198 ? 9.234 13.219 5.43 1 95.56 198 SER B C 1
ATOM 5414 O O . SER B 1 198 ? 10.336 13.438 4.926 1 95.56 198 SER B O 1
ATOM 5416 N N . GLY B 1 199 ? 8.398 12.266 5.047 1 94.38 199 GLY B N 1
ATOM 5417 C CA . GLY B 1 199 ? 8.75 11.508 3.861 1 94.38 199 GLY B CA 1
ATOM 5418 C C . GLY B 1 199 ? 8.867 12.359 2.613 1 94.38 199 GLY B C 1
ATOM 5419 O O . GLY B 1 199 ? 9.781 12.164 1.808 1 94.38 199 GLY B O 1
ATOM 5420 N N . ILE B 1 200 ? 7.977 13.242 2.412 1 95.81 200 ILE B N 1
ATOM 5421 C CA . ILE B 1 200 ? 8.008 14.141 1.264 1 95.81 200 ILE B CA 1
ATOM 5422 C C . ILE B 1 200 ? 9.234 15.039 1.345 1 95.81 200 ILE B C 1
ATOM 5424 O O . ILE B 1 200 ? 9.953 15.211 0.357 1 95.81 200 ILE B O 1
ATOM 5428 N N . SER B 1 201 ? 9.484 15.547 2.533 1 97 201 SER B N 1
ATOM 5429 C CA . SER B 1 201 ? 10.664 16.391 2.742 1 97 201 SER B CA 1
ATOM 5430 C C . SER B 1 201 ? 11.945 15.609 2.467 1 97 201 SER B C 1
ATOM 5432 O O . SER B 1 201 ? 12.898 16.156 1.913 1 97 201 SER B O 1
ATOM 5434 N N . GLU B 1 202 ? 11.93 14.375 2.898 1 94.12 202 GLU B N 1
ATOM 5435 C CA . GLU B 1 202 ? 13.094 13.523 2.66 1 94.12 202 GLU B CA 1
ATOM 5436 C C . GLU B 1 202 ? 13.352 13.336 1.168 1 94.12 202 GLU B C 1
ATOM 5438 O O . GLU B 1 202 ? 14.492 13.406 0.713 1 94.12 202 GLU B O 1
ATOM 5443 N N . SER B 1 203 ? 12.367 13.141 0.466 1 92.38 203 SER B N 1
ATOM 5444 C CA . SER B 1 203 ? 12.492 12.977 -0.979 1 92.38 203 SER B CA 1
ATOM 5445 C C . SER B 1 203 ? 13.039 14.242 -1.63 1 92.38 203 SER B C 1
ATOM 5447 O O . SER B 1 203 ? 13.914 14.172 -2.5 1 92.38 203 SER B O 1
ATOM 5449 N N . ALA B 1 204 ? 12.508 15.359 -1.249 1 93.62 204 ALA B N 1
ATOM 5450 C CA . ALA B 1 204 ? 12.953 16.641 -1.784 1 93.62 204 ALA B CA 1
ATOM 5451 C C . ALA B 1 204 ? 14.414 16.922 -1.411 1 93.62 204 ALA B C 1
ATOM 5453 O O . ALA B 1 204 ? 15.18 17.453 -2.221 1 93.62 204 ALA B O 1
ATOM 5454 N N . ALA B 1 205 ? 14.773 16.562 -0.222 1 93 205 ALA B N 1
ATOM 5455 C CA . ALA B 1 205 ? 16.125 16.781 0.273 1 93 205 ALA B CA 1
ATOM 5456 C C . ALA B 1 205 ? 17.125 15.906 -0.458 1 93 205 ALA B C 1
ATOM 5458 O O . ALA B 1 205 ? 18.234 16.344 -0.78 1 93 205 ALA B O 1
ATOM 5459 N N . GLU B 1 206 ? 16.75 14.703 -0.637 1 87.81 206 GLU B N 1
ATOM 5460 C CA . GLU B 1 206 ? 17.625 13.773 -1.354 1 87.81 206 GLU B CA 1
ATOM 5461 C C . GLU B 1 206 ? 17.938 14.289 -2.758 1 87.81 206 GLU B C 1
ATOM 5463 O O . GLU B 1 206 ? 19.078 14.195 -3.217 1 87.81 206 GLU B O 1
ATOM 5468 N N . ALA B 1 207 ? 17.031 14.797 -3.312 1 81.38 207 ALA B N 1
ATOM 5469 C CA . ALA B 1 207 ? 17.203 15.328 -4.66 1 81.38 207 ALA B CA 1
ATOM 5470 C C . ALA B 1 207 ? 18.172 16.5 -4.664 1 81.38 207 ALA B C 1
ATOM 5472 O O . ALA B 1 207 ? 18.906 16.719 -5.641 1 81.38 207 ALA B O 1
ATOM 5473 N N . ALA B 1 208 ? 18.219 17.203 -3.625 1 82.5 208 ALA B N 1
ATOM 5474 C CA . ALA B 1 208 ? 19.062 18.391 -3.512 1 82.5 208 ALA B CA 1
ATOM 5475 C C . ALA B 1 208 ? 20.391 18.047 -2.826 1 82.5 208 ALA B C 1
ATOM 5477 O O . ALA B 1 208 ? 21.203 18.938 -2.557 1 82.5 208 ALA B O 1
ATOM 5478 N N . ARG B 1 209 ? 20.609 16.766 -2.471 1 81.19 209 ARG B N 1
ATOM 5479 C CA . ARG B 1 209 ? 21.844 16.266 -1.86 1 81.19 209 ARG B CA 1
ATOM 5480 C C . ARG B 1 209 ? 22.062 16.891 -0.488 1 81.19 209 ARG B C 1
ATOM 5482 O O . ARG B 1 209 ? 23.188 17.25 -0.145 1 81.19 209 ARG B O 1
ATOM 5489 N N . ILE B 1 210 ? 20.922 17.141 0.108 1 86.31 210 ILE B N 1
ATOM 5490 C CA . ILE B 1 210 ? 20.969 17.562 1.504 1 86.31 210 ILE B CA 1
ATOM 5491 C C . ILE B 1 210 ? 21.141 16.344 2.404 1 86.31 210 ILE B C 1
ATOM 5493 O O . ILE B 1 210 ? 20.328 15.414 2.367 1 86.31 210 ILE B O 1
ATOM 5497 N N . THR B 1 211 ? 22.094 16.297 3.264 1 82.44 211 THR B N 1
ATOM 5498 C CA . THR B 1 211 ? 22.5 15.07 3.939 1 82.44 211 THR B CA 1
ATOM 5499 C C . THR B 1 211 ? 21.984 15.039 5.371 1 82.44 211 THR B C 1
ATOM 5501 O O . THR B 1 211 ? 22.109 14.031 6.066 1 82.44 211 THR B O 1
ATOM 5504 N N . THR B 1 212 ? 21.344 16.125 5.797 1 85.94 212 THR B N 1
ATOM 5505 C CA . THR B 1 212 ? 20.797 16.125 7.156 1 85.94 212 THR B CA 1
ATOM 5506 C C . THR B 1 212 ? 19.719 15.078 7.309 1 85.94 212 THR B C 1
ATOM 5508 O O . THR B 1 212 ? 18.891 14.883 6.406 1 85.94 212 THR B O 1
ATOM 5511 N N . PRO B 1 213 ? 19.719 14.398 8.43 1 85.94 213 PRO B N 1
ATOM 5512 C CA . PRO B 1 213 ? 18.688 13.375 8.641 1 85.94 213 PRO B CA 1
ATOM 5513 C C . PRO B 1 213 ? 17.281 13.961 8.758 1 85.94 213 PRO B C 1
ATOM 5515 O O . PRO B 1 213 ? 17.094 15 9.406 1 85.94 213 PRO B O 1
ATOM 5518 N N . ILE B 1 214 ? 16.406 13.359 8.109 1 92.69 214 ILE B N 1
ATOM 5519 C CA . ILE B 1 214 ? 14.992 13.727 8.164 1 92.69 214 ILE B CA 1
ATOM 5520 C C . ILE B 1 214 ? 14.164 12.539 8.664 1 92.69 214 ILE B C 1
ATOM 5522 O O . ILE B 1 214 ? 14.258 11.438 8.117 1 92.69 214 ILE B O 1
ATOM 5526 N N . HIS B 1 215 ? 13.453 12.703 9.734 1 92 215 HIS B N 1
ATOM 5527 C CA . HIS B 1 215 ? 12.641 11.664 10.359 1 92 215 HIS B CA 1
ATOM 5528 C C . HIS B 1 215 ? 11.305 12.227 10.844 1 92 215 HIS B C 1
ATOM 5530 O O . HIS B 1 215 ? 11.117 13.445 10.891 1 92 215 HIS B O 1
ATOM 5536 N N . PRO B 1 216 ? 10.367 11.438 11.281 1 93.25 216 PRO B N 1
ATOM 5537 C CA . PRO B 1 216 ? 9.016 11.883 11.609 1 93.25 216 PRO B CA 1
ATOM 5538 C C . PRO B 1 216 ? 8.977 12.844 12.797 1 93.25 216 PRO B C 1
ATOM 5540 O O . PRO B 1 216 ? 7.996 13.57 12.977 1 93.25 216 PRO B O 1
ATOM 5543 N N . LEU B 1 217 ? 10.031 12.914 13.586 1 94.56 217 LEU B N 1
ATOM 5544 C CA . LEU B 1 217 ? 10.031 13.766 14.773 1 94.56 217 LEU B CA 1
ATOM 5545 C C . LEU B 1 217 ? 10.742 15.086 14.492 1 94.56 217 LEU B C 1
ATOM 5547 O O . LEU B 1 217 ? 11 15.859 15.414 1 94.56 217 LEU B O 1
ATOM 5551 N N . ILE B 1 218 ? 10.961 15.367 13.289 1 95.19 218 ILE B N 1
ATOM 5552 C CA . ILE B 1 218 ? 11.844 16.469 12.93 1 95.19 218 ILE B CA 1
ATOM 5553 C C . ILE B 1 218 ? 11.234 17.797 13.391 1 95.19 218 ILE B C 1
ATOM 5555 O O . ILE B 1 218 ? 11.953 18.766 13.609 1 95.19 218 ILE B O 1
ATOM 5559 N N . ASN B 1 219 ? 9.93 17.906 13.555 1 97.56 219 ASN B N 1
ATOM 5560 C CA . ASN B 1 219 ? 9.258 19.109 14.016 1 97.56 219 ASN B CA 1
ATOM 5561 C C . ASN B 1 219 ? 8.625 18.922 15.391 1 97.56 219 ASN B C 1
ATOM 5563 O O . ASN B 1 219 ? 7.773 19.703 15.805 1 97.56 219 ASN B O 1
ATOM 5567 N N . TYR B 1 220 ? 8.977 17.969 16.156 1 96.62 220 TYR B N 1
ATOM 5568 C CA . TYR B 1 220 ? 8.227 17.531 17.328 1 96.62 220 TYR B CA 1
ATOM 5569 C C . TYR B 1 220 ? 8.266 18.594 18.422 1 96.62 220 TYR B C 1
ATOM 5571 O O . TYR B 1 220 ? 7.242 18.875 19.062 1 96.62 220 TYR B O 1
ATOM 5579 N N . TYR B 1 221 ? 9.43 19.141 18.75 1 97.69 221 TYR B N 1
ATOM 5580 C CA . TYR B 1 221 ? 9.516 20.125 19.812 1 97.69 221 TYR B CA 1
ATOM 5581 C C . TYR B 1 221 ? 8.609 21.328 19.531 1 97.69 221 TYR B C 1
ATOM 5583 O O . TYR B 1 221 ? 7.902 21.797 20.422 1 97.69 221 TYR B O 1
ATOM 5591 N N . PHE B 1 222 ? 8.633 21.75 18.328 1 98.06 222 PHE B N 1
ATOM 5592 C CA . PHE B 1 222 ? 7.801 22.875 17.922 1 98.06 222 PHE B CA 1
ATOM 5593 C C . PHE B 1 222 ? 6.324 22.516 18.016 1 98.06 222 PHE B C 1
ATOM 5595 O O . PHE B 1 222 ? 5.527 23.281 18.562 1 98.06 222 PHE B O 1
ATOM 5602 N N . MET B 1 223 ? 5.945 21.391 17.5 1 97.31 223 MET B N 1
ATOM 5603 C CA . MET B 1 223 ? 4.539 20.984 17.453 1 97.31 223 MET B CA 1
ATOM 5604 C C . MET B 1 223 ? 3.994 20.734 18.844 1 97.31 223 MET B C 1
ATOM 5606 O O . MET B 1 223 ? 2.84 21.062 19.141 1 97.31 223 MET B O 1
ATOM 5610 N N . ALA B 1 224 ? 4.797 20.125 19.688 1 97.38 224 ALA B N 1
ATOM 5611 C CA . ALA B 1 224 ? 4.391 19.906 21.078 1 97.38 224 ALA B CA 1
ATOM 5612 C C . ALA B 1 224 ? 4.125 21.234 21.781 1 97.38 224 ALA B C 1
ATOM 5614 O O . ALA B 1 224 ? 3.123 21.375 22.484 1 97.38 224 ALA B O 1
ATOM 5615 N N . THR B 1 225 ? 5 22.156 21.578 1 98.06 225 THR B N 1
ATOM 5616 C CA . THR B 1 225 ? 4.832 23.484 22.172 1 98.06 225 THR B CA 1
ATOM 5617 C C . THR B 1 225 ? 3.619 24.188 21.578 1 98.06 225 THR B C 1
ATOM 5619 O O . THR B 1 225 ? 2.834 24.797 22.297 1 98.06 225 THR B O 1
ATOM 5622 N N . ALA B 1 226 ? 3.477 24.016 20.281 1 97.88 226 ALA B N 1
ATOM 5623 C CA . ALA B 1 226 ? 2.361 24.656 19.578 1 97.88 226 ALA B CA 1
ATOM 5624 C C . ALA B 1 226 ? 1.023 24.125 20.094 1 97.88 226 ALA B C 1
ATOM 5626 O O . ALA B 1 226 ? 0.025 24.859 20.078 1 97.88 226 ALA B O 1
ATOM 5627 N N . THR B 1 227 ? 1.01 22.906 20.516 1 97.81 227 THR B N 1
ATOM 5628 C CA . THR B 1 227 ? -0.218 22.328 21.047 1 97.81 227 THR B CA 1
ATOM 5629 C C . THR B 1 227 ? -0.756 23.172 22.203 1 97.81 227 THR B C 1
ATOM 5631 O O . THR B 1 227 ? -1.945 23.484 22.234 1 97.81 227 THR B O 1
ATOM 5634 N N . PHE B 1 228 ? 0.09 23.594 23.094 1 98 228 PHE B N 1
ATOM 5635 C CA . PHE B 1 228 ? -0.323 24.391 24.234 1 98 228 PHE B CA 1
ATOM 5636 C C . PHE B 1 228 ? -0.671 25.812 23.812 1 98 228 PHE B C 1
ATOM 5638 O O . PHE B 1 228 ? -1.637 26.391 24.312 1 98 228 PHE B O 1
ATOM 5645 N N . ILE B 1 229 ? 0.091 26.344 22.906 1 97.94 229 ILE B N 1
ATOM 5646 C CA . ILE B 1 229 ? -0.136 27.703 22.453 1 97.94 229 ILE B CA 1
ATOM 5647 C C . ILE B 1 229 ? -1.475 27.797 21.719 1 97.94 229 ILE B C 1
ATOM 5649 O O . ILE B 1 229 ? -2.275 28.703 21.984 1 97.94 229 ILE B O 1
ATOM 5653 N N . VAL B 1 230 ? -1.725 26.891 20.844 1 97.88 230 VAL B N 1
ATOM 5654 C CA . VAL B 1 230 ? -2.959 26.891 20.062 1 97.88 230 VAL B CA 1
ATOM 5655 C C . VAL B 1 230 ? -4.152 26.641 21 1 97.88 230 VAL B C 1
ATOM 5657 O O . VAL B 1 230 ? -5.211 27.25 20.828 1 97.88 230 VAL B O 1
ATOM 5660 N N . THR B 1 231 ? -3.98 25.703 21.922 1 97.94 231 THR B N 1
ATOM 5661 C CA . THR B 1 231 ? -5.027 25.484 22.922 1 97.94 231 THR B CA 1
ATOM 5662 C C . THR B 1 231 ? -5.387 26.781 23.641 1 97.94 231 THR B C 1
ATOM 5664 O O . THR B 1 231 ? -6.566 27.094 23.797 1 97.94 231 THR B O 1
ATOM 5667 N N . GLY B 1 232 ? -4.363 27.5 24.078 1 98.06 232 GLY B N 1
ATOM 5668 C CA . GLY B 1 232 ? -4.586 28.766 24.75 1 98.06 232 GLY B CA 1
ATOM 5669 C C . GLY B 1 232 ? -5.281 29.797 23.875 1 98.06 232 GLY B C 1
ATOM 5670 O O . GLY B 1 232 ? -6.211 30.469 24.312 1 98.06 232 GLY B O 1
ATOM 5671 N N . VAL B 1 233 ? -4.871 29.891 22.672 1 98.06 233 VAL B N 1
ATOM 5672 C CA . VAL B 1 233 ? -5.41 30.859 21.734 1 98.06 233 VAL B CA 1
ATOM 5673 C C . VAL B 1 233 ? -6.871 30.531 21.422 1 98.06 233 VAL B C 1
ATOM 5675 O O . VAL B 1 233 ? -7.727 31.422 21.422 1 98.06 233 VAL B O 1
ATOM 5678 N N . VAL B 1 234 ? -7.152 29.281 21.156 1 97.75 234 VAL B N 1
ATOM 5679 C CA . VAL B 1 234 ? -8.516 28.859 20.859 1 97.75 234 VAL B CA 1
ATOM 5680 C C . VAL B 1 234 ? -9.414 29.125 22.078 1 97.75 234 VAL B C 1
ATOM 5682 O O . VAL B 1 234 ? -10.531 29.625 21.922 1 97.75 234 VAL B O 1
ATOM 5685 N N . THR B 1 235 ? -8.922 28.828 23.25 1 97.75 235 THR B N 1
ATOM 5686 C CA . THR B 1 235 ? -9.68 29.062 24.484 1 97.75 235 THR B CA 1
ATOM 5687 C C . THR B 1 235 ? -9.961 30.547 24.656 1 97.75 235 THR B C 1
ATOM 5689 O O . THR B 1 235 ? -11.078 30.938 24.984 1 97.75 235 THR B O 1
ATOM 5692 N N . LEU B 1 236 ? -8.992 31.344 24.453 1 97.81 236 LEU B N 1
ATOM 5693 C CA . LEU B 1 236 ? -9.117 32.781 24.625 1 97.81 236 LEU B CA 1
ATOM 5694 C C . LEU B 1 236 ? -10.133 33.375 23.641 1 97.81 236 LEU B C 1
ATOM 5696 O O . LEU B 1 236 ? -10.984 34.156 24.031 1 97.81 236 LEU B O 1
ATOM 5700 N N . ILE B 1 237 ? -10.039 33 22.438 1 97.31 237 ILE B N 1
ATOM 5701 C CA . ILE B 1 237 ? -10.953 33.5 21.406 1 97.31 237 ILE B CA 1
ATOM 5702 C C . ILE B 1 237 ? -12.367 33.031 21.703 1 97.31 237 ILE B C 1
ATOM 5704 O O . ILE B 1 237 ? -13.336 33.781 21.531 1 97.31 237 ILE B O 1
ATOM 5708 N N . ALA B 1 238 ? -12.477 31.766 22.094 1 95.94 238 ALA B N 1
ATOM 5709 C CA . ALA B 1 238 ? -13.781 31.219 22.422 1 95.94 238 ALA B CA 1
ATOM 5710 C C . ALA B 1 238 ? -14.438 32 23.562 1 95.94 238 ALA B C 1
ATOM 5712 O O . ALA B 1 238 ? -15.594 32.406 23.469 1 95.94 238 ALA B O 1
ATOM 5713 N N . GLU B 1 239 ? -13.719 32.25 24.625 1 94.44 239 GLU B N 1
ATOM 5714 C CA . GLU B 1 239 ? -14.258 32.875 25.828 1 94.44 239 GLU B CA 1
ATOM 5715 C C . GLU B 1 239 ? -14.5 34.375 25.625 1 94.44 239 GLU B C 1
ATOM 5717 O O . GLU B 1 239 ? -15.461 34.938 26.156 1 94.44 239 GLU B O 1
ATOM 5722 N N . LYS B 1 240 ? -13.719 34.969 24.828 1 94.38 240 LYS B N 1
ATOM 5723 C CA . LYS B 1 240 ? -13.773 36.438 24.734 1 94.38 240 LYS B CA 1
ATOM 5724 C C . LYS B 1 240 ? -14.625 36.875 23.547 1 94.38 240 LYS B C 1
ATOM 5726 O O . LYS B 1 240 ? -15.211 37.938 23.562 1 94.38 240 LYS B O 1
ATOM 5731 N N . TYR B 1 241 ? -14.703 36.062 22.594 1 92.5 241 TYR B N 1
ATOM 5732 C CA . TYR B 1 241 ? -15.367 36.531 21.375 1 92.5 241 TYR B CA 1
ATOM 5733 C C . TYR B 1 241 ? -16.578 35.656 21.047 1 92.5 241 TYR B C 1
ATOM 5735 O O . TYR B 1 241 ? -17.672 36.188 20.812 1 92.5 241 TYR B O 1
ATOM 5743 N N . ILE B 1 242 ? -16.453 34.344 21.078 1 92.12 242 ILE B N 1
ATOM 5744 C CA . ILE B 1 242 ? -17.484 33.469 20.562 1 92.12 242 ILE B CA 1
ATOM 5745 C C . ILE B 1 242 ? -18.625 33.344 21.578 1 92.12 242 ILE B C 1
ATOM 5747 O O . ILE B 1 242 ? -19.797 33.438 21.219 1 92.12 242 ILE B O 1
ATOM 5751 N N . ILE B 1 243 ? -18.266 33.031 22.781 1 90.88 243 ILE B N 1
ATOM 5752 C CA . ILE B 1 243 ? -19.266 32.781 23.812 1 90.88 243 ILE B CA 1
ATOM 5753 C C . ILE B 1 243 ? -20.141 34.031 24.016 1 90.88 243 ILE B C 1
ATOM 5755 O O . ILE B 1 243 ? -21.375 33.938 24.031 1 90.88 243 ILE B O 1
ATOM 5759 N N . PRO B 1 244 ? -19.562 35.156 24.078 1 89.62 244 PRO B N 1
ATOM 5760 C CA . PRO B 1 244 ? -20.406 36.344 24.203 1 89.62 244 PRO B CA 1
ATOM 5761 C C . PRO B 1 244 ? -21.297 36.594 22.984 1 89.62 244 PRO B C 1
ATOM 5763 O O . PRO B 1 244 ? -22.406 37.125 23.094 1 89.62 244 PRO B O 1
ATOM 5766 N N . LYS B 1 245 ? -20.844 36.188 21.891 1 88 245 LYS B N 1
ATOM 5767 C CA . LYS B 1 245 ? -21.562 36.406 20.625 1 88 245 LYS B CA 1
ATOM 5768 C C . LYS B 1 245 ? -22.734 35.438 20.516 1 88 245 LYS B C 1
ATOM 5770 O O . LYS B 1 245 ? -23.797 35.812 20 1 88 245 LYS B O 1
ATOM 5775 N N . LEU B 1 246 ? -22.656 34.094 20.812 1 87.62 246 LEU B N 1
ATOM 5776 C CA . LEU B 1 246 ? -23.672 33.062 20.641 1 87.62 246 LEU B CA 1
ATOM 5777 C C . LEU B 1 246 ? -24.547 32.938 21.875 1 87.62 246 LEU B C 1
ATOM 5779 O O . LEU B 1 246 ? -25.531 32.219 21.875 1 87.62 246 LEU B O 1
ATOM 5783 N N . ASP B 1 247 ? -24.875 33.844 22.469 1 73 247 ASP B N 1
ATOM 5784 C CA . ASP B 1 247 ? -25.688 33.812 23.688 1 73 247 ASP B CA 1
ATOM 5785 C C . ASP B 1 247 ? -25.547 32.5 24.406 1 73 247 ASP B C 1
ATOM 5787 O O . ASP B 1 247 ? -25.797 31.438 23.828 1 73 247 ASP B O 1
ATOM 5791 N N . SER B 1 248 ? -24.953 32.25 25.531 1 66.69 248 SER B N 1
ATOM 5792 C CA . SER B 1 248 ? -24.531 31.109 26.328 1 66.69 248 SER B CA 1
ATOM 5793 C C . SER B 1 248 ? -25.703 30.188 26.625 1 66.69 248 SER B C 1
ATOM 5795 O O . SER B 1 248 ? -25.5 28.984 26.875 1 66.69 248 SER B O 1
ATOM 5797 N N . GLY B 1 249 ? -26.75 30.344 26.047 1 62.56 249 GLY B N 1
ATOM 5798 C CA . GLY B 1 249 ? -27.922 29.516 26.344 1 62.56 249 GLY B CA 1
ATOM 5799 C C . GLY B 1 249 ? -28.234 29.469 27.828 1 62.56 249 GLY B C 1
ATOM 5800 O O . GLY B 1 249 ? -27.375 29.781 28.672 1 62.56 249 GLY B O 1
ATOM 5801 N N . SER B 1 250 ? -29.391 29.656 28.359 1 57.56 250 SER B N 1
ATOM 5802 C CA . SER B 1 250 ? -29.859 29.641 29.734 1 57.56 250 SER B CA 1
ATOM 5803 C C . SER B 1 250 ? -30.312 28.25 30.141 1 57.56 250 SER B C 1
ATOM 5805 O O . SER B 1 250 ? -30.969 28.078 31.172 1 57.56 250 SER B O 1
ATOM 5807 N N . GLY B 1 251 ? -29.906 27.188 29.422 1 56.34 251 GLY B N 1
ATOM 5808 C CA . GLY B 1 251 ? -30.781 26.047 29.609 1 56.34 251 GLY B CA 1
ATOM 5809 C C . GLY B 1 251 ? -30.375 25.172 30.766 1 56.34 251 GLY B C 1
ATOM 5810 O O . GLY B 1 251 ? -29.422 25.484 31.484 1 56.34 251 GLY B O 1
ATOM 5811 N N . THR B 1 252 ? -31.359 24.141 31.125 1 59.28 252 THR B N 1
ATOM 5812 C CA . THR B 1 252 ? -31.344 23.125 32.156 1 59.28 252 THR B CA 1
ATOM 5813 C C . THR B 1 252 ? -30.281 22.047 31.844 1 59.28 252 THR B C 1
ATOM 5815 O O . THR B 1 252 ? -30.094 21.672 30.688 1 59.28 252 THR B O 1
ATOM 5818 N N . LEU B 1 253 ? -29.516 21.719 32.875 1 63.62 253 LEU B N 1
ATOM 5819 C CA . LEU B 1 253 ? -28.531 20.625 32.844 1 63.62 253 LEU B CA 1
ATOM 5820 C C . LEU B 1 253 ? -29.172 19.344 32.312 1 63.62 253 LEU B C 1
ATOM 5822 O O . LEU B 1 253 ? -30.234 18.938 32.812 1 63.62 253 LEU B O 1
ATOM 5826 N N . GLU B 1 254 ? -28.984 18.891 31.078 1 66.94 254 GLU B N 1
ATOM 5827 C CA . GLU B 1 254 ? -29.469 17.625 30.531 1 66.94 254 GLU B CA 1
ATOM 5828 C C . GLU B 1 254 ? -28.328 16.609 30.406 1 66.94 254 GLU B C 1
ATOM 5830 O O . GLU B 1 254 ? -27.531 16.672 29.469 1 66.94 254 GLU B O 1
ATOM 5835 N N . ASP B 1 255 ? -28.203 15.656 31.375 1 67.06 255 ASP B N 1
ATOM 5836 C CA . ASP B 1 255 ? -27.078 14.742 31.469 1 67.06 255 ASP B CA 1
ATOM 5837 C C . ASP B 1 255 ? -27.328 13.477 30.656 1 67.06 255 ASP B C 1
ATOM 5839 O O . ASP B 1 255 ? -26.422 12.648 30.5 1 67.06 255 ASP B O 1
ATOM 5843 N N . LYS B 1 256 ? -28.438 13.258 30 1 66 256 LYS B N 1
ATOM 5844 C CA . LYS B 1 256 ? -28.781 11.992 29.375 1 66 256 LYS B CA 1
ATOM 5845 C C . LYS B 1 256 ? -27.859 11.68 28.188 1 66 256 LYS B C 1
ATOM 5847 O O . LYS B 1 256 ? -27.422 10.547 28.031 1 66 256 LYS B O 1
ATOM 5852 N N . ASP B 1 257 ? -27.516 12.641 27.516 1 74.06 257 ASP B N 1
ATOM 5853 C CA . ASP B 1 257 ? -26.734 12.422 26.297 1 74.06 257 ASP B CA 1
ATOM 5854 C C . ASP B 1 257 ? -25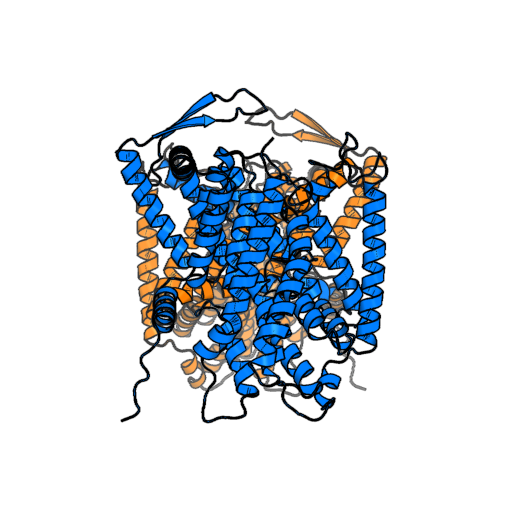.281 12.141 26.625 1 74.06 257 ASP B C 1
ATOM 5856 O O . ASP B 1 257 ? -24.594 11.453 25.875 1 74.06 257 ASP B O 1
ATOM 5860 N N . LEU B 1 258 ? -24.938 12.617 27.781 1 78.5 258 LEU B N 1
ATOM 5861 C CA . LEU B 1 258 ? -23.547 12.406 28.188 1 78.5 258 LEU B CA 1
ATOM 5862 C C . LEU B 1 258 ? -23.312 10.953 28.578 1 78.5 258 LEU B C 1
ATOM 5864 O O . LEU B 1 258 ? -22.219 10.422 28.391 1 78.5 258 LEU B O 1
ATOM 5868 N N . ALA B 1 259 ? -24.328 10.32 29.141 1 78.44 259 ALA B N 1
ATOM 5869 C CA . ALA B 1 259 ? -24.234 8.953 29.641 1 78.44 259 ALA B CA 1
ATOM 5870 C C . ALA B 1 259 ? -23.859 7.977 28.531 1 78.44 259 ALA B C 1
ATOM 5872 O O . ALA B 1 259 ? -23.141 7.012 28.766 1 78.44 259 ALA B O 1
ATOM 5873 N N . ALA B 1 260 ? -24.266 8.242 27.328 1 78.69 260 ALA B N 1
ATOM 5874 C CA . ALA B 1 260 ? -24.016 7.371 26.188 1 78.69 260 ALA B CA 1
ATOM 5875 C C . ALA B 1 260 ? -22.547 7.395 25.781 1 78.69 260 ALA B C 1
ATOM 5877 O O . ALA B 1 260 ? -22.062 6.477 25.125 1 78.69 260 ALA B O 1
ATOM 5878 N N . HIS B 1 261 ? -21.875 8.336 26.312 1 85.88 261 HIS B N 1
ATOM 5879 C CA . HIS B 1 261 ? -20.484 8.5 25.922 1 85.88 261 HIS B CA 1
ATOM 5880 C C . HIS B 1 261 ? -19.547 8.188 27.078 1 85.88 261 HIS B C 1
ATOM 5882 O O . HIS B 1 261 ? -18.312 8.281 26.938 1 85.88 261 HIS B O 1
ATOM 5888 N N . GLU B 1 262 ? -20.109 7.781 28.141 1 90.5 262 GLU B N 1
ATOM 5889 C CA . GLU B 1 262 ? -19.297 7.391 29.281 1 90.5 262 GLU B CA 1
ATOM 5890 C C . GLU B 1 262 ? -18.516 6.109 28.984 1 90.5 262 GLU B C 1
ATOM 5892 O O . GLU B 1 262 ? -18.969 5.273 28.203 1 90.5 262 GLU B O 1
ATOM 5897 N N . LEU B 1 263 ? -17.391 5.98 29.641 1 95 263 LEU B N 1
ATOM 5898 C CA . LEU B 1 263 ? -16.547 4.816 29.438 1 95 263 LEU B CA 1
ATOM 5899 C C . LEU B 1 263 ? -17.078 3.607 30.188 1 95 263 LEU B C 1
ATOM 5901 O O . LEU B 1 263 ? -17.547 3.736 31.328 1 95 263 LEU B O 1
ATOM 5905 N N . THR B 1 264 ? -17 2.508 29.578 1 95.19 264 THR B N 1
ATOM 5906 C CA . THR B 1 264 ? -17.312 1.255 30.266 1 95.19 264 THR B CA 1
ATOM 5907 C C . THR B 1 264 ? -16.172 0.854 31.188 1 95.19 264 THR B C 1
ATOM 5909 O O . THR B 1 264 ? -15.062 1.383 31.094 1 95.19 264 THR B O 1
ATOM 5912 N N . ASP B 1 265 ? -16.438 -0.037 32.062 1 96.31 265 ASP B N 1
ATOM 5913 C CA . ASP B 1 265 ? -15.414 -0.52 33 1 96.31 265 ASP B CA 1
ATOM 5914 C C . ASP B 1 265 ? -14.266 -1.18 32.219 1 96.31 265 ASP B C 1
ATOM 5916 O O . ASP B 1 265 ? -13.102 -1.046 32.625 1 96.31 265 ASP B O 1
ATOM 5920 N N . LEU B 1 266 ? -14.594 -1.844 31.219 1 97 266 LEU B N 1
ATOM 5921 C CA . LEU B 1 266 ? -13.562 -2.49 30.422 1 97 266 LEU B CA 1
ATOM 5922 C C . LEU B 1 266 ? -12.68 -1.455 29.719 1 97 266 LEU B C 1
ATOM 5924 O O . LEU B 1 266 ? -11.469 -1.645 29.609 1 97 266 LEU B O 1
ATOM 5928 N N . GLU B 1 267 ? -13.328 -0.461 29.203 1 97.5 267 GLU B N 1
ATOM 5929 C CA . GLU B 1 267 ? -12.562 0.608 28.562 1 97.5 267 GLU B CA 1
ATOM 5930 C C . GLU B 1 267 ? -11.617 1.279 29.562 1 97.5 267 GLU B C 1
ATOM 5932 O O . GLU B 1 267 ? -10.477 1.597 29.219 1 97.5 267 GLU B O 1
ATOM 5937 N N . LYS B 1 268 ? -12.109 1.552 30.734 1 97.56 268 LYS B N 1
ATOM 5938 C CA . LYS B 1 268 ? -11.273 2.15 31.766 1 97.56 268 LYS B CA 1
ATOM 5939 C C . LYS B 1 268 ? -10.078 1.257 32.094 1 97.56 268 LYS B C 1
ATOM 5941 O O . LYS B 1 268 ? -8.945 1.739 32.219 1 97.56 268 LYS B O 1
ATOM 5946 N N . LYS B 1 269 ? -10.367 0.008 32.25 1 98.25 269 LYS B N 1
ATOM 5947 C CA . LYS B 1 269 ? -9.297 -0.958 32.5 1 98.25 269 LYS B CA 1
ATOM 5948 C C . LYS B 1 269 ? -8.328 -1.016 31.328 1 98.25 269 LYS B C 1
ATOM 5950 O O . LYS B 1 269 ? -7.113 -1.134 31.531 1 98.25 269 LYS B O 1
ATOM 5955 N N . GLY B 1 270 ? -8.891 -1.015 30.156 1 98.5 270 GLY B N 1
ATOM 5956 C CA . GLY B 1 270 ? -8.062 -1.001 28.953 1 98.5 270 GLY B CA 1
ATOM 5957 C C . GLY B 1 270 ? -7.109 0.179 28.906 1 98.5 270 GLY B C 1
ATOM 5958 O O . GLY B 1 270 ? -5.934 0.021 28.562 1 98.5 270 GLY B O 1
ATOM 5959 N N . LEU B 1 271 ? -7.625 1.341 29.219 1 97.88 271 LEU B N 1
ATOM 5960 C CA . LEU B 1 271 ? -6.789 2.537 29.234 1 97.88 271 LEU B CA 1
ATOM 5961 C C . LEU B 1 271 ? -5.68 2.418 30.281 1 97.88 271 LEU B C 1
ATOM 5963 O O . LEU B 1 271 ? -4.539 2.811 30.016 1 97.88 271 LEU B O 1
ATOM 5967 N N . SER B 1 272 ? -6.004 1.927 31.422 1 98.19 272 SER B N 1
ATOM 5968 C CA . SER B 1 272 ? -5.02 1.749 32.5 1 98.19 272 SER B CA 1
ATOM 5969 C C . SER B 1 272 ? -3.93 0.764 32.062 1 98.19 272 SER B C 1
ATOM 5971 O O . SER B 1 272 ? -2.74 1.034 32.25 1 98.19 272 SER B O 1
ATOM 5973 N N . ASN B 1 273 ? -4.332 -0.396 31.531 1 98.62 273 ASN B N 1
ATOM 5974 C CA . ASN B 1 273 ? -3.363 -1.39 31.078 1 98.62 273 ASN B CA 1
ATOM 5975 C C . ASN B 1 273 ? -2.471 -0.837 29.969 1 98.62 273 ASN B C 1
ATOM 5977 O O . ASN B 1 273 ? -1.272 -1.125 29.922 1 98.62 273 ASN B O 1
ATOM 5981 N N . ALA B 1 274 ? -3.068 -0.113 29.031 1 98.25 274 ALA B N 1
ATOM 5982 C CA . ALA B 1 274 ? -2.297 0.52 27.969 1 98.25 274 ALA B CA 1
ATOM 5983 C C . ALA B 1 274 ? -1.301 1.526 28.531 1 98.25 274 ALA B C 1
ATOM 5985 O O . ALA B 1 274 ? -0.192 1.673 28.016 1 98.25 274 ALA B O 1
ATOM 5986 N N . GLY B 1 275 ? -1.775 2.27 29.531 1 97.88 275 GLY B N 1
ATOM 5987 C CA . GLY B 1 275 ? -0.871 3.178 30.219 1 97.88 275 GLY B CA 1
ATOM 5988 C C . GLY B 1 275 ? 0.325 2.479 30.844 1 97.88 275 GLY B C 1
ATOM 5989 O O . GLY B 1 275 ? 1.457 2.953 30.719 1 97.88 275 GLY B O 1
ATOM 5990 N N . ILE B 1 276 ? 0.107 1.383 31.484 1 98.44 276 ILE B N 1
ATOM 5991 C CA . ILE B 1 276 ? 1.176 0.59 32.094 1 98.44 276 ILE B CA 1
ATOM 5992 C C . ILE B 1 276 ? 2.111 0.077 30.984 1 98.44 276 ILE B C 1
ATOM 5994 O O . ILE B 1 276 ? 3.334 0.13 31.125 1 98.44 276 ILE B O 1
ATOM 5998 N N . ALA B 1 277 ? 1.502 -0.427 29.922 1 98.25 277 ALA B N 1
ATOM 5999 C CA . ALA B 1 277 ? 2.301 -0.908 28.797 1 98.25 277 ALA B CA 1
ATOM 6000 C C . ALA B 1 277 ? 3.184 0.203 28.25 1 98.25 277 ALA B C 1
ATOM 6002 O O . ALA B 1 277 ? 4.324 -0.043 27.844 1 98.25 277 ALA B O 1
ATOM 6003 N N . THR B 1 278 ? 2.639 1.356 28.156 1 97.56 278 THR B N 1
ATOM 6004 C CA . THR B 1 278 ? 3.385 2.516 27.672 1 97.56 278 THR B CA 1
ATOM 6005 C C . THR B 1 278 ? 4.59 2.785 28.578 1 97.56 278 THR B C 1
ATOM 6007 O O . THR B 1 278 ? 5.699 3.006 28.078 1 97.56 278 THR B O 1
ATOM 6010 N N . ILE B 1 279 ? 4.398 2.754 29.859 1 98.12 279 ILE B N 1
ATOM 6011 C CA . ILE B 1 279 ? 5.461 3.014 30.812 1 98.12 279 ILE B CA 1
ATOM 6012 C C . ILE B 1 279 ? 6.543 1.943 30.688 1 98.12 279 ILE B C 1
ATOM 6014 O O . ILE B 1 279 ? 7.738 2.258 30.672 1 98.12 279 ILE B O 1
ATOM 6018 N N . ILE B 1 280 ? 6.145 0.705 30.609 1 98.31 280 ILE B N 1
ATOM 6019 C CA . ILE B 1 280 ? 7.098 -0.392 30.453 1 98.31 280 ILE B CA 1
ATOM 6020 C C . ILE B 1 280 ? 7.906 -0.199 29.172 1 98.31 280 ILE B C 1
ATOM 6022 O O . ILE B 1 280 ? 9.125 -0.375 29.172 1 98.31 280 ILE B O 1
ATOM 6026 N N . TYR B 1 281 ? 7.207 0.167 28.062 1 97.75 281 TYR B N 1
ATOM 6027 C CA . TYR B 1 281 ? 7.875 0.389 26.781 1 97.75 281 TYR B CA 1
ATOM 6028 C C . TYR B 1 281 ? 8.906 1.503 26.906 1 97.75 281 TYR B C 1
ATOM 6030 O O . TYR B 1 281 ? 10.031 1.367 26.406 1 97.75 281 TYR B O 1
ATOM 6038 N N . ILE B 1 282 ? 8.555 2.557 27.547 1 96.31 282 ILE B N 1
ATOM 6039 C CA . ILE B 1 282 ? 9.445 3.699 27.703 1 96.31 282 ILE B CA 1
ATOM 6040 C C . ILE B 1 282 ? 10.648 3.295 28.562 1 96.31 282 ILE B C 1
ATOM 6042 O O . ILE B 1 282 ? 11.781 3.686 28.266 1 96.31 282 ILE B O 1
ATOM 6046 N N . ILE B 1 283 ? 10.43 2.523 29.609 1 97.06 283 ILE B N 1
ATOM 6047 C CA . ILE B 1 283 ? 11.508 2.057 30.469 1 97.06 283 ILE B CA 1
ATOM 6048 C C . ILE B 1 283 ? 12.484 1.2 29.672 1 97.06 283 ILE B C 1
ATOM 6050 O O . ILE B 1 283 ? 13.703 1.315 29.828 1 97.06 283 ILE B O 1
ATOM 6054 N N . ILE B 1 284 ? 11.945 0.369 28.812 1 96.75 284 ILE B N 1
ATOM 6055 C CA . ILE B 1 284 ? 12.797 -0.478 27.969 1 96.75 284 ILE B CA 1
ATOM 6056 C C . ILE B 1 284 ? 13.641 0.392 27.047 1 96.75 284 ILE B C 1
ATOM 6058 O O . ILE B 1 284 ? 14.844 0.168 26.906 1 96.75 284 ILE B O 1
ATOM 6062 N N . ILE B 1 285 ? 13.047 1.388 26.391 1 94.81 285 ILE B N 1
ATOM 6063 C CA . ILE B 1 285 ? 13.758 2.277 25.484 1 94.81 285 ILE B CA 1
ATOM 6064 C C . ILE B 1 285 ? 14.844 3.029 26.25 1 94.81 285 ILE B C 1
ATOM 6066 O O . ILE B 1 285 ? 15.969 3.186 25.75 1 94.81 285 ILE B O 1
ATOM 6070 N N . LEU B 1 286 ? 14.539 3.465 27.453 1 94.25 286 LEU B N 1
ATOM 6071 C CA . LEU B 1 286 ? 15.5 4.188 28.281 1 94.25 286 LEU B CA 1
ATOM 6072 C C . LEU B 1 286 ? 16.641 3.271 28.703 1 94.25 286 LEU B C 1
ATOM 6074 O O . LEU B 1 286 ? 17.812 3.688 28.719 1 94.25 286 LEU B O 1
ATOM 6078 N N . ALA B 1 287 ? 16.297 2.074 29.047 1 94.31 287 ALA B N 1
ATOM 6079 C CA . ALA B 1 287 ? 17.312 1.104 29.453 1 94.31 287 ALA B CA 1
ATOM 6080 C C . ALA B 1 287 ? 18.266 0.799 28.297 1 94.31 287 ALA B C 1
ATOM 6082 O O . ALA B 1 287 ? 19.438 0.511 28.516 1 94.31 287 ALA B O 1
ATOM 6083 N N . LEU B 1 288 ? 17.766 0.928 27.078 1 92.88 288 LEU B N 1
ATOM 6084 C CA . LEU B 1 288 ? 18.562 0.626 25.891 1 92.88 288 LEU B CA 1
ATOM 6085 C C . LEU B 1 288 ? 19.297 1.871 25.406 1 92.88 288 LEU B C 1
ATOM 6087 O O . LEU B 1 288 ? 20.203 1.774 24.594 1 92.88 288 LEU B O 1
ATOM 6091 N N . SER B 1 289 ? 18.953 3.068 25.922 1 90.75 289 SER B N 1
ATOM 6092 C CA . SER B 1 289 ? 19.484 4.312 25.375 1 90.75 289 SER B CA 1
ATOM 6093 C C . SER B 1 289 ? 20.375 5.016 26.391 1 90.75 289 SER B C 1
ATOM 6095 O O . SER B 1 289 ? 21.328 5.699 26.016 1 90.75 289 SER B O 1
ATOM 6097 N N . ILE B 1 290 ? 20.203 4.883 27.672 1 88.94 290 ILE B N 1
ATOM 6098 C CA . ILE B 1 290 ? 20.828 5.715 28.688 1 88.94 290 ILE B CA 1
ATOM 6099 C C . ILE B 1 290 ? 22.234 5.203 28.969 1 88.94 290 ILE B C 1
ATOM 6101 O O . ILE B 1 290 ? 23.188 5.988 29.047 1 88.94 290 ILE B O 1
ATOM 6105 N N . PRO B 1 291 ? 22.344 3.881 29.172 1 88.38 291 PRO B N 1
ATOM 6106 C CA . PRO B 1 291 ? 23.703 3.414 29.438 1 88.38 291 PRO B CA 1
ATOM 6107 C C . PRO B 1 291 ? 24.672 3.725 28.297 1 88.38 291 PRO B C 1
ATOM 6109 O O . PRO B 1 291 ? 24.266 3.748 27.141 1 88.38 291 PRO B O 1
ATOM 6112 N N . LYS B 1 292 ? 25.844 3.977 28.625 1 83.38 292 LYS B N 1
ATOM 6113 C CA . LYS B 1 292 ? 26.859 4.352 27.641 1 83.38 292 LYS B CA 1
ATOM 6114 C C . LYS B 1 292 ? 27.016 3.279 26.578 1 83.38 292 LYS B C 1
ATOM 6116 O O . LYS B 1 292 ? 27.344 3.586 25.422 1 83.38 292 LYS B O 1
ATOM 6121 N N . ASN B 1 293 ? 26.75 2.07 26.953 1 82.62 293 ASN B N 1
ATOM 6122 C CA . ASN B 1 293 ? 26.859 0.974 26 1 82.62 293 ASN B CA 1
ATOM 6123 C C . ASN B 1 293 ? 25.469 0.503 25.531 1 82.62 293 ASN B C 1
ATOM 6125 O O . ASN B 1 293 ? 25.312 -0.651 25.141 1 82.62 293 ASN B O 1
ATOM 6129 N N . GLY B 1 294 ? 24.641 1.431 25.594 1 87.75 294 GLY B N 1
ATOM 6130 C CA . GLY B 1 294 ? 23.281 1.069 25.219 1 87.75 294 GLY B CA 1
ATOM 6131 C C . GLY B 1 294 ? 23.141 0.685 23.75 1 87.75 294 GLY B C 1
ATOM 6132 O O . GLY B 1 294 ? 23.828 1.251 22.891 1 87.75 294 GLY B O 1
ATOM 6133 N N . LEU B 1 295 ? 22.25 -0.156 23.375 1 88.06 295 LEU B N 1
ATOM 6134 C CA . LEU B 1 295 ? 22.047 -0.697 22.031 1 88.06 295 LEU B CA 1
ATOM 6135 C C . LEU B 1 295 ? 21.531 0.377 21.078 1 88.06 295 LEU B C 1
ATOM 6137 O O . LEU B 1 295 ? 21.719 0.28 19.875 1 88.06 295 LEU B O 1
ATOM 6141 N N . LEU B 1 296 ? 20.938 1.417 21.641 1 91.44 296 LEU B N 1
ATOM 6142 C CA . LEU B 1 296 ? 20.297 2.43 20.797 1 91.44 296 LEU B CA 1
ATOM 6143 C C . LEU B 1 296 ? 21.172 3.674 20.688 1 91.44 296 LEU B C 1
ATOM 6145 O O . LEU B 1 296 ? 20.766 4.68 20.109 1 91.44 296 LEU B O 1
ATOM 6149 N N . ARG B 1 297 ? 22.328 3.584 21.203 1 89 297 ARG B N 1
ATOM 6150 C CA . ARG B 1 297 ? 23.297 4.668 21.062 1 89 297 ARG B CA 1
ATOM 6151 C C . ARG B 1 297 ? 24.234 4.422 19.891 1 89 297 ARG B C 1
ATOM 6153 O O . ARG B 1 297 ? 24.359 3.291 19.422 1 89 297 ARG B O 1
ATOM 6160 N N . ALA B 1 298 ? 24.797 5.57 19.469 1 84.88 298 ALA B N 1
ATOM 6161 C CA . ALA B 1 298 ? 25.844 5.453 18.453 1 84.88 298 ALA B CA 1
ATOM 6162 C C . ALA B 1 298 ? 27.094 4.793 19.031 1 84.88 298 ALA B C 1
ATOM 6164 O O . ALA B 1 298 ? 27.234 4.656 20.25 1 84.88 298 ALA B O 1
ATOM 6165 N N . ASP B 1 299 ? 27.953 4.348 18.172 1 81.5 299 ASP B N 1
ATOM 6166 C CA . ASP B 1 299 ? 29.172 3.668 18.594 1 81.5 299 ASP B CA 1
ATOM 6167 C C . ASP B 1 299 ? 30.047 4.59 19.453 1 81.5 299 ASP B C 1
ATOM 6169 O O . ASP B 1 299 ? 30.781 4.129 20.328 1 81.5 299 ASP B O 1
ATOM 6173 N N . ASP B 1 300 ? 29.875 5.934 19.141 1 81.38 300 ASP B N 1
ATOM 6174 C CA . ASP B 1 300 ? 30.672 6.895 19.891 1 81.38 300 ASP B CA 1
ATOM 6175 C C . ASP B 1 300 ? 29.984 7.285 21.203 1 81.38 300 ASP B C 1
ATOM 6177 O O . ASP B 1 300 ? 30.5 8.109 21.953 1 81.38 300 ASP B O 1
ATOM 6181 N N . GLY B 1 301 ? 28.859 6.695 21.406 1 79 301 GLY B N 1
ATOM 6182 C CA . GLY B 1 301 ? 28.156 6.91 22.656 1 79 301 GLY B CA 1
ATOM 6183 C C . GLY B 1 301 ? 27.125 8.023 22.594 1 79 301 GLY B C 1
ATOM 6184 O O . GLY B 1 301 ? 26.344 8.219 23.516 1 79 301 GLY B O 1
ATOM 6185 N N . THR B 1 302 ? 27.094 8.727 21.531 1 81.44 302 THR B N 1
ATOM 6186 C CA . THR B 1 302 ? 26.188 9.867 21.422 1 81.44 302 THR B CA 1
ATOM 6187 C C . THR B 1 302 ? 24.812 9.422 20.938 1 81.44 302 THR B C 1
ATOM 6189 O O . THR B 1 302 ? 24.672 8.344 20.359 1 81.44 302 THR B O 1
ATOM 6192 N N . ILE B 1 303 ? 23.859 10.242 21.281 1 80.25 303 ILE B N 1
ATOM 6193 C CA . ILE B 1 303 ? 22.484 9.961 20.875 1 80.25 303 ILE B CA 1
ATOM 6194 C C . ILE B 1 303 ? 22.125 10.805 19.656 1 80.25 303 ILE B C 1
ATOM 6196 O O . ILE B 1 303 ? 21.422 10.336 18.75 1 80.25 303 ILE B O 1
ATOM 6200 N N . LEU B 1 304 ? 22.562 12.07 19.641 1 77.75 304 LEU B N 1
ATOM 6201 C CA . LEU B 1 304 ? 22.281 12.984 18.547 1 77.75 304 LEU B CA 1
ATOM 6202 C C . LEU B 1 304 ? 23.562 13.383 17.812 1 77.75 304 LEU B C 1
ATOM 6204 O O . LEU B 1 304 ? 24.641 13.391 18.406 1 77.75 304 LEU B O 1
ATOM 6208 N N . PRO B 1 305 ? 23.469 13.531 16.562 1 71.56 305 PRO B N 1
ATOM 6209 C CA . PRO B 1 305 ? 22.297 13.602 15.688 1 71.56 305 PRO B CA 1
ATOM 6210 C C . PRO B 1 305 ? 22 12.281 14.984 1 71.56 305 PRO B C 1
ATOM 6212 O O . PRO B 1 305 ? 20.906 12.086 14.461 1 71.56 305 PRO B O 1
ATOM 6215 N N . LYS B 1 306 ? 23.094 11.438 15 1 77.94 306 LYS B N 1
ATOM 6216 C CA . LYS B 1 306 ? 22.938 10.172 14.297 1 77.94 306 LYS B CA 1
ATOM 6217 C C . LYS B 1 306 ? 23.094 8.984 15.25 1 77.94 306 LYS B C 1
ATOM 6219 O O . LYS B 1 306 ? 24.125 8.859 15.93 1 77.94 306 LYS B O 1
ATOM 6224 N N . SER B 1 307 ? 22.125 8.312 15.57 1 83.88 307 SER B N 1
ATOM 6225 C CA . SER B 1 307 ? 22.125 7.125 16.422 1 83.88 307 SER B CA 1
ATOM 6226 C C . SER B 1 307 ? 21.047 6.137 15.977 1 83.88 307 SER B C 1
ATOM 6228 O O . SER B 1 307 ? 20.125 6.496 15.234 1 83.88 307 SER B O 1
ATOM 6230 N N . PRO B 1 308 ? 21.203 4.938 16.359 1 87 308 PRO B N 1
ATOM 6231 C CA . PRO B 1 308 ? 20.156 3.963 16.062 1 87 308 PRO B CA 1
ATOM 6232 C C . PRO B 1 308 ? 18.797 4.375 16.641 1 87 308 PRO B C 1
ATOM 6234 O O . PRO B 1 308 ? 17.75 4.02 16.078 1 87 308 PRO B O 1
ATOM 6237 N N . LEU B 1 309 ? 18.859 5.125 17.672 1 88.5 309 LEU B N 1
ATOM 6238 C CA . LEU B 1 309 ? 17.609 5.625 18.234 1 88.5 309 LEU B CA 1
ATOM 6239 C C . LEU B 1 309 ? 16.891 6.539 17.25 1 88.5 309 LEU B C 1
ATOM 6241 O O . LEU B 1 309 ? 15.695 6.391 17.016 1 88.5 309 LEU B O 1
ATOM 6245 N N . ILE B 1 310 ? 17.672 7.422 16.609 1 84.69 310 ILE B N 1
ATOM 6246 C CA . ILE B 1 310 ? 17.094 8.406 15.703 1 84.69 310 ILE B CA 1
ATOM 6247 C C . ILE B 1 310 ? 16.828 7.75 14.344 1 84.69 310 ILE B C 1
ATOM 6249 O O . ILE B 1 310 ? 15.75 7.91 13.773 1 84.69 310 ILE B O 1
ATOM 6253 N N . SER B 1 311 ? 17.781 7 13.898 1 86.19 311 SER B N 1
ATOM 6254 C CA . SER B 1 311 ? 17.656 6.34 12.602 1 86.19 311 SER B CA 1
ATOM 6255 C C . SER B 1 311 ? 16.578 5.254 12.641 1 86.19 311 SER B C 1
ATOM 6257 O O . SER B 1 311 ? 16.031 4.879 11.602 1 86.19 311 SER B O 1
ATOM 6259 N N . GLY B 1 312 ? 16.344 4.758 13.828 1 91.31 312 GLY B N 1
ATOM 6260 C CA . GLY B 1 312 ? 15.359 3.697 13.992 1 91.31 312 GLY B CA 1
ATOM 6261 C C . GLY B 1 312 ? 14.07 4.172 14.625 1 91.31 312 GLY B C 1
ATOM 6262 O O . GLY B 1 312 ? 13.328 3.375 15.211 1 91.31 312 GLY B O 1
ATOM 6263 N N . ILE B 1 313 ? 13.797 5.406 14.461 1 91.5 313 ILE B N 1
ATOM 6264 C CA . ILE B 1 313 ? 12.664 5.984 15.172 1 91.5 313 ILE B CA 1
ATOM 6265 C C . ILE B 1 313 ? 11.359 5.43 14.602 1 91.5 313 ILE B C 1
ATOM 6267 O O . ILE B 1 313 ? 10.383 5.238 15.336 1 91.5 313 ILE B O 1
ATOM 6271 N N . VAL B 1 314 ? 11.359 5.141 13.328 1 92.31 314 VAL B N 1
ATOM 6272 C CA . VAL B 1 314 ? 10.141 4.707 12.656 1 92.31 314 VAL B CA 1
ATOM 6273 C C . VAL B 1 314 ? 9.688 3.363 13.227 1 92.31 314 VAL B C 1
ATOM 6275 O O . VAL B 1 314 ? 8.562 3.234 13.703 1 92.31 314 VAL B O 1
ATOM 6278 N N . PRO B 1 315 ? 10.547 2.365 13.266 1 95.56 315 PRO B N 1
ATOM 6279 C CA . PRO B 1 315 ? 10.102 1.11 13.875 1 95.56 315 PRO B CA 1
ATOM 6280 C C . PRO B 1 315 ? 9.812 1.252 15.367 1 95.56 315 PRO B C 1
ATOM 6282 O O . PRO B 1 315 ? 8.938 0.563 15.898 1 95.56 315 PRO B O 1
ATOM 6285 N N . LEU B 1 316 ? 10.531 2.078 16.078 1 95.56 316 LEU B N 1
ATOM 6286 C CA . LEU B 1 316 ? 10.281 2.268 17.5 1 95.56 316 LEU B CA 1
ATOM 6287 C C . LEU B 1 316 ? 8.883 2.82 17.734 1 95.56 316 LEU B C 1
ATOM 6289 O O . LEU B 1 316 ? 8.188 2.379 18.656 1 95.56 316 LEU B O 1
ATOM 6293 N N . ILE B 1 317 ? 8.508 3.795 16.906 1 94.5 317 ILE B N 1
ATOM 6294 C CA . ILE B 1 317 ? 7.164 4.352 17 1 94.5 317 ILE B CA 1
ATOM 6295 C C . ILE B 1 317 ? 6.137 3.285 16.609 1 94.5 317 ILE B C 1
ATOM 6297 O O . ILE B 1 317 ? 5.105 3.146 17.266 1 94.5 317 ILE B O 1
ATOM 6301 N N . PHE B 1 318 ? 6.406 2.537 15.562 1 96.56 318 PHE B N 1
ATOM 6302 C CA . PHE B 1 318 ? 5.527 1.478 15.086 1 96.56 318 PHE B CA 1
ATOM 6303 C C . PHE B 1 318 ? 5.254 0.461 16.188 1 96.56 318 PHE B C 1
ATOM 6305 O O . PHE B 1 318 ? 4.098 0.146 16.469 1 96.56 318 PHE B O 1
ATOM 6312 N N . PHE B 1 319 ? 6.27 -0.04 16.859 1 97.44 319 PHE B N 1
ATOM 6313 C CA . PHE B 1 319 ? 6.113 -1.055 17.891 1 97.44 319 PHE B CA 1
ATOM 6314 C C . PHE B 1 319 ? 5.465 -0.463 19.141 1 97.44 319 PHE B C 1
ATOM 6316 O O . PHE B 1 319 ? 4.762 -1.161 19.875 1 97.44 319 PHE B O 1
ATOM 6323 N N . PHE B 1 320 ? 5.727 0.79 19.422 1 96.94 320 PHE B N 1
ATOM 6324 C CA . PHE B 1 320 ? 5.062 1.468 20.531 1 96.94 320 PHE B CA 1
ATOM 6325 C C . PHE B 1 320 ? 3.547 1.427 20.359 1 96.94 320 PHE B C 1
ATOM 6327 O O . PHE B 1 320 ? 2.826 0.992 21.25 1 96.94 320 PHE B O 1
ATOM 6334 N N . PHE B 1 321 ? 3.113 1.812 19.203 1 96.56 321 PHE B N 1
ATOM 6335 C CA . PHE B 1 321 ? 1.679 1.874 18.953 1 96.56 321 PHE B CA 1
ATOM 6336 C C . PHE B 1 321 ? 1.076 0.476 18.906 1 96.56 321 PHE B C 1
ATOM 6338 O O . PHE B 1 321 ? -0.064 0.269 19.312 1 96.56 321 PHE B O 1
ATOM 6345 N N . LEU B 1 322 ? 1.799 -0.448 18.344 1 97.44 322 LEU B N 1
ATOM 6346 C CA . LEU B 1 322 ? 1.318 -1.825 18.344 1 97.44 322 LEU B CA 1
ATOM 6347 C C . LEU B 1 322 ? 1.145 -2.336 19.781 1 97.44 322 LEU B C 1
ATOM 6349 O O . LEU B 1 322 ? 0.159 -3.012 20.078 1 97.44 322 LEU B O 1
ATOM 6353 N N . THR B 1 323 ? 2.092 -2.033 20.641 1 98 323 THR B N 1
ATOM 6354 C CA . THR B 1 323 ? 2.037 -2.459 22.031 1 98 323 THR B CA 1
ATOM 6355 C C . THR B 1 323 ? 0.812 -1.875 22.734 1 98 323 THR B C 1
ATOM 6357 O O . THR B 1 323 ? 0.074 -2.594 23.406 1 98 323 THR B O 1
ATOM 6360 N N . VAL B 1 324 ? 0.607 -0.643 22.5 1 97.56 324 VAL B N 1
ATOM 6361 C CA . VAL B 1 324 ? -0.525 0.042 23.109 1 97.56 324 VAL B CA 1
ATOM 6362 C C . VAL B 1 324 ? -1.832 -0.518 22.562 1 97.56 324 VAL B C 1
ATOM 6364 O O . VAL B 1 324 ? -2.744 -0.856 23.312 1 97.56 324 VAL B O 1
ATOM 6367 N N . GLY B 1 325 ? -1.883 -0.622 21.25 1 97.56 325 GLY B N 1
ATOM 6368 C CA . GLY B 1 325 ? -3.088 -1.107 20.594 1 97.56 325 GLY B CA 1
ATOM 6369 C C . GLY B 1 325 ? -3.441 -2.533 20.969 1 97.56 325 GLY B C 1
ATOM 6370 O O . GLY B 1 325 ? -4.602 -2.836 21.25 1 97.56 325 GLY B O 1
ATOM 6371 N N . ILE B 1 326 ? -2.482 -3.395 21.016 1 98.25 326 ILE B N 1
ATOM 6372 C CA . ILE B 1 326 ? -2.719 -4.797 21.344 1 98.25 326 ILE B CA 1
ATOM 6373 C C . ILE B 1 326 ? -3.16 -4.918 22.797 1 98.25 326 ILE B C 1
ATOM 6375 O O . ILE B 1 326 ? -4.102 -5.656 23.109 1 98.25 326 ILE B O 1
ATOM 6379 N N . THR B 1 327 ? -2.461 -4.211 23.734 1 98.56 327 THR B N 1
ATOM 6380 C CA . THR B 1 327 ? -2.807 -4.266 25.141 1 98.56 327 THR B CA 1
ATOM 6381 C C . THR B 1 327 ? -4.238 -3.793 25.375 1 98.56 327 THR B C 1
ATOM 6383 O O . THR B 1 327 ? -5.02 -4.461 26.062 1 98.56 327 THR B O 1
ATOM 6386 N N . TYR B 1 328 ? -4.602 -2.645 24.781 1 98.5 328 TYR B N 1
ATOM 6387 C CA . TYR B 1 328 ? -5.957 -2.125 24.922 1 98.5 328 TYR B CA 1
ATOM 6388 C C . TYR B 1 328 ? -6.969 -3.061 24.266 1 98.5 328 TYR B C 1
ATOM 6390 O O . TYR B 1 328 ? -7.973 -3.424 24.891 1 98.5 328 TYR B O 1
ATOM 6398 N N . GLY B 1 329 ? -6.695 -3.432 23.031 1 98.25 329 GLY B N 1
ATOM 6399 C CA . GLY B 1 329 ? -7.598 -4.289 22.281 1 98.25 329 GLY B CA 1
ATOM 6400 C C . GLY B 1 329 ? -7.863 -5.621 22.953 1 98.25 329 GLY B C 1
ATOM 6401 O O . GLY B 1 329 ? -8.984 -6.121 22.938 1 98.25 329 GLY B O 1
ATOM 6402 N N . ARG B 1 330 ? -6.887 -6.211 23.547 1 98.31 330 ARG B N 1
ATOM 6403 C CA . ARG B 1 330 ? -7.051 -7.477 24.25 1 98.31 330 ARG B CA 1
ATOM 6404 C C . ARG B 1 330 ? -7.875 -7.297 25.516 1 98.31 330 ARG B C 1
ATOM 6406 O O . ARG B 1 330 ? -8.703 -8.148 25.844 1 98.31 330 ARG B O 1
ATOM 6413 N N . THR B 1 331 ? -7.633 -6.219 26.203 1 98.19 331 THR B N 1
ATOM 6414 C CA . THR B 1 331 ? -8.328 -5.965 27.453 1 98.19 331 THR B CA 1
ATOM 6415 C C . THR B 1 331 ? -9.828 -5.801 27.219 1 98.19 331 THR B C 1
ATOM 6417 O O . THR B 1 331 ? -10.648 -6.316 27.984 1 98.19 331 THR B O 1
ATOM 6420 N N . ILE B 1 332 ? -10.18 -5.09 26.172 1 97.88 332 ILE B N 1
ATOM 6421 C CA . ILE B 1 332 ? -11.602 -4.82 25.938 1 97.88 332 ILE B CA 1
ATOM 6422 C C . ILE B 1 332 ? -12.203 -5.926 25.078 1 97.88 332 ILE B C 1
ATOM 6424 O O . ILE B 1 332 ? -13.344 -5.809 24.609 1 97.88 332 ILE B O 1
ATOM 6428 N N . LYS B 1 333 ? -11.391 -6.941 24.688 1 97.12 333 LYS B N 1
ATOM 6429 C CA . LYS B 1 333 ? -11.82 -8.141 23.969 1 97.12 333 LYS B CA 1
ATOM 6430 C C . LYS B 1 333 ? -12.156 -7.832 22.516 1 97.12 333 LYS B C 1
ATOM 6432 O O . LYS B 1 333 ? -13.031 -8.477 21.922 1 97.12 333 LYS B O 1
ATOM 6437 N N . TYR B 1 334 ? -11.586 -6.793 22.125 1 96.94 334 TYR B N 1
ATOM 6438 C CA . TYR B 1 334 ? -11.625 -6.527 20.688 1 96.94 334 TYR B CA 1
ATOM 6439 C C . TYR B 1 334 ? -10.688 -7.461 19.938 1 96.94 334 TYR B C 1
ATOM 6441 O O . TYR B 1 334 ? -10.961 -7.844 18.797 1 96.94 334 TYR B O 1
ATOM 6449 N N . ILE B 1 335 ? -9.602 -7.801 20.5 1 97.94 335 ILE B N 1
ATOM 6450 C CA . ILE B 1 335 ? -8.656 -8.805 20.016 1 97.94 335 ILE B CA 1
ATOM 6451 C C . ILE B 1 335 ? -8.789 -10.078 20.844 1 97.94 335 ILE B C 1
ATOM 6453 O O . ILE B 1 335 ? -8.453 -10.102 22.031 1 97.94 335 ILE B O 1
ATOM 6457 N N . THR B 1 336 ? -9.25 -11.117 20.25 1 97.19 336 THR B N 1
ATOM 6458 C CA . THR B 1 336 ? -9.5 -12.352 20.984 1 97.19 336 THR B CA 1
ATOM 6459 C C . THR B 1 336 ? -8.617 -13.477 20.469 1 97.19 336 THR B C 1
ATOM 6461 O O . THR B 1 336 ? -8.422 -14.484 21.141 1 97.19 336 THR B O 1
ATOM 6464 N N . SER B 1 337 ? -8.164 -13.32 19.219 1 95.31 337 SER B N 1
ATOM 6465 C CA . SER B 1 337 ? -7.289 -14.305 18.578 1 95.31 337 SER B CA 1
ATOM 6466 C C . SER B 1 337 ? -6.184 -13.633 17.781 1 95.31 337 SER B C 1
ATOM 6468 O O . SER B 1 337 ? -6.262 -12.438 17.484 1 95.31 337 SER B O 1
ATOM 6470 N N . GLU B 1 338 ? -5.148 -14.445 17.375 1 94.69 338 GLU B N 1
ATOM 6471 C CA . GLU B 1 338 ? -4.051 -13.898 16.594 1 94.69 338 GLU B CA 1
ATOM 6472 C C . GLU B 1 338 ? -4.527 -13.477 15.203 1 94.69 338 GLU B C 1
ATOM 6474 O O . GLU B 1 338 ? -3.908 -12.625 14.562 1 94.69 338 GLU B O 1
ATOM 6479 N N . LYS B 1 339 ? -5.672 -14 14.75 1 93.94 339 LYS B N 1
ATOM 6480 C CA . LYS B 1 339 ? -6.227 -13.711 13.43 1 93.94 339 LYS B CA 1
ATOM 6481 C C . LYS B 1 339 ? -6.727 -12.273 13.344 1 93.94 339 LYS B C 1
ATOM 6483 O O . LYS B 1 339 ? -6.832 -11.711 12.25 1 93.94 339 LYS B O 1
ATOM 6488 N N . ASP B 1 340 ? -6.949 -11.648 14.477 1 96.81 340 ASP B N 1
ATOM 6489 C CA . ASP B 1 340 ? -7.516 -10.305 14.516 1 96.81 340 ASP B CA 1
ATOM 6490 C C . ASP B 1 340 ? -6.457 -9.25 14.211 1 96.81 340 ASP B C 1
ATOM 6492 O O . ASP B 1 340 ? -6.77 -8.18 13.68 1 96.81 340 ASP B O 1
ATOM 6496 N N . ILE B 1 341 ? -5.258 -9.586 14.453 1 97.06 341 ILE B N 1
ATOM 6497 C CA . ILE B 1 341 ? -4.188 -8.602 14.344 1 97.06 341 ILE B CA 1
ATOM 6498 C C . ILE B 1 341 ? -3.982 -8.211 12.883 1 97.06 341 ILE B C 1
ATOM 6500 O O . ILE B 1 341 ? -4.078 -7.035 12.523 1 97.06 341 ILE B O 1
ATOM 6504 N N . PRO B 1 342 ? -3.76 -9.195 12 1 95.69 342 PRO B N 1
ATOM 6505 C CA . PRO B 1 342 ? -3.602 -8.805 10.602 1 95.69 342 PRO B CA 1
ATOM 6506 C C . PRO B 1 342 ? -4.867 -8.188 10.008 1 95.69 342 PRO B C 1
ATOM 6508 O O . PRO B 1 342 ? -4.785 -7.32 9.133 1 95.69 342 PRO B O 1
ATOM 6511 N N . LYS B 1 343 ? -6.004 -8.57 10.508 1 96 343 LYS B N 1
ATOM 6512 C CA . LYS B 1 343 ? -7.262 -7.996 10.047 1 96 343 LYS B CA 1
ATOM 6513 C C . LYS B 1 343 ? -7.355 -6.516 10.406 1 96 343 LYS B C 1
ATOM 6515 O O . LYS B 1 343 ? -7.754 -5.695 9.578 1 96 343 LYS B O 1
ATOM 6520 N N . ILE B 1 344 ? -6.988 -6.215 11.617 1 97.12 344 ILE B N 1
ATOM 6521 C CA . ILE B 1 344 ? -7.023 -4.832 12.078 1 97.12 344 ILE B CA 1
ATOM 6522 C C . ILE B 1 344 ? -6.012 -4 11.289 1 97.12 344 ILE B C 1
ATOM 6524 O O . ILE B 1 344 ? -6.305 -2.871 10.891 1 97.12 344 ILE B O 1
ATOM 6528 N N . MET B 1 345 ? -4.836 -4.547 11.047 1 96.88 345 MET B N 1
ATOM 6529 C CA . MET B 1 345 ? -3.816 -3.857 10.266 1 96.88 345 MET B CA 1
ATOM 6530 C C . MET B 1 345 ? -4.312 -3.586 8.852 1 96.88 345 MET B C 1
ATOM 6532 O O . MET B 1 345 ? -4.074 -2.508 8.297 1 96.88 345 MET B O 1
ATOM 6536 N N . LYS B 1 346 ? -4.922 -4.562 8.312 1 95.5 346 LYS B N 1
ATOM 6537 C CA . LYS B 1 346 ? -5.492 -4.426 6.977 1 95.5 346 LYS B CA 1
ATOM 6538 C C . LYS B 1 346 ? -6.496 -3.277 6.922 1 95.5 346 LYS B C 1
ATOM 6540 O O . LYS B 1 346 ? -6.434 -2.438 6.023 1 95.5 346 LYS B O 1
ATOM 6545 N N . ASN B 1 347 ? -7.41 -3.236 7.875 1 94.81 347 ASN B N 1
ATOM 6546 C CA . ASN B 1 347 ? -8.414 -2.176 7.945 1 94.81 347 ASN B CA 1
ATOM 6547 C C . ASN B 1 347 ? -7.762 -0.804 8.102 1 94.81 347 ASN B C 1
ATOM 6549 O O . ASN B 1 347 ? -8.227 0.178 7.523 1 94.81 347 ASN B O 1
ATOM 6553 N N . SER B 1 348 ? -6.758 -0.804 8.836 1 93 348 SER B N 1
ATOM 6554 C CA . SER B 1 348 ? -6.047 0.448 9.062 1 93 348 SER B CA 1
ATOM 6555 C C . SER B 1 348 ? -5.375 0.947 7.785 1 93 348 SER B C 1
ATOM 6557 O O . SER B 1 348 ? -5.391 2.145 7.496 1 93 348 SER B O 1
ATOM 6559 N N . LEU B 1 349 ? -4.816 0.071 7.074 1 93.62 349 LEU B N 1
ATOM 6560 C CA . LEU B 1 349 ? -4.102 0.41 5.848 1 93.62 349 LEU B CA 1
ATOM 6561 C C . LEU B 1 349 ? -5.062 0.896 4.77 1 93.62 349 LEU B C 1
ATOM 6563 O O . LEU B 1 349 ? -4.66 1.599 3.842 1 93.62 349 LEU B O 1
ATOM 6567 N N . SER B 1 350 ? -6.359 0.532 4.879 1 92.19 350 SER B N 1
ATOM 6568 C CA . SER B 1 350 ? -7.355 0.938 3.895 1 92.19 350 SER B CA 1
ATOM 6569 C C . SER B 1 350 ? -7.5 2.455 3.848 1 92.19 350 SER B C 1
ATOM 6571 O O . SER B 1 350 ? -7.82 3.023 2.801 1 92.19 350 SER B O 1
ATOM 6573 N N . GLY B 1 351 ? -7.207 3.137 4.969 1 86.62 351 GLY B N 1
ATOM 6574 C CA . GLY B 1 351 ? -7.293 4.586 5.031 1 86.62 351 GLY B CA 1
ATOM 6575 C C . GLY B 1 351 ? -6.191 5.281 4.25 1 86.62 351 GLY B C 1
ATOM 6576 O O . GLY B 1 351 ? -6.293 6.473 3.951 1 86.62 351 GLY B O 1
ATOM 6577 N N . ALA B 1 352 ? -5.184 4.508 3.818 1 88.06 352 ALA B N 1
ATOM 6578 C CA . ALA B 1 352 ? -4.035 5.09 3.133 1 88.06 352 ALA B CA 1
ATOM 6579 C C . ALA B 1 352 ? -4.152 4.922 1.621 1 88.06 352 ALA B C 1
ATOM 6581 O O . ALA B 1 352 ? -3.33 5.445 0.865 1 88.06 352 ALA B O 1
ATOM 6582 N N . LEU B 1 353 ? -5.141 4.293 1.134 1 92.81 353 LEU B N 1
ATOM 6583 C CA . LEU B 1 353 ? -5.234 3.879 -0.262 1 92.81 353 LEU B CA 1
ATOM 6584 C C . LEU B 1 353 ? -5.293 5.09 -1.186 1 92.81 353 LEU B C 1
ATOM 6586 O O . LEU B 1 353 ? -4.691 5.086 -2.264 1 92.81 353 LEU B O 1
ATOM 6590 N N . THR B 1 354 ? -5.992 6.148 -0.761 1 89 354 THR B N 1
ATOM 6591 C CA . THR B 1 354 ? -6.098 7.344 -1.59 1 89 354 THR B CA 1
ATOM 6592 C C . THR B 1 354 ? -4.719 7.938 -1.86 1 89 354 THR B C 1
ATOM 6594 O O . THR B 1 354 ? -4.41 8.305 -2.994 1 89 354 THR B O 1
ATOM 6597 N N . PHE B 1 355 ? -3.965 8 -0.832 1 88.69 355 PHE B N 1
ATOM 6598 C CA . PHE B 1 355 ? -2.629 8.562 -0.988 1 88.69 355 PHE B CA 1
ATOM 6599 C C . PHE B 1 355 ? -1.755 7.652 -1.844 1 88.69 355 PHE B C 1
ATOM 6601 O O . PHE B 1 355 ? -0.966 8.133 -2.662 1 88.69 355 PHE B O 1
ATOM 6608 N N . LEU B 1 356 ? -1.863 6.34 -1.629 1 92.75 356 LEU B N 1
ATOM 6609 C CA . LEU B 1 356 ? -1.044 5.391 -2.375 1 92.75 356 LEU B CA 1
ATOM 6610 C C . LEU B 1 356 ? -1.243 5.566 -3.877 1 92.75 356 LEU B C 1
ATOM 6612 O O . LEU B 1 356 ? -0.289 5.457 -4.652 1 92.75 356 LEU B O 1
ATOM 6616 N N . VAL B 1 357 ? -2.463 5.887 -4.266 1 94.94 357 VAL B N 1
ATOM 6617 C CA . VAL B 1 357 ? -2.781 6.07 -5.68 1 94.94 357 VAL B CA 1
ATOM 6618 C C . VAL B 1 357 ? -2.145 7.359 -6.191 1 94.94 357 VAL B C 1
ATOM 6620 O O . VAL B 1 357 ? -1.593 7.391 -7.293 1 94.94 357 VAL B O 1
ATOM 6623 N N . VAL B 1 358 ? -2.129 8.406 -5.395 1 93.75 358 VAL B N 1
ATOM 6624 C CA . VAL B 1 358 ? -1.618 9.711 -5.801 1 93.75 358 VAL B CA 1
ATOM 6625 C C . VAL B 1 358 ? -0.093 9.672 -5.875 1 93.75 358 VAL B C 1
ATOM 6627 O O . VAL B 1 358 ? 0.516 10.406 -6.656 1 93.75 358 VAL B O 1
ATOM 6630 N N . VAL B 1 359 ? 0.494 8.758 -5.109 1 94.5 359 VAL B N 1
ATOM 6631 C CA . VAL B 1 359 ? 1.948 8.656 -5.051 1 94.5 359 VAL B CA 1
ATOM 6632 C C . VAL B 1 359 ? 2.492 8.242 -6.414 1 94.5 359 VAL B C 1
ATOM 6634 O O . VAL B 1 359 ? 3.586 8.656 -6.805 1 94.5 359 VAL B O 1
ATOM 6637 N N . LEU B 1 360 ? 1.745 7.48 -7.137 1 96.06 360 LEU B N 1
ATOM 6638 C CA . LEU B 1 360 ? 2.234 6.98 -8.414 1 96.06 360 LEU B CA 1
ATOM 6639 C C . LEU B 1 360 ? 2.57 8.125 -9.359 1 96.06 360 LEU B C 1
ATOM 6641 O O . LEU B 1 360 ? 3.732 8.32 -9.719 1 96.06 360 LEU B O 1
ATOM 6645 N N . PRO B 1 361 ? 1.612 9 -9.773 1 96.56 361 PRO B N 1
ATOM 6646 C CA . PRO B 1 361 ? 1.997 10.102 -10.656 1 96.56 361 PRO B CA 1
ATOM 6647 C C . PRO B 1 361 ? 2.896 11.125 -9.977 1 96.56 361 PRO B C 1
ATOM 6649 O O . PRO B 1 361 ? 3.738 11.75 -10.625 1 96.56 361 PRO B O 1
ATOM 6652 N N . SER B 1 362 ? 2.805 11.32 -8.68 1 95.38 362 SER B N 1
ATOM 6653 C CA . SER B 1 362 ? 3.619 12.32 -7.988 1 95.38 362 SER B CA 1
ATOM 6654 C C . SER B 1 362 ? 5.09 11.914 -7.984 1 95.38 362 SER B C 1
ATOM 6656 O O . SER B 1 362 ? 5.969 12.758 -8.164 1 95.38 362 SER B O 1
ATOM 6658 N N . SER B 1 363 ? 5.352 10.617 -7.688 1 95.94 363 SER B N 1
ATOM 6659 C CA . SER B 1 363 ? 6.734 10.148 -7.684 1 95.94 363 SER B CA 1
ATOM 6660 C C . SER B 1 363 ? 7.371 10.281 -9.062 1 95.94 363 SER B C 1
ATOM 6662 O O . SER B 1 363 ? 8.555 10.617 -9.172 1 95.94 363 SER B O 1
ATOM 6664 N N . ILE B 1 364 ? 6.621 10.031 -10.133 1 97.19 364 ILE B N 1
ATOM 6665 C CA . ILE B 1 364 ? 7.102 10.195 -11.5 1 97.19 364 ILE B CA 1
ATOM 6666 C C . ILE B 1 364 ? 7.395 11.672 -11.766 1 97.19 364 ILE B C 1
ATOM 6668 O O . ILE B 1 364 ? 8.438 12.008 -12.336 1 97.19 364 ILE B O 1
ATOM 6672 N N . PHE B 1 365 ? 6.492 12.539 -11.336 1 96.31 365 PHE B N 1
ATOM 6673 C CA . PHE B 1 365 ? 6.676 13.969 -11.508 1 96.31 365 PHE B CA 1
ATOM 6674 C C . PHE B 1 365 ? 7.957 14.438 -10.82 1 96.31 365 PHE B C 1
ATOM 6676 O O . PHE B 1 365 ? 8.766 15.156 -11.414 1 96.31 365 PHE B O 1
ATOM 6683 N N . ILE B 1 366 ? 8.102 14.031 -9.633 1 93.69 366 ILE B N 1
ATOM 6684 C CA . ILE B 1 366 ? 9.25 14.461 -8.844 1 93.69 366 ILE B CA 1
ATOM 6685 C C . ILE B 1 366 ? 10.539 13.953 -9.484 1 93.69 366 ILE B C 1
ATOM 6687 O O . ILE B 1 366 ? 11.523 14.688 -9.578 1 93.69 366 ILE B O 1
ATOM 6691 N N . LYS B 1 367 ? 10.555 12.68 -9.883 1 94.81 367 LYS B N 1
ATOM 6692 C CA . LYS B 1 367 ? 11.719 12.133 -10.578 1 94.81 367 LYS B CA 1
ATOM 6693 C C . LYS B 1 367 ? 12.039 12.945 -11.836 1 94.81 367 LYS B C 1
ATOM 6695 O O . LYS B 1 367 ? 13.188 13.32 -12.062 1 94.81 367 LYS B O 1
ATOM 6700 N N . PHE B 1 368 ? 11.008 13.234 -12.641 1 96.5 368 PHE B N 1
ATOM 6701 C CA . PHE B 1 368 ? 11.18 14 -13.867 1 96.5 368 PHE B CA 1
ATOM 6702 C C . PHE B 1 368 ? 11.688 15.406 -13.562 1 96.5 368 PHE B C 1
ATOM 6704 O O . PHE B 1 368 ? 12.578 15.914 -14.25 1 96.5 368 PHE B O 1
ATOM 6711 N N . PHE B 1 369 ? 11.086 15.969 -12.625 1 94.62 369 PHE B N 1
ATOM 6712 C CA . PHE B 1 369 ? 11.469 17.312 -12.227 1 94.62 369 PHE B CA 1
ATOM 6713 C C . PHE B 1 369 ? 12.938 17.375 -11.828 1 94.62 369 PHE B C 1
ATOM 6715 O O . PHE B 1 369 ? 13.664 18.281 -12.242 1 94.62 369 PHE B O 1
ATOM 6722 N N . ASN B 1 370 ? 13.383 16.391 -11.141 1 92.06 370 ASN B N 1
ATOM 6723 C CA . ASN B 1 370 ? 14.766 16.312 -10.695 1 92.06 370 ASN B CA 1
ATOM 6724 C C . ASN B 1 370 ? 15.711 16 -11.859 1 92.06 370 ASN B C 1
ATOM 6726 O O . ASN B 1 370 ? 16.766 16.625 -11.992 1 92.06 370 ASN B O 1
ATOM 6730 N N . GLU B 1 371 ? 15.32 15.039 -12.625 1 94.06 371 GLU B N 1
ATOM 6731 C CA . GLU B 1 371 ? 16.172 14.609 -13.742 1 94.06 371 GLU B CA 1
ATOM 6732 C C . GLU B 1 371 ? 16.297 15.719 -14.781 1 94.06 371 GLU B C 1
ATOM 6734 O O . GLU B 1 371 ? 17.328 15.828 -15.445 1 94.06 371 GLU B O 1
ATOM 6739 N N . SER B 1 372 ? 15.281 16.547 -14.922 1 95.88 372 SER B N 1
ATOM 6740 C CA . SER B 1 372 ? 15.328 17.656 -15.859 1 95.88 372 SER B CA 1
ATOM 6741 C C . SER B 1 372 ? 16.234 18.781 -15.344 1 95.88 372 SER B C 1
ATOM 6743 O O . SER B 1 372 ? 16.578 19.688 -16.094 1 95.88 372 SER B O 1
ATOM 6745 N N . LYS B 1 373 ? 16.547 18.75 -14.078 1 93.81 373 LYS B N 1
ATOM 6746 C CA . LYS B 1 373 ? 17.359 19.75 -13.398 1 93.81 373 LYS B CA 1
ATOM 6747 C C . LYS B 1 373 ? 16.625 21.062 -13.25 1 93.81 373 LYS B C 1
ATOM 6749 O O . LYS B 1 373 ? 17.219 22.078 -12.867 1 93.81 373 LYS B O 1
ATOM 6754 N N . LEU B 1 374 ? 15.391 21.016 -13.5 1 92.44 374 LEU B N 1
ATOM 6755 C CA . LEU B 1 374 ? 14.578 22.219 -13.297 1 92.44 374 LEU 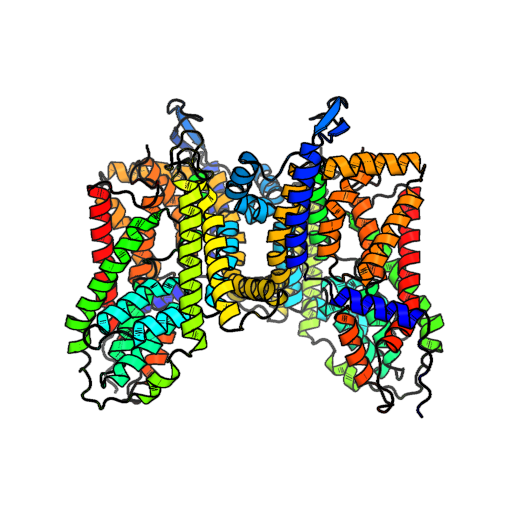B CA 1
ATOM 6756 C C . LEU B 1 374 ? 14.508 22.594 -11.82 1 92.44 374 LEU B C 1
ATOM 6758 O O . LEU B 1 374 ? 14.414 23.766 -11.484 1 92.44 374 LEU B O 1
ATOM 6762 N N . THR B 1 375 ? 14.477 21.609 -10.938 1 88.06 375 THR B N 1
ATOM 6763 C CA . THR B 1 375 ? 14.484 21.859 -9.5 1 88.06 375 THR B CA 1
ATOM 6764 C C . THR B 1 375 ? 15.695 22.703 -9.109 1 88.06 375 THR B C 1
ATOM 6766 O O . THR B 1 375 ? 15.57 23.656 -8.336 1 88.06 375 THR B O 1
ATOM 6769 N N . THR B 1 376 ? 16.828 22.328 -9.711 1 88.06 376 THR B N 1
ATOM 6770 C CA . THR B 1 376 ? 18.062 23.047 -9.43 1 88.06 376 THR B CA 1
ATOM 6771 C C . THR B 1 376 ? 18.016 24.453 -9.984 1 88.06 376 THR B C 1
ATOM 6773 O O . THR B 1 376 ? 18.422 25.406 -9.305 1 88.06 376 THR B O 1
ATOM 6776 N N . VAL B 1 377 ? 17.562 24.578 -11.141 1 90.56 377 VAL B N 1
ATOM 6777 C CA . VAL B 1 377 ? 17.453 25.891 -11.781 1 90.56 377 VAL B CA 1
ATOM 6778 C C . VAL B 1 377 ? 16.547 26.797 -10.953 1 90.56 377 VAL B C 1
ATOM 6780 O O . VAL B 1 377 ? 16.906 27.953 -10.664 1 90.56 377 VAL B O 1
ATOM 6783 N N . MET B 1 378 ? 15.438 26.281 -10.508 1 89.25 378 MET B N 1
ATOM 6784 C CA . MET B 1 378 ? 14.484 27.062 -9.727 1 89.25 378 MET B CA 1
ATOM 6785 C C . MET B 1 378 ? 15.062 27.422 -8.367 1 89.25 378 MET B C 1
ATOM 6787 O O . MET B 1 378 ? 14.836 28.516 -7.863 1 89.25 378 MET B O 1
ATOM 6791 N N . ALA B 1 379 ? 15.742 26.484 -7.797 1 86.06 379 ALA B N 1
ATOM 6792 C CA . ALA B 1 379 ? 16.328 26.719 -6.48 1 86.06 379 ALA B CA 1
ATOM 6793 C C . ALA B 1 379 ? 17.391 27.812 -6.543 1 86.06 379 ALA B C 1
ATOM 6795 O O . ALA B 1 379 ? 17.391 28.719 -5.707 1 86.06 379 ALA B O 1
ATOM 6796 N N . VAL B 1 380 ? 18.266 27.781 -7.566 1 87.44 380 VAL B N 1
ATOM 6797 C CA . VAL B 1 380 ? 19.359 28.734 -7.711 1 87.44 380 VAL B CA 1
ATOM 6798 C C . VAL B 1 380 ? 18.812 30.109 -8.078 1 87.44 380 VAL B C 1
ATOM 6800 O O . VAL B 1 380 ? 19.109 31.109 -7.41 1 87.44 380 VAL B O 1
ATOM 6803 N N . LYS B 1 381 ? 17.938 30.125 -9.055 1 89.5 381 LYS B N 1
ATOM 6804 C CA . LYS B 1 381 ? 17.375 31.391 -9.492 1 89.5 381 LYS B CA 1
ATOM 6805 C C . LYS B 1 381 ? 16.469 32 -8.422 1 89.5 381 LYS B C 1
ATOM 6807 O O . LYS B 1 381 ? 16.422 33.219 -8.242 1 89.5 381 LYS B O 1
ATOM 6812 N N . GLY B 1 382 ? 15.734 31.094 -7.805 1 86.31 382 GLY B N 1
ATOM 6813 C CA . GLY B 1 382 ? 14.906 31.562 -6.707 1 86.31 382 GLY B CA 1
ATOM 6814 C C . GLY B 1 382 ? 15.703 32.156 -5.555 1 86.31 382 GLY B C 1
ATOM 6815 O O . GLY B 1 382 ? 15.328 33.188 -4.992 1 86.31 382 GLY B O 1
ATOM 6816 N N . SER B 1 383 ? 16.766 31.531 -5.219 1 83.94 383 SER B N 1
ATOM 6817 C CA . SER B 1 383 ? 17.609 32 -4.129 1 83.94 383 SER B CA 1
ATOM 6818 C C . SER B 1 383 ? 18.25 33.344 -4.484 1 83.94 383 SER B C 1
ATOM 6820 O O . SER B 1 383 ? 18.391 34.219 -3.629 1 83.94 383 SER B O 1
ATOM 6822 N N . GLU B 1 384 ? 18.625 33.469 -5.668 1 86 384 GLU B N 1
ATOM 6823 C CA . GLU B 1 384 ? 19.203 34.719 -6.137 1 86 384 GLU B CA 1
ATOM 6824 C C . GLU B 1 384 ? 18.188 35.844 -6.035 1 86 384 GLU B C 1
ATOM 6826 O O . GLU B 1 384 ? 18.547 36.969 -5.641 1 86 384 GLU B O 1
ATOM 6831 N N . LEU B 1 385 ? 17.016 35.469 -6.441 1 86.5 385 LEU B N 1
ATOM 6832 C CA . LEU B 1 385 ? 15.961 36.469 -6.359 1 86.5 385 LEU B CA 1
ATOM 6833 C C . LEU B 1 385 ? 15.727 36.906 -4.91 1 86.5 385 LEU B C 1
ATOM 6835 O O . LEU B 1 385 ? 15.5 38.062 -4.633 1 86.5 385 LEU B O 1
ATOM 6839 N N . LEU B 1 386 ? 15.797 36 -4.047 1 84.5 386 LEU B N 1
ATOM 6840 C CA . LEU B 1 386 ? 15.578 36.281 -2.633 1 84.5 386 LEU B CA 1
ATOM 6841 C C . LEU B 1 386 ? 16.734 37.062 -2.047 1 84.5 386 LEU B C 1
ATOM 6843 O O . LEU B 1 386 ? 16.531 37.938 -1.206 1 84.5 386 LEU B O 1
ATOM 6847 N N . GLU B 1 387 ? 17.906 36.781 -2.479 1 83.44 387 GLU B N 1
ATOM 6848 C CA . GLU B 1 387 ? 19.078 37.531 -2.047 1 83.44 387 GLU B CA 1
ATOM 6849 C C . GLU B 1 387 ? 19.031 38.969 -2.547 1 83.44 387 GLU B C 1
ATOM 6851 O O . GLU B 1 387 ? 19.359 39.906 -1.809 1 83.44 387 GLU B O 1
ATOM 6856 N N . LYS B 1 388 ? 18.688 39 -3.711 1 86.62 388 LYS B N 1
ATOM 6857 C CA . LYS B 1 388 ? 18.594 40.344 -4.301 1 86.62 388 LYS B CA 1
ATOM 6858 C C . LYS B 1 388 ? 17.531 41.188 -3.588 1 86.62 388 LYS B C 1
ATOM 6860 O O . LYS B 1 388 ? 17.688 42.375 -3.449 1 86.62 388 LYS B O 1
ATOM 6865 N N . ALA B 1 389 ? 16.516 40.438 -3.244 1 87.88 389 ALA B N 1
ATOM 6866 C CA . ALA B 1 389 ? 15.438 41.125 -2.537 1 87.88 389 ALA B CA 1
ATOM 6867 C C . ALA B 1 389 ? 15.859 41.5 -1.118 1 87.88 389 ALA B C 1
ATOM 6869 O O . ALA B 1 389 ? 15.203 42.312 -0.454 1 87.88 389 ALA B O 1
ATOM 6870 N N . ASN B 1 390 ? 17.047 40.969 -0.68 1 84.75 390 ASN B N 1
ATOM 6871 C CA . ASN B 1 390 ? 17.594 41.219 0.65 1 84.75 390 ASN B CA 1
ATOM 6872 C C . ASN B 1 390 ? 16.562 40.938 1.741 1 84.75 390 ASN B C 1
ATOM 6874 O O . ASN B 1 390 ? 16.391 41.719 2.664 1 84.75 390 ASN B O 1
ATOM 6878 N N . MET B 1 391 ? 15.922 39.938 1.42 1 84.94 391 MET B N 1
ATOM 6879 C CA . MET B 1 391 ? 14.906 39.594 2.404 1 84.94 391 MET B CA 1
ATOM 6880 C C . MET B 1 391 ? 15.516 38.75 3.523 1 84.94 391 MET B C 1
ATOM 6882 O O . MET B 1 391 ? 16.281 37.812 3.262 1 84.94 391 MET B O 1
ATOM 6886 N N . GLY B 1 392 ? 15.359 39.156 4.707 1 87.75 392 GLY B N 1
ATOM 6887 C CA . GLY B 1 392 ? 15.82 38.344 5.836 1 87.75 392 GLY B CA 1
ATOM 6888 C C . GLY B 1 392 ? 15.078 37.031 5.98 1 87.75 392 GLY B C 1
ATOM 6889 O O . GLY B 1 392 ? 14.07 36.812 5.312 1 87.75 392 GLY B O 1
ATOM 6890 N N . VAL B 1 393 ? 15.594 36.125 6.742 1 91.62 393 VAL B N 1
ATOM 6891 C CA . VAL B 1 393 ? 15.055 34.812 6.953 1 91.62 393 VAL B CA 1
ATOM 6892 C C . VAL B 1 393 ? 13.609 34.906 7.441 1 91.62 393 VAL B C 1
ATOM 6894 O O . VAL B 1 393 ? 12.734 34.188 6.949 1 91.62 393 VAL B O 1
ATOM 6897 N N . ILE B 1 394 ? 13.32 35.781 8.352 1 95.06 394 ILE B N 1
ATOM 6898 C CA . ILE B 1 394 ? 12.008 35.906 8.992 1 95.06 394 ILE B CA 1
ATOM 6899 C C . ILE B 1 394 ? 10.969 36.344 7.977 1 95.06 394 ILE B C 1
ATOM 6901 O O . ILE B 1 394 ? 9.938 35.719 7.797 1 95.06 394 ILE B O 1
ATOM 6905 N N . PRO B 1 395 ? 11.211 37.406 7.242 1 94.62 395 PRO B N 1
ATOM 6906 C CA . PRO B 1 395 ? 10.227 37.812 6.227 1 94.62 395 PRO B CA 1
ATOM 6907 C C . PRO B 1 395 ? 10.016 36.75 5.16 1 94.62 395 PRO B C 1
ATOM 6909 O O . PRO B 1 395 ? 8.906 36.562 4.648 1 94.62 395 PRO B O 1
ATOM 6912 N N . LEU B 1 396 ? 11.062 36.094 4.836 1 94.19 396 LEU B N 1
ATOM 6913 C CA . LEU B 1 396 ? 10.961 35 3.863 1 94.19 396 LEU B CA 1
ATOM 6914 C C . LEU B 1 396 ? 10.023 33.906 4.363 1 94.19 396 LEU B C 1
ATOM 6916 O O . LEU B 1 396 ? 9.133 33.469 3.629 1 94.19 396 LEU B O 1
ATOM 6920 N N . LEU B 1 397 ? 10.227 33.5 5.566 1 96.56 397 LEU B N 1
ATOM 6921 C CA . LEU B 1 397 ? 9.398 32.438 6.152 1 96.56 397 LEU B CA 1
ATOM 6922 C C . LEU B 1 397 ? 7.949 32.906 6.277 1 96.56 397 LEU B C 1
ATOM 6924 O O . LEU B 1 397 ? 7.027 32.125 6.008 1 96.56 397 LEU B O 1
ATOM 6928 N N . LEU B 1 398 ? 7.75 34.094 6.664 1 96.75 398 LEU B N 1
ATOM 6929 C CA . LEU B 1 398 ? 6.398 34.625 6.801 1 96.75 398 LEU B CA 1
ATOM 6930 C C . LEU B 1 398 ? 5.699 34.688 5.445 1 96.75 398 LEU B C 1
ATOM 6932 O O . LEU B 1 398 ? 4.504 34.406 5.344 1 96.75 398 LEU B O 1
ATOM 6936 N N . SER B 1 399 ? 6.449 35.094 4.465 1 95.56 399 SER B N 1
ATOM 6937 C CA . SER B 1 399 ? 5.891 35.125 3.117 1 95.56 399 SER B CA 1
ATOM 6938 C C . SER B 1 399 ? 5.5 33.75 2.65 1 95.56 399 SER B C 1
ATOM 6940 O O . SER B 1 399 ? 4.469 33.562 2.002 1 95.56 399 SER B O 1
ATOM 6942 N N . PHE B 1 400 ? 6.375 32.812 2.891 1 96.5 400 PHE B N 1
ATOM 6943 C CA . PHE B 1 400 ? 6.086 31.422 2.525 1 96.5 400 PHE B CA 1
ATOM 6944 C C . PHE B 1 400 ? 4.852 30.906 3.266 1 96.5 400 PHE B C 1
ATOM 6946 O O . PHE B 1 400 ? 3.996 30.25 2.674 1 96.5 400 PHE B O 1
ATOM 6953 N N . ILE B 1 401 ? 4.68 31.172 4.547 1 98 401 ILE B N 1
ATOM 6954 C CA . ILE B 1 401 ? 3.531 30.781 5.352 1 98 401 ILE B CA 1
ATOM 6955 C C . ILE B 1 401 ? 2.256 31.375 4.758 1 98 401 ILE B C 1
ATOM 6957 O O . ILE B 1 401 ? 1.249 30.672 4.613 1 98 401 ILE B O 1
ATOM 6961 N N . LEU B 1 402 ? 2.34 32.562 4.379 1 96.75 402 LEU B N 1
ATOM 6962 C CA . LEU B 1 402 ? 1.182 33.25 3.801 1 96.75 402 LEU B CA 1
ATOM 6963 C C . LEU B 1 402 ? 0.812 32.625 2.455 1 96.75 402 LEU B C 1
ATOM 6965 O O . LEU B 1 402 ? -0.371 32.5 2.135 1 96.75 402 LEU B O 1
ATOM 6969 N N . LEU B 1 403 ? 1.81 32.344 1.706 1 95.56 403 LEU B N 1
ATOM 6970 C CA . LEU B 1 403 ? 1.566 31.672 0.434 1 95.56 403 LEU B CA 1
ATOM 6971 C C . LEU B 1 403 ? 0.835 30.344 0.646 1 95.56 403 LEU B C 1
ATOM 6973 O O . LEU B 1 403 ? -0.161 30.078 -0.025 1 95.56 403 LEU B O 1
ATOM 6977 N N . VAL B 1 404 ? 1.338 29.562 1.553 1 96.56 404 VAL B N 1
ATOM 6978 C CA . VAL B 1 404 ? 0.746 28.266 1.832 1 96.56 404 VAL B CA 1
ATOM 6979 C C . VAL B 1 404 ? -0.682 28.438 2.344 1 96.56 404 VAL B C 1
ATOM 6981 O O . VAL B 1 404 ? -1.589 27.703 1.939 1 96.56 404 VAL B O 1
ATOM 6984 N N . ALA B 1 405 ? -0.913 29.406 3.223 1 95.69 405 ALA B N 1
ATOM 6985 C CA . ALA B 1 405 ? -2.236 29.672 3.775 1 95.69 405 ALA B CA 1
ATOM 6986 C C . ALA B 1 405 ? -3.227 30.031 2.67 1 95.69 405 ALA B C 1
ATOM 6988 O O . ALA B 1 405 ? -4.398 29.656 2.73 1 95.69 405 ALA B O 1
ATOM 6989 N N . LEU B 1 406 ? -2.74 30.688 1.717 1 93.06 406 LEU B N 1
ATOM 6990 C CA . LEU B 1 406 ? -3.584 31.078 0.589 1 93.06 406 LEU B CA 1
ATOM 6991 C C . LEU B 1 406 ? -3.898 29.875 -0.288 1 93.06 406 LEU B C 1
ATOM 6993 O O . LEU B 1 406 ? -5.047 29.672 -0.699 1 93.06 406 LEU B O 1
ATOM 6997 N N . VAL B 1 407 ? -2.898 29.109 -0.565 1 92.25 407 VAL B N 1
ATOM 6998 C CA . VAL B 1 407 ? -3.078 27.922 -1.395 1 92.25 407 VAL B CA 1
ATOM 6999 C C . VAL B 1 407 ? -4.043 26.953 -0.712 1 92.25 407 VAL B C 1
ATOM 7001 O O . VAL B 1 407 ? -4.832 26.281 -1.379 1 92.25 407 VAL B O 1
ATOM 7004 N N . ASN B 1 408 ? -3.984 26.938 0.553 1 92.31 408 ASN B N 1
ATOM 7005 C CA . ASN B 1 408 ? -4.809 26.031 1.35 1 92.31 408 ASN B CA 1
ATOM 7006 C C . ASN B 1 408 ? -6.297 26.312 1.146 1 92.31 408 ASN B C 1
ATOM 7008 O O . ASN B 1 408 ? -7.129 25.422 1.332 1 92.31 408 ASN B O 1
ATOM 7012 N N . MET B 1 409 ? -6.637 27.438 0.776 1 88.06 409 MET B N 1
ATOM 7013 C CA . MET B 1 409 ? -8.031 27.781 0.535 1 88.06 409 MET B CA 1
ATOM 7014 C C . MET B 1 409 ? -8.547 27.125 -0.743 1 88.06 409 MET B C 1
ATOM 7016 O O . MET B 1 409 ? -9.742 26.875 -0.881 1 88.06 409 MET B O 1
ATOM 7020 N N . PHE B 1 410 ? -7.574 26.766 -1.602 1 86.38 410 PHE B N 1
ATOM 7021 C CA . PHE B 1 410 ? -7.949 26.219 -2.898 1 86.38 410 PHE B CA 1
ATOM 7022 C C . PHE B 1 410 ? -7.715 24.703 -2.93 1 86.38 410 PHE B C 1
ATOM 7024 O O . PHE B 1 410 ? -8.273 24.016 -3.773 1 86.38 410 PHE B O 1
ATOM 7031 N N . MET B 1 411 ? -6.82 24.281 -2.104 1 87 411 MET B N 1
ATOM 7032 C CA . MET B 1 411 ? -6.449 22.859 -2.043 1 87 411 MET B CA 1
ATOM 7033 C C . MET B 1 411 ? -6.43 22.375 -0.601 1 87 411 MET B C 1
ATOM 7035 O O . MET B 1 411 ? -5.664 22.875 0.223 1 87 411 MET B O 1
ATOM 7039 N N . THR B 1 412 ? -7.223 21.375 -0.379 1 80.38 412 THR B N 1
ATOM 7040 C CA . THR B 1 412 ? -7.402 21 1.02 1 80.38 412 THR B CA 1
ATOM 7041 C C . THR B 1 412 ? -6.438 19.891 1.412 1 80.38 412 THR B C 1
ATOM 7043 O O . THR B 1 412 ? -6.195 19.656 2.6 1 80.38 412 THR B O 1
ATOM 7046 N N . SER B 1 413 ? -5.855 19.172 0.441 1 86.19 413 SER B N 1
ATOM 7047 C CA . SER B 1 413 ? -4.941 18.078 0.768 1 86.19 413 SER B CA 1
ATOM 7048 C C . SER B 1 413 ? -3.555 18.609 1.121 1 86.19 413 SER B C 1
ATOM 7050 O O . SER B 1 413 ? -2.834 19.109 0.252 1 86.19 413 SER B O 1
ATOM 7052 N N . GLY B 1 414 ? -3.236 18.516 2.395 1 90.62 414 GLY B N 1
ATOM 7053 C CA . GLY B 1 414 ? -1.927 18.969 2.836 1 90.62 414 GLY B CA 1
ATOM 7054 C C . GLY B 1 414 ? -0.783 18.203 2.18 1 90.62 414 GLY B C 1
ATOM 7055 O O . GLY B 1 414 ? 0.229 18.812 1.812 1 90.62 414 GLY B O 1
ATOM 7056 N N . SER B 1 415 ? -0.981 16.891 1.988 1 91.19 415 SER B N 1
ATOM 7057 C CA . SER B 1 415 ? 0.069 16.078 1.379 1 91.19 415 SER B CA 1
ATOM 7058 C C . SER B 1 415 ? 0.282 16.469 -0.082 1 91.19 415 SER B C 1
ATOM 7060 O O . SER B 1 415 ? 1.421 16.562 -0.544 1 91.19 415 SER B O 1
ATOM 7062 N N . SER B 1 416 ? -0.78 16.719 -0.817 1 91.06 416 SER B N 1
ATOM 7063 C CA . SER B 1 416 ? -0.667 17.109 -2.215 1 91.06 416 SER B CA 1
ATOM 7064 C C . SER B 1 416 ? 0.038 18.469 -2.35 1 91.06 416 SER B C 1
ATOM 7066 O O . SER B 1 416 ? 0.883 18.641 -3.229 1 91.06 416 SER B O 1
ATOM 7068 N N . LYS B 1 417 ? -0.334 19.375 -1.45 1 93.81 417 LYS B N 1
ATOM 7069 C CA . LYS B 1 417 ? 0.295 20.688 -1.463 1 93.81 417 LYS B CA 1
ATOM 7070 C C . LYS B 1 417 ? 1.8 20.578 -1.228 1 93.81 417 LYS B C 1
ATOM 7072 O O . LYS B 1 417 ? 2.592 21.172 -1.958 1 93.81 417 LYS B O 1
ATOM 7077 N N . TRP B 1 418 ? 2.076 19.781 -0.257 1 95.75 418 TRP B N 1
ATOM 7078 C CA . TRP B 1 418 ? 3.488 19.672 0.089 1 95.75 418 TRP B CA 1
ATOM 7079 C C . TRP B 1 418 ? 4.25 18.906 -0.991 1 95.75 418 TRP B C 1
ATOM 7081 O O . TRP B 1 418 ? 5.414 19.219 -1.271 1 95.75 418 TRP B O 1
ATOM 7091 N N . LEU B 1 419 ? 3.697 17.969 -1.644 1 94.12 419 LEU B N 1
ATOM 7092 C CA . LEU B 1 419 ? 4.312 17.266 -2.758 1 94.12 419 LEU B CA 1
ATOM 7093 C C . LEU B 1 419 ? 4.684 18.219 -3.881 1 94.12 419 LEU B C 1
ATOM 7095 O O . LEU B 1 419 ? 5.68 18.016 -4.578 1 94.12 419 LEU B O 1
ATOM 7099 N N . ILE B 1 420 ? 3.91 19.25 -4.039 1 92.81 420 ILE B N 1
ATOM 7100 C CA . ILE B 1 420 ? 4.125 20.219 -5.117 1 92.81 420 ILE B CA 1
ATOM 7101 C C . ILE B 1 420 ? 5.172 21.25 -4.688 1 92.81 420 ILE B C 1
ATOM 7103 O O . ILE B 1 420 ? 6.07 21.578 -5.461 1 92.81 420 ILE B O 1
ATOM 7107 N N . LEU B 1 421 ? 5.125 21.672 -3.424 1 95.06 421 LEU B N 1
ATOM 7108 C CA . LEU B 1 421 ? 5.902 22.812 -2.975 1 95.06 421 LEU B CA 1
ATOM 7109 C C . LEU B 1 421 ? 7.273 22.375 -2.469 1 95.06 421 LEU B C 1
ATOM 7111 O O . LEU B 1 421 ? 8.258 23.109 -2.611 1 95.06 421 LEU B O 1
ATOM 7115 N N . ALA B 1 422 ? 7.359 21.172 -1.902 1 96.38 422 ALA B N 1
ATOM 7116 C CA . ALA B 1 422 ? 8.578 20.734 -1.229 1 96.38 422 ALA B CA 1
ATOM 7117 C C . ALA B 1 422 ? 9.75 20.672 -2.203 1 96.38 422 ALA B C 1
ATOM 7119 O O . ALA B 1 422 ? 10.844 21.172 -1.903 1 96.38 422 ALA B O 1
ATOM 7120 N N . PRO B 1 423 ? 9.586 20.109 -3.375 1 92.69 423 PRO B N 1
ATOM 7121 C CA . PRO B 1 423 ? 10.719 20.016 -4.301 1 92.69 423 PRO B CA 1
ATOM 7122 C C . PRO B 1 423 ? 11.266 21.391 -4.711 1 92.69 423 PRO B C 1
ATOM 7124 O O . PRO B 1 423 ? 12.414 21.484 -5.148 1 92.69 423 PRO B O 1
ATOM 7127 N N . ILE B 1 424 ? 10.484 22.438 -4.551 1 92.19 424 ILE B N 1
ATOM 7128 C CA . ILE B 1 424 ? 10.883 23.781 -4.93 1 92.19 424 ILE B CA 1
ATOM 7129 C C . ILE B 1 424 ? 11.5 24.5 -3.727 1 92.19 424 ILE B C 1
ATOM 7131 O O . ILE B 1 424 ? 12.625 25 -3.801 1 92.19 424 ILE B O 1
ATOM 7135 N N . PHE B 1 425 ? 10.852 24.453 -2.611 1 94.31 425 PHE B N 1
ATOM 7136 C CA . PHE B 1 425 ? 11.18 25.359 -1.515 1 94.31 425 PHE B CA 1
ATOM 7137 C C . PHE B 1 425 ? 12.219 24.734 -0.587 1 94.31 425 PHE B C 1
ATOM 7139 O O . PHE B 1 425 ? 13 25.438 0.045 1 94.31 425 PHE B O 1
ATOM 7146 N N . VAL B 1 426 ? 12.234 23.391 -0.492 1 94.88 426 VAL B N 1
ATOM 7147 C CA . VAL B 1 426 ? 13.227 22.734 0.367 1 94.88 426 VAL B CA 1
ATOM 7148 C C . VAL B 1 426 ? 14.633 23.047 -0.135 1 94.88 426 VAL B C 1
ATOM 7150 O O . VAL B 1 426 ? 15.469 23.562 0.615 1 94.88 426 VAL B O 1
ATOM 7153 N N . PRO B 1 427 ? 14.93 22.844 -1.419 1 91.56 427 PRO B N 1
ATOM 7154 C CA . PRO B 1 427 ? 16.266 23.203 -1.909 1 91.56 427 PRO B CA 1
ATOM 7155 C C . PRO B 1 427 ? 16.516 24.703 -1.87 1 91.56 427 PRO B C 1
ATOM 7157 O O . PRO B 1 427 ? 17.641 25.125 -1.574 1 91.56 427 PRO B O 1
ATOM 7160 N N . MET B 1 428 ? 15.531 25.516 -2.199 1 90.62 428 MET B N 1
ATOM 7161 C CA . MET B 1 428 ? 15.68 26.969 -2.182 1 90.62 428 MET B CA 1
ATOM 7162 C C . MET B 1 428 ? 16.094 27.469 -0.796 1 90.62 428 MET B C 1
ATOM 7164 O O . MET B 1 428 ? 17.016 28.266 -0.664 1 90.62 428 MET B O 1
ATOM 7168 N N . PHE B 1 429 ? 15.398 27 0.255 1 93.19 429 PHE B N 1
ATOM 7169 C CA . PHE B 1 429 ? 15.711 27.391 1.628 1 93.19 429 PHE B CA 1
ATOM 7170 C C . PHE B 1 429 ? 17.062 26.844 2.047 1 93.19 429 PHE B C 1
ATOM 7172 O O . PHE B 1 429 ? 17.797 27.484 2.799 1 93.19 429 PHE B O 1
ATOM 7179 N N . ALA B 1 430 ? 17.375 25.672 1.563 1 91 430 ALA B N 1
ATOM 7180 C CA . ALA B 1 430 ? 18.672 25.078 1.884 1 91 430 ALA B CA 1
ATOM 7181 C C . ALA B 1 430 ? 19.812 25.953 1.357 1 91 430 ALA B C 1
ATOM 7183 O O . ALA B 1 430 ? 20.875 26.031 1.984 1 91 430 ALA B O 1
ATOM 7184 N N . MET B 1 431 ? 19.656 26.516 0.209 1 87.38 431 MET B N 1
ATOM 7185 C CA . MET B 1 431 ? 20.672 27.391 -0.372 1 87.38 431 MET B CA 1
ATOM 7186 C C . MET B 1 431 ? 20.875 28.625 0.495 1 87.38 431 MET B C 1
ATOM 7188 O O . MET B 1 431 ? 21.922 29.281 0.406 1 87.38 431 MET B O 1
ATOM 7192 N N . LEU B 1 432 ? 19.906 28.922 1.304 1 88.75 432 LEU B N 1
ATOM 7193 C CA . LEU B 1 432 ? 20.016 30.031 2.256 1 88.75 432 LEU B CA 1
ATOM 7194 C C . LEU B 1 432 ? 20.422 29.516 3.633 1 88.75 432 LEU B C 1
ATOM 7196 O O . LEU B 1 432 ? 20.219 30.203 4.637 1 88.75 432 LEU B O 1
ATOM 7200 N N . ASN B 1 433 ? 20.734 28.281 3.695 1 90.25 433 ASN B N 1
ATOM 7201 C CA . ASN B 1 433 ? 21.297 27.609 4.867 1 90.25 433 ASN B CA 1
ATOM 7202 C C . ASN B 1 433 ? 20.203 27.25 5.875 1 90.25 433 ASN B C 1
ATOM 7204 O O . ASN B 1 433 ? 20.484 27.141 7.074 1 90.25 433 ASN B O 1
ATOM 7208 N N . LEU B 1 434 ? 19.047 27.156 5.422 1 93.69 434 LEU B N 1
ATOM 7209 C CA . LEU B 1 434 ? 17.953 26.703 6.273 1 93.69 434 LEU B CA 1
ATOM 7210 C C . LEU B 1 434 ? 17.703 25.219 6.117 1 93.69 434 LEU B C 1
ATOM 7212 O O . LEU B 1 434 ? 17.766 24.688 5.004 1 93.69 434 LEU B O 1
ATOM 7216 N N . SER B 1 435 ? 17.438 24.516 7.191 1 95.38 435 SER B N 1
ATOM 7217 C CA . SER B 1 435 ? 17.234 23.062 7.156 1 95.38 435 SER B CA 1
ATOM 7218 C C . SER B 1 435 ? 15.859 22.719 6.602 1 95.38 435 SER B C 1
ATOM 7220 O O . SER B 1 435 ? 14.945 23.531 6.645 1 95.38 435 SER B O 1
ATOM 7222 N N . PRO B 1 436 ? 15.703 21.469 6.113 1 95.75 436 PRO B N 1
ATOM 7223 C CA . PRO B 1 436 ? 14.391 21.016 5.664 1 95.75 436 PRO B CA 1
ATOM 7224 C C . PRO B 1 436 ? 13.344 21.047 6.773 1 95.75 436 PRO B C 1
ATOM 7226 O O . PRO B 1 436 ? 12.156 21.219 6.5 1 95.75 436 PRO B O 1
ATOM 7229 N N . ALA B 1 437 ? 13.773 20.922 8.008 1 97.19 437 ALA B N 1
ATOM 7230 C CA . ALA B 1 437 ? 12.859 21 9.148 1 97.19 437 ALA B CA 1
ATOM 7231 C C . ALA B 1 437 ? 12.156 22.344 9.203 1 97.19 437 ALA B C 1
ATOM 7233 O O . ALA B 1 437 ? 10.977 22.438 9.57 1 97.19 437 ALA B O 1
ATOM 7234 N N . VAL B 1 438 ? 12.836 23.375 8.781 1 97.5 438 VAL B N 1
ATOM 7235 C CA . VAL B 1 438 ? 12.289 24.734 8.812 1 97.5 438 VAL B CA 1
ATOM 7236 C C . VAL B 1 438 ? 11.266 24.906 7.695 1 97.5 438 VAL B C 1
ATOM 7238 O O . VAL B 1 438 ? 10.188 25.469 7.918 1 97.5 438 VAL B O 1
ATOM 7241 N N . SER B 1 439 ? 11.625 24.469 6.531 1 97.12 439 SER B N 1
ATOM 7242 C CA . SER B 1 439 ? 10.672 24.531 5.43 1 97.12 439 SER B CA 1
ATOM 7243 C C . SER B 1 439 ? 9.391 23.766 5.75 1 97.12 439 SER B C 1
ATOM 7245 O O . SER B 1 439 ? 8.289 24.25 5.461 1 97.12 439 SER B O 1
ATOM 7247 N N . GLN B 1 440 ? 9.555 22.609 6.328 1 97.94 440 GLN B N 1
ATOM 7248 C CA . GLN B 1 440 ? 8.406 21.766 6.648 1 97.94 440 GLN B CA 1
ATOM 7249 C C . GLN B 1 440 ? 7.516 22.422 7.695 1 97.94 440 GLN B C 1
ATOM 7251 O O . GLN B 1 440 ? 6.289 22.406 7.57 1 97.94 440 GLN B O 1
ATOM 7256 N N . VAL B 1 441 ? 8.117 22.969 8.766 1 98.06 441 VAL B N 1
ATOM 7257 C CA . VAL B 1 441 ? 7.312 23.562 9.828 1 98.06 441 VAL B CA 1
ATOM 7258 C C . VAL B 1 441 ? 6.617 24.812 9.312 1 98.06 441 VAL B C 1
ATOM 7260 O O . VAL B 1 441 ? 5.469 25.094 9.672 1 98.06 441 VAL B O 1
ATOM 7263 N N . ALA B 1 442 ? 7.312 25.609 8.492 1 98 442 ALA B N 1
ATOM 7264 C CA . ALA B 1 442 ? 6.688 26.797 7.895 1 98 442 ALA B CA 1
ATOM 7265 C C . ALA B 1 442 ? 5.477 26.406 7.051 1 98 442 ALA B C 1
ATOM 7267 O O . ALA B 1 442 ? 4.441 27.062 7.094 1 98 442 ALA B O 1
ATOM 7268 N N . PHE B 1 443 ? 5.645 25.391 6.262 1 97.75 443 PHE B N 1
ATOM 7269 C CA . PHE B 1 443 ? 4.531 24.844 5.488 1 97.75 443 PHE B CA 1
ATOM 7270 C C . PHE B 1 443 ? 3.375 24.469 6.402 1 97.75 443 PHE B C 1
ATOM 7272 O O . PHE B 1 443 ? 2.223 24.812 6.133 1 97.75 443 PHE B O 1
ATOM 7279 N N . ARG B 1 444 ? 3.682 23.672 7.465 1 97.44 444 ARG B N 1
ATOM 7280 C CA . ARG B 1 444 ? 2.662 23.156 8.367 1 97.44 444 ARG B CA 1
ATOM 7281 C C . ARG B 1 444 ? 1.886 24.297 9.031 1 97.44 444 ARG B C 1
ATOM 7283 O O . ARG B 1 444 ? 0.669 24.203 9.211 1 97.44 444 ARG B O 1
ATOM 7290 N N . VAL B 1 445 ? 2.555 25.375 9.391 1 96.88 445 VAL B N 1
ATOM 7291 C CA . VAL B 1 445 ? 1.914 26.531 10 1 96.88 445 VAL B CA 1
ATOM 7292 C C . VAL B 1 445 ? 0.901 27.125 9.031 1 96.88 445 VAL B C 1
ATOM 7294 O O . VAL B 1 445 ? -0.245 27.391 9.406 1 96.88 445 VAL B O 1
ATOM 7297 N N . GLY B 1 446 ? 1.292 27.281 7.824 1 96 446 GLY B N 1
ATOM 7298 C CA . GLY B 1 446 ? 0.403 27.844 6.82 1 96 446 GLY B CA 1
ATOM 7299 C C . GLY B 1 446 ? -0.738 26.922 6.449 1 96 446 GLY B C 1
ATOM 7300 O O . GLY B 1 446 ? -1.859 27.375 6.207 1 96 446 GLY B O 1
ATOM 7301 N N . ASP B 1 447 ? -0.484 25.672 6.422 1 94.56 447 ASP B N 1
ATOM 7302 C CA . ASP B 1 447 ? -1.434 24.672 5.953 1 94.56 447 ASP B CA 1
ATOM 7303 C C . ASP B 1 447 ? -2.557 24.453 6.965 1 94.56 447 ASP B C 1
ATOM 7305 O O . ASP B 1 447 ? -3.705 24.219 6.586 1 94.56 447 ASP B O 1
ATOM 7309 N N . SER B 1 448 ? -2.314 24.484 8.211 1 92 448 SER B N 1
ATOM 7310 C CA . SER B 1 448 ? -3.283 24.078 9.227 1 92 448 SER B CA 1
ATOM 7311 C C . SER B 1 448 ? -4.234 25.219 9.562 1 92 448 SER B C 1
ATOM 7313 O O . SER B 1 448 ? -5.453 25.031 9.602 1 92 448 SER B O 1
ATOM 7315 N N . ALA B 1 449 ? -3.824 26.453 9.641 1 91.81 449 ALA B N 1
ATOM 7316 C CA . ALA B 1 449 ? -4.574 27.578 10.195 1 91.81 449 ALA B CA 1
ATOM 7317 C C . ALA B 1 449 ? -5.812 27.891 9.352 1 91.81 449 ALA B C 1
ATOM 7319 O O . ALA B 1 449 ? -6.879 28.188 9.891 1 91.81 449 ALA B O 1
ATOM 7320 N N . THR B 1 450 ? -5.703 27.703 8.062 1 90.75 450 THR B N 1
ATOM 7321 C CA . THR B 1 450 ? -6.797 28.141 7.203 1 90.75 450 THR B CA 1
ATOM 7322 C C . THR B 1 450 ? -7.66 26.953 6.781 1 90.75 450 THR B C 1
ATOM 7324 O O . THR B 1 450 ? -8.594 27.109 5.992 1 90.75 450 THR B O 1
ATOM 7327 N N . ASN B 1 451 ? -7.402 25.797 7.344 1 88.94 451 ASN B N 1
ATOM 7328 C CA . ASN B 1 451 ? -8.258 24.641 7.109 1 88.94 451 ASN B CA 1
ATOM 7329 C C . ASN B 1 451 ? -9.703 24.922 7.52 1 88.94 451 ASN B C 1
ATOM 7331 O O . ASN B 1 451 ? -10.641 24.406 6.898 1 88.94 451 ASN B O 1
ATOM 7335 N N . ILE B 1 452 ? -9.922 25.688 8.516 1 90 452 ILE B N 1
ATOM 7336 C CA . ILE B 1 452 ? -11.227 25.859 9.156 1 90 452 ILE B CA 1
ATOM 7337 C C . ILE B 1 452 ? -12.062 26.859 8.352 1 90 452 ILE B C 1
ATOM 7339 O O . ILE B 1 452 ? -13.273 26.969 8.562 1 90 452 ILE B O 1
ATOM 7343 N N . ILE B 1 453 ? -11.43 27.516 7.352 1 89.88 453 ILE B N 1
ATOM 7344 C CA . ILE B 1 453 ? -12.188 28.5 6.59 1 89.88 453 ILE B CA 1
ATOM 7345 C C . ILE B 1 453 ? -12.141 28.156 5.102 1 89.88 453 ILE B C 1
ATOM 7347 O O . ILE B 1 453 ? -12.477 28.984 4.25 1 89.88 453 ILE B O 1
ATOM 7351 N N . SER B 1 454 ? -11.609 27.031 4.734 1 88.38 454 SER B N 1
ATOM 7352 C CA . SER B 1 454 ? -11.602 26.609 3.34 1 88.38 454 SER B CA 1
ATOM 7353 C C . SER B 1 454 ? -12.984 26.141 2.896 1 88.38 454 SER B C 1
ATOM 7355 O O . SER B 1 454 ? -13.5 25.141 3.402 1 88.38 454 SER B O 1
ATOM 7357 N N . PRO B 1 455 ? -13.586 26.719 1.953 1 85.44 455 PRO B N 1
ATOM 7358 C CA . PRO B 1 455 ? -14.953 26.406 1.547 1 85.44 455 PRO B CA 1
ATOM 7359 C C . PRO B 1 455 ? -15.055 25.031 0.867 1 85.44 455 PRO B C 1
ATOM 7361 O O . PRO B 1 455 ? -16.156 24.5 0.721 1 85.44 455 PRO B O 1
ATOM 7364 N N . ILE B 1 456 ? -13.969 24.531 0.476 1 82.81 456 ILE B N 1
ATOM 7365 C CA . ILE B 1 456 ? -14.023 23.266 -0.26 1 82.81 456 ILE B CA 1
ATOM 7366 C C . ILE B 1 456 ? -13.664 22.109 0.667 1 82.81 456 ILE B C 1
ATOM 7368 O O . ILE B 1 456 ? -13.594 20.969 0.233 1 82.81 456 ILE B O 1
ATOM 7372 N N . SER B 1 457 ? -13.445 22.422 1.885 1 84.94 457 SER B N 1
ATOM 7373 C CA . SER B 1 457 ? -13.102 21.391 2.848 1 84.94 457 SER B CA 1
ATOM 7374 C C . SER B 1 457 ? -14.312 20.531 3.188 1 84.94 457 SER B C 1
ATOM 7376 O O . SER B 1 457 ? -15.398 21.047 3.445 1 84.94 457 SER B O 1
ATOM 7378 N N . SER B 1 458 ? -14.188 19.25 3.162 1 82 458 SER B N 1
ATOM 7379 C CA . SER B 1 458 ? -15.258 18.328 3.514 1 82 458 SER B CA 1
ATOM 7380 C C . SER B 1 458 ? -15.648 18.469 4.98 1 82 458 SER B C 1
ATOM 7382 O O . SER B 1 458 ? -16.812 18.234 5.348 1 82 458 SER B O 1
ATOM 7384 N N . SER B 1 459 ? -14.719 18.906 5.73 1 86.38 459 SER B N 1
ATOM 7385 C CA . SER B 1 459 ? -15 19.047 7.156 1 86.38 459 SER B CA 1
ATOM 7386 C C . SER B 1 459 ? -15.977 20.188 7.414 1 86.38 459 SER B C 1
ATOM 7388 O O . SER B 1 459 ? -16.766 20.141 8.367 1 86.38 459 SER B O 1
ATOM 7390 N N . LEU B 1 460 ? -15.945 21.141 6.586 1 87.31 460 LEU B N 1
ATOM 7391 C CA . LEU B 1 460 ? -16.859 22.25 6.723 1 87.31 460 LEU B CA 1
ATOM 7392 C C . LEU B 1 460 ? -18.312 21.812 6.488 1 87.31 460 LEU B C 1
ATOM 7394 O O . LEU B 1 460 ? -19.219 22.234 7.215 1 87.31 460 LEU B O 1
ATOM 7398 N N . ALA B 1 461 ? -18.5 20.984 5.527 1 85 461 ALA B N 1
ATOM 7399 C CA . ALA B 1 461 ? -19.828 20.453 5.234 1 85 461 ALA B CA 1
ATOM 7400 C C . ALA B 1 461 ? -20.375 19.641 6.402 1 85 461 ALA B C 1
ATOM 7402 O O . ALA B 1 461 ? -21.562 19.734 6.73 1 85 461 ALA B O 1
ATOM 7403 N N . VAL B 1 462 ? -19.5 18.953 6.992 1 89.38 462 VAL B N 1
ATOM 7404 C CA . VAL B 1 462 ? -19.906 18.109 8.109 1 89.38 462 VAL B CA 1
ATOM 7405 C C . VAL B 1 462 ? -20.297 18.984 9.305 1 89.38 462 VAL B C 1
ATOM 7407 O O . VAL B 1 462 ? -21.312 18.719 9.961 1 89.38 462 VAL B O 1
ATOM 7410 N N . VAL B 1 463 ? -19.578 19.969 9.531 1 92.56 463 VAL B N 1
ATOM 7411 C CA . VAL B 1 463 ? -19.844 20.859 10.664 1 92.56 463 VAL B CA 1
ATOM 7412 C C . VAL B 1 463 ? -21.156 21.594 10.453 1 92.56 463 VAL B C 1
ATOM 7414 O O . VAL B 1 463 ? -21.922 21.781 11.398 1 92.56 463 VAL B O 1
ATOM 7417 N N . ILE B 1 464 ? -21.453 21.984 9.242 1 91.38 464 ILE B N 1
ATOM 7418 C CA . ILE B 1 464 ? -22.734 22.609 8.906 1 91.38 464 ILE B CA 1
ATOM 7419 C C . ILE B 1 464 ? -23.859 21.641 9.219 1 91.38 464 ILE B C 1
ATOM 7421 O O . ILE B 1 464 ? -24.891 22.031 9.797 1 91.38 464 ILE B O 1
ATOM 7425 N N . GLY B 1 465 ? -23.672 20.422 8.891 1 91.69 465 GLY B N 1
ATOM 7426 C CA . GLY B 1 465 ? -24.656 19.391 9.188 1 91.69 465 GLY B CA 1
ATOM 7427 C C . GLY B 1 465 ? -24.906 19.219 10.68 1 91.69 465 GLY B C 1
ATOM 7428 O O . GLY B 1 465 ? -26.047 19.094 11.109 1 91.69 465 GLY B O 1
ATOM 7429 N N . ILE B 1 466 ? -23.875 19.219 11.438 1 92.75 466 ILE B N 1
ATOM 7430 C CA . ILE B 1 466 ? -24 19.062 12.883 1 92.75 466 ILE B CA 1
ATOM 7431 C C . ILE B 1 466 ? -24.719 20.281 13.477 1 92.75 466 ILE B C 1
ATOM 7433 O O . ILE B 1 466 ? -25.609 20.125 14.32 1 92.75 466 ILE B O 1
ATOM 7437 N N . MET B 1 467 ? -24.391 21.438 13.047 1 93.19 467 MET B N 1
ATOM 7438 C CA . MET B 1 467 ? -25.016 22.656 13.547 1 93.19 467 MET B CA 1
ATOM 7439 C C . MET B 1 467 ? -26.5 22.688 13.195 1 93.19 467 MET B C 1
ATOM 7441 O O . MET B 1 467 ? -27.328 23.141 13.992 1 93.19 467 MET B O 1
ATOM 7445 N N . GLU B 1 468 ? -26.797 22.203 12.031 1 91.81 468 GLU B N 1
ATOM 7446 C CA . GLU B 1 468 ? -28.188 22.172 11.586 1 91.81 468 GLU B CA 1
ATOM 7447 C C . GLU B 1 468 ? -29.031 21.281 12.484 1 91.81 468 GLU B C 1
ATOM 7449 O O . GLU B 1 468 ? -30.219 21.562 12.703 1 91.81 468 GLU B O 1
ATOM 7454 N N . GLN B 1 469 ? -28.453 20.328 13.008 1 90.44 469 GLN B N 1
ATOM 7455 C CA . GLN B 1 469 ? -29.156 19.422 13.906 1 90.44 469 GLN B CA 1
ATOM 7456 C C . GLN B 1 469 ? -29.578 20.141 15.188 1 90.44 469 GLN B C 1
ATOM 7458 O O . GLN B 1 469 ? -30.578 19.766 15.82 1 90.44 469 GLN B O 1
ATOM 7463 N N . TYR B 1 470 ? -28.844 21.125 15.516 1 88.5 470 TYR B N 1
ATOM 7464 C CA . TYR B 1 470 ? -29.125 21.844 16.75 1 88.5 470 TYR B CA 1
ATOM 7465 C C . TYR B 1 470 ? -29.75 23.203 16.453 1 88.5 470 TYR B C 1
ATOM 7467 O O . TYR B 1 470 ? -29.875 24.047 17.344 1 88.5 470 TYR B O 1
ATOM 7475 N N . ASN B 1 471 ? -30 23.391 15.18 1 88.88 471 ASN B N 1
ATOM 7476 C CA . ASN B 1 471 ? -30.609 24.641 14.781 1 88.88 471 ASN B CA 1
ATOM 7477 C C . ASN B 1 471 ? -32.094 24.703 15.195 1 88.88 471 ASN B C 1
ATOM 7479 O O . ASN B 1 471 ? -32.906 23.953 14.688 1 88.88 471 ASN B O 1
ATOM 7483 N N . GLU B 1 472 ? -32.375 25.609 16.094 1 78.75 472 GLU B N 1
ATOM 7484 C CA . GLU B 1 472 ? -33.75 25.75 16.562 1 78.75 472 GLU B CA 1
ATOM 7485 C C . GLU B 1 472 ? -34.562 26.578 15.594 1 78.75 472 GLU B C 1
ATOM 7487 O O . GLU B 1 472 ? -35.812 26.5 15.609 1 78.75 472 GLU B O 1
ATOM 7492 N N . LYS B 1 473 ? -33.906 27.359 14.867 1 74.88 473 LYS B N 1
ATOM 7493 C CA . LYS B 1 473 ? -34.625 28.156 13.875 1 74.88 473 LYS B CA 1
ATOM 7494 C C . LYS B 1 473 ? -34.625 27.484 12.516 1 74.88 473 LYS B C 1
ATOM 7496 O O . LYS B 1 473 ? -33.844 27.844 11.633 1 74.88 473 LYS B O 1
ATOM 7501 N N . LYS B 1 474 ? -35.438 26.703 12.227 1 68 474 LYS B N 1
ATOM 7502 C CA . LYS B 1 474 ? -35.469 25.859 11.039 1 68 474 LYS B CA 1
ATOM 7503 C C . LYS B 1 474 ? -35.719 26.672 9.773 1 68 474 LYS B C 1
ATOM 7505 O O . LYS B 1 474 ? -35.375 26.234 8.672 1 68 474 LYS B O 1
ATOM 7510 N N . ASP B 1 475 ? -36.188 27.875 9.945 1 71.56 475 ASP B N 1
ATOM 7511 C CA . ASP B 1 475 ? -36.469 28.734 8.805 1 71.56 475 ASP B CA 1
ATOM 7512 C C . ASP B 1 475 ? -35.188 29.453 8.344 1 71.56 475 ASP B C 1
ATOM 7514 O O . ASP B 1 475 ? -35.156 30.047 7.258 1 71.56 475 ASP B O 1
ATOM 7518 N N . GLU B 1 476 ? -34.188 29.406 9.117 1 79.69 476 GLU B N 1
ATOM 7519 C CA . GLU B 1 476 ? -32.906 29.969 8.766 1 79.69 476 GLU B CA 1
ATOM 7520 C C . GLU B 1 476 ? -31.828 28.875 8.734 1 79.69 476 GLU B C 1
ATOM 7522 O O . GLU B 1 476 ? -31.156 28.641 9.734 1 79.69 476 GLU B O 1
ATOM 7527 N N . PRO B 1 477 ? -31.656 28.359 7.59 1 85.62 477 PRO B N 1
ATOM 7528 C CA . PRO B 1 477 ? -30.672 27.281 7.512 1 85.62 477 PRO B CA 1
ATOM 7529 C C . PRO B 1 477 ? -29.25 27.766 7.77 1 85.62 477 PRO B C 1
ATOM 7531 O O . PRO B 1 477 ? -28.906 28.906 7.449 1 85.62 477 PRO B O 1
ATOM 7534 N N . VAL B 1 478 ? -28.453 26.906 8.445 1 89.94 478 VAL B N 1
ATOM 7535 C CA . VAL B 1 478 ? -27.047 27.188 8.688 1 89.94 478 VAL B CA 1
ATOM 7536 C C . VAL B 1 478 ? -26.266 27.125 7.371 1 89.94 478 VAL B C 1
ATOM 7538 O O . VAL B 1 478 ? -26.328 26.125 6.656 1 89.94 478 VAL B O 1
ATOM 7541 N N . GLY B 1 479 ? -25.656 28.125 6.988 1 85.5 479 GLY B N 1
ATOM 7542 C CA . GLY B 1 479 ? -24.906 28.156 5.742 1 85.5 479 GLY B CA 1
ATOM 7543 C C . GLY B 1 479 ? -23.406 28.25 5.953 1 85.5 479 GLY B C 1
ATOM 7544 O O . GLY B 1 479 ? -22.938 28.312 7.09 1 85.5 479 GLY B O 1
ATOM 7545 N N . ILE B 1 480 ? -22.625 28.219 4.871 1 87.75 480 ILE B N 1
ATOM 7546 C CA . ILE B 1 480 ? -21.156 28.297 4.875 1 87.75 480 ILE B CA 1
ATOM 7547 C C . ILE B 1 480 ? -20.719 29.625 5.484 1 87.75 480 ILE B C 1
ATOM 7549 O O . ILE B 1 480 ? -19.75 29.672 6.238 1 87.75 480 ILE B O 1
ATOM 7553 N N . GLY B 1 481 ? -21.422 30.609 5.23 1 85.69 481 GLY B N 1
ATOM 7554 C CA . GLY B 1 481 ? -21.109 31.922 5.75 1 85.69 481 GLY B CA 1
ATOM 7555 C C . GLY B 1 481 ? -21.172 32 7.262 1 85.69 481 GLY B C 1
ATOM 7556 O O . GLY B 1 481 ? -20.359 32.688 7.891 1 85.69 481 GLY B O 1
ATOM 7557 N N . THR B 1 482 ? -22.141 31.359 7.812 1 86.5 482 THR B N 1
ATOM 7558 C CA . THR B 1 482 ? -22.312 31.344 9.258 1 86.5 482 THR B CA 1
ATOM 7559 C C . THR B 1 482 ? -21.094 30.688 9.93 1 86.5 482 THR B C 1
ATOM 7561 O O . THR B 1 482 ? -20.562 31.219 10.898 1 86.5 482 THR B O 1
ATOM 7564 N N . VAL B 1 483 ? -20.688 29.625 9.391 1 90.94 483 VAL B N 1
ATOM 7565 C CA . VAL B 1 483 ? -19.578 28.891 9.984 1 90.94 483 VAL B CA 1
ATOM 7566 C C . VAL B 1 483 ? -18.281 29.672 9.812 1 90.94 483 VAL B C 1
ATOM 7568 O O . VAL B 1 483 ? -17.5 29.797 10.758 1 90.94 483 VAL B O 1
ATOM 7571 N N . ILE B 1 484 ? -18.062 30.219 8.656 1 91.19 484 ILE B N 1
ATOM 7572 C CA . ILE B 1 484 ? -16.844 30.953 8.383 1 91.19 484 ILE B CA 1
ATOM 7573 C C . ILE B 1 484 ? -16.766 32.188 9.258 1 91.19 484 ILE B C 1
ATOM 7575 O O . ILE B 1 484 ? -15.695 32.531 9.766 1 91.19 484 ILE B O 1
ATOM 7579 N N . ALA B 1 485 ? -17.859 32.812 9.461 1 89.31 485 ALA B N 1
ATOM 7580 C CA . ALA B 1 485 ? -17.891 34 10.312 1 89.31 485 ALA B CA 1
ATOM 7581 C C . ALA B 1 485 ? -17.5 33.656 11.742 1 89.31 485 ALA B C 1
ATOM 7583 O O . ALA B 1 485 ? -16.859 34.469 12.422 1 89.31 485 ALA B O 1
ATOM 7584 N N . LEU B 1 486 ? -17.859 32.562 12.148 1 92.44 486 LEU B N 1
ATOM 7585 C CA . LEU B 1 486 ? -17.578 32.125 13.523 1 92.44 486 LEU B CA 1
ATOM 7586 C C . LEU B 1 486 ? -16.156 31.594 13.648 1 92.44 486 LEU B C 1
ATOM 7588 O O . LEU B 1 486 ? -15.555 31.688 14.719 1 92.44 486 LEU B O 1
ATOM 7592 N N . THR B 1 487 ? -15.578 31.062 12.594 1 94.69 487 THR B N 1
ATOM 7593 C CA . THR B 1 487 ? -14.305 30.375 12.711 1 94.69 487 THR B CA 1
ATOM 7594 C C . THR B 1 487 ? -13.156 31.25 12.258 1 94.69 487 THR B C 1
ATOM 7596 O O . THR B 1 487 ? -11.992 30.984 12.555 1 94.69 487 THR B O 1
ATOM 7599 N N . LEU B 1 488 ? -13.406 32.312 11.547 1 93.94 488 LEU B N 1
ATOM 7600 C CA . LEU B 1 488 ? -12.383 33.188 10.992 1 93.94 488 LEU B CA 1
ATOM 7601 C C . LEU B 1 488 ? -11.469 33.719 12.086 1 93.94 488 LEU B C 1
ATOM 7603 O O . LEU B 1 488 ? -10.25 33.75 11.93 1 93.94 488 LEU B O 1
ATOM 7607 N N . PRO B 1 489 ? -12.016 34.188 13.195 1 95.12 489 PRO B N 1
ATOM 7608 C CA . PRO B 1 489 ? -11.125 34.656 14.258 1 95.12 489 PRO B CA 1
ATOM 7609 C C . PRO B 1 489 ? -10.156 33.594 14.742 1 95.12 489 PRO B C 1
ATOM 7611 O O . PRO B 1 489 ? -9.008 33.906 15.078 1 95.12 489 PRO B O 1
ATOM 7614 N N . PHE B 1 490 ? -10.625 32.375 14.844 1 97 490 PHE B N 1
ATOM 7615 C CA . PHE B 1 490 ? -9.742 31.297 15.242 1 97 490 PHE B CA 1
ATOM 7616 C C . PHE B 1 490 ? -8.633 31.094 14.219 1 97 490 PHE B C 1
ATOM 7618 O O . PHE B 1 490 ? -7.473 30.906 14.586 1 97 490 PHE B O 1
ATOM 7625 N N . ALA B 1 491 ? -8.969 31.125 12.922 1 96.12 491 ALA B N 1
ATOM 7626 C CA . ALA B 1 491 ? -7.992 30.938 11.859 1 96.12 491 ALA B CA 1
ATOM 7627 C C . ALA B 1 491 ? -6.879 31.984 11.938 1 96.12 491 ALA B C 1
ATOM 7629 O O . ALA B 1 491 ? -5.695 31.641 11.852 1 96.12 491 ALA B O 1
ATOM 7630 N N . LEU B 1 492 ? -7.258 33.188 12.086 1 96.31 492 LEU B N 1
ATOM 7631 C CA . LEU B 1 492 ? -6.297 34.281 12.156 1 96.31 492 LEU B CA 1
ATOM 7632 C C . LEU B 1 492 ? -5.453 34.188 13.422 1 96.31 492 LEU B C 1
ATOM 7634 O O . LEU B 1 492 ? -4.242 34.406 13.383 1 96.31 492 LEU B O 1
ATOM 7638 N N . GLY B 1 493 ? -6.105 33.906 14.523 1 97.56 493 GLY B N 1
ATOM 7639 C CA . GLY B 1 493 ? -5.379 33.75 15.781 1 97.56 493 GLY B CA 1
ATOM 7640 C C . GLY B 1 493 ? -4.355 32.625 15.742 1 97.56 493 GLY B C 1
ATOM 7641 O O . GLY B 1 493 ? -3.23 32.781 16.219 1 97.56 493 GLY B O 1
ATOM 7642 N N . ILE B 1 494 ? -4.766 31.5 15.234 1 97.75 494 ILE B N 1
ATOM 7643 C CA . ILE B 1 494 ? -3.877 30.344 15.148 1 97.75 494 ILE B CA 1
ATOM 7644 C C . ILE B 1 494 ? -2.717 30.656 14.211 1 97.75 494 ILE B C 1
ATOM 7646 O O . ILE B 1 494 ? -1.559 30.375 14.523 1 97.75 494 ILE B O 1
ATOM 7650 N N . LEU B 1 495 ? -2.984 31.25 13.062 1 97.75 495 LEU B N 1
ATOM 7651 C CA . LEU B 1 495 ? -1.951 31.609 12.102 1 97.75 495 LEU B CA 1
ATOM 7652 C C . LEU B 1 495 ? -0.936 32.562 12.727 1 97.75 495 LEU B C 1
ATOM 7654 O O . LEU B 1 495 ? 0.273 32.375 12.586 1 97.75 495 LEU B O 1
ATOM 7658 N N . LEU B 1 496 ? -1.443 33.562 13.352 1 97.81 496 LEU B N 1
ATOM 7659 C CA . LEU B 1 496 ? -0.578 34.562 13.961 1 97.81 496 LEU B CA 1
ATOM 7660 C C . LEU B 1 496 ? 0.25 33.969 15.094 1 97.81 496 LEU B C 1
ATOM 7662 O O . LEU B 1 496 ? 1.453 34.219 15.188 1 97.81 496 LEU B O 1
ATOM 7666 N N . SER B 1 497 ? -0.374 33.25 15.953 1 97.94 497 SER B N 1
ATOM 7667 C CA . SER B 1 497 ? 0.314 32.719 17.125 1 97.94 497 SER B CA 1
ATOM 7668 C C . SER B 1 497 ? 1.391 31.703 16.703 1 97.94 497 SER B C 1
ATOM 7670 O O . SER B 1 497 ? 2.502 31.719 17.234 1 97.94 497 SER B O 1
ATOM 7672 N N . MET B 1 498 ? 1.09 30.828 15.789 1 97.75 498 MET B N 1
ATOM 7673 C CA . MET B 1 498 ? 2.076 29.844 15.352 1 97.75 498 MET B CA 1
ATOM 7674 C C . MET B 1 498 ? 3.201 30.516 14.57 1 97.75 498 MET B C 1
ATOM 7676 O O . MET B 1 498 ? 4.352 30.062 14.633 1 97.75 498 MET B O 1
ATOM 7680 N N . SER B 1 499 ? 2.873 31.5 13.758 1 98.19 499 SER B N 1
ATOM 7681 C CA . SER B 1 499 ? 3.912 32.25 13.062 1 98.19 499 SER B CA 1
ATOM 7682 C C . SER B 1 499 ? 4.848 32.938 14.055 1 98.19 499 SER B C 1
ATOM 7684 O O . SER B 1 499 ? 6.066 32.938 13.875 1 98.19 499 SER B O 1
ATOM 7686 N N . LEU B 1 500 ? 4.262 33.594 15.062 1 98.25 500 LEU B N 1
ATOM 7687 C CA . LEU B 1 500 ? 5.062 34.25 16.094 1 98.25 500 LEU B CA 1
ATOM 7688 C C . LEU B 1 500 ? 5.941 33.219 16.812 1 98.25 500 LEU B C 1
ATOM 7690 O O . LEU B 1 500 ? 7.094 33.531 17.141 1 98.25 500 LEU B O 1
ATOM 7694 N N . LEU B 1 501 ? 5.359 32.094 17.094 1 98.12 501 LEU B N 1
ATOM 7695 C CA . LEU B 1 501 ? 6.137 31.031 17.719 1 98.12 501 LEU B CA 1
ATOM 7696 C C . LEU B 1 501 ? 7.328 30.641 16.844 1 98.12 501 LEU B C 1
ATOM 7698 O O . LEU B 1 501 ? 8.43 30.422 17.359 1 98.12 501 LEU B O 1
ATOM 7702 N N . LEU B 1 502 ? 7.113 30.5 15.555 1 98 502 LEU B N 1
ATOM 7703 C CA . LEU B 1 502 ? 8.203 30.141 14.648 1 98 502 LEU B CA 1
ATOM 7704 C C . LEU B 1 502 ? 9.273 31.234 14.633 1 98 502 LEU B C 1
ATOM 7706 O O . LEU B 1 502 ? 10.469 30.922 14.57 1 98 502 LEU B O 1
ATOM 7710 N N . ILE B 1 503 ? 8.891 32.5 14.664 1 97.75 503 ILE B N 1
ATOM 7711 C CA . ILE B 1 503 ? 9.844 33.594 14.719 1 97.75 503 ILE B CA 1
ATOM 7712 C C . ILE B 1 503 ? 10.719 33.469 15.961 1 97.75 503 ILE B C 1
ATOM 7714 O O . ILE B 1 503 ? 11.93 33.656 15.891 1 97.75 503 ILE B O 1
ATOM 7718 N N . LEU B 1 504 ? 10.094 33.125 17.078 1 98 504 LEU B N 1
ATOM 7719 C CA . LEU B 1 504 ? 10.836 32.938 18.328 1 98 504 LEU B CA 1
ATOM 7720 C C . LEU B 1 504 ? 11.828 31.797 18.203 1 98 504 LEU B C 1
ATOM 7722 O O . LEU B 1 504 ? 12.961 31.891 18.656 1 98 504 LEU B O 1
ATOM 7726 N N . TRP B 1 505 ? 11.375 30.734 17.609 1 97.81 505 TRP B N 1
ATOM 7727 C CA . TRP B 1 505 ? 12.227 29.562 17.438 1 97.81 505 TRP B CA 1
ATOM 7728 C C . TRP B 1 505 ? 13.445 29.906 16.578 1 97.81 505 TRP B C 1
ATOM 7730 O O . TRP B 1 505 ? 14.562 29.5 16.906 1 97.81 505 TRP B O 1
ATOM 7740 N N . VAL B 1 506 ? 13.203 30.594 15.484 1 96.62 506 VAL B N 1
ATOM 7741 C CA . VAL B 1 506 ? 14.258 30.922 14.539 1 96.62 506 VAL B CA 1
ATOM 7742 C C . VAL B 1 506 ? 15.203 31.953 15.156 1 96.62 506 VAL B C 1
ATOM 7744 O O . VAL B 1 506 ? 16.422 31.844 15.016 1 96.62 506 VAL B O 1
ATOM 7747 N N . THR B 1 507 ? 14.688 32.969 15.812 1 96.19 507 THR B N 1
ATOM 7748 C CA . THR B 1 507 ? 15.484 34.031 16.406 1 96.19 507 THR B CA 1
ATOM 7749 C C . THR B 1 507 ? 16.406 33.469 17.5 1 96.19 507 THR B C 1
ATOM 7751 O O . THR B 1 507 ? 17.562 33.875 17.609 1 96.19 507 THR B O 1
ATOM 7754 N N . PHE B 1 508 ? 15.938 32.469 18.25 1 96.88 508 PHE B N 1
ATOM 7755 C CA . PHE B 1 508 ? 16.719 31.938 19.359 1 96.88 508 PHE B CA 1
ATOM 7756 C C . PHE B 1 508 ? 17.406 30.641 18.969 1 96.88 508 PHE B C 1
ATOM 7758 O O . PHE B 1 508 ? 18.047 29.984 19.797 1 96.88 508 PHE B O 1
ATOM 7765 N N . ASP B 1 509 ? 17.25 30.25 17.734 1 95.56 509 ASP B N 1
ATOM 7766 C CA . ASP B 1 509 ? 17.906 29.062 17.172 1 95.56 509 ASP B CA 1
ATOM 7767 C C . ASP B 1 509 ? 17.578 27.812 18 1 95.56 509 ASP B C 1
ATOM 7769 O O . ASP B 1 509 ? 18.484 27.094 18.406 1 95.56 509 ASP B O 1
ATOM 7773 N N . ILE B 1 510 ? 16.344 27.703 18.344 1 96.94 510 ILE B N 1
ATOM 7774 C CA . ILE B 1 510 ? 15.867 26.547 19.094 1 96.94 510 ILE B CA 1
ATOM 7775 C C . ILE B 1 510 ? 15.641 25.375 18.141 1 96.94 510 ILE B C 1
ATOM 7777 O O . ILE B 1 510 ? 15.031 25.531 17.078 1 96.94 510 ILE B O 1
ATOM 7781 N N . PRO B 1 511 ? 16.156 24.188 18.484 1 95.81 511 PRO B N 1
ATOM 7782 C CA . PRO B 1 511 ? 15.914 23.031 17.609 1 95.81 511 PRO B CA 1
ATOM 7783 C C . PRO B 1 511 ? 14.43 22.75 17.438 1 95.81 511 PRO B C 1
ATOM 7785 O O . PRO B 1 511 ? 13.648 22.859 18.391 1 95.81 511 PRO B O 1
ATOM 7788 N N . LEU B 1 512 ? 14.055 22.375 16.266 1 97.31 512 LEU B N 1
ATOM 7789 C CA . LEU B 1 512 ? 12.656 22.141 15.922 1 97.31 512 LEU B CA 1
ATOM 7790 C C . LEU B 1 512 ? 12.211 20.75 16.344 1 97.31 512 LEU B C 1
ATOM 7792 O O . LEU B 1 512 ? 11.016 20.484 16.484 1 97.31 512 LEU B O 1
ATOM 7796 N N . GLY B 1 513 ? 13.078 19.828 16.469 1 95.12 513 GLY B N 1
ATOM 7797 C CA . GLY B 1 513 ? 12.93 18.453 16.906 1 95.12 513 GLY B CA 1
ATOM 7798 C C . GLY B 1 513 ? 14.25 17.781 17.234 1 95.12 513 GLY B C 1
ATOM 7799 O O . GLY B 1 513 ? 15.305 18.422 17.172 1 95.12 513 GLY B O 1
ATOM 7800 N N . PRO B 1 514 ? 14.18 16.531 17.578 1 91.56 514 PRO B N 1
ATOM 7801 C CA . PRO B 1 514 ? 15.438 15.852 17.891 1 91.56 514 PRO B CA 1
ATOM 7802 C C . PRO B 1 514 ? 16.406 15.844 16.719 1 91.56 514 PRO B C 1
ATOM 7804 O O . PRO B 1 514 ? 16.125 15.258 15.672 1 91.56 514 PRO B O 1
ATOM 7807 N N . GLY B 1 515 ? 17.547 16.5 16.906 1 88.12 515 GLY B N 1
ATOM 7808 C CA . GLY B 1 515 ? 18.578 16.547 15.875 1 88.12 515 GLY B CA 1
ATOM 7809 C C . GLY B 1 515 ? 18.234 17.469 14.727 1 88.12 515 GLY B C 1
ATOM 7810 O O . GLY B 1 515 ? 18.906 17.438 13.688 1 88.12 515 GLY B O 1
ATOM 7811 N N . ALA B 1 516 ? 17.172 18.297 14.875 1 92.12 516 ALA B N 1
ATOM 7812 C CA . ALA B 1 516 ? 16.719 19.156 13.789 1 92.12 516 ALA B CA 1
ATOM 7813 C C . ALA B 1 516 ? 16.969 20.625 14.125 1 92.12 516 ALA B C 1
ATOM 7815 O O . ALA B 1 516 ? 16.078 21.312 14.625 1 92.12 516 ALA B O 1
ATOM 7816 N N . ASN B 1 517 ? 18.062 21.109 13.68 1 91.81 517 ASN B N 1
ATOM 7817 C CA . ASN B 1 517 ? 18.438 22.5 13.898 1 91.81 517 ASN B CA 1
ATOM 7818 C C . ASN B 1 517 ? 17.828 23.422 12.844 1 91.81 517 ASN B C 1
ATOM 7820 O O . ASN B 1 517 ? 17.344 22.953 11.812 1 91.81 517 ASN B O 1
ATOM 7824 N N . ILE B 1 518 ? 17.859 24.672 13.133 1 94.44 518 ILE B N 1
ATOM 7825 C CA . ILE B 1 518 ? 17.312 25.672 12.211 1 94.44 518 ILE B CA 1
ATOM 7826 C C . ILE B 1 518 ? 18.219 25.781 10.992 1 94.44 518 ILE B C 1
ATOM 7828 O O . ILE B 1 518 ? 17.75 25.766 9.852 1 94.44 518 ILE B O 1
ATOM 7832 N N . PHE B 1 519 ? 19.453 25.859 11.203 1 92.5 519 PHE B N 1
ATOM 7833 C CA . PHE B 1 519 ? 20.406 26.094 10.133 1 92.5 519 PHE B CA 1
ATOM 7834 C C . PHE B 1 519 ? 21.188 24.828 9.82 1 92.5 519 PHE B C 1
ATOM 7836 O O . PHE B 1 519 ? 21.375 23.969 10.695 1 92.5 519 PHE B O 1
ATOM 7843 N N . LEU B 1 520 ? 21.594 24.75 8.516 1 87.62 520 LEU B N 1
ATOM 7844 C CA . LEU B 1 520 ? 22.406 23.609 8.078 1 87.62 520 LEU B CA 1
ATOM 7845 C C . LEU B 1 520 ? 23.844 23.766 8.562 1 87.62 520 LEU B C 1
ATOM 7847 O O . LEU B 1 520 ? 24.375 24.875 8.656 1 87.62 520 LEU B O 1
ATOM 7851 N N . SER B 1 521 ? 24.453 22.734 9.273 1 70 521 SER B N 1
ATOM 7852 C CA . SER B 1 521 ? 25.844 22.781 9.695 1 70 521 SER B CA 1
ATOM 7853 C C . SER B 1 521 ? 26.781 22.656 8.508 1 70 521 SER B C 1
ATOM 7855 O O . SER B 1 521 ? 26.453 22 7.516 1 70 521 SER B O 1
#

Radius of gyration: 31.59 Å; Cα contacts (8 Å, |Δi|>4): 1728; chains: 2; bounding box: 75×90×72 Å